Protein AF-A0A957PX98-F1 (afdb_monomer)

Radius of gyration: 37.64 Å; Cα contacts (8 Å, |Δi|>4): 1370; chains: 1; bounding box: 108×108×88 Å

Sequence (864 aa):
MAKREQEYKRLELFYQMLVHYLDRPHSDAELGELLGTDRTNIFRIRGLMASLEIPIEETAVRGQYMLPKEFQMNYIHFSNEELAALYLAARRLQQQTRTSQQHVEYALRKLANAMRKPFAESLTRAAGEVQTQEQDDQQQTVFSLLVQSWLEQTPVRIYHTKLHGARRDYVVHPYHIEPSMWNDGNYLIGYSEYHDKIARFKIARIDKVVISGGKFRAATDFDVHHFLQHAWGIWSTDEEPVTVRLRFRKWAIPRLTETVWPNATLTDPAEDGSRIWEMPVAEWREMVPWVRSWGSDVEVLAPVELRNAIEKEIRRLVRTYAVADLPTPPLYQQLWAKTGNGNTQTHPLICHLIDVAQVALALWNESLTASSRAFFADMLKLTPEEAGRTIAFWVGLHDLGKACPAFQQLYEPAIAELQAAGLVFPKVLVKERCYHATITTCTLDAILIEETGLTRRLARQIAQALGGHHGTWPPRSELEAVKQNQIGDAGWQAVRRELVQILRDLLQPATVTQLGRDRLQENTFLTLFSGLTTTADWIGSMEEYFPYIDAPLDPANYVREAAKHAYNALEALQWTGWQPAVAPAAFTDLFPFAPNAVQQEAIKLAAQLDDAALIIVEVTTGAGKTETALYLADHQGAVRRQRGLYIAMPTMATSNQMFSRASTFLQNRYQTAAARPLLIHSQARWLQDNPPPALSVEEDLDGTAAAATRDMSWFLPRKRSLLTPFGVGTVDQTLLSVLQTRHFFVRLFALSNKTIIFDEVHAYDVYMSELFQQLLRWLRMVGATVILLSATLPAATRRRLVEAYTGTEKPELTHAPYPSITWASGAQSGVIPLAATEARPPIALHRIDRNPQSLVEALATNLK

pLDDT: mean 82.07, std 13.43, range [25.39, 98.0]

Nearest PDB structures (foldseek):
  4qqx-assembly5_A  TM=8.326E-01  e=3.738E-27  Thermobifida fusca YX
  4qqy-assembly1_A  TM=8.074E-01  e=5.593E-27  Thermobifida fusca YX
  4qqw-assembly5_A  TM=8.373E-01  e=1.432E-26  Thermobifida fusca YX
  4qqy-assembly3_E  TM=8.274E-01  e=2.342E-26  Thermobifida fusca YX
  7u02-assembly1_M  TM=8.413E-01  e=2.187E-09  Caulobacter vibrioides CB15

Mean predicted aligned error: 16.89 Å

Solvent-accessible surface area (backbone atoms only — not comparable to full-atom values): 47539 Å² total; per-residue (Å²): 110,70,71,60,55,53,52,49,55,50,53,50,51,49,51,55,51,53,57,47,22,64,75,44,74,43,31,46,59,60,50,10,63,76,70,76,47,54,40,67,55,44,51,53,48,53,53,50,38,50,75,68,71,45,68,70,42,72,49,96,54,86,73,24,34,25,44,54,92,85,66,75,83,91,76,82,91,71,54,74,66,54,49,49,51,52,48,53,54,53,50,54,53,59,76,56,51,68,50,31,47,68,70,57,30,52,49,32,43,54,52,20,74,75,44,59,82,70,58,18,58,53,30,45,49,51,24,52,55,37,69,73,34,50,82,44,71,55,56,53,51,36,52,53,53,49,54,48,24,41,75,67,28,24,33,30,39,36,33,38,46,49,100,89,52,74,73,45,75,43,47,33,40,46,70,46,78,48,73,44,89,82,48,92,45,46,28,42,33,21,44,19,74,79,73,74,39,79,42,77,42,55,48,94,37,40,70,44,67,43,84,42,89,64,74,60,76,77,66,94,80,75,49,70,66,73,73,44,67,37,26,73,57,85,50,65,58,98,58,80,57,46,61,36,31,34,40,32,37,49,84,47,45,64,70,57,63,76,54,87,56,83,78,51,48,71,52,75,67,44,98,84,42,27,33,44,38,35,32,57,26,33,37,64,76,73,44,53,68,57,56,56,73,49,50,92,42,47,44,67,72,29,47,66,68,59,32,52,54,51,49,53,52,48,56,48,48,32,63,74,67,65,74,58,90,69,81,76,49,57,72,59,46,68,41,55,68,46,67,44,97,84,72,82,45,50,24,26,30,57,55,54,29,46,26,16,15,28,22,36,36,40,41,49,69,45,51,43,30,71,46,57,41,45,55,56,7,56,33,48,73,41,54,58,67,47,32,37,30,32,50,12,44,58,43,20,48,30,61,51,19,39,57,18,42,62,50,46,53,76,44,65,78,51,45,62,55,42,42,74,73,66,44,74,72,69,92,70,95,66,94,72,92,77,59,37,31,48,42,16,33,74,52,40,25,66,48,38,30,74,77,56,62,29,34,74,68,56,23,42,51,51,18,38,29,36,18,16,45,91,26,53,60,68,50,71,73,56,61,73,64,63,49,64,68,44,54,37,56,71,59,36,52,50,43,48,48,50,53,50,49,54,48,40,72,75,44,60,49,60,81,46,70,58,73,45,69,63,76,66,54,47,52,45,51,45,37,35,47,25,16,49,37,30,53,18,46,32,58,47,47,26,57,91,53,50,68,77,49,73,68,69,74,58,68,79,62,45,50,61,51,31,38,51,30,28,46,54,48,34,47,72,69,39,46,36,88,53,77,54,49,90,60,58,77,58,68,63,72,61,37,102,57,83,76,51,77,62,38,48,53,49,55,60,50,51,80,72,57,86,50,56,30,45,36,36,44,30,40,61,90,89,67,50,66,66,60,41,50,53,50,48,40,47,37,46,24,15,75,53,29,24,48,36,40,37,40,26,19,84,39,67,72,57,19,58,59,47,38,56,55,51,36,54,44,33,46,63,70,61,75,46,77,42,49,52,54,42,71,46,54,99,65,37,80,84,74,46,98,74,72,75,80,80,72,42,70,89,66,79,90,57,97,58,94,81,74,68,85,76,79,48,77,88,54,58,72,68,66,53,51,54,60,45,46,30,29,24,18,33,44,65,68,61,52,48,34,70,41,102,45,79,40,16,38,35,38,43,36,33,50,31,28,16,32,36,37,36,45,56,56,66,76,62,54,80,78,50,52,60,57,48,33,55,37,35,37,50,36,42,71,43,48,19,26,37,38,39,32,23,62,57,76,57,70,70,59,52,51,50,50,50,24,31,41,62,69,42,83,82,65,77,65,66,91,62,64,86,28,30,39,38,39,34,39,71,96,47,59,44,59,46,68,42,82,72,89,67,86,71,77,83,84,81,86,76,91,68,63,94,49,73,64,49,50,52,52,53,47,66,72,70,74,116

Secondary structure (DSSP, 8-state):
-HHHHHHHHHHHHHHHHHHHHHHS-EEHHHHHHHTTS-HHHHHHHHHHHHHTT---EE-SSTTEEE--TT---------HHHHHHHHHHHHHHHHH-SEE-HHHHHHHHHHHHHSPTTHHHHHHHHHHHHHTSEE-HHHHHHHHHHHHHHHHT--EEEEEE-TTS-EEEEEEEEEEEEE-SSSS-EEEEEEETTTTEEEEEEGGGEEEEEEPSS-----TT--HHHHHTT-SSS---SSPPEEEEEEEPTTTHHHHHTS--TT-EEPPP-TTS-EEEEEEES-GGGGHHHHHHTGGGEEEEE-HHHHHHHHHHHHHHHHHHT-S-PPPPPHHHHSEEEE-TTSS-EEEHHHHHHHHHHHHHHIIIIIS-HHHHHHHHHHHTS-HHHHHHHHHHHHHTTTGGGSSHHHHTTSHHHHHHHHHTT------SS-----HHHHHHHHHHHHHHHHH---HHHHHHHHHHHHGGGSSPPPHHHHHH--HHHH--HHHHHHHHHHHHHHHHHH-PPP-----SSHHHHHHHHHHHHHHHHHHHHHHT-TTTS---PSS--HHHHHHHHHHHHHHHHHHTT-SS----SSPPPHHHHSSS---HHHHHHHHHHTT--S-EEEEEE--TTS-HHHHHHHHHHHHHHHTT-S-EEEEESSHHHHHHHHHHHHHHHHHHH-SGGGPPEEESTTGGGS-SSPPP---------S-TTTSTTTSTTTHHHHHHTTSSEEEEEHHHHHTTTSS-TTHHHHHHHHTT-EEEEP-GGG--TTHHHHHHHHHHHHHHTT-EEEEEES---HHHHHHHHHHHH--SS------PSSEEEEEETTEEEEEE---S--PPP-------SSHHHHHHHHHHH--

Foldseek 3Di:
DVVVVVVVVLVVLLVVLQVVLQVDWDALCRSCVVVVHDSVSSVVSVVVCVVVVQDWDDDPPPRITHHPNPDDDPDDDDDPVRLVVVLVVLLVLLVLDQEQAVVSLVVLQVSLVVDDPPSSVVSPVSSVSSVPHHHDVQLNVLVVVLVVCQVQQFWKWWFFDDPQDDIDIWTWRFPDWDQWPPHRWIKTWTQTPVVNGTDIGGSVRTRDMDTDDDHDDPDPPDDPCVVCQQAPTNDADPDWFDKWKKKFQQVCVVVVVVDDRRQKDWDDQDPRRIIIIIHGHRDCPVCLVVQVVCPPRMQTPDDVVSNVSNVVVVVVVCVVVVVDDDPDAPLQQLQFDDADRPRPFTFGLLLLLLLLLLLLLLCLPFFDWPLRLVLQCQQQVHDSLLSSLQLSLLLSLLQLLSLWLLNRVVRVVSVVVSVVVPFDQDDDPDNDDDDSLLLQLQQQLVLCCVQQVEDSVVSNLSSQLSSQLQFHRDDPVNNVPDDQSGNGDVVSSVSSSVSSNLSCVQSVHHRGHGTDDDPLLSVLSSLLSSLSSNVSSLLSQPCVLNPGDHDDDDSNVSSVSSNVSSNVSCVLVLSGDDWQDQAQDDLCLLDVDDQDQLLVVLVVVLVVFQAFKEKEFAAAPPNCLPSSLVSSQSSLCNNSRFLAEEEAEADLVVLVVVLVVLQSSQCSPRVDPLSRAQEADQCSVVVDPDDRDDRDDDDPPDVPPDPPVPDCVSPRVRLCSLQRSHYGYHPVLLLCLQDPDGNSSSSLSSLARHEYEYEAPVPDDPVVLVSLLSSLLSCLSSRYHYYYYHNDDDPVSVQSSQCSNQVDDRDPEDDEDPPWMWMDHHNDTYIGHTDHPDDDPDDDDDDFDPDVVSVVVVCVVPVD

Structure (mmCIF, N/CA/C/O backbone):
data_AF-A0A957PX98-F1
#
_entry.id   AF-A0A957PX98-F1
#
loop_
_atom_site.group_PDB
_atom_site.id
_atom_site.type_symbol
_atom_site.label_atom_id
_atom_site.label_alt_id
_atom_site.label_comp_id
_atom_site.label_asym_id
_atom_site.label_entity_id
_atom_site.label_seq_id
_atom_site.pdbx_PDB_ins_code
_atom_site.Cartn_x
_atom_site.Cartn_y
_atom_site.Cartn_z
_atom_site.occupancy
_atom_site.B_iso_or_equiv
_atom_site.auth_seq_id
_atom_site.auth_comp_id
_atom_site.auth_asym_id
_atom_site.auth_atom_id
_atom_site.pdbx_PDB_model_num
ATOM 1 N N . MET A 1 1 ? -26.275 75.227 35.369 1.00 56.25 1 MET A N 1
ATOM 2 C CA . MET A 1 1 ? -26.473 73.990 34.582 1.00 56.25 1 MET A CA 1
ATOM 3 C C . MET A 1 1 ? -25.898 74.117 33.174 1.00 56.25 1 MET A C 1
ATOM 5 O O . MET A 1 1 ? -25.010 73.338 32.872 1.00 56.25 1 MET A O 1
ATOM 9 N N . ALA A 1 2 ? -26.251 75.149 32.395 1.00 60.84 2 ALA A N 1
ATOM 10 C CA . ALA A 1 2 ? -25.751 75.350 31.022 1.00 60.84 2 ALA A CA 1
ATOM 11 C C . ALA A 1 2 ? -24.213 75.284 30.845 1.00 60.84 2 ALA A C 1
ATOM 13 O O . ALA A 1 2 ? -23.729 74.640 29.923 1.00 60.84 2 ALA A O 1
ATOM 14 N N . LYS A 1 3 ? -23.426 75.871 31.763 1.00 64.25 3 LYS A N 1
ATOM 15 C CA . LYS A 1 3 ? -21.950 75.837 31.689 1.00 64.25 3 LYS A CA 1
ATOM 16 C C . LYS A 1 3 ? -21.358 74.423 31.849 1.00 64.25 3 LYS A C 1
ATOM 18 O O . LYS A 1 3 ? -20.439 74.068 31.125 1.00 64.25 3 LYS A O 1
ATOM 23 N N . ARG A 1 4 ? -21.924 73.605 32.747 1.00 64.94 4 ARG A N 1
ATOM 24 C CA . ARG A 1 4 ? -21.500 72.205 32.960 1.00 64.94 4 ARG A CA 1
ATOM 25 C C . ARG A 1 4 ? -21.863 71.310 31.779 1.00 64.94 4 ARG A C 1
ATOM 27 O O . ARG A 1 4 ? -21.092 70.435 31.417 1.00 64.94 4 ARG A O 1
ATOM 34 N N . GLU A 1 5 ? -23.029 71.531 31.186 1.00 70.31 5 GLU A N 1
ATOM 35 C CA . GLU A 1 5 ? -23.480 70.770 30.018 1.00 70.31 5 GLU A CA 1
ATOM 36 C C . GLU A 1 5 ? -22.621 71.077 28.781 1.00 70.31 5 GLU A C 1
ATOM 38 O O . GLU A 1 5 ? -22.265 70.180 28.020 1.00 70.31 5 GLU A O 1
ATOM 43 N N . GLN A 1 6 ? -22.211 72.337 28.623 1.00 72.50 6 GLN A N 1
ATOM 44 C CA . GLN A 1 6 ? -21.303 72.757 27.560 1.00 72.50 6 GLN A CA 1
ATOM 45 C C . GLN A 1 6 ? -19.877 72.212 27.755 1.00 72.50 6 GLN A C 1
ATOM 47 O O . GLN A 1 6 ? -19.239 71.821 26.782 1.00 72.50 6 GLN A O 1
ATOM 52 N N . GLU A 1 7 ? -19.387 72.141 28.997 1.00 76.06 7 GLU A N 1
ATOM 53 C CA . GLU A 1 7 ? -18.114 71.482 29.330 1.00 76.06 7 GLU A CA 1
ATOM 54 C C . GLU A 1 7 ? -18.161 69.970 29.052 1.00 76.06 7 GLU A C 1
ATOM 56 O O . GLU A 1 7 ? -17.207 69.431 28.494 1.00 76.06 7 GLU A O 1
ATOM 61 N N . TYR A 1 8 ? -19.279 69.300 29.354 1.00 76.94 8 TYR A N 1
ATOM 62 C CA . TYR A 1 8 ? -19.462 67.871 29.079 1.00 76.94 8 TYR A CA 1
ATOM 63 C C . TYR A 1 8 ? -19.462 67.562 27.576 1.00 76.94 8 TYR A C 1
ATOM 65 O O . TYR A 1 8 ? -18.675 66.734 27.127 1.00 76.94 8 TYR A O 1
ATOM 73 N N . LYS A 1 9 ? -20.244 68.302 26.775 1.00 78.75 9 LYS A N 1
ATOM 74 C CA . LYS A 1 9 ? -20.249 68.165 25.304 1.00 78.75 9 LYS A CA 1
ATOM 75 C C . LYS A 1 9 ? -18.873 68.420 24.687 1.00 78.75 9 LYS A C 1
ATOM 77 O O . LYS A 1 9 ? -18.508 67.809 23.690 1.00 78.75 9 LYS A O 1
ATOM 82 N N . ARG A 1 10 ? -18.087 69.319 25.288 1.00 82.19 10 ARG A N 1
ATOM 83 C CA . ARG A 1 10 ? -16.716 69.600 24.850 1.00 82.19 10 ARG A CA 1
ATOM 84 C C . ARG A 1 10 ? -15.765 68.436 25.141 1.00 82.19 10 ARG A C 1
ATOM 86 O O . ARG A 1 10 ? -14.897 68.157 24.321 1.00 82.19 10 ARG A O 1
ATOM 93 N N . LEU A 1 11 ? -15.930 67.776 26.288 1.00 81.06 11 LEU A N 1
ATOM 94 C CA . LEU A 1 11 ? -15.172 66.582 26.667 1.00 81.06 11 LEU A CA 1
ATOM 95 C C . LEU A 1 11 ? -15.540 65.375 25.787 1.00 81.06 11 LEU A C 1
ATOM 97 O O . LEU A 1 11 ? -14.666 64.621 25.374 1.00 81.06 11 LEU A O 1
ATOM 101 N N . GLU A 1 12 ? -16.823 65.223 25.466 1.00 82.00 12 GLU A N 1
ATOM 102 C CA . GLU A 1 12 ? -17.323 64.178 24.572 1.00 82.00 12 GLU A CA 1
ATOM 103 C C . GLU A 1 12 ? -16.774 64.348 23.150 1.00 82.00 12 GLU A C 1
ATOM 105 O O . GLU A 1 12 ? -16.199 63.412 22.596 1.00 82.00 12 GLU A O 1
ATOM 110 N N . LEU A 1 13 ? -16.828 65.571 22.607 1.00 87.06 13 LEU A N 1
ATOM 111 C CA . LEU A 1 13 ? -16.234 65.894 21.309 1.00 87.06 13 LEU A CA 1
ATOM 112 C C . LEU A 1 13 ? -14.715 65.652 21.296 1.00 87.06 13 LEU A C 1
ATOM 114 O O . LEU A 1 13 ? -14.174 65.134 20.321 1.00 87.06 13 LEU A O 1
ATOM 118 N N . PHE A 1 14 ? -14.023 65.989 22.390 1.00 87.31 14 PHE A N 1
ATOM 119 C CA . PHE A 1 14 ? -12.601 65.690 22.561 1.00 87.31 14 PHE A CA 1
ATOM 120 C C . PHE A 1 14 ? -12.328 64.181 22.484 1.00 87.31 14 PHE A C 1
ATOM 122 O O . PHE A 1 14 ? -11.409 63.763 21.786 1.00 87.31 14 PHE A O 1
ATOM 129 N N . TYR A 1 15 ? -13.136 63.353 23.147 1.00 82.44 15 TYR A N 1
ATOM 130 C CA . TYR A 1 15 ? -12.964 61.901 23.113 1.00 82.44 15 TYR A CA 1
ATOM 131 C C . TYR A 1 15 ? -13.239 61.311 21.723 1.00 82.44 15 TYR A C 1
ATOM 133 O O . TYR A 1 15 ? -12.437 60.532 21.213 1.00 82.44 15 TYR A O 1
ATOM 141 N N . GLN A 1 16 ? -14.326 61.730 21.072 1.00 85.56 16 GLN A N 1
ATOM 142 C CA . GLN A 1 16 ? -14.676 61.271 19.723 1.00 85.56 16 GLN A CA 1
ATOM 143 C C . GLN A 1 16 ? -13.584 61.619 18.701 1.00 85.56 16 GLN A C 1
ATOM 145 O O . GLN A 1 16 ? -13.207 60.780 17.885 1.00 85.56 16 GLN A O 1
ATOM 150 N N . MET A 1 17 ? -13.009 62.822 18.788 1.00 88.69 17 MET A N 1
ATOM 151 C CA . MET A 1 17 ? -11.877 63.214 17.945 1.00 88.69 17 MET A CA 1
ATOM 152 C C . MET A 1 17 ? -10.640 62.326 18.156 1.00 88.69 17 MET A C 1
ATOM 154 O O . MET A 1 17 ? -9.983 61.983 17.176 1.00 88.69 17 MET A O 1
ATOM 158 N N . LEU A 1 18 ? -10.325 61.922 19.396 1.00 84.50 18 LEU A N 1
ATOM 159 C CA . LEU A 1 18 ? -9.205 61.004 19.662 1.00 84.50 18 LEU A CA 1
ATOM 160 C C . LEU A 1 18 ? -9.410 59.638 19.003 1.00 84.50 18 LEU A C 1
ATOM 162 O O . LEU A 1 18 ? -8.475 59.112 18.405 1.00 84.50 18 LEU A O 1
ATOM 166 N N . VAL A 1 19 ? -10.623 59.083 19.089 1.00 81.38 19 VAL A N 1
ATOM 167 C CA . VAL A 1 19 ? -10.959 57.787 18.476 1.00 81.38 19 VAL A CA 1
ATOM 168 C C . VAL A 1 19 ? -10.761 57.835 16.961 1.00 81.38 19 VAL A C 1
ATOM 170 O O . VAL A 1 19 ? -10.135 56.941 16.399 1.00 81.38 19 VAL A O 1
ATOM 173 N N . HIS A 1 20 ? -11.216 58.902 16.301 1.00 85.88 20 HIS A N 1
ATOM 174 C CA . HIS A 1 20 ? -11.035 59.043 14.856 1.00 85.88 20 HIS A CA 1
ATOM 175 C C . HIS A 1 20 ? -9.570 59.235 14.447 1.00 85.88 20 HIS A C 1
ATOM 177 O O . HIS A 1 20 ? -9.132 58.623 13.477 1.00 85.88 20 HIS A O 1
ATOM 183 N N . TYR A 1 21 ? -8.790 60.027 15.191 1.00 86.00 21 TYR A N 1
ATOM 184 C CA . TYR A 1 21 ? -7.366 60.214 14.888 1.00 86.00 21 TYR A CA 1
ATOM 185 C C . TYR A 1 21 ? -6.507 58.959 15.106 1.00 86.00 21 TYR A C 1
ATOM 187 O O . TYR A 1 21 ? -5.409 58.900 14.554 1.00 86.00 21 TYR A O 1
ATOM 195 N N . LEU A 1 22 ? -6.972 57.978 15.889 1.00 79.19 22 LEU A N 1
ATOM 196 C CA . LEU A 1 22 ? -6.328 56.663 16.020 1.00 79.19 22 LEU A CA 1
ATOM 197 C C . LEU A 1 22 ? -6.600 55.746 14.829 1.00 79.19 22 LEU A C 1
ATOM 199 O O . LEU A 1 22 ? -5.742 54.942 14.476 1.00 79.19 22 LEU A O 1
ATOM 203 N N . ASP A 1 23 ? -7.798 55.833 14.252 1.00 78.12 23 ASP A N 1
ATOM 204 C CA . ASP A 1 23 ? -8.231 54.949 13.172 1.00 78.12 23 ASP A CA 1
ATOM 205 C C . ASP A 1 23 ? -7.546 55.315 11.848 1.00 78.12 23 ASP A C 1
ATOM 207 O O . ASP A 1 23 ? -6.897 54.483 11.209 1.00 78.12 23 ASP A O 1
ATOM 211 N N . ARG A 1 24 ? -7.639 56.590 11.442 1.00 81.94 24 ARG A N 1
ATOM 212 C CA . ARG A 1 24 ? -7.045 57.074 10.189 1.00 81.94 24 ARG A CA 1
ATOM 213 C C . ARG A 1 24 ? -6.807 58.589 10.184 1.00 81.94 24 ARG A C 1
ATOM 215 O O . ARG A 1 24 ? -7.321 59.307 11.038 1.00 81.94 24 ARG A O 1
ATOM 222 N N . PRO A 1 25 ? -6.068 59.117 9.192 1.00 87.25 25 PRO A N 1
ATOM 223 C CA . PRO A 1 25 ? -5.936 60.555 9.005 1.00 87.25 25 PRO A CA 1
ATOM 224 C C . PRO A 1 25 ? -7.267 61.227 8.676 1.00 87.25 25 PRO A C 1
ATOM 226 O O . PRO A 1 25 ? -8.014 60.760 7.810 1.00 87.25 25 PRO A O 1
ATOM 229 N N . HIS A 1 26 ? -7.512 62.366 9.317 1.00 89.88 26 HIS A N 1
ATOM 230 C CA . HIS A 1 26 ? -8.681 63.200 9.067 1.00 89.88 26 HIS A CA 1
ATOM 231 C C . HIS A 1 26 ? -8.311 64.680 8.981 1.00 89.88 26 HIS A C 1
ATOM 233 O O . HIS A 1 26 ? -7.442 65.166 9.706 1.00 89.88 26 HIS A O 1
ATOM 239 N N . SER A 1 27 ? -9.004 65.422 8.120 1.00 91.19 27 SER A N 1
ATOM 240 C CA . SER A 1 27 ? -8.969 66.885 8.126 1.00 91.19 27 SER A CA 1
ATOM 241 C C . SER A 1 27 ? -9.969 67.479 9.124 1.00 91.19 27 SER A C 1
ATOM 243 O O . SER A 1 27 ? -10.996 66.874 9.437 1.00 91.19 27 SER A O 1
ATOM 245 N N . ASP A 1 28 ? -9.718 68.713 9.582 1.00 90.81 28 ASP A N 1
ATOM 246 C CA . ASP A 1 28 ? -10.639 69.405 10.501 1.00 90.81 28 ASP A CA 1
ATOM 247 C C . ASP A 1 28 ? -12.050 69.596 9.888 1.00 90.81 28 ASP A C 1
ATOM 249 O O . ASP A 1 28 ? -13.028 69.744 10.619 1.00 90.81 28 ASP A O 1
ATOM 253 N N . ALA A 1 29 ? -12.163 69.634 8.552 1.00 88.12 29 ALA A N 1
ATOM 254 C CA . ALA A 1 29 ? -13.441 69.763 7.848 1.00 88.12 29 ALA A CA 1
ATOM 255 C C . ALA A 1 29 ? -14.229 68.443 7.848 1.00 88.12 29 ALA A C 1
ATOM 257 O O . ALA A 1 29 ? -15.407 68.446 8.193 1.00 88.12 29 ALA A O 1
ATOM 258 N N . GLU A 1 30 ? -13.565 67.326 7.536 1.00 89.25 30 GLU A N 1
ATOM 259 C CA . GLU A 1 30 ? -14.173 65.988 7.560 1.00 89.25 30 GLU A CA 1
ATOM 260 C C . GLU A 1 30 ? -14.631 65.601 8.970 1.00 89.25 30 GLU A C 1
ATOM 262 O O . GLU A 1 30 ? -15.724 65.072 9.138 1.00 89.25 30 GLU A O 1
ATOM 267 N N . LEU A 1 31 ? -13.824 65.892 9.998 1.00 90.38 31 LEU A N 1
ATOM 268 C CA . LEU A 1 31 ? -14.221 65.639 11.387 1.00 90.38 31 LEU A CA 1
ATOM 269 C C . LEU A 1 31 ? -15.380 66.519 11.841 1.00 90.38 31 LEU A C 1
ATOM 271 O O . LEU A 1 31 ? -16.214 66.063 12.618 1.00 90.38 31 LEU A O 1
ATOM 275 N N . GLY A 1 32 ? -15.445 67.763 11.360 1.00 89.69 32 GLY A N 1
ATOM 276 C CA . GLY A 1 32 ? -16.584 68.637 11.623 1.00 89.69 32 GLY A CA 1
ATOM 277 C C . GLY A 1 32 ? -17.882 68.030 11.089 1.00 89.69 32 GLY A C 1
ATOM 278 O O . GLY A 1 32 ? -18.870 67.943 11.814 1.00 89.69 32 GLY A O 1
ATOM 279 N N . GLU A 1 33 ? -17.855 67.530 9.854 1.00 89.31 33 GLU A N 1
ATOM 280 C CA . GLU A 1 33 ? -19.004 66.868 9.232 1.00 89.31 33 GLU A CA 1
ATOM 281 C C . GLU A 1 33 ? -19.386 65.561 9.950 1.00 89.31 33 GLU A C 1
ATOM 283 O O . GLU A 1 33 ? -20.550 65.384 10.306 1.00 89.31 33 GLU A O 1
ATOM 288 N N . LEU A 1 34 ? -18.412 64.690 10.247 1.00 88.44 34 LEU A N 1
ATOM 289 C CA . LEU A 1 34 ? -18.632 63.409 10.936 1.00 88.44 34 LEU A CA 1
ATOM 290 C C . LEU A 1 34 ? -19.212 63.571 12.347 1.00 88.44 34 LEU A C 1
ATOM 292 O O . LEU A 1 34 ? -20.082 62.802 12.749 1.00 88.44 34 LEU A O 1
ATOM 296 N N . LEU A 1 35 ? -18.726 64.559 13.101 1.00 89.69 35 LEU A N 1
ATOM 297 C CA . LEU A 1 35 ? -19.096 64.776 14.503 1.00 89.69 35 LEU A CA 1
ATOM 298 C C . LEU A 1 35 ? -20.207 65.822 14.674 1.00 89.69 35 LEU A C 1
ATOM 300 O O . LEU A 1 35 ? -20.525 66.212 15.799 1.00 89.69 35 LEU A O 1
ATOM 304 N N . GLY A 1 36 ? -20.795 66.303 13.572 1.00 87.69 36 GLY A N 1
ATOM 305 C CA . GLY A 1 36 ? -21.890 67.274 13.595 1.00 87.69 36 GLY A CA 1
ATOM 306 C C . GLY A 1 36 ? -21.514 68.612 14.243 1.00 87.69 36 GLY A C 1
ATOM 307 O O . GLY A 1 36 ? -22.326 69.211 14.951 1.00 87.69 36 GLY A O 1
ATOM 308 N N . THR A 1 37 ? -20.280 69.086 14.042 1.00 88.94 37 THR A N 1
ATOM 309 C CA . THR A 1 37 ? -19.765 70.342 14.611 1.00 88.94 37 THR A CA 1
ATOM 310 C C . THR A 1 37 ? -18.993 71.172 13.579 1.00 88.94 37 THR A C 1
ATOM 312 O O . THR A 1 37 ? -18.685 70.717 12.484 1.00 88.94 37 THR A O 1
ATOM 315 N N . ASP A 1 38 ? -18.683 72.431 13.889 1.00 88.50 38 ASP A N 1
ATOM 316 C CA . ASP A 1 38 ? -17.966 73.289 12.947 1.00 88.50 38 ASP A CA 1
ATOM 317 C C . ASP A 1 38 ? -16.443 73.041 12.966 1.00 88.50 38 ASP A C 1
ATOM 319 O O . ASP A 1 38 ? -15.842 72.691 13.987 1.00 88.50 38 ASP A O 1
ATOM 323 N N . ARG A 1 39 ? -15.791 73.285 11.820 1.00 89.50 39 ARG A N 1
ATOM 324 C CA . ARG A 1 39 ? -14.332 73.152 11.650 1.00 89.50 39 ARG A CA 1
ATOM 325 C C . ARG A 1 39 ? -13.534 73.960 12.683 1.00 89.50 39 ARG A C 1
ATOM 327 O O . ARG A 1 39 ? -12.445 73.553 13.084 1.00 89.50 39 ARG A O 1
ATOM 334 N N . THR A 1 40 ? -14.048 75.113 13.113 1.00 87.31 40 THR A N 1
ATOM 335 C CA . THR A 1 40 ? -13.370 75.982 14.090 1.00 87.31 40 THR A CA 1
ATOM 336 C C . THR A 1 40 ? -13.355 75.332 15.469 1.00 87.31 40 THR A C 1
ATOM 338 O O . THR A 1 40 ? -12.380 75.468 16.210 1.00 87.31 40 THR A O 1
ATOM 341 N N . ASN A 1 41 ? -14.414 74.606 15.817 1.00 88.44 41 ASN A N 1
ATOM 342 C CA . ASN A 1 41 ? -14.527 73.869 17.060 1.00 88.44 41 ASN A CA 1
ATOM 343 C C . ASN A 1 41 ? -13.560 72.678 17.073 1.00 88.44 41 ASN A C 1
ATOM 345 O O . ASN A 1 41 ? -12.800 72.544 18.029 1.00 88.44 41 ASN A O 1
ATOM 349 N N . ILE A 1 42 ? -13.474 71.911 15.979 1.00 92.19 42 ILE A N 1
ATOM 350 C CA . ILE A 1 42 ? -12.465 70.848 15.810 1.00 92.19 42 ILE A CA 1
ATOM 351 C C . ILE A 1 42 ? -11.043 71.410 15.957 1.00 92.19 42 ILE A C 1
ATOM 353 O O . ILE A 1 42 ? -10.265 70.917 16.773 1.00 92.19 42 ILE A O 1
ATOM 357 N N . PHE A 1 43 ? -10.724 72.509 15.265 1.00 89.50 43 PHE A N 1
ATOM 358 C CA . PHE A 1 43 ? -9.423 73.180 15.381 1.00 89.50 43 PHE A CA 1
ATOM 359 C C . PHE A 1 43 ? -9.104 73.595 16.829 1.00 89.50 43 PHE A C 1
ATOM 361 O O . PHE A 1 43 ? -8.000 73.366 17.324 1.00 89.50 43 PHE A O 1
ATOM 368 N N . ARG A 1 44 ? -10.079 74.173 17.547 1.00 88.25 44 ARG A N 1
ATOM 369 C CA . ARG A 1 44 ? -9.919 74.576 18.957 1.00 88.25 44 ARG A CA 1
ATOM 370 C C . ARG A 1 44 ? -9.688 73.387 19.884 1.00 88.25 44 ARG A C 1
ATOM 372 O O . ARG A 1 44 ? -8.902 73.503 20.822 1.00 88.25 44 ARG A O 1
ATOM 379 N N . ILE A 1 45 ? -10.388 72.277 19.667 1.00 90.69 45 ILE A N 1
ATOM 380 C CA . ILE A 1 45 ? -10.236 71.061 20.470 1.00 90.69 45 ILE A CA 1
ATOM 381 C C . ILE A 1 45 ? -8.900 70.382 20.177 1.00 90.69 45 ILE A C 1
ATOM 383 O O . ILE A 1 45 ? -8.209 70.000 21.115 1.00 90.69 45 ILE A O 1
ATOM 387 N N . ARG A 1 46 ? -8.464 70.339 18.916 1.00 91.44 46 ARG A N 1
ATOM 388 C CA . ARG A 1 46 ? -7.125 69.863 18.547 1.00 91.44 46 ARG A CA 1
ATOM 389 C C . ARG A 1 46 ? -6.017 70.728 19.159 1.00 91.44 46 ARG A C 1
ATOM 391 O O . ARG A 1 46 ? -5.034 70.198 19.663 1.00 91.44 46 ARG A O 1
ATOM 398 N N . GLY A 1 47 ? -6.197 72.050 19.201 1.00 87.06 47 GLY A N 1
ATOM 399 C CA . GLY A 1 47 ? -5.292 72.948 19.929 1.00 87.06 47 GLY A CA 1
ATOM 400 C C . GLY A 1 47 ? -5.246 72.660 21.436 1.00 87.06 47 GLY A C 1
ATOM 401 O O . GLY A 1 47 ? -4.175 72.695 22.039 1.00 87.06 47 GLY A O 1
ATOM 402 N N . LEU A 1 48 ? -6.388 72.312 22.042 1.00 87.06 48 LEU A N 1
ATOM 403 C CA . LEU A 1 48 ? -6.448 71.864 23.437 1.00 87.06 48 LEU A CA 1
ATOM 404 C C . LEU A 1 48 ? -5.709 70.529 23.630 1.00 87.06 48 LEU A C 1
ATOM 406 O O . LEU A 1 48 ? -4.955 70.393 24.587 1.00 87.06 48 LEU A O 1
ATOM 410 N N . MET A 1 49 ? -5.875 69.570 22.718 1.00 88.38 49 MET A N 1
ATOM 411 C CA . MET A 1 49 ? -5.141 68.297 22.734 1.00 88.38 49 MET A CA 1
ATOM 412 C C . MET A 1 49 ? -3.627 68.523 22.686 1.00 88.38 49 MET A C 1
ATOM 414 O O . MET A 1 49 ? -2.907 67.953 23.501 1.00 88.38 49 MET A O 1
ATOM 418 N N . ALA A 1 50 ? -3.156 69.428 21.822 1.00 83.38 50 ALA A N 1
ATOM 419 C CA . ALA A 1 50 ? -1.743 69.798 21.758 1.00 83.38 50 ALA A CA 1
ATOM 420 C C . ALA A 1 50 ? -1.241 70.423 23.075 1.00 83.38 50 ALA A C 1
ATOM 422 O O . ALA A 1 50 ? -0.136 70.126 23.518 1.00 83.38 50 ALA A O 1
ATOM 423 N N . SER A 1 51 ? -2.065 71.242 23.747 1.00 85.44 51 SER A N 1
ATOM 424 C CA . SER A 1 51 ? -1.729 71.799 25.071 1.00 85.44 51 SER A CA 1
ATOM 425 C C . SER A 1 51 ? -1.696 70.759 26.198 1.00 85.44 51 SER A C 1
ATOM 427 O O . SER A 1 51 ? -1.108 71.013 27.243 1.00 85.44 51 SER A O 1
ATOM 429 N N . LEU A 1 52 ? -2.321 69.599 25.981 1.00 83.19 52 LEU A N 1
ATOM 430 C CA .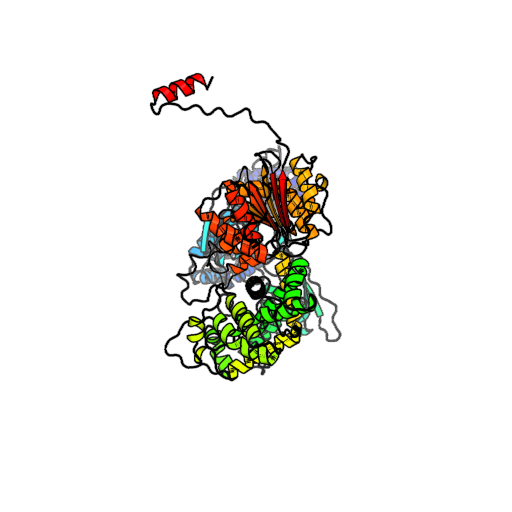 LEU A 1 52 ? -2.293 68.438 26.873 1.00 83.19 52 LEU A CA 1
ATOM 431 C C . LEU A 1 52 ? -1.210 67.425 26.464 1.00 83.19 52 LEU A C 1
ATOM 433 O O . LEU A 1 52 ? -1.271 66.275 26.889 1.00 83.19 52 LEU A O 1
ATOM 437 N N . GLU A 1 53 ? -0.253 67.841 25.627 1.00 82.38 53 GLU A N 1
ATOM 438 C CA . GLU A 1 53 ? 0.865 67.021 25.136 1.00 82.38 53 GLU A CA 1
ATOM 439 C C . GLU A 1 53 ? 0.429 65.760 24.371 1.00 82.38 53 GLU A C 1
ATOM 441 O O . GLU A 1 53 ? 1.184 64.798 24.243 1.00 82.38 53 GLU A O 1
ATOM 446 N N . ILE A 1 54 ? -0.788 65.758 23.818 1.00 84.38 54 ILE A N 1
ATOM 447 C CA . ILE A 1 54 ? -1.246 64.680 22.942 1.00 84.38 54 ILE A CA 1
ATOM 448 C C . ILE A 1 54 ? -0.589 64.883 21.565 1.00 84.38 54 ILE A C 1
ATOM 450 O O . ILE A 1 54 ? -0.817 65.926 20.939 1.00 84.38 54 ILE A O 1
ATOM 454 N N . PRO A 1 55 ? 0.216 63.920 21.074 1.00 84.56 55 PRO A N 1
ATOM 455 C CA . PRO A 1 55 ? 1.054 64.093 19.894 1.00 84.56 55 PRO A CA 1
ATOM 456 C C . PRO A 1 55 ? 0.225 63.929 18.619 1.00 84.56 55 PRO A C 1
ATOM 458 O O . PRO A 1 55 ? 0.248 62.884 17.992 1.00 84.56 55 PRO A O 1
ATOM 461 N N . ILE A 1 56 ? -0.560 64.934 18.239 1.00 85.94 56 ILE A N 1
ATOM 462 C CA . ILE A 1 56 ? -1.298 64.913 16.969 1.00 85.94 56 ILE A CA 1
ATOM 463 C C . ILE A 1 56 ? -0.378 65.429 15.864 1.00 85.94 56 ILE A C 1
ATOM 465 O O . ILE A 1 56 ? 0.001 66.602 15.866 1.00 85.94 56 ILE A O 1
ATOM 469 N N . GLU A 1 57 ? -0.044 64.563 14.914 1.00 87.50 57 GLU A N 1
ATOM 470 C CA . GLU A 1 57 ? 0.882 64.862 13.825 1.00 87.50 57 GLU A CA 1
ATOM 471 C C . GLU A 1 57 ? 0.130 65.182 12.533 1.00 87.50 57 GLU A C 1
ATOM 473 O O . GLU A 1 57 ? -0.904 64.586 12.226 1.00 87.50 57 GLU A O 1
ATOM 478 N N . GLU A 1 58 ? 0.649 66.138 11.761 1.00 88.44 58 GLU A N 1
ATOM 479 C CA . GLU A 1 58 ? 0.172 66.392 10.402 1.00 88.44 58 GLU A CA 1
ATOM 480 C C . GLU A 1 58 ? 0.801 65.372 9.451 1.00 88.44 58 GLU A C 1
ATOM 482 O O . GLU A 1 58 ? 2.011 65.145 9.469 1.00 88.44 58 GLU A O 1
ATOM 487 N N . THR A 1 59 ? -0.021 64.742 8.618 1.00 85.94 59 THR A N 1
ATOM 488 C CA . THR A 1 59 ? 0.454 63.752 7.648 1.00 85.94 59 THR A CA 1
ATOM 489 C C . THR A 1 59 ? 1.165 64.414 6.462 1.00 85.94 59 THR A C 1
ATOM 491 O O . THR A 1 59 ? 1.192 65.635 6.325 1.00 85.94 59 THR A O 1
ATOM 494 N N . ALA A 1 60 ? 1.691 63.608 5.533 1.00 83.25 60 ALA A N 1
ATOM 495 C CA . ALA A 1 60 ? 2.236 64.118 4.271 1.00 83.25 60 ALA A CA 1
ATOM 496 C C . ALA A 1 60 ? 1.197 64.889 3.423 1.00 83.25 60 ALA A C 1
ATOM 498 O O . ALA A 1 60 ? 1.571 65.711 2.584 1.00 83.25 60 ALA A O 1
ATOM 499 N N . VAL A 1 61 ? -0.102 64.641 3.637 1.00 84.81 61 VAL A N 1
ATOM 500 C CA . VAL A 1 61 ? -1.191 65.417 3.039 1.00 84.81 61 VAL A CA 1
ATOM 501 C C . VAL A 1 61 ? -1.495 66.606 3.945 1.00 84.81 61 VAL A C 1
ATOM 503 O O . VAL A 1 61 ? -1.993 66.456 5.063 1.00 84.81 61 VAL A O 1
ATOM 506 N N . ARG A 1 62 ? -1.210 67.809 3.438 1.00 83.12 62 ARG A N 1
ATOM 507 C CA . ARG A 1 62 ? -1.392 69.060 4.178 1.00 83.12 62 ARG A CA 1
ATOM 508 C C . ARG A 1 62 ? -2.836 69.210 4.668 1.00 83.12 62 ARG A C 1
ATOM 510 O O . ARG A 1 62 ? -3.774 69.149 3.876 1.00 83.12 62 ARG A O 1
ATOM 517 N N . GLY A 1 63 ? -2.999 69.478 5.959 1.00 84.62 63 GLY A N 1
ATOM 518 C CA . GLY A 1 63 ? -4.288 69.666 6.621 1.00 84.62 63 GLY A CA 1
ATOM 519 C C . GLY A 1 63 ? -4.981 68.385 7.093 1.00 84.62 63 GLY A C 1
ATOM 520 O O . GLY A 1 63 ? -6.112 68.487 7.569 1.00 84.62 63 GLY A O 1
ATOM 521 N N . GLN A 1 64 ? -4.339 67.217 6.983 1.00 90.00 64 GLN A N 1
ATOM 522 C CA . GLN A 1 64 ? -4.790 65.972 7.612 1.00 90.00 64 GLN A CA 1
ATOM 523 C C . GLN A 1 64 ? -3.934 65.643 8.830 1.00 90.00 64 GLN A C 1
ATOM 525 O O . GLN A 1 64 ? -2.707 65.686 8.757 1.00 90.00 64 GLN A O 1
ATOM 530 N N . TYR A 1 65 ? -4.587 65.262 9.921 1.00 89.81 65 TYR A N 1
ATOM 531 C CA . TYR A 1 65 ? -3.959 64.966 11.200 1.00 89.81 65 TYR A CA 1
ATOM 532 C C . TYR A 1 65 ? -4.261 63.528 11.635 1.00 89.81 65 TYR A C 1
ATOM 534 O O . TYR A 1 65 ? -5.334 63.009 11.322 1.00 89.81 65 TYR A O 1
ATOM 542 N N . MET A 1 66 ? -3.331 62.888 12.346 1.00 88.81 66 MET A N 1
ATOM 543 C CA . MET A 1 66 ? -3.548 61.597 13.014 1.00 88.81 66 MET A CA 1
ATOM 544 C C . MET A 1 66 ? -2.712 61.484 14.293 1.00 88.81 66 MET A C 1
ATOM 546 O O . MET A 1 66 ? -1.816 62.294 14.534 1.00 88.81 66 MET A O 1
ATOM 550 N N . LEU A 1 67 ? -2.990 60.463 15.099 1.00 85.19 67 LEU A N 1
ATOM 551 C CA . LEU A 1 67 ? -2.124 60.069 16.205 1.00 85.19 67 LEU A CA 1
ATOM 552 C C . LEU A 1 67 ? -1.051 59.072 15.719 1.00 85.19 67 LEU A C 1
ATOM 554 O O . LEU A 1 67 ? -1.361 58.200 14.904 1.00 85.19 67 LEU A O 1
ATOM 558 N N . PRO A 1 68 ? 0.197 59.163 16.215 1.00 80.12 68 PRO A N 1
ATOM 559 C CA . PRO A 1 68 ? 1.232 58.164 15.998 1.00 80.12 68 PRO A CA 1
ATOM 560 C C . PRO A 1 68 ? 0.743 56.779 16.407 1.00 80.12 68 PRO A C 1
ATOM 562 O O . PRO A 1 68 ? 0.008 56.635 17.387 1.00 80.12 68 PRO A O 1
ATOM 565 N N . LYS A 1 69 ? 1.201 55.742 15.703 1.00 67.69 69 LYS A N 1
ATOM 566 C CA . LYS A 1 69 ? 0.814 54.351 15.996 1.00 67.69 69 LYS A CA 1
ATOM 567 C C . LYS A 1 69 ? 1.244 53.900 17.393 1.00 67.69 69 LYS A C 1
ATOM 569 O O . LYS A 1 69 ? 0.676 52.964 17.944 1.00 67.69 69 LYS A O 1
ATOM 574 N N . GLU A 1 70 ? 2.252 54.556 17.955 1.00 66.75 70 GLU A N 1
ATOM 575 C CA . GLU A 1 70 ? 2.812 54.294 19.275 1.00 66.75 70 GLU A CA 1
ATOM 576 C C . GLU A 1 70 ? 2.009 54.968 20.402 1.00 66.75 70 GLU A C 1
ATOM 578 O O . GLU A 1 70 ? 2.238 54.678 21.578 1.00 66.75 70 GLU A O 1
ATOM 583 N N . PHE A 1 71 ? 1.070 55.863 20.073 1.00 74.06 71 PHE A N 1
ATOM 584 C CA . PHE A 1 71 ? 0.246 56.543 21.065 1.00 74.06 71 PHE A CA 1
ATOM 585 C C . PHE A 1 71 ? -0.795 55.589 21.664 1.00 74.06 71 PHE A C 1
ATOM 587 O O . PHE A 1 71 ? -1.641 55.035 20.964 1.00 74.06 71 PHE A O 1
ATOM 594 N N . GLN A 1 72 ? -0.769 55.428 22.989 1.00 61.97 72 GLN A N 1
ATOM 595 C CA . GLN A 1 72 ? -1.732 54.606 23.722 1.00 61.97 72 GLN A CA 1
ATOM 596 C C . GLN A 1 72 ? -2.764 55.482 24.434 1.00 61.97 72 GLN A C 1
ATOM 598 O O . GLN A 1 72 ? -2.417 56.334 25.256 1.00 61.97 72 GLN A O 1
ATOM 603 N N . MET A 1 73 ? -4.054 55.238 24.178 1.00 63.84 73 MET A N 1
ATOM 604 C CA . MET A 1 73 ? -5.113 55.823 24.999 1.00 63.84 73 MET A CA 1
ATOM 605 C C . MET A 1 73 ? -5.167 55.140 26.364 1.00 63.84 73 MET A C 1
ATOM 607 O O . MET A 1 73 ? -5.555 53.982 26.485 1.00 63.84 73 MET A O 1
ATOM 611 N N . ASN A 1 74 ? -4.832 55.894 27.408 1.00 57.06 74 ASN A N 1
ATOM 612 C CA . ASN A 1 74 ? -4.824 55.395 28.786 1.00 57.06 74 ASN A CA 1
ATOM 613 C C . ASN A 1 74 ? -6.211 55.400 29.459 1.00 57.06 74 ASN A C 1
ATOM 615 O O . ASN A 1 74 ? -6.347 54.888 30.568 1.00 57.06 74 ASN A O 1
ATOM 619 N N . TYR A 1 75 ? -7.239 55.959 28.809 1.00 60.91 75 TYR A N 1
ATOM 620 C CA . TYR A 1 75 ? -8.594 56.063 29.355 1.00 60.91 75 TYR A CA 1
ATOM 621 C C . TYR A 1 75 ? -9.646 55.700 28.301 1.00 60.91 75 TYR A C 1
ATOM 623 O O . TYR A 1 75 ? -9.804 56.402 27.306 1.00 60.91 75 TYR A O 1
ATOM 631 N N . ILE A 1 76 ? -10.382 54.612 28.545 1.00 63.81 76 ILE A N 1
ATOM 632 C CA . ILE A 1 76 ? -11.547 54.184 27.760 1.00 63.81 76 ILE A CA 1
ATOM 633 C C . ILE A 1 76 ? -12.776 54.310 28.661 1.00 63.81 76 ILE A C 1
ATOM 635 O O . ILE A 1 76 ? -12.745 53.868 29.812 1.00 63.81 76 ILE A O 1
ATOM 639 N N . HIS A 1 77 ? -13.833 54.955 28.169 1.00 66.00 77 HIS A N 1
ATOM 640 C CA . HIS A 1 77 ? -15.097 55.048 28.895 1.00 66.00 77 HIS A CA 1
ATOM 641 C C . HIS A 1 77 ? -15.981 53.860 28.515 1.00 66.00 77 HIS A C 1
ATOM 643 O O . HIS A 1 77 ? -16.219 53.651 27.332 1.00 66.00 77 HIS A O 1
ATOM 649 N N . PHE A 1 78 ? -16.462 53.110 29.507 1.00 70.31 78 PHE A N 1
ATOM 650 C CA . PHE A 1 78 ? -17.409 52.014 29.307 1.00 70.31 78 PHE A CA 1
ATOM 651 C C . PHE A 1 78 ? -18.734 52.328 30.005 1.00 70.31 78 PHE A C 1
ATOM 653 O O . PHE A 1 78 ? -18.739 52.832 31.135 1.00 70.31 78 PHE A O 1
ATOM 660 N N . SER A 1 79 ? -19.849 51.986 29.366 1.00 74.25 79 SER A N 1
ATOM 661 C CA . SER A 1 79 ? -21.166 51.961 30.001 1.00 74.25 79 SER A CA 1
ATOM 662 C C . SER A 1 79 ? -21.246 50.846 31.056 1.00 74.25 79 SER A C 1
ATOM 664 O O . SER A 1 79 ? -20.414 49.936 31.111 1.00 74.25 79 SER A O 1
ATOM 666 N N . ASN A 1 80 ? -22.269 50.885 31.914 1.00 70.00 80 ASN A N 1
ATOM 667 C CA . ASN A 1 80 ? -22.473 49.812 32.892 1.00 70.00 80 ASN A CA 1
ATOM 668 C C . ASN A 1 80 ? -22.797 48.470 32.208 1.00 70.00 80 ASN A C 1
ATOM 670 O O . ASN A 1 80 ? -22.380 47.421 32.696 1.00 70.00 80 ASN A O 1
ATOM 674 N N . GLU A 1 81 ? -23.518 48.501 31.087 1.00 78.44 81 GLU A N 1
ATOM 675 C CA . GLU A 1 81 ? -23.859 47.339 30.262 1.00 78.44 81 GLU A CA 1
ATOM 676 C C . GLU A 1 81 ? -22.613 46.763 29.573 1.00 78.44 81 GLU A C 1
ATOM 678 O O . GLU A 1 81 ? -22.411 45.549 29.589 1.00 78.44 81 GLU A O 1
ATOM 683 N N . GLU A 1 82 ? -21.735 47.619 29.044 1.00 75.81 82 GLU A N 1
ATOM 684 C CA . GLU A 1 82 ? -20.459 47.212 28.437 1.00 75.81 82 GLU A CA 1
ATOM 685 C C . GLU A 1 82 ? -19.515 46.592 29.474 1.00 75.81 82 GLU A C 1
ATOM 687 O O . GLU A 1 82 ? -18.933 45.530 29.242 1.00 75.81 82 GLU A O 1
ATOM 692 N N . LEU A 1 83 ? -19.418 47.192 30.666 1.00 72.75 83 LEU A N 1
ATOM 693 C CA . LEU A 1 83 ? -18.655 46.622 31.778 1.00 72.75 83 LEU A CA 1
ATOM 694 C C . LEU A 1 83 ? -19.237 45.277 32.238 1.00 72.75 83 LEU A C 1
ATOM 696 O O . LEU A 1 83 ? -18.478 44.369 32.578 1.00 72.75 83 LEU A O 1
ATOM 700 N N . ALA A 1 84 ? -20.563 45.116 32.241 1.00 74.88 84 ALA A N 1
ATOM 701 C CA . ALA A 1 84 ? -21.205 43.842 32.557 1.00 74.88 84 ALA A CA 1
ATOM 702 C C . ALA A 1 84 ? -20.924 42.768 31.487 1.00 74.88 84 ALA A C 1
ATOM 704 O O . ALA A 1 84 ? -20.675 41.612 31.834 1.00 74.88 84 ALA A O 1
ATOM 705 N N . ALA A 1 85 ? -20.895 43.135 30.203 1.00 80.06 85 ALA A N 1
ATOM 706 C CA . ALA A 1 85 ? -20.510 42.228 29.121 1.00 80.06 85 ALA A CA 1
ATOM 707 C C . ALA A 1 85 ? -19.043 41.781 29.250 1.00 80.06 85 ALA A C 1
ATOM 709 O O . ALA A 1 85 ? -18.751 40.583 29.186 1.00 80.06 85 ALA A O 1
ATOM 710 N N . LEU A 1 86 ? -18.130 42.718 29.532 1.00 75.88 86 LEU A N 1
ATOM 711 C CA . LEU A 1 86 ? -16.722 42.416 29.812 1.00 75.88 86 LEU A CA 1
ATOM 712 C C . LEU A 1 86 ? -16.561 41.541 31.063 1.00 75.88 86 LEU A C 1
ATOM 714 O O . LEU A 1 86 ? -15.748 40.618 31.064 1.00 75.88 86 LEU A O 1
ATOM 718 N N . TYR A 1 87 ? -17.367 41.774 32.103 1.00 76.12 87 TYR A N 1
ATOM 719 C CA . TYR A 1 87 ? -17.418 40.922 33.292 1.00 76.12 87 TYR A CA 1
ATOM 720 C C . TYR A 1 87 ? -17.797 39.475 32.946 1.00 76.12 87 TYR A C 1
ATOM 722 O O . TYR A 1 87 ? -17.119 38.546 33.389 1.00 76.12 87 TYR A O 1
ATOM 730 N N . LEU A 1 88 ? -18.845 39.266 32.141 1.00 78.62 88 LEU A N 1
ATOM 731 C CA . LEU A 1 88 ? -19.281 37.927 31.729 1.00 78.62 88 LEU A CA 1
ATOM 732 C C . LEU A 1 88 ? -18.217 37.217 30.883 1.00 78.62 88 LEU A C 1
ATOM 734 O O . LEU A 1 88 ? -17.932 36.043 31.124 1.00 78.62 88 LEU A O 1
ATOM 738 N N . ALA A 1 89 ? -17.587 37.934 29.948 1.00 77.12 89 ALA A N 1
ATOM 739 C CA . ALA A 1 89 ? -16.490 37.405 29.141 1.00 77.12 89 ALA A CA 1
ATOM 740 C C . ALA A 1 89 ? -15.298 36.983 30.015 1.00 77.12 89 ALA A C 1
ATOM 742 O O . ALA A 1 89 ? -14.782 35.872 29.885 1.00 77.12 89 ALA A O 1
ATOM 743 N N . ALA A 1 90 ? -14.908 37.833 30.967 1.00 73.19 90 ALA A N 1
ATOM 744 C CA . ALA A 1 90 ? -13.787 37.559 31.853 1.00 73.19 90 ALA A CA 1
ATOM 745 C C . ALA A 1 90 ? -14.085 36.419 32.847 1.00 73.19 90 ALA A C 1
ATOM 747 O O . ALA A 1 90 ? -13.205 35.611 33.148 1.00 73.19 90 ALA A O 1
ATOM 748 N N . ARG A 1 91 ? -15.334 36.293 33.322 1.00 74.38 91 ARG A N 1
ATOM 749 C CA . ARG A 1 91 ? -15.752 35.178 34.186 1.00 74.38 91 ARG A CA 1
ATOM 750 C C . ARG A 1 91 ? -15.771 33.849 33.432 1.00 74.38 91 ARG A C 1
ATOM 752 O O . ARG A 1 91 ? -15.329 32.850 33.991 1.00 74.38 91 ARG A O 1
ATOM 759 N N . ARG A 1 92 ? -16.222 33.841 32.173 1.00 76.38 92 ARG A N 1
ATOM 760 C CA . ARG A 1 92 ? -16.159 32.655 31.306 1.00 76.38 92 ARG A CA 1
ATOM 761 C C . ARG A 1 92 ? -14.713 32.209 31.091 1.00 76.38 92 ARG A C 1
ATOM 763 O O . ARG A 1 92 ? -14.418 31.037 31.287 1.00 76.38 92 ARG A O 1
ATOM 770 N N . LEU A 1 93 ? -13.812 33.149 30.797 1.00 70.81 93 LEU A N 1
ATOM 771 C CA . LEU A 1 93 ? -12.385 32.863 30.640 1.00 70.81 93 LEU A CA 1
ATOM 772 C C . LEU A 1 93 ? -11.783 32.240 31.913 1.00 70.81 93 LEU A C 1
ATOM 774 O O . LEU A 1 93 ? -11.098 31.226 31.836 1.00 70.81 93 LEU A O 1
ATOM 778 N N . GLN A 1 94 ? -12.095 32.788 33.093 1.00 72.19 94 GLN A N 1
ATOM 779 C CA . GLN A 1 94 ? -11.600 32.265 34.373 1.00 72.19 94 GLN A CA 1
ATOM 780 C C . GLN A 1 94 ? -12.107 30.853 34.706 1.00 72.19 94 GLN A C 1
ATOM 782 O O . GLN A 1 94 ? -11.360 30.056 35.270 1.00 72.19 94 GLN A O 1
ATOM 787 N N . GLN A 1 95 ? -13.360 30.528 34.380 1.00 69.56 95 GLN A N 1
ATOM 788 C CA . GLN A 1 95 ? -13.918 29.188 34.615 1.00 69.56 95 GLN A CA 1
ATOM 789 C C . GLN A 1 95 ? -13.282 28.110 33.726 1.00 69.56 95 GLN A C 1
ATOM 791 O O . GLN A 1 95 ? -13.415 26.922 34.012 1.00 69.56 95 GLN A O 1
ATOM 796 N N . GLN A 1 96 ? -12.609 28.526 32.655 1.00 65.62 96 GLN A N 1
ATOM 797 C CA . GLN A 1 96 ? -12.087 27.659 31.605 1.00 65.62 96 GLN A CA 1
ATOM 798 C C . GLN A 1 96 ? -10.565 27.468 31.680 1.00 65.62 96 GLN A C 1
ATOM 800 O O . GLN A 1 96 ? -10.029 26.521 31.102 1.00 65.62 96 GLN A O 1
ATOM 805 N N . THR A 1 97 ? -9.846 28.321 32.416 1.00 63.22 97 THR A N 1
ATOM 806 C CA . THR A 1 97 ? -8.408 28.147 32.642 1.00 63.22 97 THR A CA 1
ATOM 807 C C . THR A 1 97 ? -8.156 27.146 33.765 1.00 63.22 97 THR A C 1
ATOM 809 O O . THR A 1 97 ? -8.609 27.318 34.893 1.00 63.22 97 THR A O 1
ATOM 812 N N . ARG A 1 98 ? -7.402 26.082 33.462 1.00 62.59 98 ARG A N 1
ATOM 813 C CA . ARG A 1 98 ? -6.857 25.164 34.476 1.00 62.59 98 ARG A CA 1
ATOM 814 C C . ARG A 1 98 ? -5.561 25.698 35.090 1.00 62.59 98 ARG A C 1
ATOM 816 O O . ARG A 1 98 ? -5.274 25.414 36.251 1.00 62.59 98 ARG A O 1
ATOM 823 N N . THR A 1 99 ? -4.782 26.427 34.295 1.00 63.81 99 THR A N 1
ATOM 824 C CA . THR A 1 99 ? -3.490 26.978 34.689 1.00 63.81 99 THR A CA 1
ATOM 825 C C . THR A 1 99 ? -3.609 28.451 35.043 1.00 63.81 99 THR A C 1
ATOM 827 O O . THR A 1 99 ? -4.347 29.202 34.402 1.00 63.81 99 THR A O 1
ATOM 830 N N . SER A 1 100 ? -2.849 28.872 36.050 1.00 68.06 100 SER A N 1
ATOM 831 C CA . SER A 1 100 ? -2.737 30.272 36.427 1.00 68.06 100 SER A CA 1
ATOM 832 C C . SER A 1 100 ? -2.124 31.048 35.265 1.00 68.06 100 SER A C 1
ATOM 834 O O . SER A 1 100 ? -0.977 30.811 34.881 1.00 68.06 100 SER A O 1
ATOM 836 N N . GLN A 1 101 ? -2.892 31.960 34.674 1.00 70.81 101 GLN A N 1
ATOM 837 C CA . GLN A 1 101 ? -2.412 32.870 33.639 1.00 70.81 101 GLN A CA 1
ATOM 838 C C . GLN A 1 101 ? -2.328 34.274 34.228 1.00 70.81 101 GLN A C 1
ATOM 840 O O . GLN A 1 101 ? -3.351 34.935 34.421 1.00 70.81 101 GLN A O 1
ATOM 845 N N . GLN A 1 102 ? -1.107 34.750 34.483 1.00 74.50 102 GLN A N 1
ATOM 846 C CA . GLN A 1 102 ? -0.871 36.075 35.071 1.00 74.50 102 GLN A CA 1
ATOM 847 C C . GLN A 1 102 ? -1.574 37.196 34.288 1.00 74.50 102 GLN A C 1
ATOM 849 O O . GLN A 1 102 ? -2.182 38.084 34.877 1.00 74.50 102 GLN A O 1
ATOM 854 N N . HIS A 1 103 ? -1.576 37.125 32.954 1.00 76.06 103 HIS A N 1
ATOM 855 C CA . HIS A 1 103 ? -2.245 38.115 32.101 1.00 76.06 103 HIS A CA 1
ATOM 856 C C . HIS A 1 103 ? -3.765 38.170 32.318 1.00 76.06 103 HIS A C 1
ATOM 858 O O . HIS A 1 103 ? -4.340 39.257 32.300 1.00 76.06 103 HIS A O 1
ATOM 864 N N . VAL A 1 104 ? -4.409 37.027 32.586 1.00 74.88 104 VAL A N 1
ATOM 865 C CA . VAL A 1 104 ? -5.845 36.947 32.908 1.00 74.88 104 VAL A CA 1
ATOM 866 C C . VAL A 1 104 ? -6.112 37.531 34.293 1.00 74.88 104 VAL A C 1
ATOM 868 O O . VAL A 1 104 ? -7.035 38.328 34.449 1.00 74.88 104 VAL A O 1
ATOM 871 N N . GLU A 1 105 ? -5.271 37.216 35.284 1.00 79.12 105 GLU A N 1
ATOM 872 C CA . GLU A 1 105 ? -5.347 37.825 36.618 1.00 79.12 105 GLU A CA 1
ATOM 873 C C . GLU A 1 105 ? -5.238 39.357 36.535 1.00 79.12 105 GLU A C 1
ATOM 875 O O . GLU A 1 105 ? -6.076 40.082 37.082 1.00 79.12 105 GLU A O 1
ATOM 880 N N . TYR A 1 106 ? -4.232 39.869 35.821 1.00 80.56 106 TYR A N 1
ATOM 881 C CA . TYR A 1 106 ? -4.027 41.306 35.661 1.00 80.56 106 TYR A CA 1
ATOM 882 C C . TYR A 1 106 ? -5.176 41.973 34.906 1.00 80.56 106 TYR A C 1
ATOM 884 O O . TYR A 1 106 ? -5.603 43.058 35.305 1.00 80.56 106 TYR A O 1
ATOM 892 N N . ALA A 1 107 ? -5.708 41.341 33.857 1.00 78.31 107 ALA A N 1
ATOM 893 C CA . ALA A 1 107 ? -6.876 41.844 33.140 1.00 78.31 107 ALA A CA 1
ATOM 894 C C . ALA A 1 107 ? -8.107 41.922 34.059 1.00 78.31 107 ALA A C 1
ATOM 896 O O . ALA A 1 107 ? -8.751 42.970 34.129 1.00 78.31 107 ALA A O 1
ATOM 897 N N . LEU A 1 108 ? -8.380 40.869 34.840 1.00 79.44 108 LEU A N 1
ATOM 898 C CA . LEU A 1 108 ? -9.473 40.834 35.818 1.00 79.44 108 LEU A CA 1
ATOM 899 C C . LEU A 1 108 ? -9.325 41.924 36.887 1.00 79.44 108 LEU A C 1
ATOM 901 O O . LEU A 1 108 ? -10.298 42.612 37.191 1.00 79.44 108 LEU A O 1
ATOM 905 N N . ARG A 1 109 ? -8.115 42.137 37.428 1.00 81.12 109 ARG A N 1
ATOM 906 C CA . ARG A 1 109 ? -7.842 43.215 38.399 1.00 81.12 109 ARG A CA 1
ATOM 907 C C . ARG A 1 109 ? -8.014 44.605 37.785 1.00 81.12 109 ARG A C 1
ATOM 909 O O . ARG A 1 109 ? -8.577 45.487 38.429 1.00 81.12 109 ARG A O 1
ATOM 916 N N . LYS A 1 110 ? -7.559 44.814 36.545 1.00 77.62 110 LYS A N 1
ATOM 917 C CA . LYS A 1 110 ? -7.754 46.084 35.826 1.00 77.62 110 LYS A CA 1
ATOM 918 C C . LYS A 1 110 ? -9.241 46.371 35.600 1.00 77.62 110 LYS A C 1
ATOM 920 O O . LYS A 1 110 ? -9.676 47.487 35.868 1.00 77.62 110 LYS A O 1
ATOM 925 N N . LEU A 1 111 ? -10.024 45.365 35.202 1.00 76.56 111 LEU A N 1
ATOM 926 C CA . LEU A 1 111 ? -11.481 45.482 35.076 1.00 76.56 111 LEU A CA 1
ATOM 927 C C . LEU A 1 111 ? -12.150 45.744 36.432 1.00 76.56 111 LEU A C 1
ATOM 929 O O . LEU A 1 111 ? -13.011 46.614 36.530 1.00 76.56 111 LEU A O 1
ATOM 933 N N . ALA A 1 112 ? -11.714 45.064 37.498 1.00 78.81 112 ALA A N 1
ATOM 934 C CA . ALA A 1 112 ? -12.226 45.290 38.849 1.00 78.81 112 ALA A CA 1
ATOM 935 C C . ALA A 1 112 ? -12.039 46.746 39.300 1.00 78.81 112 ALA A C 1
ATOM 937 O O . ALA A 1 112 ? -12.952 47.323 39.885 1.00 78.81 112 ALA A O 1
ATOM 938 N N . ASN A 1 113 ? -10.893 47.353 38.975 1.00 77.06 113 ASN A N 1
ATOM 9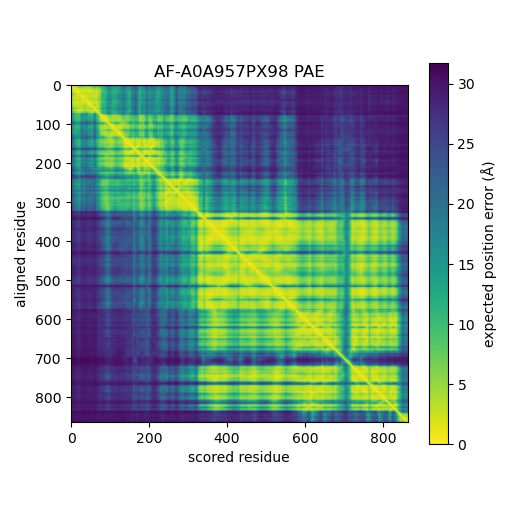39 C CA . ASN A 1 113 ? -10.598 48.753 39.291 1.00 77.06 113 ASN A CA 1
ATOM 940 C C . ASN A 1 113 ? -11.447 49.751 38.486 1.00 77.06 113 ASN A C 1
ATOM 942 O O . ASN A 1 113 ? -11.643 50.879 38.934 1.00 77.06 113 ASN A O 1
ATOM 946 N N . ALA A 1 114 ? -11.945 49.351 37.313 1.00 72.81 114 ALA A N 1
ATOM 947 C CA . ALA A 1 114 ? -12.812 50.174 36.473 1.00 72.81 114 ALA A CA 1
ATOM 948 C C . ALA A 1 114 ? -14.304 50.064 36.851 1.00 72.81 114 ALA A C 1
ATOM 950 O O . ALA A 1 114 ? -15.100 50.923 36.474 1.00 72.81 114 ALA A O 1
ATOM 951 N N . MET A 1 115 ? -14.698 49.029 37.601 1.00 73.06 115 MET A N 1
ATOM 952 C CA . MET A 1 115 ? -16.093 48.751 37.955 1.00 73.06 115 MET A CA 1
ATOM 953 C C . MET A 1 115 ? -16.446 49.195 39.380 1.00 73.06 115 MET A C 1
ATOM 955 O O . MET A 1 115 ? -15.611 49.273 40.278 1.00 73.06 115 MET A O 1
ATOM 959 N N . ARG A 1 116 ? -17.736 49.453 39.625 1.00 71.81 116 ARG A N 1
ATOM 960 C CA . ARG A 1 116 ? -18.272 49.672 40.979 1.00 71.81 116 ARG A CA 1
ATOM 961 C C . ARG A 1 116 ? -18.670 48.346 41.636 1.00 71.81 116 ARG A C 1
ATOM 963 O O . ARG A 1 116 ? -18.814 47.311 40.982 1.00 71.81 116 ARG A O 1
ATOM 970 N N . LYS A 1 117 ? -18.882 48.373 42.954 1.00 69.75 117 LYS A N 1
ATOM 971 C CA . LYS A 1 117 ? -19.498 47.252 43.684 1.00 69.75 117 LYS A CA 1
ATOM 972 C C . LYS A 1 117 ? -20.925 46.998 43.161 1.00 69.75 117 LYS A C 1
ATOM 974 O O . LYS A 1 117 ? -21.606 47.973 42.844 1.00 69.75 117 LYS A O 1
ATOM 979 N N . PRO A 1 118 ? -21.391 45.735 43.089 1.00 71.88 118 PRO A N 1
ATOM 980 C CA . PRO A 1 118 ? -20.744 44.507 43.581 1.00 71.88 118 PRO A CA 1
ATOM 981 C C . PRO A 1 118 ? -19.809 43.809 42.571 1.00 71.88 118 PRO A C 1
ATOM 983 O O . PRO A 1 118 ? -19.110 42.861 42.932 1.00 71.88 118 PRO A O 1
ATOM 986 N N . PHE A 1 119 ? -19.755 44.264 41.315 1.00 72.19 119 PHE A N 1
ATOM 987 C CA . PHE A 1 119 ? -18.975 43.605 40.258 1.00 72.19 119 PHE A CA 1
ATOM 988 C C . PHE A 1 119 ? -17.466 43.599 40.535 1.00 72.19 119 PHE A C 1
ATOM 990 O O . PHE A 1 119 ? -16.814 42.568 40.370 1.00 72.19 119 PHE A O 1
ATOM 997 N N . ALA A 1 120 ? -16.926 44.712 41.043 1.00 76.75 120 ALA A N 1
ATOM 998 C CA . ALA A 1 120 ? -15.512 44.833 41.407 1.00 76.75 120 ALA A CA 1
ATOM 999 C C . ALA A 1 120 ? -15.055 43.778 42.433 1.00 76.75 120 ALA A C 1
ATOM 1001 O O . ALA A 1 120 ? -13.969 43.212 42.314 1.00 76.75 120 ALA A O 1
ATOM 1002 N N . GLU A 1 121 ? -15.892 43.467 43.428 1.00 80.81 121 GLU A N 1
ATOM 1003 C CA . GLU A 1 121 ? -15.582 42.449 44.442 1.00 80.81 121 GLU A CA 1
ATOM 1004 C C . GLU A 1 121 ? -15.576 41.041 43.838 1.00 80.81 121 GLU A C 1
ATOM 1006 O O . GLU A 1 121 ? -14.705 40.230 44.155 1.00 80.81 121 GLU A O 1
ATOM 1011 N N . SER A 1 122 ? -16.510 40.770 42.923 1.00 78.06 122 SER A N 1
ATOM 1012 C CA . SER A 1 122 ? -16.604 39.483 42.228 1.00 78.06 122 SER A CA 1
ATOM 1013 C C . SER A 1 122 ? -15.408 39.248 41.300 1.00 78.06 122 SER A C 1
ATOM 1015 O O . SER A 1 122 ? -14.844 38.157 41.310 1.00 78.06 122 SER A O 1
ATOM 1017 N N . LEU A 1 123 ? -14.962 40.271 40.562 1.00 79.12 123 LEU A N 1
ATOM 1018 C CA . LEU A 1 123 ? -13.762 40.194 39.717 1.00 79.12 123 LEU A CA 1
ATOM 1019 C C . LEU A 1 123 ? -12.476 40.067 40.528 1.00 79.12 123 LEU A C 1
ATOM 1021 O O . LEU A 1 123 ? -11.579 39.323 40.144 1.00 79.12 123 LEU A O 1
ATOM 1025 N N . THR A 1 124 ? -12.394 40.751 41.669 1.00 82.56 124 THR A N 1
ATOM 1026 C CA . THR A 1 124 ? -11.244 40.633 42.575 1.00 82.56 124 THR A CA 1
ATOM 1027 C C . THR A 1 124 ? -11.145 39.216 43.138 1.00 82.56 124 THR A C 1
ATOM 1029 O O . THR A 1 124 ? -10.056 38.646 43.193 1.00 82.56 124 THR A O 1
ATOM 1032 N N . ARG A 1 125 ? -12.285 38.612 43.504 1.00 82.38 125 ARG A N 1
ATOM 1033 C CA . ARG A 1 125 ? -12.343 37.202 43.908 1.00 82.38 125 ARG A CA 1
ATOM 1034 C C . ARG A 1 125 ? -11.951 36.275 42.758 1.00 82.38 125 ARG A C 1
ATOM 1036 O O . ARG A 1 125 ? -11.126 35.396 42.969 1.00 82.38 125 ARG A O 1
ATOM 1043 N N . ALA A 1 126 ? -12.474 36.507 41.554 1.00 78.88 126 ALA A N 1
ATOM 1044 C CA . ALA A 1 126 ? -12.126 35.731 40.364 1.00 78.88 126 ALA A CA 1
ATOM 1045 C C . ALA A 1 126 ? -10.621 35.798 40.045 1.00 78.88 126 ALA A C 1
ATOM 1047 O O . ALA A 1 126 ? -10.018 34.775 39.743 1.00 78.88 126 ALA A O 1
ATOM 1048 N N . ALA A 1 127 ? -9.997 36.974 40.167 1.00 80.00 127 ALA A N 1
ATOM 1049 C CA . ALA A 1 127 ? -8.552 37.131 40.012 1.00 80.00 127 ALA A CA 1
ATOM 1050 C C . ALA A 1 127 ? -7.777 36.323 41.068 1.00 80.00 127 ALA A C 1
ATOM 1052 O O . ALA A 1 127 ? -6.823 35.628 40.731 1.00 80.00 127 ALA A O 1
ATOM 1053 N N . GLY A 1 128 ? -8.225 36.352 42.329 1.00 79.94 128 GLY A N 1
ATOM 1054 C CA . GLY A 1 128 ? -7.658 35.516 43.391 1.00 79.94 128 GLY A CA 1
ATOM 1055 C C . GLY A 1 128 ? -7.793 34.013 43.113 1.00 79.94 128 GLY A C 1
ATOM 1056 O O . GLY A 1 128 ? -6.852 33.267 43.358 1.00 79.94 128 GLY A O 1
ATOM 1057 N N . GLU A 1 129 ? -8.921 33.572 42.548 1.00 79.75 129 GLU A N 1
ATOM 1058 C CA . GLU A 1 129 ? -9.143 32.177 42.135 1.00 79.75 129 GLU A CA 1
ATOM 1059 C C . GLU A 1 129 ? -8.199 31.745 40.997 1.00 79.75 129 GLU A C 1
ATOM 1061 O O . GLU A 1 129 ? -7.729 30.615 41.005 1.00 79.75 129 GLU A O 1
ATOM 1066 N N . VAL A 1 130 ? -7.874 32.619 40.035 1.00 75.38 130 VAL A N 1
ATOM 1067 C CA . VAL A 1 130 ? -6.866 32.319 38.988 1.00 75.38 130 VAL A CA 1
ATOM 1068 C C . VAL A 1 130 ? -5.468 32.174 39.592 1.00 75.38 130 VAL A C 1
ATOM 1070 O O . VAL A 1 130 ? -4.653 31.382 39.122 1.00 75.38 130 VAL A O 1
ATOM 1073 N N . GLN A 1 131 ? -5.173 32.920 40.655 1.00 73.81 131 GLN A N 1
ATOM 1074 C CA . GLN A 1 131 ? -3.868 32.895 41.311 1.00 73.81 131 GLN A CA 1
ATOM 1075 C C . GLN A 1 131 ? -3.612 31.592 42.088 1.00 73.81 131 GLN A C 1
ATOM 1077 O O . GLN A 1 131 ? -2.461 31.210 42.279 1.00 73.81 131 GLN A O 1
ATOM 1082 N N . THR A 1 132 ? -4.671 30.893 42.512 1.00 76.00 132 THR A N 1
ATOM 1083 C CA . THR A 1 132 ? -4.581 29.602 43.215 1.00 76.00 132 THR A CA 1
ATOM 1084 C C . THR A 1 132 ? -4.589 28.385 42.281 1.00 76.00 132 THR A C 1
ATOM 1086 O O . THR A 1 132 ? -4.475 27.256 42.762 1.00 76.00 132 THR A O 1
ATOM 1089 N N . GLN A 1 133 ? -4.720 28.590 40.965 1.00 77.94 133 GLN A N 1
ATOM 1090 C CA . GLN A 1 133 ? -4.655 27.535 39.945 1.00 77.94 133 GLN A CA 1
ATOM 1091 C C . GLN A 1 133 ? -3.219 27.023 39.714 1.00 77.94 133 GLN A C 1
ATOM 1093 O O . GLN A 1 133 ? -2.239 27.613 40.166 1.00 77.94 133 GLN A O 1
ATOM 1098 N N . GLU A 1 134 ? -3.093 25.908 38.986 1.00 73.56 134 GLU A N 1
ATOM 1099 C CA . GLU A 1 134 ? -1.820 25.241 38.674 1.00 73.56 134 GLU A CA 1
ATOM 1100 C C . GLU A 1 134 ? -0.875 26.184 37.901 1.00 73.56 134 GLU A C 1
ATOM 1102 O O . GLU A 1 134 ? -1.261 26.742 36.875 1.00 73.56 134 GLU A O 1
ATOM 1107 N N . GLN A 1 135 ? 0.354 26.407 38.377 1.00 71.81 135 GLN A N 1
ATOM 1108 C CA . GLN A 1 135 ? 1.312 27.279 37.683 1.00 71.81 135 GLN A CA 1
ATOM 1109 C C . GLN A 1 135 ? 1.984 26.544 36.516 1.00 71.81 135 GLN A C 1
ATOM 1111 O O . GLN A 1 135 ? 2.537 25.462 36.696 1.00 71.81 135 GLN A O 1
ATOM 1116 N N . ASP A 1 136 ? 1.957 27.158 35.331 1.00 75.19 136 ASP A N 1
ATOM 1117 C CA . ASP A 1 136 ? 2.633 26.681 34.121 1.00 75.19 136 ASP A CA 1
ATOM 1118 C C . ASP A 1 136 ? 3.345 27.858 33.432 1.00 75.19 136 ASP A C 1
ATOM 1120 O O . ASP A 1 136 ? 2.826 28.503 32.513 1.00 75.19 136 ASP A O 1
ATOM 1124 N N . ASP A 1 137 ? 4.548 28.164 33.919 1.00 77.31 137 ASP A N 1
ATOM 1125 C CA . ASP A 1 137 ? 5.379 29.274 33.430 1.00 77.31 137 ASP A CA 1
ATOM 1126 C C . ASP A 1 137 ? 5.756 29.109 31.946 1.00 77.31 137 ASP A C 1
ATOM 1128 O O . ASP A 1 137 ? 5.971 30.084 31.211 1.00 77.31 137 ASP A O 1
ATOM 1132 N N . GLN A 1 138 ? 5.805 27.861 31.474 1.00 80.25 138 GLN A N 1
ATOM 1133 C CA . GLN A 1 138 ? 6.124 27.529 30.094 1.00 80.25 138 GLN A CA 1
ATOM 1134 C C . GLN A 1 138 ? 4.983 27.952 29.162 1.00 80.25 138 GLN A C 1
ATOM 1136 O O . GLN A 1 138 ? 5.239 28.641 28.172 1.00 80.25 138 GLN A O 1
ATOM 1141 N N . GLN A 1 139 ? 3.728 27.637 29.496 1.00 79.62 139 GLN A N 1
ATOM 1142 C CA . GLN A 1 139 ? 2.564 28.085 28.718 1.00 79.62 139 GLN A CA 1
ATOM 1143 C C . GLN A 1 139 ? 2.384 29.609 28.731 1.00 79.62 139 GLN A C 1
ATOM 1145 O O . GLN A 1 139 ? 2.033 30.193 27.702 1.00 79.62 139 GLN A O 1
ATOM 1150 N N . GLN A 1 140 ? 2.687 30.283 29.845 1.00 78.06 140 GLN A N 1
ATOM 1151 C CA . GLN A 1 140 ? 2.663 31.753 29.897 1.00 78.06 140 GLN A CA 1
ATOM 1152 C C . GLN A 1 140 ? 3.680 32.380 28.934 1.00 78.06 140 GLN A C 1
ATOM 1154 O O . GLN A 1 140 ? 3.371 33.344 28.223 1.00 78.06 140 GLN A O 1
ATOM 1159 N N . THR A 1 141 ? 4.884 31.804 28.877 1.00 85.31 141 THR A N 1
ATOM 1160 C CA . THR A 1 141 ? 5.942 32.235 27.956 1.00 85.31 141 THR A CA 1
ATOM 1161 C C . THR A 1 141 ? 5.534 31.993 26.503 1.00 85.31 141 THR A C 1
ATOM 1163 O O . THR A 1 141 ? 5.667 32.887 25.668 1.00 85.31 141 THR A O 1
ATOM 1166 N N . VAL A 1 142 ? 4.980 30.811 26.203 1.00 88.75 142 VAL A N 1
ATOM 1167 C CA . VAL A 1 142 ? 4.461 30.454 24.872 1.00 88.75 142 VAL A CA 1
ATOM 1168 C C . VAL A 1 142 ? 3.421 31.469 24.406 1.00 88.75 142 VAL A C 1
ATOM 1170 O O . VAL A 1 142 ? 3.574 32.032 23.325 1.00 88.75 142 VAL A O 1
ATOM 1173 N N . PHE A 1 143 ? 2.400 31.748 25.221 1.00 86.25 143 PHE A N 1
ATOM 1174 C CA . PHE A 1 143 ? 1.345 32.692 24.853 1.00 86.25 143 PHE A CA 1
ATOM 1175 C C . PHE A 1 143 ? 1.901 34.099 24.600 1.00 86.25 143 PHE A C 1
ATOM 1177 O O . PHE A 1 143 ? 1.587 34.708 23.579 1.00 86.25 143 PHE A O 1
ATOM 1184 N N . SER A 1 144 ? 2.785 34.585 25.477 1.00 85.94 144 SER A N 1
ATOM 1185 C CA . SER A 1 144 ? 3.388 35.918 25.348 1.00 85.94 144 SER A CA 1
ATOM 1186 C C . SER A 1 144 ? 4.203 36.060 24.055 1.00 85.94 144 SER A C 1
ATOM 1188 O O . SER A 1 144 ? 4.050 37.050 23.342 1.00 85.94 144 SER A O 1
ATOM 1190 N N . LEU A 1 145 ? 5.010 35.050 23.705 1.00 90.56 145 LEU A N 1
ATOM 1191 C CA . LEU A 1 145 ? 5.800 35.043 22.467 1.00 90.56 145 LEU A CA 1
ATOM 1192 C C . LEU A 1 145 ? 4.925 34.956 21.209 1.00 90.56 145 LEU A C 1
ATOM 1194 O O . LEU A 1 145 ? 5.256 35.572 20.199 1.00 90.56 145 LEU A O 1
ATOM 1198 N N . LEU A 1 146 ? 3.811 34.217 21.255 1.00 92.00 146 LEU A N 1
ATOM 1199 C CA . LEU A 1 146 ? 2.868 34.142 20.133 1.00 92.00 146 LEU A CA 1
ATOM 1200 C C . LEU A 1 146 ? 2.134 35.466 19.912 1.00 92.00 146 LEU A C 1
ATOM 1202 O O . LEU A 1 146 ? 2.021 35.901 18.770 1.00 92.00 146 LEU A O 1
ATOM 1206 N N . VAL A 1 147 ? 1.676 36.124 20.983 1.00 88.69 147 VAL A N 1
ATOM 1207 C CA . VAL A 1 147 ? 1.045 37.453 20.895 1.00 88.69 147 VAL A CA 1
ATOM 1208 C C . VAL A 1 147 ? 2.037 38.479 20.353 1.00 88.69 147 VAL A C 1
ATOM 1210 O O . VAL A 1 147 ? 1.695 39.232 19.445 1.00 88.69 147 VAL A O 1
ATOM 1213 N N . GLN A 1 148 ? 3.278 38.471 20.848 1.00 88.31 148 GLN A N 1
ATOM 1214 C CA . GLN A 1 148 ? 4.334 39.339 20.329 1.00 88.31 148 GLN A CA 1
ATOM 1215 C C . GLN A 1 148 ? 4.555 39.110 18.828 1.00 88.31 148 GLN A C 1
ATOM 1217 O O . GLN A 1 148 ? 4.539 40.054 18.044 1.00 88.31 148 GLN A O 1
ATOM 1222 N N . SER A 1 149 ? 4.720 37.853 18.422 1.00 90.38 149 SER A N 1
ATOM 1223 C CA . SER A 1 149 ? 4.965 37.479 17.030 1.00 90.38 149 SER A CA 1
ATOM 1224 C C . SER A 1 149 ? 3.804 37.835 16.095 1.00 90.38 149 SER A C 1
ATOM 1226 O O . SER A 1 149 ? 4.041 38.279 14.970 1.00 90.38 149 SER A O 1
ATOM 1228 N N . TRP A 1 150 ? 2.563 37.711 16.570 1.00 89.69 150 TRP A N 1
ATOM 1229 C CA . TRP A 1 150 ? 1.373 38.141 15.839 1.00 89.69 150 TRP A CA 1
ATOM 1230 C C . TRP A 1 150 ? 1.345 39.661 15.626 1.00 89.69 150 TRP A C 1
ATOM 1232 O O . TRP A 1 150 ? 1.137 40.115 14.501 1.00 89.69 150 TRP A O 1
ATOM 1242 N N . LEU A 1 151 ? 1.620 40.449 16.672 1.00 84.31 151 LEU A N 1
ATOM 1243 C CA . LEU A 1 151 ? 1.633 41.916 16.598 1.00 84.31 151 LEU A CA 1
ATOM 1244 C C . LEU A 1 151 ? 2.794 42.456 15.751 1.00 84.31 151 LEU A C 1
ATOM 1246 O O . LEU A 1 151 ? 2.622 43.400 14.982 1.00 84.31 151 LEU A O 1
ATOM 1250 N N . GLU A 1 152 ? 3.979 41.861 15.881 1.00 86.44 152 GLU A N 1
ATOM 1251 C CA . GLU A 1 152 ? 5.194 42.302 15.184 1.00 86.44 152 GLU A CA 1
ATOM 1252 C C . GLU A 1 152 ? 5.333 41.724 13.766 1.00 86.44 152 GLU A C 1
ATOM 1254 O O . GLU A 1 152 ? 6.240 42.126 13.030 1.00 86.44 152 GLU A O 1
ATOM 1259 N N . GLN A 1 153 ? 4.448 40.793 13.388 1.00 87.12 153 GLN A N 1
ATOM 1260 C CA . GLN A 1 153 ? 4.498 40.014 12.148 1.00 87.12 153 GLN A CA 1
ATOM 1261 C C . GLN A 1 153 ? 5.865 39.344 11.933 1.00 87.12 153 GLN A C 1
ATOM 1263 O O . GLN A 1 153 ? 6.491 39.453 10.874 1.00 87.12 153 GLN A O 1
ATOM 1268 N N . THR A 1 154 ? 6.352 38.646 12.959 1.00 91.25 154 THR A N 1
ATOM 1269 C CA . THR A 1 154 ? 7.609 37.882 12.916 1.00 91.25 154 THR A CA 1
ATOM 1270 C C . THR A 1 154 ? 7.314 36.381 12.872 1.00 91.25 154 THR A C 1
ATOM 1272 O O . THR A 1 154 ? 6.446 35.925 13.611 1.00 91.25 154 THR A O 1
ATOM 1275 N N . PRO A 1 155 ? 7.975 35.568 12.028 1.00 92.50 155 PRO A N 1
ATOM 1276 C CA . PRO A 1 155 ? 7.744 34.125 12.022 1.00 92.50 155 PRO A CA 1
ATOM 1277 C C . PRO A 1 155 ? 8.206 33.469 13.330 1.00 92.50 155 PRO A C 1
ATOM 1279 O O . PRO A 1 155 ? 9.162 33.911 13.970 1.00 92.50 155 PRO A O 1
ATOM 1282 N N . VAL A 1 156 ? 7.572 32.364 13.715 1.00 95.19 156 VAL A N 1
ATOM 1283 C CA . VAL A 1 156 ? 7.921 31.588 14.913 1.00 95.19 156 VAL A CA 1
ATOM 1284 C C . VAL A 1 156 ? 8.133 30.123 14.586 1.00 95.19 156 VAL A C 1
ATOM 1286 O O . VAL A 1 156 ? 7.385 29.518 13.823 1.00 95.19 156 VAL A O 1
ATOM 1289 N N . ARG A 1 157 ? 9.128 29.518 15.235 1.00 94.94 157 ARG A N 1
ATOM 1290 C CA . ARG A 1 157 ? 9.282 28.067 15.288 1.00 94.94 157 ARG A CA 1
ATOM 1291 C C . ARG A 1 157 ? 8.596 27.547 16.542 1.00 94.94 157 ARG A C 1
ATOM 1293 O O . ARG A 1 157 ? 9.024 27.851 17.657 1.00 94.94 157 ARG A O 1
ATOM 1300 N N . ILE A 1 158 ? 7.547 26.759 16.360 1.00 95.12 158 ILE A N 1
ATOM 1301 C CA . ILE A 1 158 ? 6.765 26.160 17.442 1.00 95.12 158 ILE A CA 1
ATOM 1302 C C . ILE A 1 158 ? 7.077 24.670 17.558 1.00 95.12 158 ILE A C 1
ATOM 1304 O O . ILE A 1 158 ? 7.291 24.004 16.553 1.00 95.12 158 ILE A O 1
ATOM 1308 N N . TYR A 1 159 ? 7.075 24.135 18.775 1.00 91.88 159 TYR A N 1
ATOM 1309 C CA . TYR A 1 159 ? 7.204 22.704 19.055 1.00 91.88 159 TYR A CA 1
ATOM 1310 C C . TYR A 1 159 ? 5.847 22.206 19.538 1.00 91.88 159 TYR A C 1
ATOM 1312 O O . TYR A 1 159 ? 5.444 22.551 20.644 1.00 91.88 159 TYR A O 1
ATOM 1320 N N . HIS A 1 160 ? 5.130 21.452 18.710 1.00 90.44 160 HIS A N 1
ATOM 1321 C CA . HIS A 1 160 ? 3.735 21.088 18.940 1.00 90.44 160 HIS A CA 1
ATOM 1322 C C . HIS A 1 160 ? 3.543 19.568 19.013 1.00 90.44 160 HIS A C 1
ATOM 1324 O O . HIS A 1 160 ? 3.985 18.815 18.136 1.00 90.44 160 HIS A O 1
ATOM 1330 N N . THR A 1 161 ? 2.817 19.126 20.039 1.00 81.62 161 THR A N 1
ATOM 1331 C CA . THR A 1 161 ? 2.515 17.713 20.299 1.00 81.62 161 THR A CA 1
ATOM 1332 C C . THR A 1 161 ? 1.072 17.391 19.900 1.00 81.62 161 THR A C 1
ATOM 1334 O O . THR A 1 161 ? 0.119 18.004 20.376 1.00 81.62 161 THR A O 1
ATOM 1337 N N . LYS A 1 162 ? 0.868 16.431 18.987 1.00 72.88 162 LYS A N 1
ATOM 1338 C CA . LYS A 1 162 ? -0.487 16.000 18.583 1.00 72.88 162 LYS A CA 1
ATOM 1339 C C . LYS A 1 162 ? -1.136 15.159 19.695 1.00 72.88 162 LYS A C 1
ATOM 1341 O O . LYS A 1 162 ? -0.431 14.480 20.427 1.00 72.88 162 LYS A O 1
ATOM 1346 N N . LEU A 1 163 ? -2.476 15.152 19.777 1.00 54.50 163 LEU A N 1
ATOM 1347 C CA . LEU A 1 163 ? -3.235 14.442 20.832 1.00 54.50 163 LEU A CA 1
ATOM 1348 C C . LEU A 1 163 ? -2.857 12.950 20.960 1.00 54.50 163 LEU A C 1
ATOM 1350 O O . LEU A 1 163 ? -2.843 12.424 22.066 1.00 54.50 163 LEU A O 1
ATOM 1354 N N . HIS A 1 164 ? -2.511 12.303 19.842 1.00 53.03 164 HIS A N 1
ATOM 1355 C CA . HIS A 1 164 ? -2.078 10.902 19.774 1.00 53.03 164 HIS A CA 1
ATOM 1356 C C . HIS A 1 164 ? -0.866 10.722 18.842 1.00 53.03 164 HIS A C 1
ATOM 1358 O O . HIS A 1 164 ? -0.851 9.833 17.997 1.00 53.03 164 HIS A O 1
ATOM 1364 N N . GLY A 1 165 ? 0.139 11.601 18.918 1.00 64.56 165 GLY A N 1
ATOM 1365 C CA . GLY A 1 165 ? 1.274 11.530 17.995 1.00 64.56 165 GLY A CA 1
ATOM 1366 C C . GLY A 1 165 ? 2.578 12.091 18.538 1.00 64.56 165 GLY A C 1
ATOM 1367 O O . GLY A 1 165 ? 2.627 12.701 19.602 1.00 64.56 165 GLY A O 1
ATOM 1368 N N . ALA A 1 166 ? 3.646 11.891 17.766 1.00 69.31 166 ALA A N 1
ATOM 1369 C CA . ALA A 1 166 ? 4.965 12.401 18.103 1.00 69.31 166 ALA A CA 1
ATOM 1370 C C . ALA A 1 166 ? 5.007 13.937 18.072 1.00 69.31 166 ALA A C 1
ATOM 1372 O O . ALA A 1 166 ? 4.361 14.590 17.243 1.00 69.31 166 ALA A O 1
ATOM 1373 N N . ARG A 1 167 ? 5.824 14.497 18.963 1.00 81.31 167 ARG A N 1
ATOM 1374 C CA . ARG A 1 167 ? 6.203 15.910 18.976 1.00 81.31 167 ARG A CA 1
ATOM 1375 C C . ARG A 1 167 ? 6.887 16.281 17.660 1.00 81.31 167 ARG A C 1
ATOM 1377 O O . ARG A 1 167 ? 7.761 15.552 17.192 1.00 81.31 167 ARG A O 1
ATOM 1384 N N . ARG A 1 168 ? 6.502 17.414 17.074 1.00 85.00 168 ARG A N 1
ATOM 1385 C CA . ARG A 1 168 ? 7.117 17.966 15.857 1.00 85.00 168 ARG A CA 1
ATOM 1386 C C . ARG A 1 168 ? 7.304 19.464 15.990 1.00 85.00 168 ARG A C 1
ATOM 1388 O O . ARG A 1 168 ? 6.592 20.108 16.756 1.00 85.00 168 ARG A O 1
ATOM 1395 N N . ASP A 1 169 ? 8.234 20.008 15.228 1.00 90.69 169 ASP A N 1
ATOM 1396 C CA . ASP A 1 169 ? 8.434 21.439 15.114 1.00 90.69 169 ASP A CA 1
ATOM 1397 C C . ASP A 1 169 ? 7.929 21.981 13.772 1.00 90.69 169 ASP A C 1
ATOM 1399 O O . ASP A 1 169 ? 8.007 21.311 12.745 1.00 90.69 169 ASP A O 1
ATOM 1403 N N . TYR A 1 170 ? 7.383 23.194 13.803 1.00 91.38 170 TYR A N 1
ATOM 1404 C CA . TYR A 1 170 ? 6.804 23.876 12.649 1.00 91.38 170 TYR A CA 1
ATOM 1405 C C . TYR A 1 170 ? 7.300 25.317 12.619 1.00 91.38 170 TYR A C 1
ATOM 1407 O O . TYR A 1 170 ? 7.351 25.962 13.666 1.00 91.38 170 TYR A O 1
ATOM 1415 N N . VAL A 1 171 ? 7.622 25.834 11.434 1.00 93.19 171 VAL A N 1
ATOM 1416 C CA . VAL A 1 171 ? 7.767 27.278 11.212 1.00 93.19 171 VAL A CA 1
ATOM 1417 C C . VAL A 1 171 ? 6.406 27.817 10.783 1.00 93.19 171 VAL A C 1
ATOM 1419 O O . VAL A 1 171 ? 5.778 27.277 9.867 1.00 93.19 171 VAL A O 1
ATOM 1422 N N . VAL A 1 172 ? 5.916 28.817 11.510 1.00 93.50 172 VAL A N 1
ATOM 1423 C CA . VAL A 1 172 ? 4.564 29.365 11.377 1.00 93.50 172 VAL A CA 1
ATOM 1424 C C . VAL A 1 172 ? 4.638 30.882 11.329 1.00 93.50 172 VAL A C 1
ATOM 1426 O O . VAL A 1 172 ? 5.409 31.494 12.065 1.00 93.50 172 VAL A O 1
ATOM 1429 N N . HIS A 1 173 ? 3.825 31.477 10.464 1.00 93.25 173 HIS A N 1
ATOM 1430 C CA . HIS A 1 173 ? 3.656 32.916 10.294 1.00 93.25 173 HIS A CA 1
ATOM 1431 C C . HIS A 1 173 ? 2.301 33.292 10.919 1.00 93.25 173 HIS A C 1
ATOM 1433 O O . HIS A 1 173 ? 1.270 33.023 10.298 1.00 93.25 173 HIS A O 1
ATOM 1439 N N . PRO A 1 174 ? 2.253 33.812 12.162 1.00 92.69 174 PRO A N 1
ATOM 1440 C CA . PRO A 1 174 ? 0.999 34.002 12.904 1.00 92.69 174 PRO A CA 1
ATOM 1441 C C . PRO A 1 174 ? 0.068 35.051 12.303 1.00 92.69 174 PRO A C 1
ATOM 1443 O O . PRO A 1 174 ? 0.390 36.234 12.284 1.00 92.69 174 PRO A O 1
ATOM 1446 N N . TYR A 1 175 ? -1.112 34.641 11.845 1.00 89.56 175 TYR A N 1
ATOM 1447 C CA . TYR A 1 175 ? -2.100 35.560 11.266 1.00 89.56 175 TYR A CA 1
ATOM 1448 C C . TYR A 1 175 ? -3.181 35.940 12.275 1.00 89.56 175 TYR A C 1
ATOM 1450 O O . TYR A 1 175 ? -3.643 37.081 12.275 1.00 89.56 175 TYR A O 1
ATOM 1458 N N . HIS A 1 176 ? -3.587 34.997 13.130 1.00 88.56 176 HIS A N 1
ATOM 1459 C CA . HIS A 1 176 ? -4.648 35.208 14.109 1.00 88.56 176 HIS A CA 1
ATOM 1460 C C . HIS A 1 176 ? -4.541 34.251 15.304 1.00 88.56 176 HIS A C 1
ATOM 1462 O O . HIS A 1 176 ? -3.986 33.155 15.184 1.00 88.56 176 HIS A O 1
ATOM 1468 N N . ILE A 1 177 ? -5.112 34.641 16.447 1.00 88.31 177 ILE A N 1
ATOM 1469 C CA . ILE A 1 177 ? -5.355 33.748 17.587 1.00 88.31 177 ILE A CA 1
ATOM 1470 C C . ILE A 1 177 ? -6.864 33.665 17.804 1.00 88.31 177 ILE A C 1
ATOM 1472 O O . ILE A 1 177 ? -7.479 34.651 18.189 1.00 88.31 177 ILE A O 1
ATOM 1476 N N . GLU A 1 178 ? -7.431 32.480 17.585 1.00 83.69 178 GLU A N 1
ATOM 1477 C CA . GLU A 1 178 ? -8.875 32.243 17.630 1.00 83.69 178 GLU A CA 1
ATOM 1478 C C . GLU A 1 178 ? -9.255 31.380 18.848 1.00 83.69 178 GLU A C 1
ATOM 1480 O O . GLU A 1 178 ? -8.694 30.285 19.022 1.00 83.69 178 GLU A O 1
ATOM 1485 N N . PRO A 1 179 ? -10.196 31.819 19.702 1.00 78.88 179 PRO A N 1
ATOM 1486 C CA . PRO A 1 179 ? -10.805 30.957 20.710 1.00 78.88 179 PRO A CA 1
ATOM 1487 C C . PRO A 1 179 ? -11.791 29.976 20.056 1.00 78.88 179 PRO A C 1
ATOM 1489 O O . PRO A 1 179 ? -12.626 30.356 19.243 1.00 78.88 179 PRO A O 1
ATOM 1492 N N . SER A 1 180 ? -11.741 28.694 20.421 1.00 71.06 180 SER A N 1
ATOM 1493 C CA . SER A 1 180 ? -12.712 27.720 19.908 1.00 71.06 180 SER A CA 1
ATOM 1494 C C . SER A 1 180 ? -14.093 27.908 20.537 1.00 71.06 180 SER A C 1
ATOM 1496 O O . SER A 1 180 ? -14.228 28.108 21.741 1.00 71.06 180 SER A O 1
ATOM 1498 N N . MET A 1 181 ? -15.141 27.783 19.717 1.00 64.00 181 MET A N 1
ATOM 1499 C CA . MET A 1 181 ? -16.532 27.885 20.172 1.00 64.00 181 MET A CA 1
ATOM 1500 C C . MET A 1 181 ? -16.995 26.680 21.012 1.00 64.00 181 MET A C 1
ATOM 1502 O O . MET A 1 181 ? -17.898 26.826 21.835 1.00 64.00 181 MET A O 1
ATOM 1506 N N . TRP A 1 182 ? -16.381 25.501 20.826 1.00 60.19 182 TRP A N 1
ATOM 1507 C CA . TRP A 1 182 ? -16.874 24.217 21.370 1.00 60.19 182 TRP A CA 1
ATOM 1508 C C . TRP A 1 182 ? -15.909 23.507 22.302 1.00 60.19 182 TRP A C 1
ATOM 1510 O O . TRP A 1 182 ? -16.321 22.658 23.091 1.00 60.19 182 TRP A O 1
ATOM 1520 N N . ASN A 1 183 ? -14.619 23.806 22.187 1.00 61.38 183 ASN A N 1
ATOM 1521 C CA . ASN A 1 183 ? -13.643 23.375 23.168 1.00 61.38 183 ASN A CA 1
ATOM 1522 C C . ASN A 1 183 ? -13.014 24.618 23.781 1.00 61.38 183 ASN A C 1
ATOM 1524 O O . ASN A 1 183 ? -12.807 25.598 23.087 1.00 61.38 183 ASN A O 1
ATOM 1528 N N . ASP A 1 184 ? -12.689 24.594 25.064 1.00 63.00 184 ASP A N 1
ATOM 1529 C CA . ASP A 1 184 ? -12.172 25.775 25.769 1.00 63.00 184 ASP A CA 1
ATOM 1530 C C . ASP A 1 184 ? -10.689 26.066 25.435 1.00 63.00 184 ASP A C 1
ATOM 1532 O O . ASP A 1 184 ? -9.869 26.372 26.296 1.00 63.00 184 ASP A O 1
ATOM 1536 N N . GLY A 1 185 ? -10.292 25.860 24.176 1.00 71.62 185 GLY A N 1
ATOM 1537 C CA . GLY A 1 185 ? -8.928 25.996 23.688 1.00 71.62 185 GLY A CA 1
ATOM 1538 C C . GLY A 1 185 ? -8.751 27.190 22.759 1.00 71.62 185 GLY A C 1
ATOM 1539 O O . GLY A 1 185 ? -9.568 27.421 21.874 1.00 71.62 185 GLY A O 1
ATOM 1540 N N . ASN A 1 186 ? -7.614 27.870 22.901 1.00 81.94 186 ASN A N 1
ATOM 1541 C CA . ASN A 1 186 ? -7.153 28.891 21.962 1.00 81.94 186 ASN A CA 1
ATOM 1542 C C . ASN A 1 186 ? -6.258 28.266 20.891 1.00 81.94 186 ASN A C 1
ATOM 1544 O O . ASN A 1 186 ? -5.448 27.374 21.182 1.00 81.94 186 ASN A O 1
ATOM 1548 N N . TYR A 1 187 ? -6.389 28.743 19.658 1.00 85.31 187 TYR A N 1
ATOM 1549 C CA . TYR A 1 187 ? -5.667 28.223 18.508 1.00 85.31 187 TYR A CA 1
ATOM 1550 C C . TYR A 1 187 ? -4.924 29.335 17.788 1.00 85.31 187 TYR A C 1
ATOM 1552 O O . TYR A 1 187 ? -5.455 30.411 17.546 1.00 85.31 187 TYR A O 1
ATOM 1560 N N . LEU A 1 188 ? -3.687 29.037 17.415 1.00 90.19 188 LEU A N 1
ATOM 1561 C CA . LEU A 1 188 ? -2.893 29.852 16.516 1.00 90.19 188 LEU A CA 1
ATOM 1562 C C . LEU A 1 188 ? -3.267 29.494 15.076 1.00 90.19 188 LEU A C 1
ATOM 1564 O O . LEU A 1 188 ? -3.112 28.334 14.689 1.00 90.19 188 LEU A O 1
ATOM 1568 N N . ILE A 1 189 ? -3.719 30.475 14.299 1.00 90.06 189 ILE A N 1
ATOM 1569 C CA . ILE A 1 189 ? -3.961 30.367 12.857 1.00 90.06 189 ILE A CA 1
ATOM 1570 C C . ILE A 1 189 ? -2.842 31.115 12.138 1.00 90.06 189 ILE A C 1
ATOM 1572 O O . ILE A 1 189 ? -2.563 32.276 12.439 1.00 90.06 189 ILE A O 1
ATOM 1576 N N . GLY A 1 190 ? -2.188 30.459 11.187 1.00 89.56 190 GLY A N 1
ATOM 1577 C CA . GLY A 1 190 ? -1.108 31.078 10.431 1.00 89.56 190 GLY A CA 1
ATOM 1578 C C . GLY A 1 190 ? -0.601 30.199 9.302 1.00 89.56 190 GLY A C 1
ATOM 1579 O O . GLY A 1 190 ? -0.820 28.987 9.300 1.00 89.56 190 GLY A O 1
ATOM 1580 N N . TYR A 1 191 ? 0.093 30.801 8.341 1.00 89.25 191 TYR A N 1
ATOM 1581 C CA . TYR A 1 191 ? 0.742 30.042 7.276 1.00 89.25 191 TYR A CA 1
ATOM 1582 C C . TYR A 1 191 ? 1.865 29.175 7.856 1.00 89.25 191 TYR A C 1
ATOM 1584 O O . TYR A 1 191 ? 2.719 29.668 8.595 1.00 89.25 191 TYR A O 1
ATOM 1592 N N . SER A 1 192 ? 1.840 27.874 7.565 1.00 90.56 192 SER A N 1
ATOM 1593 C CA . SER A 1 192 ? 2.861 26.925 8.001 1.00 90.56 192 SER A CA 1
ATOM 1594 C C . SER A 1 192 ? 3.690 26.465 6.816 1.00 90.56 192 SER A C 1
ATOM 1596 O O . SER A 1 192 ? 3.171 25.807 5.920 1.00 90.56 192 SER A O 1
ATOM 1598 N N . GLU A 1 193 ? 4.997 26.717 6.873 1.00 89.50 193 GLU A N 1
ATOM 1599 C CA . GLU A 1 193 ? 5.944 26.321 5.819 1.00 89.50 193 GLU A CA 1
ATOM 1600 C C . GLU A 1 193 ? 6.018 24.799 5.645 1.00 89.50 193 GLU A C 1
ATOM 1602 O O . GLU A 1 193 ? 6.284 24.296 4.563 1.00 89.50 193 GLU A O 1
ATOM 1607 N N . TYR A 1 194 ? 5.754 24.043 6.713 1.00 85.25 194 TYR A N 1
ATOM 1608 C CA . TYR A 1 194 ? 5.736 22.582 6.660 1.00 85.25 194 TYR A CA 1
ATOM 1609 C C . TYR A 1 194 ? 4.531 22.033 5.887 1.00 85.25 194 TYR A C 1
ATOM 1611 O O . TYR A 1 194 ? 4.638 21.010 5.216 1.00 85.25 194 TYR A O 1
ATOM 1619 N N . HIS A 1 195 ? 3.370 22.671 6.041 1.00 77.50 195 HIS A N 1
ATOM 1620 C CA . HIS A 1 195 ? 2.134 22.253 5.381 1.00 77.50 195 HIS A CA 1
ATOM 1621 C C . HIS A 1 195 ? 1.911 22.955 4.040 1.00 77.50 195 HIS A C 1
ATOM 1623 O O . HIS A 1 195 ? 0.983 22.579 3.333 1.00 77.50 195 HIS A O 1
ATOM 1629 N N . ASP A 1 196 ? 2.722 23.973 3.747 1.00 83.75 196 ASP A N 1
ATOM 1630 C CA . ASP A 1 196 ? 2.585 24.892 2.619 1.00 83.75 196 ASP A CA 1
ATOM 1631 C C . ASP A 1 196 ? 1.168 25.481 2.480 1.00 83.75 196 ASP A C 1
ATOM 1633 O O . ASP A 1 196 ? 0.627 25.657 1.393 1.00 83.75 196 ASP A O 1
ATOM 1637 N N . LYS A 1 197 ? 0.520 25.748 3.621 1.00 83.69 197 LYS A N 1
ATOM 1638 C CA . LYS A 1 197 ? -0.823 26.340 3.695 1.00 83.69 197 LYS A CA 1
ATOM 1639 C C . LYS A 1 197 ? -1.106 26.959 5.057 1.00 83.69 197 LYS A C 1
ATOM 1641 O O . LYS A 1 197 ? -0.329 26.803 6.004 1.00 83.69 197 LYS A O 1
ATOM 1646 N N . ILE A 1 198 ? -2.244 27.645 5.177 1.00 84.31 198 ILE A N 1
ATOM 1647 C CA . ILE A 1 198 ? -2.745 28.135 6.466 1.00 84.31 198 ILE A CA 1
ATOM 1648 C C . ILE A 1 198 ? -3.100 26.929 7.338 1.00 84.31 198 ILE A C 1
ATOM 1650 O O . ILE A 1 198 ? -3.961 26.116 7.007 1.00 84.31 198 ILE A O 1
ATOM 1654 N N . ALA A 1 199 ? -2.403 26.810 8.460 1.00 83.62 199 ALA A N 1
ATOM 1655 C CA . ALA A 1 199 ? -2.544 25.729 9.416 1.00 83.62 199 ALA A CA 1
ATOM 1656 C C . ALA A 1 199 ? -2.928 26.271 10.793 1.00 83.62 199 ALA A C 1
ATOM 1658 O O . ALA A 1 199 ? -2.923 27.477 11.058 1.00 83.62 199 ALA A O 1
ATOM 1659 N N . ARG A 1 200 ? -3.309 25.343 11.671 1.00 85.44 200 ARG A N 1
ATOM 1660 C CA . ARG A 1 200 ? -3.919 25.651 12.960 1.00 85.44 200 ARG A CA 1
ATOM 1661 C C . ARG A 1 200 ? -3.270 24.823 14.048 1.00 85.44 200 ARG A C 1
ATOM 1663 O O . ARG A 1 200 ? -3.158 23.603 13.924 1.00 85.44 200 ARG A O 1
ATOM 1670 N N . PHE A 1 201 ? -2.881 25.476 15.132 1.00 86.44 201 PHE A N 1
ATOM 1671 C CA . PHE A 1 201 ? -2.156 24.838 16.224 1.00 86.44 201 PHE A CA 1
ATOM 1672 C C . PHE A 1 201 ? -2.847 25.146 17.544 1.00 86.44 201 PHE A C 1
ATOM 1674 O O . PHE A 1 201 ? -3.028 26.310 17.893 1.00 86.44 201 PHE A O 1
ATOM 1681 N N . LYS A 1 202 ? -3.234 24.109 18.298 1.00 86.38 202 LYS A N 1
ATOM 1682 C CA . LYS A 1 202 ? -3.823 24.309 19.627 1.00 86.38 202 LYS A CA 1
ATOM 1683 C C . LYS A 1 202 ? -2.728 24.835 20.550 1.00 86.38 202 LYS A C 1
ATOM 1685 O O . LYS A 1 202 ? -1.757 24.120 20.788 1.00 86.38 202 LYS A O 1
ATOM 1690 N N . ILE A 1 203 ? -2.890 26.047 21.082 1.00 87.62 203 ILE A N 1
ATOM 1691 C CA . ILE A 1 203 ? -1.837 26.731 21.852 1.00 87.62 203 ILE A CA 1
ATOM 1692 C C . ILE A 1 203 ? -1.426 25.901 23.070 1.00 87.62 203 ILE A C 1
ATOM 1694 O O . ILE A 1 203 ? -0.240 25.684 23.284 1.00 87.62 203 ILE A O 1
ATOM 1698 N N . ALA A 1 204 ? -2.397 25.300 23.765 1.00 82.06 204 ALA A N 1
ATOM 1699 C CA . ALA A 1 204 ? -2.158 24.418 24.912 1.00 82.06 204 ALA A CA 1
ATOM 1700 C C . ALA A 1 204 ? -1.332 23.149 24.598 1.00 82.06 204 ALA A C 1
ATOM 1702 O O . ALA A 1 204 ? -1.005 22.390 25.503 1.00 82.06 204 ALA A O 1
ATOM 1703 N N . ARG A 1 205 ? -1.043 22.865 23.321 1.00 86.94 205 ARG A N 1
ATOM 1704 C CA . ARG A 1 205 ? -0.200 21.743 22.871 1.00 86.94 205 ARG A CA 1
ATOM 1705 C C . ARG A 1 205 ? 1.140 22.197 22.290 1.00 86.94 205 ARG A C 1
ATOM 1707 O O . ARG A 1 205 ? 1.879 21.375 21.747 1.00 86.94 205 ARG A O 1
ATOM 1714 N N . ILE A 1 206 ? 1.429 23.495 22.345 1.00 89.88 206 ILE A N 1
ATOM 1715 C CA . ILE A 1 206 ? 2.721 24.056 21.973 1.00 89.88 206 ILE A CA 1
ATOM 1716 C C . ILE A 1 206 ? 3.591 24.049 23.222 1.00 89.88 206 ILE A C 1
ATOM 1718 O O . ILE A 1 206 ? 3.337 24.783 24.170 1.00 89.88 206 ILE A O 1
ATOM 1722 N N . ASP A 1 207 ? 4.635 23.230 23.207 1.00 87.38 207 ASP A N 1
ATOM 1723 C CA . ASP A 1 207 ? 5.572 23.128 24.318 1.00 87.38 207 ASP A CA 1
ATOM 1724 C C . ASP A 1 207 ? 6.515 24.336 24.328 1.00 87.38 207 ASP A C 1
ATOM 1726 O O . ASP A 1 207 ? 6.900 24.842 25.372 1.00 87.38 207 ASP A O 1
ATOM 1730 N N . LYS A 1 208 ? 6.966 24.787 23.156 1.00 91.12 208 LYS A N 1
ATOM 1731 C CA . LYS A 1 208 ? 8.006 25.817 23.056 1.00 91.12 208 LYS A CA 1
ATOM 1732 C C . LYS A 1 208 ? 7.801 26.669 21.817 1.00 91.12 208 LYS A C 1
ATOM 1734 O O . LYS A 1 208 ? 7.412 26.151 20.773 1.00 91.12 208 LYS A O 1
ATOM 1739 N N . VAL A 1 209 ? 8.129 27.950 21.934 1.00 94.19 209 VAL A N 1
ATOM 1740 C CA . VAL A 1 209 ? 8.138 28.923 20.838 1.00 94.19 209 VAL A CA 1
ATOM 1741 C C . VAL A 1 209 ? 9.521 29.557 20.767 1.00 94.19 209 VAL A C 1
ATOM 1743 O O . VAL A 1 209 ? 10.124 29.862 21.794 1.00 94.19 209 VAL A O 1
ATOM 1746 N N . VAL A 1 210 ? 10.042 29.722 19.555 1.00 93.00 210 VAL A N 1
ATOM 1747 C CA . VAL A 1 210 ? 11.278 30.456 19.278 1.00 93.00 210 VAL A CA 1
ATOM 1748 C C . VAL A 1 210 ? 10.983 31.448 18.160 1.00 93.00 210 VAL A C 1
ATOM 1750 O O . VAL A 1 210 ? 10.629 31.034 17.056 1.00 93.00 210 VAL A O 1
ATOM 1753 N N . ILE A 1 211 ? 11.112 32.746 18.440 1.00 89.75 211 ILE A N 1
ATOM 1754 C CA . ILE A 1 211 ? 10.975 33.788 17.414 1.00 89.75 211 ILE A CA 1
ATOM 1755 C C . ILE A 1 211 ? 12.092 33.596 16.386 1.00 89.75 211 ILE A C 1
ATOM 1757 O O . ILE A 1 211 ? 13.263 33.444 16.739 1.00 89.75 211 ILE A O 1
ATOM 1761 N N . SER A 1 212 ? 11.706 33.542 15.118 1.00 83.88 212 SER A N 1
ATOM 1762 C CA . SER A 1 212 ? 12.621 33.406 13.987 1.00 83.88 212 SER A CA 1
ATOM 1763 C C . SER A 1 212 ? 12.952 34.792 13.429 1.00 83.88 212 SER A C 1
ATOM 1765 O O . SER A 1 212 ? 12.184 35.737 13.587 1.00 83.88 212 SER A O 1
ATOM 1767 N N . GLY A 1 213 ? 14.123 34.941 12.807 1.00 75.25 213 GLY A N 1
ATOM 1768 C CA . GLY A 1 213 ? 14.527 36.216 12.211 1.00 75.25 213 GLY A CA 1
ATOM 1769 C C . GLY A 1 213 ? 13.708 36.565 10.962 1.00 75.25 213 GLY A C 1
ATOM 1770 O O . GLY A 1 213 ? 13.357 35.678 10.189 1.00 75.25 213 GLY A O 1
ATOM 1771 N N . GLY A 1 214 ? 13.460 37.860 10.746 1.00 78.56 214 GLY A N 1
ATOM 1772 C CA . GLY A 1 214 ? 12.711 38.381 9.595 1.00 78.56 214 GLY A CA 1
ATOM 1773 C C . GLY A 1 214 ? 11.307 38.872 9.957 1.00 78.56 214 GLY A C 1
ATOM 1774 O O . GLY A 1 214 ? 10.760 38.526 11.000 1.00 78.56 214 GLY A O 1
ATOM 1775 N N . LYS A 1 215 ? 10.733 39.715 9.095 1.00 84.31 215 LYS A N 1
ATOM 1776 C CA . LYS A 1 215 ? 9.327 40.133 9.164 1.00 84.31 215 LYS A CA 1
ATOM 1777 C C . LYS A 1 215 ? 8.592 39.561 7.962 1.00 84.31 215 LYS A C 1
ATOM 1779 O O . LYS A 1 215 ? 9.153 39.541 6.867 1.00 84.31 215 LYS A O 1
ATOM 1784 N N . PHE A 1 216 ? 7.356 39.131 8.158 1.00 84.81 216 PHE A N 1
ATOM 1785 C CA . PHE A 1 216 ? 6.444 38.811 7.067 1.00 84.81 216 PHE A CA 1
ATOM 1786 C C . PHE A 1 216 ? 5.348 39.873 7.002 1.00 84.81 216 PHE A C 1
ATOM 1788 O O . PHE A 1 216 ? 5.169 40.665 7.923 1.00 84.81 216 PHE A O 1
ATOM 1795 N N . ARG A 1 217 ? 4.614 39.902 5.895 1.00 76.94 217 ARG A N 1
ATOM 1796 C CA . ARG A 1 217 ? 3.369 40.658 5.791 1.00 76.94 217 ARG A CA 1
ATOM 1797 C C . ARG A 1 217 ? 2.266 39.639 5.573 1.00 76.94 217 ARG A C 1
ATOM 1799 O O . ARG A 1 217 ? 2.356 38.862 4.626 1.00 76.94 217 ARG A O 1
ATOM 1806 N N . ALA A 1 218 ? 1.278 39.603 6.464 1.00 71.94 218 ALA A N 1
ATOM 1807 C CA . ALA A 1 218 ? 0.106 38.755 6.260 1.00 71.94 218 ALA A CA 1
ATOM 1808 C C . ALA A 1 218 ? -0.547 39.102 4.910 1.00 71.94 218 ALA A C 1
ATOM 1810 O O . ALA A 1 218 ? -0.552 40.273 4.508 1.00 71.94 218 ALA A O 1
ATOM 1811 N N . ALA A 1 219 ? -1.047 38.088 4.203 1.00 71.44 219 ALA A N 1
ATOM 1812 C CA . ALA A 1 219 ? -1.716 38.271 2.922 1.00 71.44 219 ALA A CA 1
ATOM 1813 C C . ALA A 1 219 ? -2.896 39.249 3.092 1.00 71.44 219 ALA A C 1
ATOM 1815 O O . ALA A 1 219 ? -3.670 39.132 4.041 1.00 71.44 219 ALA A O 1
ATOM 1816 N N . THR A 1 220 ? -2.994 40.265 2.230 1.00 58.31 220 THR A N 1
ATOM 1817 C CA . THR A 1 220 ? -3.974 41.363 2.372 1.00 58.31 220 THR A CA 1
ATOM 1818 C C . THR A 1 220 ? -5.428 40.924 2.180 1.00 58.31 220 THR A C 1
ATOM 1820 O O . THR A 1 220 ? -6.337 41.688 2.479 1.00 58.31 220 THR A O 1
ATOM 1823 N N . ASP A 1 221 ? -5.629 39.718 1.665 1.00 64.88 221 ASP A N 1
ATOM 1824 C CA . ASP A 1 221 ? -6.889 39.054 1.340 1.00 64.88 221 ASP A CA 1
ATOM 1825 C C . ASP A 1 221 ? -7.282 37.961 2.350 1.00 64.88 221 ASP A C 1
ATOM 1827 O O . ASP A 1 221 ? -8.345 37.357 2.215 1.00 64.88 221 ASP A O 1
ATOM 1831 N N . PHE A 1 222 ? -6.460 37.695 3.373 1.00 74.62 222 PHE A N 1
ATOM 1832 C CA . PHE A 1 222 ? -6.821 36.731 4.410 1.00 74.62 222 PHE A CA 1
ATOM 1833 C C . PHE A 1 222 ? -7.903 37.304 5.338 1.00 74.62 222 PHE A C 1
ATOM 1835 O O . PHE A 1 222 ? -7.627 38.160 6.178 1.00 74.62 222 PHE A O 1
ATOM 1842 N N . ASP A 1 223 ? -9.123 36.779 5.213 1.00 75.12 223 ASP A N 1
ATOM 1843 C CA . ASP A 1 223 ? -10.246 37.041 6.115 1.00 75.12 223 ASP A CA 1
ATOM 1844 C C . ASP A 1 223 ? -10.535 35.801 6.978 1.00 75.12 223 ASP A C 1
ATOM 1846 O O . ASP A 1 223 ? -10.910 34.734 6.478 1.00 75.12 223 ASP A O 1
ATOM 1850 N N . VAL A 1 224 ? -10.370 35.950 8.296 1.00 75.12 224 VAL A N 1
ATOM 1851 C CA . VAL A 1 224 ? -10.622 34.883 9.274 1.00 75.12 224 VAL A CA 1
ATOM 1852 C C . VAL A 1 224 ? -12.091 34.444 9.287 1.00 75.12 224 VAL A C 1
ATOM 1854 O O . VAL A 1 224 ? -12.366 33.256 9.456 1.00 75.12 224 VAL A O 1
ATOM 1857 N N . HIS A 1 225 ? -13.036 35.356 9.044 1.00 73.81 225 HIS A N 1
ATOM 1858 C CA . HIS A 1 225 ? -14.461 35.040 9.020 1.00 73.81 225 HIS A CA 1
ATOM 1859 C C . HIS A 1 225 ? -14.811 34.176 7.810 1.00 73.81 225 HIS A C 1
ATOM 1861 O O . HIS A 1 225 ? -15.488 33.159 7.962 1.00 73.81 225 HIS A O 1
ATOM 1867 N N . HIS A 1 226 ? -14.284 34.513 6.630 1.00 74.19 226 HIS A N 1
ATOM 1868 C CA . HIS A 1 226 ? -14.430 33.674 5.439 1.00 74.19 226 HIS A CA 1
ATOM 1869 C C . HIS A 1 226 ? -13.747 32.308 5.625 1.00 74.19 226 HIS A C 1
ATOM 1871 O O . HIS A 1 226 ? -14.300 31.272 5.257 1.00 74.19 226 HIS A O 1
ATOM 1877 N N . PHE A 1 227 ? -12.568 32.283 6.254 1.00 71.56 227 PHE A N 1
ATOM 1878 C CA . PHE A 1 227 ? -11.817 31.053 6.520 1.00 71.56 227 PHE A CA 1
ATOM 1879 C C . PHE A 1 227 ? -12.527 30.086 7.487 1.00 71.56 227 PHE A C 1
ATOM 1881 O O . PHE A 1 227 ? -12.327 28.873 7.398 1.00 71.56 227 PHE A O 1
ATOM 1888 N N . LEU A 1 228 ? -13.352 30.599 8.405 1.00 71.88 228 LEU A N 1
ATOM 1889 C CA . LEU A 1 228 ? -14.071 29.801 9.408 1.00 71.88 228 LEU A CA 1
ATOM 1890 C C . LEU A 1 228 ? -15.562 29.589 9.090 1.00 71.88 228 LEU A C 1
ATOM 1892 O O . LEU A 1 228 ? -16.230 28.869 9.825 1.00 71.88 228 LEU A O 1
ATOM 1896 N N . GLN A 1 229 ? -16.088 30.133 7.987 1.00 70.38 229 GLN A N 1
ATOM 1897 C CA . GLN A 1 229 ? -17.532 30.147 7.680 1.00 70.38 229 GLN A CA 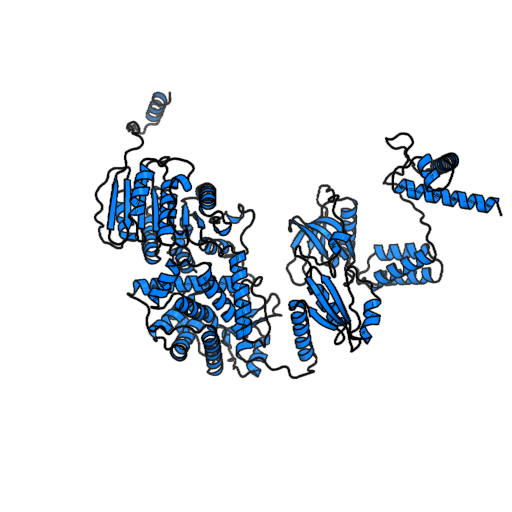1
ATOM 1898 C C . GLN A 1 229 ? -18.213 28.760 7.605 1.00 70.38 229 GLN A C 1
ATOM 1900 O O . GLN A 1 229 ? -19.418 28.656 7.825 1.00 70.38 229 GLN A O 1
ATOM 1905 N N . HIS A 1 230 ? -17.454 27.705 7.287 1.00 67.19 230 HIS A N 1
ATOM 1906 C CA . HIS A 1 230 ? -17.924 26.312 7.207 1.00 67.19 230 HIS A CA 1
ATOM 1907 C C . HIS A 1 230 ? -17.258 25.400 8.251 1.00 67.19 230 HIS A C 1
ATOM 1909 O O . HIS A 1 230 ? -17.449 24.181 8.227 1.00 67.19 230 HIS A O 1
ATOM 1915 N N . ALA A 1 231 ? -16.431 25.954 9.141 1.00 67.62 231 ALA A N 1
ATOM 1916 C CA . ALA A 1 231 ? -15.794 25.184 10.198 1.00 67.62 231 ALA A CA 1
ATOM 1917 C C . ALA A 1 231 ? -16.811 24.954 11.322 1.00 67.62 231 ALA A C 1
ATOM 1919 O O . ALA A 1 231 ? -17.403 25.905 11.827 1.00 67.62 231 ALA A O 1
ATOM 1920 N N . TRP A 1 232 ? -17.019 23.696 11.729 1.00 68.50 232 TRP A N 1
ATOM 1921 C CA . TRP A 1 232 ? -17.832 23.428 12.916 1.00 68.50 232 TRP A CA 1
ATOM 1922 C C . TRP A 1 232 ? -17.114 23.948 14.157 1.00 68.50 232 TRP A C 1
ATOM 1924 O O . TRP A 1 232 ? -17.677 24.736 14.901 1.00 68.50 232 TRP A O 1
ATOM 1934 N N . GLY A 1 233 ? -15.858 23.550 14.367 1.00 65.12 233 GLY A N 1
ATOM 1935 C CA . GLY A 1 233 ? -14.975 24.151 15.356 1.00 65.12 233 GLY A CA 1
ATOM 1936 C C . GLY A 1 233 ? -13.872 24.940 14.679 1.00 65.12 233 GLY A C 1
ATOM 1937 O O . GLY A 1 233 ? -14.063 26.066 14.239 1.00 65.12 233 GLY A O 1
ATOM 1938 N N . ILE A 1 234 ? -12.684 24.354 14.658 1.00 56.59 234 ILE A N 1
ATOM 1939 C CA . ILE A 1 234 ? -11.492 24.984 14.083 1.00 56.59 234 ILE A CA 1
ATOM 1940 C C . ILE A 1 234 ? -10.937 24.118 12.953 1.00 56.59 234 ILE A C 1
ATOM 1942 O O . ILE A 1 234 ? -9.983 24.501 12.289 1.00 56.59 234 ILE A O 1
ATOM 1946 N N . TRP A 1 235 ? -11.511 22.947 12.687 1.00 56.50 235 TRP A N 1
ATOM 1947 C CA . TRP A 1 235 ? -11.075 22.108 11.583 1.00 56.50 235 TRP A CA 1
ATOM 1948 C C . TRP A 1 235 ? -11.821 22.525 10.317 1.00 56.50 235 TRP A C 1
ATOM 1950 O O . TRP A 1 235 ? -13.045 22.607 10.276 1.00 56.50 235 TRP A O 1
ATOM 1960 N N . SER A 1 236 ? -11.051 22.796 9.272 1.00 59.25 236 SER A N 1
ATOM 1961 C CA . SER A 1 236 ? -11.535 22.884 7.900 1.00 59.25 236 SER A CA 1
ATOM 1962 C C . SER A 1 236 ? -10.589 22.085 7.022 1.00 59.25 236 SER A C 1
ATOM 1964 O O . SER A 1 236 ? -9.380 22.033 7.282 1.00 59.25 236 SER A O 1
ATOM 1966 N N . THR A 1 237 ? -11.153 21.493 5.990 1.00 58.22 237 THR A N 1
ATOM 1967 C CA . THR A 1 237 ? -10.450 20.871 4.877 1.00 58.22 237 THR A CA 1
ATOM 1968 C C . THR A 1 237 ? -10.461 21.834 3.686 1.00 58.22 237 THR A C 1
ATOM 1970 O O . THR A 1 237 ? -11.173 22.839 3.705 1.00 58.22 237 THR A O 1
ATOM 1973 N N . ASP A 1 238 ? -9.644 21.545 2.672 1.00 56.09 238 ASP A N 1
ATOM 1974 C CA . ASP A 1 238 ? -9.712 22.215 1.363 1.00 56.09 238 ASP A CA 1
ATOM 1975 C C . ASP A 1 238 ? -10.816 21.586 0.474 1.00 56.09 238 ASP A C 1
ATOM 1977 O O . ASP A 1 238 ? -10.964 21.940 -0.692 1.00 56.09 238 ASP A O 1
ATOM 1981 N N . GLU A 1 239 ? -11.569 20.624 1.021 1.00 60.41 239 GLU A N 1
ATOM 1982 C CA . GLU A 1 239 ? -12.662 19.914 0.357 1.00 60.41 239 GLU A CA 1
ATOM 1983 C C . GLU A 1 239 ? -13.967 20.716 0.440 1.00 60.41 239 GLU A C 1
ATOM 1985 O O . GLU A 1 239 ? -14.152 21.557 1.327 1.00 60.41 239 GLU A O 1
ATOM 1990 N N . GLU A 1 240 ? -14.894 20.452 -0.484 1.00 71.62 240 GLU A N 1
ATOM 1991 C CA . GLU A 1 240 ? -16.205 21.097 -0.450 1.00 71.62 240 GLU A CA 1
ATOM 1992 C C . GLU A 1 240 ? -16.971 20.721 0.834 1.00 71.62 240 GLU A C 1
ATOM 1994 O O . GLU A 1 240 ? -16.990 19.548 1.221 1.00 71.62 240 GLU A O 1
ATOM 1999 N N . PRO A 1 241 ? -17.627 21.689 1.507 1.00 80.31 241 PRO A N 1
ATOM 2000 C CA . PRO A 1 241 ? -18.407 21.416 2.706 1.00 80.31 241 PRO A CA 1
ATOM 2001 C C . PRO A 1 241 ? -19.485 20.355 2.473 1.00 80.31 241 PRO A C 1
ATOM 2003 O O . PRO A 1 241 ? -20.305 20.463 1.562 1.00 80.31 241 PRO A O 1
ATOM 2006 N N . VAL A 1 242 ? -19.545 19.364 3.359 1.00 85.44 242 VAL A N 1
ATOM 2007 C CA . VAL A 1 242 ? -20.580 18.330 3.333 1.00 85.44 242 VAL A CA 1
ATOM 2008 C C . VAL A 1 242 ? -21.808 18.832 4.086 1.00 85.44 242 VAL A C 1
ATOM 2010 O O . VAL A 1 242 ? -21.705 19.377 5.185 1.00 85.44 242 VAL A O 1
ATOM 2013 N N . THR A 1 243 ? -23.002 18.645 3.525 1.00 91.31 243 THR A N 1
ATOM 2014 C CA . THR A 1 243 ? -24.244 19.005 4.221 1.00 91.31 243 THR A CA 1
ATOM 2015 C C . THR A 1 243 ? -24.557 17.997 5.323 1.00 91.31 243 THR A C 1
ATOM 2017 O O . THR A 1 243 ? -24.891 16.840 5.059 1.00 91.31 243 THR A O 1
ATOM 2020 N N . VAL A 1 244 ? -24.504 18.454 6.572 1.00 92.56 244 VAL A N 1
ATOM 2021 C CA . VAL A 1 244 ? -24.930 17.680 7.737 1.00 92.56 244 VAL A CA 1
ATOM 2022 C C . VAL A 1 244 ? -26.426 17.885 7.939 1.00 92.56 244 VAL A C 1
ATOM 2024 O O . VAL A 1 244 ? -26.886 19.020 8.010 1.00 92.56 244 VAL A O 1
ATOM 2027 N N . ARG A 1 245 ? -27.187 16.790 8.042 1.00 95.69 245 ARG A N 1
ATOM 2028 C CA . ARG A 1 245 ? -28.640 16.801 8.280 1.00 95.69 245 ARG A CA 1
ATOM 2029 C C . ARG A 1 245 ? -28.960 16.028 9.549 1.00 95.69 245 ARG A C 1
ATOM 2031 O O . ARG A 1 245 ? -28.692 14.828 9.631 1.00 95.69 245 ARG A O 1
ATOM 2038 N N . LEU A 1 246 ? -29.563 16.704 10.521 1.00 95.81 246 LEU A N 1
ATOM 2039 C CA . LEU A 1 246 ? -29.896 16.155 11.833 1.00 95.81 246 LEU A CA 1
ATOM 2040 C C . LEU A 1 246 ? -31.385 16.324 12.111 1.00 95.81 246 LEU A C 1
ATOM 2042 O O . LEU A 1 246 ? -31.920 17.422 11.990 1.00 95.81 246 LEU A O 1
ATOM 2046 N N . ARG A 1 247 ? -32.062 15.255 12.523 1.00 95.69 247 ARG A N 1
ATOM 2047 C CA . ARG A 1 247 ? -33.458 15.317 12.965 1.00 95.69 247 ARG A CA 1
ATOM 2048 C C . ARG A 1 247 ? -33.502 15.504 14.474 1.00 95.69 247 ARG A C 1
ATOM 2050 O O . ARG A 1 247 ? -33.083 14.618 15.211 1.00 95.69 247 ARG A O 1
ATOM 2057 N N . PHE A 1 248 ? -34.052 16.625 14.918 1.00 95.81 248 PHE A N 1
ATOM 2058 C CA . PHE A 1 248 ? -34.272 16.934 16.325 1.00 95.81 248 PHE A CA 1
ATOM 2059 C C . PHE A 1 248 ? -35.720 16.655 16.724 1.00 95.81 248 PHE A C 1
ATOM 2061 O O . PHE A 1 248 ? -36.660 17.030 16.016 1.00 95.81 248 PHE A O 1
ATOM 2068 N N . ARG A 1 249 ? -35.919 16.039 17.893 1.00 94.00 249 ARG A N 1
ATOM 2069 C CA . ARG A 1 249 ? -37.255 15.852 18.482 1.00 94.00 249 ARG A CA 1
ATOM 2070 C C . ARG A 1 249 ? -37.877 17.193 18.886 1.00 94.00 249 ARG A C 1
ATOM 2072 O O . ARG A 1 249 ? -37.168 18.118 19.276 1.00 94.00 249 ARG A O 1
ATOM 2079 N N . LYS A 1 250 ? -39.216 17.267 18.898 1.00 92.56 250 LYS A N 1
ATOM 2080 C CA . LYS A 1 250 ? -40.005 18.477 19.225 1.00 92.56 250 LYS A CA 1
ATOM 2081 C C . LYS A 1 250 ? -39.503 19.251 20.447 1.00 92.56 250 LYS A C 1
ATOM 2083 O O . LYS A 1 250 ? -39.449 20.475 20.431 1.00 92.56 250 LYS A O 1
ATOM 2088 N N . TRP A 1 251 ? -39.157 18.544 21.518 1.00 91.31 251 TRP A N 1
ATOM 2089 C CA . TRP A 1 251 ? -38.775 19.158 22.787 1.00 91.31 251 TRP A CA 1
ATOM 2090 C C . TRP A 1 251 ? -37.327 19.667 22.820 1.00 91.31 251 TRP A C 1
ATOM 2092 O O . TRP A 1 251 ? -37.013 20.512 23.652 1.00 91.31 251 TRP A O 1
ATOM 2102 N N . ALA A 1 252 ? -36.462 19.208 21.910 1.00 91.69 252 ALA A N 1
ATOM 2103 C CA . ALA A 1 252 ? -35.087 19.690 21.784 1.00 91.69 252 ALA A CA 1
ATOM 2104 C C . ALA A 1 252 ? -34.989 20.985 20.956 1.00 91.69 252 ALA A C 1
ATOM 2106 O O . ALA A 1 252 ? -33.991 21.697 21.052 1.00 91.69 252 ALA A O 1
ATOM 2107 N N . ILE A 1 253 ? -36.034 21.322 20.184 1.00 90.75 253 ILE A N 1
ATOM 2108 C CA . ILE A 1 253 ? -36.063 22.500 19.303 1.00 90.75 253 ILE A CA 1
ATOM 2109 C C . ILE A 1 253 ? -35.828 23.821 20.049 1.00 90.75 253 ILE A C 1
ATOM 2111 O O . ILE A 1 253 ? -34.983 24.577 19.578 1.00 90.75 253 ILE A O 1
ATOM 2115 N N . PRO A 1 254 ? -36.472 24.115 21.202 1.00 89.06 254 PRO A N 1
ATOM 2116 C CA . PRO A 1 254 ? -36.219 25.365 21.920 1.00 89.06 254 PRO A CA 1
ATOM 2117 C C . PRO A 1 254 ? -34.736 25.552 22.260 1.00 89.06 254 PRO A C 1
ATOM 2119 O O . PRO A 1 254 ? -34.164 26.586 21.928 1.00 89.06 254 PRO A O 1
ATOM 2122 N N . ARG A 1 255 ? -34.094 24.504 22.800 1.00 88.81 255 ARG A N 1
ATOM 2123 C CA . ARG A 1 255 ? -32.663 24.508 23.139 1.00 88.81 255 ARG A CA 1
ATOM 2124 C C . ARG A 1 255 ? -31.774 24.629 21.899 1.00 88.81 255 ARG A C 1
ATOM 2126 O O . ARG A 1 255 ? -30.750 25.297 21.948 1.00 88.81 255 ARG A O 1
ATOM 2133 N N . LEU A 1 256 ? -32.150 24.004 20.779 1.00 86.25 256 LEU A N 1
ATOM 2134 C CA . LEU A 1 256 ? -31.426 24.152 19.511 1.00 86.25 256 LEU A CA 1
ATOM 2135 C C . LEU A 1 256 ? -31.447 25.609 19.017 1.00 86.25 256 LEU A C 1
ATOM 2137 O O . LEU A 1 256 ? -30.431 26.103 18.531 1.00 86.25 256 LEU A O 1
ATOM 2141 N N . THR A 1 257 ? -32.587 26.292 19.165 1.00 85.50 257 THR A N 1
ATOM 2142 C CA . THR A 1 257 ? -32.798 27.672 18.695 1.00 85.50 257 THR A CA 1
ATOM 2143 C C . THR A 1 257 ? -32.248 28.760 19.621 1.00 85.50 257 THR A C 1
ATOM 2145 O O . THR A 1 257 ? -32.219 29.920 19.225 1.00 85.50 257 THR A O 1
ATOM 2148 N N . GLU A 1 258 ? -31.780 28.416 20.826 1.00 84.19 258 GLU A N 1
ATOM 2149 C CA . GLU A 1 258 ? -31.066 29.356 21.712 1.00 84.19 258 GLU A CA 1
ATOM 2150 C C . GLU A 1 258 ? -29.728 29.820 21.111 1.00 84.19 258 GLU A C 1
ATOM 2152 O O . GLU A 1 258 ? -29.207 30.869 21.484 1.00 84.19 258 GLU A O 1
ATOM 2157 N N . THR A 1 259 ? -29.171 29.045 20.176 1.00 77.81 259 THR A N 1
ATOM 2158 C CA . THR A 1 259 ? -27.943 29.378 19.447 1.00 77.81 259 THR A CA 1
ATOM 2159 C C . THR A 1 259 ? -28.283 29.711 17.998 1.00 77.81 259 THR A C 1
ATOM 2161 O O . THR A 1 259 ? -28.968 28.943 17.322 1.00 77.81 259 THR A O 1
ATOM 2164 N N . VAL A 1 260 ? -27.797 30.853 17.507 1.00 72.62 260 VAL A N 1
ATOM 2165 C CA . VAL A 1 260 ? -27.888 31.211 16.087 1.00 72.62 260 VAL A CA 1
ATOM 2166 C C . VAL A 1 260 ? -26.690 30.614 15.364 1.00 72.62 260 VAL A C 1
ATOM 2168 O O . VAL A 1 260 ? -25.546 30.885 15.720 1.00 72.62 260 VAL A O 1
ATOM 2171 N N . TRP A 1 261 ? -26.967 29.813 14.342 1.00 71.69 261 TRP A N 1
ATOM 2172 C CA . TRP A 1 261 ? -25.960 29.114 13.555 1.00 71.69 261 TRP A CA 1
ATOM 2173 C C . TRP A 1 261 ? -25.877 29.762 12.172 1.00 71.69 261 TRP A C 1
ATOM 2175 O O . TRP A 1 261 ? -26.846 29.671 11.409 1.00 71.69 261 TRP A O 1
ATOM 2185 N N . PRO A 1 262 ? -24.764 30.432 11.833 1.00 67.88 262 PRO A N 1
ATOM 2186 C CA . PRO A 1 262 ? -24.559 30.942 10.486 1.00 67.88 262 PRO A CA 1
ATOM 2187 C C . PRO A 1 262 ? -24.708 29.803 9.472 1.00 67.88 262 PRO A C 1
ATOM 2189 O O . PRO A 1 262 ? -24.149 28.728 9.665 1.00 67.88 262 PRO A O 1
ATOM 2192 N N . ASN A 1 263 ? -25.478 30.027 8.406 1.00 78.25 263 ASN A N 1
ATOM 2193 C CA . ASN A 1 263 ? -25.719 29.061 7.323 1.00 78.25 263 ASN A CA 1
ATOM 2194 C C . ASN A 1 263 ? -26.489 27.783 7.703 1.00 78.25 263 ASN A C 1
ATOM 2196 O O . ASN A 1 263 ? -26.626 26.896 6.858 1.00 78.25 263 ASN A O 1
ATOM 2200 N N . ALA A 1 264 ? -27.029 27.677 8.921 1.00 85.19 264 ALA A N 1
ATOM 2201 C CA . ALA A 1 264 ? -27.936 26.584 9.242 1.00 85.19 264 ALA A CA 1
ATOM 2202 C C . ALA A 1 264 ? -29.373 26.910 8.833 1.00 85.19 264 ALA A C 1
ATOM 2204 O O . ALA A 1 264 ? -29.860 28.030 9.000 1.00 85.19 264 ALA A O 1
ATOM 2205 N N . THR A 1 265 ? -30.083 25.894 8.367 1.00 89.81 265 THR A N 1
ATOM 2206 C CA . THR A 1 265 ? -31.514 25.957 8.088 1.00 89.81 265 THR A CA 1
ATOM 2207 C C . THR A 1 265 ? -32.258 24.988 8.990 1.00 89.81 265 THR A C 1
ATOM 2209 O O . THR A 1 265 ? -31.754 23.927 9.358 1.00 89.81 265 THR A O 1
ATOM 2212 N N . LEU A 1 266 ? -33.469 25.372 9.383 1.00 91.31 266 LEU A N 1
ATOM 2213 C CA . LEU A 1 266 ? -34.367 24.529 10.152 1.00 91.31 266 LEU A CA 1
ATOM 2214 C C . LEU A 1 266 ? -35.666 24.400 9.368 1.00 91.31 266 LEU A C 1
ATOM 2216 O O . LEU A 1 266 ? -36.327 25.395 9.080 1.00 91.31 266 LEU A O 1
ATOM 2220 N N . THR A 1 267 ? -36.012 23.168 9.026 1.00 91.69 267 THR A N 1
ATOM 2221 C CA . THR A 1 267 ? -37.247 22.851 8.302 1.00 91.69 267 THR A CA 1
ATOM 2222 C C . THR A 1 267 ? -38.502 23.159 9.128 1.00 91.69 267 THR A C 1
ATOM 2224 O O . THR A 1 267 ? -38.464 23.329 10.359 1.00 91.69 267 THR A O 1
ATOM 2227 N N . ASP A 1 268 ? -39.636 23.224 8.431 1.00 88.69 268 ASP A N 1
ATOM 2228 C CA . ASP A 1 268 ? -40.954 23.264 9.053 1.00 88.69 268 ASP A CA 1
ATOM 2229 C C . ASP A 1 268 ? -41.206 22.006 9.907 1.00 88.69 268 ASP A C 1
ATOM 2231 O O . ASP A 1 268 ? -40.646 20.941 9.635 1.00 88.69 268 ASP A O 1
ATOM 2235 N N . PRO A 1 269 ? -42.014 22.114 10.979 1.00 86.88 269 PRO A N 1
ATOM 2236 C CA . PRO A 1 269 ? -42.270 20.992 11.868 1.00 86.88 269 PRO A CA 1
ATOM 2237 C C . PRO A 1 269 ? -43.009 19.867 11.140 1.00 86.88 269 PRO A C 1
ATOM 2239 O O . PRO A 1 269 ? -44.038 20.095 10.508 1.00 86.88 269 PRO A O 1
ATOM 2242 N N . ALA A 1 270 ? -42.489 18.648 11.280 1.00 87.12 270 ALA A N 1
ATOM 2243 C CA . ALA A 1 270 ? -43.144 17.428 10.827 1.00 87.12 270 ALA A CA 1
ATOM 2244 C C . ALA A 1 270 ? -44.396 17.115 11.675 1.00 87.12 270 ALA A C 1
ATOM 2246 O O . ALA A 1 270 ? -44.659 17.767 12.689 1.00 87.12 270 ALA A O 1
ATOM 2247 N N . GLU A 1 271 ? -45.160 16.087 11.292 1.00 84.00 271 GLU A N 1
ATOM 2248 C CA . GLU A 1 271 ? -46.393 15.680 11.991 1.00 84.00 271 GLU A CA 1
ATOM 2249 C C . GLU A 1 271 ? -46.169 15.328 13.473 1.00 84.00 271 GLU A C 1
ATOM 2251 O O . GLU A 1 271 ? -47.005 15.630 14.324 1.00 84.00 271 GLU A O 1
ATOM 2256 N N . ASP A 1 272 ? -45.013 14.752 13.811 1.00 85.69 272 ASP A N 1
ATOM 2257 C CA . ASP A 1 272 ? -44.606 14.434 15.188 1.00 85.69 272 ASP A CA 1
ATOM 2258 C C . ASP A 1 272 ? -43.992 15.638 15.940 1.00 85.69 272 ASP A C 1
ATOM 2260 O O . ASP A 1 272 ? -43.599 15.544 17.107 1.00 85.69 272 ASP A O 1
ATOM 2264 N N . GLY A 1 273 ? -43.917 16.797 15.280 1.00 87.19 273 GLY A N 1
ATOM 2265 C CA . GLY A 1 273 ? -43.295 18.020 15.770 1.00 87.19 273 GLY A CA 1
ATOM 2266 C C . GLY A 1 273 ? -41.765 18.014 15.739 1.00 87.19 273 GLY A C 1
ATOM 2267 O O . GLY A 1 273 ? -41.168 18.965 16.248 1.00 87.19 273 GLY A O 1
ATOM 2268 N N . SER A 1 274 ? -41.126 16.980 15.181 1.00 92.50 274 SER A N 1
ATOM 2269 C CA . SER A 1 274 ? -39.685 16.982 14.913 1.00 92.50 274 SER A CA 1
ATOM 2270 C C . SER A 1 274 ? -39.332 17.979 13.808 1.00 92.50 274 SER A C 1
ATOM 2272 O O . SER A 1 274 ? -40.182 18.386 13.013 1.00 92.50 274 SER A O 1
ATOM 2274 N N . ARG A 1 275 ? -38.069 18.409 13.768 1.00 94.88 275 ARG A N 1
ATOM 2275 C CA . ARG A 1 275 ? -37.544 19.261 12.694 1.00 94.88 275 ARG A CA 1
ATOM 2276 C C . ARG A 1 275 ? -36.179 18.771 12.253 1.00 94.88 275 ARG A C 1
ATOM 2278 O O . ARG A 1 275 ? -35.399 18.270 13.060 1.00 94.88 275 ARG A O 1
ATOM 2285 N N . ILE A 1 276 ? -35.894 18.940 10.972 1.00 95.56 276 ILE A N 1
ATOM 2286 C CA . ILE A 1 276 ? -34.577 18.692 10.392 1.00 95.56 276 ILE A CA 1
ATOM 2287 C C . ILE A 1 276 ? -33.794 20.002 10.399 1.00 95.56 276 ILE A C 1
ATOM 2289 O O . ILE A 1 276 ? -34.258 21.004 9.852 1.00 95.56 276 ILE A O 1
ATOM 2293 N N . TRP A 1 277 ? -32.636 19.966 11.047 1.00 94.75 277 TRP A N 1
ATOM 2294 C CA . TRP A 1 277 ? -31.613 21.001 11.052 1.00 94.75 277 TRP A CA 1
ATOM 2295 C C . TRP A 1 277 ? -30.530 20.623 10.042 1.00 94.75 277 TRP A C 1
ATOM 2297 O O . TRP A 1 277 ? -30.070 19.476 10.033 1.00 94.75 277 TRP A O 1
ATOM 2307 N N . GLU A 1 278 ? -30.147 21.563 9.184 1.00 93.69 278 GLU A N 1
ATOM 2308 C CA . GLU A 1 278 ? -29.202 21.328 8.091 1.00 93.69 278 GLU A CA 1
ATOM 2309 C C . GLU A 1 278 ? -28.157 22.427 8.024 1.00 93.69 278 GLU A C 1
ATOM 2311 O O . GLU A 1 278 ? -28.508 23.604 8.076 1.00 93.69 278 GLU A O 1
ATOM 2316 N N . MET A 1 279 ? -26.887 22.055 7.870 1.00 89.12 279 MET A N 1
ATOM 2317 C CA . MET A 1 279 ? -25.799 23.021 7.737 1.00 89.12 279 MET A CA 1
ATOM 2318 C C . MET A 1 279 ? -24.643 22.448 6.903 1.00 89.12 279 MET A C 1
ATOM 2320 O O . MET A 1 279 ? -24.286 21.280 7.093 1.00 89.12 279 MET A O 1
ATOM 2324 N N . PRO A 1 280 ? -24.038 23.230 5.992 1.00 87.88 280 PRO A N 1
ATOM 2325 C CA . PRO A 1 280 ? -22.790 22.850 5.337 1.00 87.88 280 PRO A CA 1
ATOM 2326 C C . PRO A 1 280 ? -21.624 22.898 6.335 1.00 87.88 280 PRO A C 1
ATOM 2328 O O . PRO A 1 280 ? -21.404 23.912 6.996 1.00 87.88 280 PRO A O 1
ATOM 2331 N N . VAL A 1 281 ? -20.870 21.802 6.439 1.00 84.50 281 VAL A N 1
ATOM 2332 C CA . VAL A 1 281 ? -19.744 21.651 7.370 1.00 84.50 281 VAL A CA 1
ATOM 2333 C C . VAL A 1 281 ? -18.538 21.071 6.634 1.00 84.50 281 VAL A C 1
ATOM 2335 O O . VAL A 1 281 ? -18.636 20.021 6.006 1.00 84.50 281 VAL A O 1
ATOM 2338 N N . ALA A 1 282 ? -17.386 21.738 6.730 1.00 79.25 282 ALA A N 1
ATOM 2339 C CA . ALA A 1 282 ? -16.144 21.300 6.087 1.00 79.25 282 ALA A CA 1
ATOM 2340 C C . ALA A 1 282 ? -15.565 20.017 6.713 1.00 79.25 282 ALA A C 1
ATOM 2342 O O . ALA A 1 282 ? -15.032 19.166 6.013 1.00 79.25 282 ALA A O 1
ATOM 2343 N N . GLU A 1 283 ? -15.679 19.854 8.034 1.00 80.81 283 GLU A N 1
ATOM 2344 C CA . GLU A 1 283 ? -15.175 18.678 8.753 1.00 80.81 283 GLU A CA 1
ATOM 2345 C C . GLU A 1 283 ? -16.143 18.280 9.877 1.00 80.81 283 GLU A C 1
ATOM 2347 O O . GLU A 1 283 ? -16.209 18.906 10.938 1.00 80.81 283 GLU A O 1
ATOM 2352 N N . TRP A 1 284 ? -16.934 17.233 9.631 1.00 84.19 284 TRP A N 1
ATOM 2353 C CA . TRP A 1 284 ? -18.001 16.794 10.533 1.00 84.19 284 TRP A CA 1
ATOM 2354 C C . TRP A 1 284 ? -17.482 16.090 11.791 1.00 84.19 284 TRP A C 1
ATOM 2356 O O . TRP A 1 284 ? -18.228 15.965 12.762 1.00 84.19 284 TRP A O 1
ATOM 2366 N N . ARG A 1 285 ? -16.231 15.609 11.830 1.00 79.69 285 ARG A N 1
ATOM 2367 C CA . ARG A 1 285 ? -15.720 14.821 12.972 1.00 79.69 285 ARG A CA 1
ATOM 2368 C C . ARG A 1 285 ? -15.738 15.596 14.289 1.00 79.69 285 ARG A C 1
ATOM 2370 O O . ARG A 1 285 ? -15.949 14.996 15.345 1.00 79.69 285 ARG A O 1
ATOM 2377 N N . GLU A 1 286 ? -15.596 16.923 14.243 1.00 76.19 286 GLU A N 1
ATOM 2378 C CA . GLU A 1 286 ? -15.733 17.788 15.425 1.00 76.19 286 GLU A CA 1
ATOM 2379 C C . GLU A 1 286 ? -17.175 17.834 15.972 1.00 76.19 286 GLU A C 1
ATOM 2381 O O . GLU A 1 286 ? -17.381 18.200 17.130 1.00 76.19 286 GLU A O 1
ATOM 2386 N N . MET A 1 287 ? -18.173 17.411 15.188 1.00 84.69 287 MET A N 1
ATOM 2387 C CA . MET A 1 287 ? -19.576 17.344 15.607 1.00 84.69 287 MET A CA 1
ATOM 2388 C C . MET A 1 287 ? -19.895 16.110 16.447 1.00 84.69 287 MET A C 1
ATOM 2390 O O . MET A 1 287 ? -20.891 16.126 17.167 1.00 84.69 287 MET A O 1
ATOM 2394 N N . VAL A 1 288 ? -19.080 15.049 16.400 1.00 85.25 288 VAL A N 1
ATOM 2395 C CA . VAL A 1 288 ? -19.377 13.778 17.090 1.00 85.25 288 VAL A CA 1
ATOM 2396 C C . VAL A 1 288 ? -19.643 13.979 18.594 1.00 85.25 288 VAL A C 1
ATOM 2398 O O . VAL A 1 288 ? -20.683 13.519 19.074 1.00 85.25 288 VAL A O 1
ATOM 2401 N N . PRO A 1 289 ? -18.801 14.705 19.365 1.00 83.19 289 PRO A N 1
ATOM 2402 C CA . PRO A 1 289 ? -19.077 14.966 20.779 1.00 83.19 289 PRO A CA 1
ATOM 2403 C C . PRO A 1 289 ? -20.327 15.822 21.006 1.00 83.19 289 PRO A C 1
ATOM 2405 O O . PRO A 1 289 ? -21.024 15.621 22.001 1.00 83.19 289 PRO A O 1
ATOM 2408 N N . TRP A 1 290 ? -20.613 16.761 20.098 1.00 86.38 290 TRP A N 1
ATOM 2409 C CA . TRP A 1 290 ? -21.778 17.638 20.191 1.00 86.38 290 TRP A CA 1
ATOM 2410 C C . TRP A 1 290 ? -23.072 16.865 19.948 1.00 86.38 290 TRP A C 1
ATOM 2412 O O . TRP A 1 290 ? -23.952 16.897 20.804 1.00 86.38 290 TRP A O 1
ATOM 2422 N N . VAL A 1 291 ? -23.156 16.087 18.865 1.00 91.38 291 VAL A N 1
ATOM 2423 C CA . VAL A 1 291 ? -24.288 15.187 18.587 1.00 91.38 291 VAL A CA 1
ATOM 2424 C C . VAL A 1 291 ? -24.505 14.233 19.763 1.00 91.38 291 VAL A C 1
ATOM 2426 O O . VAL A 1 291 ? -25.622 14.108 20.256 1.00 91.38 291 VAL A O 1
ATOM 2429 N N . ARG A 1 292 ? -23.428 13.644 20.301 1.00 89.19 292 ARG A N 1
ATOM 2430 C CA . ARG A 1 292 ? -23.492 12.772 21.484 1.00 89.19 292 ARG A CA 1
ATOM 2431 C C . ARG A 1 292 ? -24.082 13.470 22.716 1.00 89.19 292 ARG A C 1
ATOM 2433 O O . ARG A 1 292 ? -24.759 12.816 23.503 1.00 89.19 292 ARG A O 1
ATOM 2440 N N . SER A 1 293 ? -23.861 14.776 22.891 1.00 89.25 293 SER A N 1
ATOM 2441 C CA . SER A 1 293 ? -24.394 15.540 24.032 1.00 89.25 293 SER A CA 1
ATOM 2442 C C . SER A 1 293 ? -25.921 15.706 24.017 1.00 89.25 293 SER A C 1
ATOM 2444 O O . SER A 1 293 ? -26.513 15.985 25.060 1.00 89.25 293 SER A O 1
ATOM 2446 N N . TRP A 1 294 ? -26.556 15.509 22.857 1.00 91.31 294 TRP A N 1
ATOM 2447 C CA . TRP A 1 294 ? -28.013 15.497 22.701 1.00 91.31 294 TRP A CA 1
ATOM 2448 C C . TRP A 1 294 ? -28.634 14.117 22.942 1.00 91.31 294 TRP A C 1
ATOM 2450 O O . TRP A 1 294 ? -29.853 14.003 23.011 1.00 91.31 294 TRP A O 1
ATOM 2460 N N . GLY A 1 295 ? -27.827 13.059 23.068 1.00 89.69 295 GLY A N 1
ATOM 2461 C CA . GLY A 1 295 ? -28.321 11.707 23.323 1.00 89.69 295 GLY A CA 1
ATOM 2462 C C . GLY A 1 295 ? -29.355 11.243 22.291 1.00 89.69 295 GLY A C 1
ATOM 2463 O O . GLY A 1 295 ? -29.112 11.287 21.089 1.00 89.69 295 GLY A O 1
ATOM 2464 N N . SER A 1 296 ? -30.517 10.784 22.764 1.00 90.69 296 SER A N 1
ATOM 2465 C CA . SER A 1 296 ? -31.605 10.238 21.933 1.00 90.69 296 SER A CA 1
ATOM 2466 C C . SER A 1 296 ? -32.445 11.285 21.190 1.00 90.69 296 SER A C 1
ATOM 2468 O O . SER A 1 296 ? -33.411 10.931 20.500 1.00 90.69 296 SER A O 1
ATOM 2470 N N . ASP A 1 297 ? -32.128 12.566 21.365 1.00 94.44 297 ASP A N 1
ATOM 2471 C CA . ASP A 1 297 ? -32.973 13.674 20.903 1.00 94.44 297 ASP A CA 1
ATOM 2472 C C . ASP A 1 297 ? -32.587 14.186 19.525 1.00 94.44 297 ASP A C 1
ATOM 2474 O O . ASP A 1 297 ? -33.329 14.970 18.928 1.00 94.44 297 ASP A O 1
ATOM 2478 N N . VAL A 1 298 ? -31.462 13.678 19.023 1.00 95.25 298 VAL A N 1
ATOM 2479 C CA . VAL A 1 298 ? -30.925 13.892 17.687 1.00 95.25 298 VAL A CA 1
ATOM 2480 C C . VAL A 1 298 ? -30.739 12.556 16.986 1.00 95.25 298 VAL A C 1
ATOM 2482 O O . VAL A 1 298 ? -30.131 11.634 17.522 1.00 95.25 298 VAL A O 1
ATOM 2485 N N . GLU A 1 299 ? -31.193 12.485 15.740 1.00 94.88 299 GLU A N 1
ATOM 2486 C CA . GLU A 1 299 ? -30.816 11.438 14.797 1.00 94.88 299 GLU A CA 1
ATOM 2487 C C . GLU A 1 299 ? -29.975 12.038 13.664 1.00 94.88 299 GLU A C 1
ATOM 2489 O O . GLU A 1 299 ? -30.369 13.028 13.044 1.00 94.88 299 GLU A O 1
ATOM 2494 N N . VAL A 1 300 ? -28.834 11.416 13.355 1.00 95.69 300 VAL A N 1
ATOM 2495 C CA . VAL A 1 300 ? -28.026 11.782 12.184 1.00 95.69 300 VAL A CA 1
ATOM 2496 C C . VAL A 1 300 ? -28.640 11.174 10.924 1.00 95.69 300 VAL A C 1
ATOM 2498 O O . VAL A 1 300 ? -28.723 9.950 10.794 1.00 95.69 300 VAL A O 1
ATOM 2501 N N . LEU A 1 301 ? -29.044 12.020 9.976 1.00 94.12 301 LEU A N 1
ATOM 2502 C CA . LEU A 1 301 ? -29.567 11.594 8.674 1.00 94.12 301 LEU A CA 1
ATOM 2503 C C . LEU A 1 301 ? -28.481 11.585 7.596 1.00 94.12 301 LEU A C 1
ATOM 2505 O O . LEU A 1 301 ? -28.449 10.672 6.777 1.00 94.12 301 LEU A O 1
ATOM 2509 N N . ALA A 1 302 ? -27.595 12.581 7.609 1.00 89.06 302 ALA A N 1
ATOM 2510 C CA . ALA A 1 302 ? -26.459 12.695 6.700 1.00 89.06 302 ALA A CA 1
ATOM 2511 C C . ALA A 1 302 ? -25.327 13.517 7.351 1.00 89.06 302 ALA A C 1
ATOM 2513 O O . ALA A 1 302 ? -25.625 14.376 8.189 1.00 89.06 302 ALA A O 1
ATOM 2514 N N . PRO A 1 303 ? -24.058 13.306 6.963 1.00 85.88 303 PRO A N 1
ATOM 2515 C CA . PRO A 1 303 ? -23.581 12.268 6.042 1.00 85.88 303 PRO A CA 1
ATOM 2516 C C . PRO A 1 303 ? -23.556 10.869 6.691 1.00 85.88 303 PRO A C 1
ATOM 2518 O O . PRO A 1 303 ? -23.649 10.741 7.918 1.00 85.88 303 PRO A O 1
ATOM 2521 N N . VAL A 1 304 ? -23.483 9.806 5.878 1.00 76.38 304 VAL A N 1
ATOM 2522 C CA . VAL A 1 304 ? -23.552 8.415 6.376 1.00 76.38 304 VAL A CA 1
ATOM 2523 C C . VAL A 1 304 ? -22.367 8.093 7.287 1.00 76.38 304 VAL A C 1
ATOM 2525 O O . VAL A 1 304 ? -22.506 7.380 8.272 1.00 76.38 304 VAL A O 1
ATOM 2528 N N . GLU A 1 305 ? -21.222 8.709 7.030 1.00 77.00 305 GLU A N 1
ATOM 2529 C CA . GLU A 1 305 ? -19.992 8.569 7.793 1.00 77.00 305 GLU A CA 1
ATOM 2530 C C . GLU A 1 305 ? -20.155 9.110 9.222 1.00 77.00 305 GLU A C 1
ATOM 2532 O O . GLU A 1 305 ? -19.755 8.444 10.181 1.00 77.00 305 GLU A O 1
ATOM 2537 N N . LEU A 1 306 ? -20.816 10.267 9.390 1.00 83.62 306 LEU A N 1
ATOM 2538 C CA . LEU A 1 306 ? -21.154 10.807 10.714 1.00 83.62 306 LEU A CA 1
ATOM 2539 C C . LEU A 1 306 ? -22.149 9.890 11.437 1.00 83.62 306 LEU A C 1
ATOM 2541 O O . LEU A 1 306 ? -22.000 9.642 12.636 1.00 83.62 306 LEU A O 1
ATOM 2545 N N . ARG A 1 307 ? -23.144 9.354 10.718 1.00 85.62 307 ARG A N 1
ATOM 2546 C CA . ARG A 1 307 ? -24.117 8.406 11.281 1.00 85.62 307 ARG A CA 1
ATOM 2547 C C . ARG A 1 307 ? -23.419 7.139 11.782 1.00 85.62 307 ARG A C 1
ATOM 2549 O O . ARG A 1 307 ? -23.642 6.748 12.925 1.00 85.62 307 ARG A O 1
ATOM 2556 N N . ASN A 1 308 ? -22.524 6.567 10.981 1.00 73.88 308 ASN A N 1
ATOM 2557 C CA . ASN A 1 308 ? -21.736 5.384 11.328 1.00 73.88 308 ASN A CA 1
ATOM 2558 C C . ASN A 1 308 ? -20.822 5.645 12.537 1.00 73.88 308 ASN A C 1
ATOM 2560 O O . ASN A 1 308 ? -20.705 4.799 13.424 1.00 73.88 308 ASN A O 1
ATOM 2564 N N . ALA A 1 309 ? -20.209 6.832 12.622 1.00 76.00 309 ALA A N 1
ATOM 2565 C CA . ALA A 1 309 ? -19.388 7.218 13.769 1.00 76.00 309 ALA A CA 1
ATOM 2566 C C . ALA A 1 309 ? -20.201 7.289 15.075 1.00 76.00 309 ALA A C 1
ATOM 2568 O O . ALA A 1 309 ? -19.753 6.795 16.111 1.00 76.00 309 ALA A O 1
ATOM 2569 N N . ILE A 1 310 ? -21.411 7.857 15.029 1.00 86.94 310 ILE A N 1
ATOM 2570 C CA . ILE A 1 310 ? -22.321 7.893 16.182 1.00 86.94 310 ILE A CA 1
ATOM 2571 C C . ILE A 1 310 ? -22.833 6.493 16.529 1.00 86.94 310 ILE A C 1
ATOM 2573 O O . ILE A 1 310 ? -22.878 6.140 17.706 1.00 86.94 310 ILE A O 1
ATOM 2577 N N . GLU A 1 311 ? -23.154 5.659 15.539 1.00 81.94 311 GLU A N 1
ATOM 2578 C CA . GLU A 1 311 ? -23.546 4.267 15.773 1.00 81.94 311 GLU A CA 1
ATOM 2579 C C . GLU A 1 311 ? -22.441 3.477 16.491 1.00 81.94 311 GLU A C 1
ATOM 2581 O O . GLU A 1 311 ? -22.714 2.756 17.455 1.00 81.94 311 GLU A O 1
ATOM 2586 N N . LYS A 1 312 ? -21.181 3.656 16.078 1.00 73.00 312 LYS A N 1
ATOM 2587 C CA . LYS A 1 312 ? -20.012 3.054 16.731 1.00 73.00 312 LYS A CA 1
ATOM 2588 C C . LYS A 1 312 ? -19.893 3.483 18.195 1.00 73.00 312 LYS A C 1
ATOM 2590 O O . LYS A 1 312 ? -19.705 2.635 19.070 1.00 73.00 312 LYS A O 1
ATOM 2595 N N . GLU A 1 313 ? -20.064 4.773 18.483 1.00 81.25 313 GLU A N 1
ATOM 2596 C CA . GLU A 1 313 ? -20.094 5.281 19.860 1.00 81.25 313 GLU A CA 1
ATOM 2597 C C . GLU A 1 313 ? -21.259 4.680 20.662 1.00 81.25 313 GLU A C 1
ATOM 2599 O O . GLU A 1 313 ? -21.057 4.253 21.797 1.00 81.25 313 GLU A O 1
ATOM 2604 N N . ILE A 1 314 ? -22.454 4.554 20.076 1.00 84.69 314 ILE A N 1
ATOM 2605 C CA . ILE A 1 314 ? -23.615 3.935 20.735 1.00 84.69 314 ILE A CA 1
ATOM 2606 C C . ILE A 1 314 ? -23.340 2.466 21.065 1.00 84.69 314 ILE A C 1
ATOM 2608 O O . ILE A 1 314 ? -23.574 2.047 22.197 1.00 84.69 314 ILE A O 1
ATOM 2612 N N . ARG A 1 315 ? -22.795 1.679 20.129 1.00 76.88 315 ARG A N 1
ATOM 2613 C CA . ARG A 1 315 ? -22.426 0.274 20.384 1.00 76.88 315 ARG A CA 1
ATOM 2614 C C . ARG A 1 315 ? -21.423 0.169 21.530 1.00 76.88 315 ARG A C 1
ATOM 2616 O O . ARG A 1 315 ? -21.569 -0.694 22.396 1.00 76.88 315 ARG A O 1
ATOM 2623 N N . ARG A 1 316 ? -20.441 1.074 21.583 1.00 73.69 316 ARG A N 1
ATOM 2624 C CA . ARG A 1 316 ? -19.489 1.155 22.697 1.00 73.69 316 ARG A CA 1
ATOM 2625 C C . ARG A 1 316 ? -20.188 1.482 24.014 1.00 73.69 316 ARG A C 1
ATOM 2627 O O . ARG A 1 316 ? -19.932 0.797 24.997 1.00 73.69 316 ARG A O 1
ATOM 2634 N N . LEU A 1 317 ? -21.095 2.458 24.027 1.00 82.50 317 LEU A N 1
ATOM 2635 C CA . LEU A 1 317 ? -21.876 2.824 25.211 1.00 82.50 317 LEU A CA 1
ATOM 2636 C C . LEU A 1 317 ? -22.735 1.653 25.702 1.00 82.50 317 LEU A C 1
ATOM 2638 O O . LEU A 1 317 ? -22.727 1.363 26.895 1.00 82.50 317 LEU A O 1
ATOM 2642 N N . VAL A 1 318 ? -23.406 0.927 24.804 1.00 81.81 318 VAL A N 1
ATOM 2643 C CA . VAL A 1 318 ? -24.186 -0.269 25.163 1.00 81.81 318 VAL A CA 1
ATOM 2644 C C . VAL A 1 318 ? -23.301 -1.318 25.840 1.00 81.81 318 VAL A C 1
ATOM 2646 O O . VAL A 1 318 ? -23.708 -1.851 26.868 1.00 81.81 318 VAL A O 1
ATOM 2649 N N . ARG A 1 319 ? -22.080 -1.561 25.332 1.00 74.25 319 ARG A N 1
ATOM 2650 C CA . ARG A 1 319 ? -21.100 -2.454 25.986 1.00 74.25 319 ARG A CA 1
ATOM 2651 C C . ARG A 1 319 ? -20.644 -1.911 27.342 1.00 74.25 319 ARG A C 1
ATOM 2653 O O . ARG A 1 319 ? -20.604 -2.659 28.309 1.00 74.25 319 ARG A O 1
ATOM 2660 N N . THR A 1 320 ? -20.315 -0.621 27.428 1.00 78.50 320 THR A N 1
ATOM 2661 C CA . THR A 1 320 ? -19.828 0.023 28.661 1.00 78.50 320 THR A CA 1
ATOM 2662 C C . THR A 1 320 ? -20.859 -0.015 29.786 1.00 78.50 320 THR A C 1
ATOM 2664 O O . THR A 1 320 ? -20.496 -0.246 30.934 1.00 78.50 320 THR A O 1
ATOM 2667 N N . TYR A 1 321 ? -22.132 0.206 29.462 1.00 85.81 321 TYR A N 1
ATOM 2668 C CA . TYR A 1 321 ? -23.221 0.259 30.437 1.00 85.81 321 TYR A CA 1
ATOM 2669 C C . TYR A 1 321 ? -24.017 -1.051 30.540 1.00 85.81 321 TYR A C 1
ATOM 2671 O O . TYR A 1 321 ? -24.951 -1.117 31.334 1.00 85.81 321 TYR A O 1
ATOM 2679 N N . ALA A 1 322 ? -23.664 -2.072 29.751 1.00 83.56 322 ALA A N 1
ATOM 2680 C CA . ALA A 1 322 ? -24.335 -3.374 29.696 1.00 83.56 322 ALA A CA 1
ATOM 2681 C C . ALA A 1 322 ? -25.869 -3.275 29.531 1.00 83.56 322 ALA A C 1
ATOM 2683 O O . ALA A 1 322 ? -26.628 -3.990 30.180 1.00 83.56 322 ALA A O 1
ATOM 2684 N N . VAL A 1 323 ? -26.338 -2.351 28.680 1.00 80.50 323 VAL A N 1
ATOM 2685 C CA . VAL A 1 323 ? -27.775 -2.004 28.563 1.00 80.50 323 VAL A CA 1
ATOM 2686 C C . VAL A 1 323 ? -28.548 -2.993 27.685 1.00 80.50 323 VAL A C 1
ATOM 2688 O O . VAL A 1 323 ? -29.763 -3.117 27.817 1.00 80.50 323 VAL A O 1
ATOM 2691 N N . ALA A 1 324 ? -27.860 -3.686 26.777 1.00 75.31 324 ALA A N 1
ATOM 2692 C CA . ALA A 1 324 ? -28.444 -4.691 25.899 1.00 75.31 324 ALA A CA 1
ATOM 2693 C C . ALA A 1 324 ? -27.384 -5.705 25.459 1.00 75.31 324 ALA A C 1
ATOM 2695 O O . ALA A 1 324 ? -26.217 -5.347 25.268 1.00 75.31 324 ALA A O 1
ATOM 2696 N N . ASP A 1 325 ? -27.818 -6.942 25.223 1.00 68.50 325 ASP A N 1
ATOM 2697 C CA . ASP A 1 325 ? -27.008 -7.941 24.536 1.00 68.50 325 ASP A CA 1
ATOM 2698 C C . ASP A 1 325 ? -26.874 -7.529 23.067 1.00 68.50 325 ASP A C 1
ATOM 2700 O O . ASP A 1 325 ? -27.796 -7.670 22.260 1.00 68.50 325 ASP A O 1
ATOM 2704 N N . LEU A 1 326 ? -25.720 -6.964 22.713 1.00 66.38 326 LEU A N 1
ATOM 2705 C CA . LEU A 1 326 ? -25.370 -6.795 21.309 1.00 66.38 326 LEU A CA 1
ATOM 2706 C C . LEU A 1 326 ? -25.085 -8.177 20.716 1.00 66.38 326 LEU A C 1
ATOM 2708 O O . LEU A 1 326 ? -24.405 -8.975 21.368 1.00 66.38 326 LEU A O 1
ATOM 2712 N N . PRO A 1 327 ? -25.540 -8.459 19.482 1.00 66.00 327 PRO A N 1
ATOM 2713 C CA . PRO A 1 327 ? -25.204 -9.707 18.819 1.00 66.00 327 PRO A CA 1
ATOM 2714 C C . PRO A 1 327 ? -23.685 -9.854 18.791 1.00 66.00 327 PRO A C 1
ATOM 2716 O O . PRO A 1 327 ? -22.970 -8.983 18.279 1.00 66.00 327 PRO A O 1
ATOM 2719 N N . THR A 1 328 ? -23.197 -10.934 19.397 1.00 70.75 328 THR A N 1
ATOM 2720 C CA . THR A 1 328 ? -21.777 -11.257 19.388 1.00 70.75 328 THR A CA 1
ATOM 2721 C C . THR A 1 328 ? -21.369 -11.473 17.934 1.00 70.75 328 THR A C 1
ATOM 2723 O O . THR A 1 328 ? -22.029 -12.250 17.236 1.00 70.75 328 THR A O 1
ATOM 2726 N N . PRO A 1 329 ? -20.335 -10.777 17.435 1.00 81.38 329 PRO A N 1
ATOM 2727 C CA . PRO A 1 329 ? -19.878 -10.998 16.075 1.00 81.38 329 PRO A CA 1
ATOM 2728 C C . PRO A 1 329 ? -19.488 -12.472 15.889 1.00 81.38 329 PRO A C 1
ATOM 2730 O O . PRO A 1 329 ? -18.968 -13.082 16.830 1.00 81.38 329 PRO A O 1
ATOM 2733 N N . PRO A 1 330 ? -19.719 -13.060 14.703 1.00 87.12 330 PRO A N 1
ATOM 2734 C CA . PRO A 1 330 ? -19.238 -14.402 14.397 1.00 87.12 330 PRO A CA 1
ATOM 2735 C C . PRO A 1 330 ? -17.738 -14.530 14.675 1.00 87.12 330 PRO A C 1
ATOM 2737 O O . PRO A 1 330 ? -16.993 -13.561 14.515 1.00 87.12 330 PRO A O 1
ATOM 2740 N N . LEU A 1 331 ? -17.282 -15.726 15.054 1.00 89.62 331 LEU A N 1
ATOM 2741 C CA . LEU A 1 331 ? -15.896 -15.960 15.474 1.00 89.62 331 LEU A CA 1
ATOM 2742 C C . LEU A 1 331 ? -14.865 -15.490 14.431 1.00 89.62 331 LEU A C 1
ATOM 2744 O O . LEU A 1 331 ? -13.873 -14.857 14.785 1.00 89.62 331 LEU A O 1
ATOM 2748 N N . TYR A 1 332 ? -15.128 -15.704 13.140 1.00 91.00 332 TYR A N 1
ATOM 2749 C CA . TYR A 1 332 ? -14.244 -15.252 12.060 1.00 91.00 332 TYR A CA 1
ATOM 2750 C C . TYR A 1 332 ? -14.080 -13.719 11.974 1.00 91.00 332 TYR A C 1
ATOM 2752 O O . TYR A 1 332 ? -13.085 -13.248 11.424 1.00 91.00 332 TYR A O 1
ATOM 2760 N N . GLN A 1 333 ? -15.019 -12.934 12.521 1.00 90.75 333 GLN A N 1
ATOM 2761 C CA . GLN A 1 333 ? -14.947 -11.465 12.575 1.00 90.75 333 GLN A CA 1
ATOM 2762 C C . GLN A 1 333 ? -14.300 -10.933 13.861 1.00 90.75 333 GLN A C 1
ATOM 2764 O O . GLN A 1 333 ? -14.024 -9.740 13.951 1.00 90.75 333 GLN A O 1
ATOM 2769 N N . GLN A 1 334 ? -14.074 -11.794 14.857 1.00 89.62 334 GLN A N 1
ATOM 2770 C CA . GLN A 1 334 ? -13.389 -11.430 16.103 1.00 89.62 334 GLN A CA 1
ATOM 2771 C C . GLN A 1 334 ? -11.863 -11.497 15.974 1.00 89.62 334 GLN A C 1
ATOM 2773 O O . GLN A 1 334 ? -11.143 -10.888 16.760 1.00 89.62 334 GLN A O 1
ATOM 2778 N N . LEU A 1 335 ? -11.359 -12.245 14.990 1.00 91.81 335 LEU A N 1
ATOM 2779 C CA . LEU A 1 335 ? -9.932 -12.315 14.691 1.00 91.81 335 LEU A CA 1
ATOM 2780 C C . LEU A 1 335 ? -9.454 -10.982 14.121 1.00 91.81 335 LEU A C 1
ATOM 2782 O O . LEU A 1 335 ? -10.076 -10.454 13.201 1.00 91.81 335 LEU A O 1
ATOM 2786 N N . TRP A 1 336 ? -8.320 -10.476 14.596 1.00 90.69 336 TRP A N 1
ATOM 2787 C CA . TRP A 1 336 ? -7.729 -9.238 14.086 1.00 90.69 336 TRP A CA 1
ATOM 2788 C C . TRP A 1 336 ? -6.594 -9.523 13.093 1.00 90.69 336 TRP A C 1
ATOM 2790 O O . TRP A 1 336 ? -5.872 -10.516 13.220 1.00 90.69 336 TRP A O 1
ATOM 2800 N N . ALA A 1 337 ? -6.431 -8.643 12.104 1.00 88.00 337 ALA A N 1
ATOM 2801 C CA . ALA A 1 337 ? -5.268 -8.601 11.214 1.00 88.00 337 ALA A CA 1
ATOM 2802 C C . ALA A 1 337 ? -4.328 -7.436 11.523 1.00 88.00 337 ALA A C 1
ATOM 2804 O O . ALA A 1 337 ? -3.114 -7.610 11.405 1.00 88.00 337 ALA A O 1
ATOM 2805 N N . LYS A 1 338 ? -4.889 -6.274 11.892 1.00 84.00 338 LYS A N 1
ATOM 2806 C CA . LYS A 1 338 ? -4.144 -5.033 12.159 1.00 84.00 338 LYS A CA 1
ATOM 2807 C C . LYS A 1 338 ? -4.603 -4.361 13.443 1.00 84.00 338 LYS A C 1
ATOM 2809 O O . LYS A 1 338 ? -5.764 -4.496 13.833 1.00 84.00 338 LYS A O 1
ATOM 2814 N N . THR A 1 339 ? -3.704 -3.605 14.063 1.00 79.38 339 THR A N 1
ATOM 2815 C CA . THR A 1 339 ? -3.974 -2.786 15.251 1.00 79.38 339 THR A CA 1
ATOM 2816 C C . THR A 1 339 ? -3.500 -1.360 15.015 1.00 79.38 339 THR A C 1
ATOM 2818 O O . THR A 1 339 ? -2.361 -1.154 14.603 1.00 79.38 339 THR A O 1
ATOM 2821 N N . GLY A 1 340 ? -4.342 -0.372 15.314 1.00 64.88 340 GLY A N 1
ATOM 2822 C CA . GLY A 1 340 ? -3.985 1.031 15.124 1.00 64.88 340 GLY A CA 1
ATOM 2823 C C . GLY A 1 340 ? -2.978 1.567 16.134 1.00 64.88 340 GLY A C 1
ATOM 2824 O O . GLY A 1 340 ? -2.768 0.994 17.204 1.00 64.88 340 GLY A O 1
ATOM 2825 N N . ASN A 1 341 ? -2.390 2.722 15.811 1.00 50.94 341 ASN A N 1
ATOM 2826 C CA . ASN A 1 341 ? -1.456 3.432 16.685 1.00 50.94 341 ASN A CA 1
ATOM 2827 C C . ASN A 1 341 ? -2.090 3.696 18.064 1.00 50.94 341 ASN A C 1
ATOM 2829 O O . ASN A 1 341 ? -3.011 4.501 18.201 1.00 50.94 341 ASN A O 1
ATOM 2833 N N . GLY A 1 342 ? -1.590 3.002 19.090 1.00 51.94 342 GLY A N 1
ATOM 2834 C CA . GLY A 1 342 ? -2.121 3.046 20.455 1.00 51.94 342 GLY A CA 1
ATOM 2835 C C . GLY A 1 342 ? -2.959 1.832 20.870 1.00 51.94 342 GLY A C 1
ATOM 2836 O O . GLY A 1 342 ? -3.458 1.829 21.992 1.00 51.94 342 GLY A O 1
ATOM 2837 N N . ASN A 1 343 ? -3.096 0.804 20.022 1.00 57.62 343 ASN A N 1
ATOM 2838 C CA . ASN A 1 343 ? -3.746 -0.479 20.335 1.00 57.62 343 ASN A CA 1
ATOM 2839 C C . ASN A 1 343 ? -5.230 -0.370 20.755 1.00 57.62 343 ASN A C 1
ATOM 2841 O O . ASN A 1 343 ? -5.768 -1.251 21.428 1.00 57.62 343 ASN A O 1
ATOM 2845 N N . THR A 1 344 ? -5.909 0.711 20.363 1.00 58.03 344 THR A N 1
ATOM 2846 C CA . THR A 1 344 ? -7.315 0.981 20.720 1.00 58.03 344 THR A CA 1
ATOM 2847 C C . THR A 1 344 ? -8.318 0.595 19.636 1.00 58.03 344 THR A C 1
ATOM 2849 O O . THR A 1 344 ? -9.516 0.566 19.908 1.00 58.03 344 THR A O 1
ATOM 2852 N N . GLN A 1 345 ? -7.850 0.324 18.417 1.00 69.69 345 GLN A N 1
ATOM 2853 C CA . GLN A 1 345 ? -8.667 -0.082 17.276 1.00 69.69 345 GLN A CA 1
ATOM 2854 C C . GLN A 1 345 ? -8.018 -1.282 16.602 1.00 69.69 345 GLN A C 1
ATOM 2856 O O . GLN A 1 345 ? -6.790 -1.346 16.505 1.00 69.69 345 GLN A O 1
ATOM 2861 N N . THR A 1 346 ? -8.844 -2.212 16.135 1.00 79.81 346 THR A N 1
ATOM 2862 C CA . THR A 1 346 ? -8.394 -3.373 15.370 1.00 79.81 346 THR A CA 1
ATOM 2863 C C . THR A 1 346 ? -9.126 -3.414 14.040 1.00 79.81 346 THR A C 1
ATOM 2865 O O . THR A 1 346 ? -10.233 -2.895 13.922 1.00 79.81 346 THR A O 1
ATOM 2868 N N . HIS A 1 347 ? -8.490 -4.004 13.036 1.00 88.12 347 HIS A N 1
ATOM 2869 C CA . HIS A 1 347 ? -9.129 -4.313 11.768 1.00 88.12 347 HIS A CA 1
ATOM 2870 C C . HIS A 1 347 ? -9.319 -5.833 11.680 1.00 88.12 347 HIS A C 1
ATOM 2872 O O . HIS A 1 347 ? -8.321 -6.559 11.801 1.00 88.12 347 HIS A O 1
ATOM 2878 N N . PRO A 1 348 ? -10.558 -6.329 11.507 1.00 92.06 348 PRO A N 1
ATOM 2879 C CA . PRO A 1 348 ? -10.849 -7.749 11.421 1.00 92.06 348 PRO A CA 1
ATOM 2880 C C . PRO A 1 348 ? -10.047 -8.436 10.320 1.00 92.06 348 PRO A C 1
ATOM 2882 O O . PRO A 1 348 ? -9.851 -7.888 9.235 1.00 92.06 348 PRO A O 1
ATOM 2885 N N . LEU A 1 349 ? -9.618 -9.669 10.582 1.00 94.25 349 LEU A N 1
ATOM 2886 C CA . LEU A 1 349 ? -8.838 -10.460 9.639 1.00 94.25 349 LEU A CA 1
ATOM 2887 C C . LEU A 1 349 ? -9.595 -10.658 8.330 1.00 94.25 349 LEU A C 1
ATOM 2889 O O . LEU A 1 349 ? -9.035 -10.407 7.271 1.00 94.25 349 LEU A O 1
ATOM 2893 N N . ILE A 1 350 ? -10.874 -11.034 8.400 1.00 95.44 350 ILE A N 1
ATOM 2894 C CA . ILE A 1 350 ? -11.712 -11.209 7.210 1.00 95.44 350 ILE A CA 1
ATOM 2895 C C . ILE A 1 350 ? -11.759 -9.950 6.331 1.00 95.44 350 ILE A C 1
ATOM 2897 O O . ILE A 1 350 ? -11.736 -10.074 5.110 1.00 95.44 350 ILE A O 1
ATOM 2901 N N . CYS A 1 351 ? -11.765 -8.758 6.933 1.00 94.25 351 CYS A N 1
ATOM 2902 C CA . CYS A 1 351 ? -11.766 -7.503 6.192 1.00 94.25 351 CYS A CA 1
ATOM 2903 C C . CYS A 1 351 ? -10.441 -7.303 5.451 1.00 94.25 351 CYS A C 1
ATOM 2905 O O . CYS A 1 351 ? -10.472 -7.113 4.243 1.00 94.25 351 CYS A O 1
ATOM 2907 N N . HIS A 1 352 ? -9.292 -7.510 6.106 1.00 95.00 352 HIS A N 1
ATOM 2908 C CA . HIS A 1 352 ? -7.982 -7.415 5.439 1.00 95.00 352 HIS A CA 1
ATOM 2909 C C . HIS A 1 352 ? -7.821 -8.447 4.309 1.00 95.00 352 HIS A C 1
ATOM 2911 O O . HIS A 1 352 ? -7.295 -8.130 3.243 1.00 95.00 352 HIS A O 1
ATOM 2917 N N . LEU A 1 353 ? -8.312 -9.680 4.497 1.00 96.62 353 LEU A N 1
ATOM 2918 C CA . LEU A 1 353 ? -8.300 -10.696 3.433 1.00 96.62 353 LEU A CA 1
ATOM 2919 C C . LEU A 1 353 ? -9.154 -10.252 2.227 1.00 96.62 353 LEU A C 1
ATOM 2921 O O . LEU A 1 353 ? -8.752 -10.452 1.079 1.00 96.62 353 LEU A O 1
ATOM 2925 N N . ILE A 1 354 ? -10.315 -9.630 2.478 1.00 96.88 354 ILE A N 1
ATOM 2926 C CA . ILE A 1 354 ? -11.183 -9.055 1.441 1.00 96.88 354 ILE A CA 1
ATOM 2927 C C . ILE A 1 354 ? -10.503 -7.863 0.758 1.00 96.88 354 ILE A C 1
ATOM 2929 O O . ILE A 1 354 ? -10.502 -7.805 -0.470 1.00 96.88 354 ILE A O 1
ATOM 2933 N N . ASP A 1 355 ? -9.891 -6.958 1.518 1.00 95.81 355 ASP A N 1
ATOM 2934 C CA . ASP A 1 355 ? -9.204 -5.769 1.008 1.00 95.81 355 ASP A CA 1
ATOM 2935 C C . ASP A 1 355 ? -8.106 -6.158 0.026 1.00 95.81 355 ASP A C 1
ATOM 2937 O O . ASP A 1 355 ? -8.099 -5.716 -1.123 1.00 95.81 355 ASP A O 1
ATOM 2941 N N . VAL A 1 356 ? -7.221 -7.069 0.434 1.00 96.81 356 VAL A N 1
ATOM 2942 C CA . VAL A 1 356 ? -6.113 -7.533 -0.405 1.00 96.81 356 VAL A CA 1
ATOM 2943 C C . VAL A 1 356 ? -6.612 -8.314 -1.626 1.00 96.81 356 VAL A C 1
ATOM 2945 O O . VAL A 1 356 ? -6.040 -8.184 -2.712 1.00 96.81 356 VAL A O 1
ATOM 2948 N N . ALA A 1 357 ? -7.713 -9.063 -1.505 1.00 97.75 357 ALA A N 1
ATOM 2949 C CA . ALA A 1 357 ? -8.347 -9.698 -2.658 1.00 97.75 357 ALA A CA 1
ATOM 2950 C C . ALA A 1 357 ? -8.918 -8.670 -3.651 1.00 97.75 357 ALA A C 1
ATOM 2952 O O . ALA A 1 357 ? -8.708 -8.798 -4.859 1.00 97.75 357 ALA A O 1
ATOM 2953 N N . GLN A 1 358 ? -9.600 -7.629 -3.163 1.00 97.50 358 GLN A N 1
ATOM 2954 C CA . GLN A 1 358 ? -10.139 -6.561 -4.009 1.00 97.50 358 GLN A CA 1
ATOM 2955 C C . GLN A 1 358 ? -9.032 -5.730 -4.656 1.00 97.50 358 GLN A C 1
ATOM 2957 O O . GLN A 1 358 ? -9.134 -5.394 -5.833 1.00 97.50 358 GLN A O 1
ATOM 2962 N N . VAL A 1 359 ? -7.930 -5.479 -3.950 1.00 96.69 359 VAL A N 1
ATOM 2963 C CA . VAL A 1 359 ? -6.731 -4.861 -4.529 1.00 96.69 359 VAL A CA 1
ATOM 2964 C C . VAL A 1 359 ? -6.146 -5.724 -5.640 1.00 96.69 359 VAL A C 1
ATOM 2966 O O . VAL A 1 359 ? -5.807 -5.201 -6.699 1.00 96.69 359 VAL A O 1
ATOM 2969 N N . ALA A 1 360 ? -6.034 -7.039 -5.446 1.00 97.38 360 ALA A N 1
ATOM 2970 C CA . ALA A 1 360 ? -5.538 -7.935 -6.487 1.00 97.38 360 ALA A CA 1
ATOM 2971 C C . ALA A 1 360 ? -6.438 -7.924 -7.735 1.00 97.38 360 ALA A C 1
ATOM 2973 O O . ALA A 1 360 ? -5.930 -7.913 -8.859 1.00 97.38 360 ALA A O 1
ATOM 2974 N N . LEU A 1 361 ? -7.760 -7.870 -7.546 1.00 96.56 361 LEU A N 1
ATOM 2975 C CA . LEU A 1 361 ? -8.726 -7.765 -8.639 1.00 96.56 361 LEU A CA 1
ATOM 2976 C C . LEU A 1 361 ? -8.662 -6.397 -9.341 1.00 96.56 361 LEU A C 1
ATOM 2978 O O . LEU A 1 361 ? -8.687 -6.331 -10.570 1.00 96.56 361 LEU A O 1
ATOM 2982 N N . ALA A 1 362 ? -8.509 -5.309 -8.586 1.00 95.19 362 ALA A N 1
ATOM 2983 C CA . ALA A 1 362 ? -8.332 -3.968 -9.133 1.00 95.19 362 ALA A CA 1
ATOM 2984 C C . ALA A 1 362 ? -7.011 -3.851 -9.916 1.00 95.19 362 ALA A C 1
ATOM 2986 O O . ALA A 1 362 ? -7.005 -3.361 -11.041 1.00 95.19 362 ALA A O 1
ATOM 2987 N N . LEU A 1 363 ? -5.905 -4.402 -9.397 1.00 93.25 363 LEU A N 1
ATOM 2988 C CA . LEU A 1 363 ? -4.631 -4.502 -10.119 1.00 93.25 363 LEU A CA 1
ATOM 2989 C C . LEU A 1 363 ? -4.782 -5.298 -11.420 1.00 93.25 363 LEU A C 1
ATOM 2991 O O . LEU A 1 363 ? -4.210 -4.918 -12.442 1.00 93.25 363 LEU A O 1
ATOM 2995 N N . TRP A 1 364 ? -5.541 -6.396 -11.394 1.00 94.62 364 TRP A N 1
ATOM 2996 C CA . TRP A 1 364 ? -5.811 -7.218 -12.573 1.00 94.62 364 TRP A CA 1
ATOM 2997 C C . TRP A 1 364 ? -6.554 -6.440 -13.665 1.00 94.62 364 TRP A C 1
ATOM 2999 O O . TRP A 1 364 ? -6.163 -6.496 -14.835 1.00 94.62 364 TRP A O 1
ATOM 3009 N N . ASN A 1 365 ? -7.596 -5.701 -13.286 1.00 92.31 365 ASN A N 1
ATOM 3010 C CA . ASN A 1 365 ? -8.454 -4.979 -14.222 1.00 92.31 365 ASN A CA 1
ATOM 3011 C C . ASN A 1 365 ? -7.805 -3.684 -14.727 1.00 92.31 365 ASN A C 1
ATOM 3013 O O . ASN A 1 365 ? -7.721 -3.479 -15.941 1.00 92.31 365 ASN A O 1
ATOM 3017 N N . GLU A 1 366 ? -7.286 -2.865 -13.813 1.00 88.56 366 GLU A N 1
ATOM 3018 C CA . GLU A 1 366 ? -6.865 -1.492 -14.101 1.00 88.56 366 GLU A CA 1
ATOM 3019 C C . GLU A 1 366 ? -5.384 -1.382 -14.486 1.00 88.56 366 GLU A C 1
ATOM 3021 O O . GLU A 1 366 ? -5.033 -0.613 -15.383 1.00 88.56 366 GLU A O 1
ATOM 3026 N N . SER A 1 367 ? -4.503 -2.162 -13.845 1.00 87.19 367 SER A N 1
ATOM 3027 C CA . SER A 1 367 ? -3.046 -1.968 -13.948 1.00 87.19 367 SER A CA 1
ATOM 3028 C C . SER A 1 367 ? -2.316 -3.015 -14.796 1.00 87.19 367 SER A C 1
ATOM 3030 O O . SER A 1 367 ? -1.299 -2.708 -15.426 1.00 87.19 367 SER A O 1
ATOM 3032 N N . LEU A 1 368 ? -2.768 -4.272 -14.804 1.00 90.06 368 LEU A N 1
ATOM 3033 C CA . LEU A 1 368 ? -2.188 -5.302 -15.667 1.00 90.06 368 LEU A CA 1
ATOM 3034 C C . LEU A 1 368 ? -2.661 -5.108 -17.109 1.00 90.06 368 LEU A C 1
ATOM 3036 O O . LEU A 1 368 ? -3.817 -4.797 -17.379 1.00 90.06 368 LEU A O 1
ATOM 3040 N N . THR A 1 369 ? -1.758 -5.317 -18.064 1.00 89.12 369 THR A N 1
ATOM 3041 C CA . THR A 1 369 ? -2.104 -5.248 -19.485 1.00 89.12 369 THR A CA 1
ATOM 3042 C C . THR A 1 369 ? -2.729 -6.551 -19.963 1.00 89.12 369 THR A C 1
ATOM 3044 O O . THR A 1 369 ? -2.577 -7.603 -19.334 1.00 89.12 369 THR A O 1
ATOM 3047 N N . ALA A 1 370 ? -3.389 -6.508 -21.123 1.00 87.50 370 ALA A N 1
ATOM 3048 C CA . ALA A 1 370 ? -3.984 -7.691 -21.742 1.00 87.50 370 ALA A CA 1
ATOM 3049 C C . ALA A 1 370 ? -2.980 -8.849 -21.908 1.00 87.50 370 ALA A C 1
ATOM 3051 O O . ALA A 1 370 ? -3.334 -9.991 -21.631 1.00 87.50 370 ALA A O 1
ATOM 3052 N N . SER A 1 371 ? -1.721 -8.564 -22.270 1.00 87.25 371 SER A N 1
ATOM 3053 C CA . SER A 1 371 ? -0.674 -9.592 -22.390 1.00 87.25 371 SER A CA 1
ATOM 3054 C C . SER A 1 371 ? -0.308 -10.223 -21.047 1.00 87.25 371 SER A C 1
ATOM 3056 O O . SER A 1 371 ? -0.109 -11.434 -20.975 1.00 87.25 371 SER A O 1
ATOM 3058 N N . SER A 1 372 ? -0.222 -9.431 -19.974 1.00 89.75 372 SER A N 1
ATOM 3059 C CA . SER A 1 372 ? 0.044 -9.969 -18.635 1.00 89.75 372 SER A CA 1
ATOM 3060 C C . SER A 1 372 ? -1.110 -10.833 -18.145 1.00 89.75 372 SER A C 1
ATOM 3062 O O . SER A 1 372 ? -0.876 -11.924 -17.632 1.00 89.75 372 SER A O 1
ATOM 3064 N N . ARG A 1 373 ? -2.355 -10.388 -18.356 1.00 93.25 373 ARG A N 1
ATOM 3065 C CA . ARG A 1 373 ? -3.544 -11.184 -18.030 1.00 93.25 373 ARG A CA 1
ATOM 3066 C C . ARG A 1 373 ? -3.596 -12.487 -18.823 1.00 93.25 373 ARG A C 1
ATOM 3068 O O . ARG A 1 373 ? -3.882 -13.525 -18.237 1.00 93.25 373 ARG A O 1
ATOM 3075 N N . ALA A 1 374 ? -3.273 -12.444 -20.117 1.00 90.81 374 ALA A N 1
ATOM 3076 C CA . ALA A 1 374 ? -3.225 -13.627 -20.973 1.00 90.81 374 ALA A CA 1
ATOM 3077 C C . ALA A 1 374 ? -2.216 -14.664 -20.459 1.00 90.81 374 ALA A C 1
ATOM 3079 O O . ALA A 1 374 ? -2.573 -15.827 -20.336 1.00 90.81 374 ALA A O 1
ATOM 3080 N N . PHE A 1 375 ? -1.011 -14.249 -20.046 1.00 90.62 375 PHE A N 1
ATOM 3081 C CA . PHE A 1 375 ? -0.022 -15.167 -19.463 1.00 90.62 375 PHE A CA 1
ATOM 3082 C C . PHE A 1 375 ? -0.577 -15.939 -18.254 1.00 90.62 375 PHE A C 1
ATOM 3084 O O . PHE A 1 375 ? -0.477 -17.164 -18.185 1.00 90.62 375 PHE A O 1
ATOM 3091 N N . PHE A 1 376 ? -1.179 -15.229 -17.297 1.00 93.06 376 PHE A N 1
ATOM 3092 C CA . PHE A 1 376 ? -1.764 -15.857 -16.114 1.00 93.06 376 PHE A CA 1
ATOM 3093 C C . PHE A 1 376 ? -2.971 -16.738 -16.472 1.00 93.06 376 PHE A C 1
ATOM 3095 O O . PHE A 1 376 ? -3.088 -17.847 -15.954 1.00 93.06 376 PHE A O 1
ATOM 3102 N N . ALA A 1 377 ? -3.839 -16.274 -17.372 1.00 93.56 377 ALA A N 1
ATOM 3103 C CA . ALA A 1 377 ? -5.013 -17.012 -17.830 1.00 93.56 377 ALA A CA 1
ATOM 3104 C C . ALA A 1 377 ? -4.632 -18.318 -18.549 1.00 93.56 377 ALA A C 1
ATOM 3106 O O . ALA A 1 377 ? -5.159 -19.378 -18.210 1.00 93.56 377 ALA A O 1
ATOM 3107 N N . ASP A 1 378 ? -3.641 -18.275 -19.442 1.00 91.81 378 ASP A N 1
ATOM 3108 C CA . ASP A 1 378 ? -3.122 -19.437 -20.169 1.00 91.81 378 ASP A CA 1
ATOM 3109 C C . ASP A 1 378 ? -2.470 -20.457 -19.227 1.00 91.81 378 ASP A C 1
ATOM 3111 O O . ASP A 1 378 ? -2.689 -21.665 -19.360 1.00 91.81 378 ASP A O 1
ATOM 3115 N N . MET A 1 379 ? -1.710 -19.986 -18.228 1.00 91.50 379 MET A N 1
ATOM 3116 C CA . MET A 1 379 ? -1.118 -20.852 -17.202 1.00 91.50 379 MET A CA 1
ATOM 3117 C C . MET A 1 379 ? -2.174 -21.554 -16.348 1.00 91.50 379 MET A C 1
ATOM 3119 O O . MET A 1 379 ? -1.939 -22.678 -15.906 1.00 91.50 379 MET A O 1
ATOM 3123 N N . LEU A 1 380 ? -3.325 -20.921 -16.126 1.00 91.69 380 LEU A N 1
ATOM 3124 C CA . LEU A 1 380 ? -4.445 -21.502 -15.385 1.00 91.69 380 LEU A CA 1
ATOM 3125 C C . LEU A 1 380 ? -5.428 -22.272 -16.278 1.00 91.69 380 LEU A C 1
ATOM 3127 O O . LEU A 1 380 ? -6.255 -23.015 -15.752 1.00 91.69 380 LEU A O 1
ATOM 3131 N N . LYS A 1 381 ? -5.311 -22.145 -17.609 1.00 91.50 381 LYS A N 1
ATOM 3132 C CA . LYS A 1 381 ? -6.275 -22.637 -18.610 1.00 91.50 381 LYS A CA 1
ATOM 3133 C C . LYS A 1 381 ? -7.691 -22.098 -18.371 1.00 91.50 381 LYS A C 1
ATOM 3135 O O . LYS A 1 381 ? -8.667 -22.835 -18.495 1.00 91.50 381 LYS A O 1
ATOM 3140 N N . LEU A 1 382 ? -7.780 -20.822 -18.011 1.00 93.69 382 LEU A N 1
ATOM 3141 C CA . LEU A 1 382 ? -9.020 -20.118 -17.692 1.00 93.69 382 LEU A CA 1
ATOM 3142 C C . LEU A 1 382 ? -9.225 -18.933 -18.634 1.00 93.69 382 LEU A C 1
ATOM 3144 O O . LEU A 1 382 ? -8.287 -18.467 -19.280 1.00 93.69 382 LEU A O 1
ATOM 3148 N N . THR A 1 383 ? -10.442 -18.395 -18.676 1.00 94.69 383 THR A N 1
ATOM 3149 C CA . THR A 1 383 ? -10.655 -17.069 -19.271 1.00 94.69 383 THR A CA 1
ATOM 3150 C C . THR A 1 383 ? -9.986 -15.978 -18.416 1.00 94.69 383 THR A C 1
ATOM 3152 O O . THR A 1 383 ? -9.788 -16.173 -17.213 1.00 94.69 383 THR A O 1
ATOM 3155 N N . PRO A 1 384 ? -9.648 -14.798 -18.976 1.00 94.50 384 PRO A N 1
ATOM 3156 C CA . PRO A 1 384 ? -9.060 -13.707 -18.193 1.00 94.50 384 PRO A CA 1
ATOM 3157 C C . PRO A 1 384 ? -9.917 -13.252 -17.002 1.00 94.50 384 PRO A C 1
ATOM 3159 O O . PRO A 1 384 ? -9.378 -12.826 -15.985 1.00 94.50 384 PRO A O 1
ATOM 3162 N N . GLU A 1 385 ? -11.241 -13.343 -17.101 1.00 94.44 385 GLU A N 1
ATOM 3163 C CA . GLU A 1 385 ? -12.147 -12.988 -16.005 1.00 94.44 385 GLU A CA 1
ATOM 3164 C C . GLU A 1 385 ? -12.092 -14.020 -14.866 1.00 94.44 385 GLU A C 1
ATOM 3166 O O . GLU A 1 385 ? -11.911 -13.671 -13.697 1.00 94.44 385 GLU A O 1
ATOM 3171 N N . GLU A 1 386 ? -12.176 -15.309 -15.201 1.00 95.38 386 GLU A N 1
ATOM 3172 C CA . GLU A 1 386 ? -12.043 -16.407 -14.237 1.00 95.38 386 GLU A CA 1
ATOM 3173 C C . GLU A 1 386 ? -10.658 -16.430 -13.582 1.00 95.38 386 GLU A C 1
ATOM 3175 O O . GLU A 1 386 ? -10.551 -16.632 -12.370 1.00 95.38 386 GLU A O 1
ATOM 3180 N N . ALA A 1 387 ? -9.600 -16.185 -14.359 1.00 96.06 387 ALA A N 1
ATOM 3181 C CA . ALA A 1 387 ? -8.234 -16.094 -13.858 1.00 96.06 387 ALA A CA 1
ATOM 3182 C C . ALA A 1 387 ? -8.083 -14.944 -12.854 1.00 96.06 387 ALA A C 1
ATOM 3184 O O . ALA A 1 387 ? -7.514 -15.152 -11.784 1.00 96.06 387 ALA A O 1
ATOM 3185 N N . GLY A 1 388 ? -8.648 -13.767 -13.153 1.00 96.56 388 GLY A N 1
ATOM 3186 C CA . GLY A 1 388 ? -8.638 -12.616 -12.249 1.00 96.56 388 GLY A CA 1
ATOM 3187 C C . GLY A 1 388 ? -9.292 -12.919 -10.902 1.00 96.56 388 GLY A C 1
ATOM 3188 O O . GLY A 1 388 ? -8.673 -12.710 -9.859 1.00 96.56 388 GLY A O 1
ATOM 3189 N N . ARG A 1 389 ? -10.501 -13.499 -10.911 1.00 96.31 389 ARG A N 1
ATOM 3190 C CA . ARG A 1 389 ? -11.215 -13.902 -9.683 1.00 96.31 389 ARG A CA 1
ATOM 3191 C C . ARG A 1 389 ? -10.474 -14.982 -8.892 1.00 96.31 389 ARG A C 1
ATOM 3193 O O . ARG A 1 389 ? -10.377 -14.901 -7.670 1.00 96.31 389 ARG A O 1
ATOM 3200 N N . THR A 1 390 ? -9.897 -15.963 -9.585 1.00 96.62 390 THR A N 1
ATOM 3201 C CA . THR A 1 390 ? -9.144 -17.067 -8.964 1.00 96.62 390 THR A CA 1
ATOM 3202 C C . THR A 1 390 ? -7.844 -16.583 -8.319 1.00 96.62 390 THR A C 1
ATOM 3204 O O . THR A 1 390 ? -7.529 -16.962 -7.191 1.00 96.62 390 THR A O 1
ATOM 3207 N N . ILE A 1 391 ? -7.109 -15.698 -8.997 1.00 97.06 391 ILE A N 1
ATOM 3208 C CA . ILE A 1 391 ? -5.889 -15.083 -8.466 1.00 97.06 391 ILE A CA 1
ATOM 3209 C C . ILE A 1 391 ? -6.217 -14.174 -7.284 1.00 97.06 391 ILE A C 1
ATOM 3211 O O . ILE A 1 391 ? -5.542 -14.271 -6.264 1.00 97.06 391 ILE A O 1
ATOM 3215 N N . ALA A 1 392 ? -7.257 -13.341 -7.386 1.00 97.75 392 ALA A N 1
ATOM 3216 C CA . ALA A 1 392 ? -7.708 -12.492 -6.285 1.00 97.75 392 ALA A CA 1
ATOM 3217 C C . ALA A 1 392 ? -8.077 -13.316 -5.044 1.00 97.75 392 ALA A C 1
ATOM 3219 O O . ALA A 1 392 ? -7.659 -12.979 -3.938 1.00 97.75 392 ALA A O 1
ATOM 3220 N N . PHE A 1 393 ? -8.774 -14.440 -5.236 1.00 97.81 393 PHE A N 1
ATOM 3221 C CA . PHE A 1 393 ? -9.085 -15.385 -4.167 1.00 97.81 393 PHE A CA 1
ATOM 3222 C C . PHE A 1 393 ? -7.824 -15.935 -3.501 1.00 97.81 393 PHE A C 1
ATOM 3224 O O . PHE A 1 393 ? -7.702 -15.847 -2.283 1.00 97.81 393 PHE A O 1
ATOM 3231 N N . TRP A 1 394 ? -6.853 -16.446 -4.263 1.00 97.38 394 TRP A N 1
ATOM 3232 C CA . TRP A 1 394 ? -5.617 -16.948 -3.661 1.00 97.38 394 TRP A CA 1
ATOM 3233 C C . TRP A 1 394 ? -4.811 -15.845 -2.968 1.00 97.38 394 TRP A C 1
ATOM 3235 O O . TRP A 1 394 ? -4.330 -16.059 -1.860 1.00 97.38 394 TRP A O 1
ATOM 3245 N N . VAL A 1 395 ? -4.683 -14.663 -3.577 1.00 98.00 395 VAL A N 1
ATOM 3246 C CA . VAL A 1 395 ? -3.967 -13.513 -2.994 1.00 98.00 395 VAL A CA 1
ATOM 3247 C C . VAL A 1 395 ? -4.615 -13.061 -1.681 1.00 98.00 395 VAL A C 1
ATOM 3249 O O . VAL A 1 395 ? -3.904 -12.807 -0.708 1.00 98.00 395 VAL A O 1
ATOM 3252 N N . GLY A 1 396 ? -5.947 -13.052 -1.606 1.00 96.94 396 GLY A N 1
ATOM 3253 C CA . GLY A 1 396 ? -6.686 -12.764 -0.377 1.00 96.94 396 GLY A CA 1
ATOM 3254 C C . GLY A 1 396 ? -6.330 -13.690 0.787 1.00 96.94 396 GLY A C 1
ATOM 3255 O O . GLY A 1 396 ? -6.406 -13.268 1.929 1.00 96.94 396 GLY A O 1
ATOM 3256 N N . LEU A 1 397 ? -5.858 -14.915 0.528 1.00 97.06 397 LEU A N 1
ATOM 3257 C CA . LEU A 1 397 ? -5.518 -15.911 1.555 1.00 97.06 397 LEU A CA 1
ATOM 3258 C C . LEU A 1 397 ? -4.083 -15.811 2.100 1.00 97.06 397 LEU A C 1
ATOM 3260 O O . LEU A 1 397 ? -3.691 -16.646 2.919 1.00 97.06 397 LEU A O 1
ATOM 3264 N N . HIS A 1 398 ? -3.288 -14.824 1.671 1.00 95.19 398 HIS A N 1
ATOM 3265 C CA . HIS A 1 398 ? -1.884 -14.676 2.086 1.00 95.19 398 HIS A CA 1
ATOM 3266 C C . HIS A 1 398 ? -1.700 -14.645 3.618 1.00 95.19 398 HIS A C 1
ATOM 3268 O O . HIS A 1 398 ? -0.789 -15.288 4.150 1.00 95.19 398 HIS A O 1
ATOM 3274 N N . ASP A 1 399 ? -2.619 -13.976 4.317 1.00 95.19 399 ASP A N 1
ATOM 3275 C CA . ASP A 1 399 ? -2.597 -13.749 5.762 1.00 95.19 399 ASP A CA 1
ATOM 3276 C C . ASP A 1 399 ? -3.461 -14.739 6.559 1.00 95.19 399 ASP A C 1
ATOM 3278 O O . ASP A 1 399 ? -3.686 -14.545 7.753 1.00 95.19 399 ASP A O 1
ATOM 3282 N N . LEU A 1 400 ? -3.912 -15.847 5.954 1.00 95.06 400 LEU A N 1
ATOM 3283 C CA . LEU A 1 400 ? -4.729 -16.850 6.653 1.00 95.06 400 LEU A CA 1
ATOM 3284 C C . LEU A 1 400 ? -4.049 -17.382 7.930 1.00 95.06 400 LEU A C 1
ATOM 3286 O O . LEU A 1 400 ? -4.715 -17.708 8.912 1.00 95.06 400 LEU A O 1
ATOM 3290 N N . GLY A 1 401 ? -2.717 -17.426 7.955 1.00 91.94 401 GLY A N 1
ATOM 3291 C CA . GLY A 1 401 ? -1.928 -17.804 9.121 1.00 91.94 401 GLY A CA 1
ATOM 3292 C C . GLY A 1 401 ? -2.030 -16.848 10.313 1.00 91.94 401 GLY A C 1
ATOM 3293 O O . GLY A 1 401 ? -1.645 -17.247 11.410 1.00 91.94 401 GLY A O 1
ATOM 3294 N N . LYS A 1 402 ? -2.585 -15.634 10.160 1.00 93.25 402 LYS A N 1
ATOM 3295 C CA . LYS A 1 402 ? -2.934 -14.752 11.292 1.00 93.25 402 LYS A CA 1
ATOM 3296 C C . LYS A 1 402 ? -4.065 -15.351 12.144 1.00 93.25 402 LYS A C 1
ATOM 3298 O O . LYS A 1 402 ? -4.147 -15.057 13.336 1.00 93.25 402 LYS A O 1
ATOM 3303 N N . ALA A 1 403 ? -4.882 -16.256 11.588 1.00 94.12 403 ALA A N 1
ATOM 3304 C CA . ALA A 1 403 ? -5.856 -17.069 12.326 1.00 94.12 403 ALA A CA 1
ATOM 3305 C C . ALA A 1 403 ? -5.165 -18.238 13.056 1.00 94.12 403 ALA A C 1
ATOM 3307 O O . ALA A 1 403 ? -5.336 -19.419 12.727 1.00 94.12 403 ALA A O 1
ATOM 3308 N N . CYS A 1 404 ? -4.335 -17.900 14.039 1.00 91.94 404 CYS A N 1
ATOM 3309 C CA . CYS A 1 404 ? -3.632 -18.850 14.888 1.00 91.94 404 CYS A CA 1
ATOM 3310 C C . CYS A 1 404 ? -3.432 -18.276 16.301 1.00 91.94 404 CYS A C 1
ATOM 3312 O O . CYS A 1 404 ? -3.384 -17.051 16.471 1.00 91.94 404 CYS A O 1
ATOM 3314 N N . PRO A 1 405 ? -3.240 -19.131 17.321 1.00 90.56 405 PRO A N 1
ATOM 3315 C CA . PRO A 1 405 ? -2.989 -18.659 18.679 1.00 90.56 405 PRO A CA 1
ATOM 3316 C C . PRO A 1 405 ? -1.688 -17.853 18.776 1.00 90.56 405 PRO A C 1
ATOM 3318 O O . PRO A 1 405 ? -1.631 -16.888 19.534 1.00 90.56 405 PRO A O 1
ATOM 3321 N N . ALA A 1 406 ? -0.658 -18.206 17.993 1.00 88.25 406 ALA A N 1
ATOM 3322 C CA . ALA A 1 406 ? 0.645 -17.545 18.042 1.00 88.25 406 ALA A CA 1
ATOM 3323 C C . ALA A 1 406 ? 0.589 -16.059 17.654 1.00 88.25 406 ALA A C 1
ATOM 3325 O O . ALA A 1 406 ? 1.306 -15.260 18.256 1.00 88.25 406 ALA A O 1
ATOM 3326 N N . PHE A 1 407 ? -0.264 -15.706 16.688 1.00 89.62 407 PHE A N 1
ATOM 3327 C CA . PHE A 1 407 ? -0.454 -14.338 16.209 1.00 89.62 407 PHE A CA 1
ATOM 3328 C C . PHE A 1 407 ? -1.513 -13.595 17.027 1.00 89.62 407 PHE A C 1
ATOM 3330 O O . PHE A 1 407 ? -1.254 -12.496 17.507 1.00 89.62 407 PHE A O 1
ATOM 3337 N N . GLN A 1 408 ? -2.684 -14.199 17.264 1.00 89.81 408 GLN A N 1
ATOM 3338 C CA . GLN A 1 408 ? -3.787 -13.502 17.942 1.00 89.81 408 GLN A CA 1
ATOM 3339 C C . GLN A 1 408 ? -3.441 -13.089 19.382 1.00 89.81 408 GLN A C 1
ATOM 3341 O O . GLN A 1 408 ? -3.927 -12.061 19.847 1.00 89.81 408 GLN A O 1
ATOM 3346 N N . GLN A 1 409 ? -2.547 -13.822 20.061 1.00 86.88 409 GLN A N 1
ATOM 3347 C CA . GLN A 1 409 ? -2.058 -13.471 21.403 1.00 86.88 409 GLN A CA 1
ATOM 3348 C C . GLN A 1 409 ? -1.156 -12.224 21.445 1.00 86.88 409 GLN A C 1
ATOM 3350 O O . GLN A 1 409 ? -0.811 -11.773 22.537 1.00 86.88 409 GLN A O 1
ATOM 3355 N N . LEU A 1 410 ? -0.713 -11.693 20.295 1.00 83.06 410 LEU A N 1
ATOM 3356 C CA . LEU A 1 410 ? 0.099 -10.470 20.253 1.00 83.06 410 LEU A CA 1
ATOM 3357 C C . LEU A 1 410 ? -0.708 -9.241 20.703 1.00 83.06 410 LEU A C 1
ATOM 3359 O O . LEU A 1 410 ? -0.122 -8.265 21.164 1.00 83.06 410 LEU A O 1
ATOM 3363 N N . TYR A 1 411 ? -2.041 -9.317 20.639 1.00 81.62 411 TYR A N 1
ATOM 3364 C CA . TYR A 1 411 ? -2.952 -8.324 21.192 1.00 81.62 411 TYR A CA 1
ATOM 3365 C C . TYR A 1 411 ? -3.671 -8.904 22.417 1.00 81.62 411 TYR A C 1
ATOM 3367 O O . TYR A 1 411 ? -4.641 -9.649 22.293 1.00 81.62 411 TYR A O 1
ATOM 3375 N N . GLU A 1 412 ? -3.184 -8.568 23.617 1.00 78.19 412 GLU A N 1
ATOM 3376 C CA . GLU A 1 412 ? -3.683 -9.132 24.882 1.00 78.19 412 GLU A CA 1
ATOM 3377 C C . GLU A 1 412 ? -5.211 -9.037 25.072 1.00 78.19 412 GLU A C 1
ATOM 3379 O O . GLU A 1 412 ? -5.793 -10.037 25.505 1.00 78.19 412 GLU A O 1
ATOM 3384 N N . PRO A 1 413 ? -5.897 -7.924 24.717 1.00 78.81 413 PRO A N 1
ATOM 3385 C CA . PRO A 1 413 ? -7.351 -7.837 24.863 1.00 78.81 413 PRO A CA 1
ATOM 3386 C C . PRO A 1 413 ? -8.124 -8.897 24.062 1.00 78.81 413 PRO A C 1
ATOM 3388 O O . PRO A 1 413 ? -9.148 -9.380 24.541 1.00 78.81 413 PRO A O 1
ATOM 3391 N N . ALA A 1 414 ? -7.613 -9.332 22.902 1.00 78.94 414 ALA A N 1
ATOM 3392 C CA . ALA A 1 414 ? -8.279 -10.352 22.086 1.00 78.94 414 ALA A CA 1
ATOM 3393 C C . ALA A 1 414 ? -8.252 -11.751 22.722 1.00 78.94 414 ALA A C 1
ATOM 3395 O O . ALA A 1 414 ? -9.092 -12.583 22.391 1.00 78.94 414 ALA A O 1
ATOM 3396 N N . ILE A 1 415 ? -7.324 -12.042 23.643 1.00 83.50 415 ILE A N 1
ATOM 3397 C CA . ILE A 1 415 ? -7.200 -13.385 24.234 1.00 83.50 415 ILE A CA 1
ATOM 3398 C C . ILE A 1 415 ? -8.473 -13.753 25.002 1.00 83.50 415 ILE A C 1
ATOM 3400 O O . ILE A 1 415 ? -9.018 -14.836 24.796 1.00 83.50 415 ILE A O 1
ATOM 3404 N N . ALA A 1 416 ? -8.954 -12.856 25.867 1.00 81.38 416 ALA A N 1
ATOM 3405 C CA . ALA A 1 416 ? -10.137 -13.110 26.687 1.00 81.38 416 ALA A CA 1
ATOM 3406 C C . ALA A 1 416 ? -11.405 -13.258 25.830 1.00 81.38 416 ALA A C 1
ATOM 3408 O O . ALA A 1 416 ? -12.220 -14.144 26.083 1.00 81.38 416 ALA A O 1
ATOM 3409 N N . GLU A 1 417 ? -11.540 -12.429 24.793 1.00 82.19 417 GLU A N 1
ATOM 3410 C CA . GLU A 1 417 ? -12.676 -12.456 23.866 1.00 82.19 417 GLU A CA 1
ATOM 3411 C C . GLU A 1 417 ? -12.706 -13.759 23.053 1.00 82.19 417 GLU A C 1
ATOM 3413 O O . GLU A 1 417 ? -13.714 -14.465 23.039 1.00 82.19 417 GLU A O 1
ATOM 3418 N N . LEU A 1 418 ? -11.573 -14.150 22.464 1.00 87.62 418 LEU A N 1
ATOM 3419 C CA . L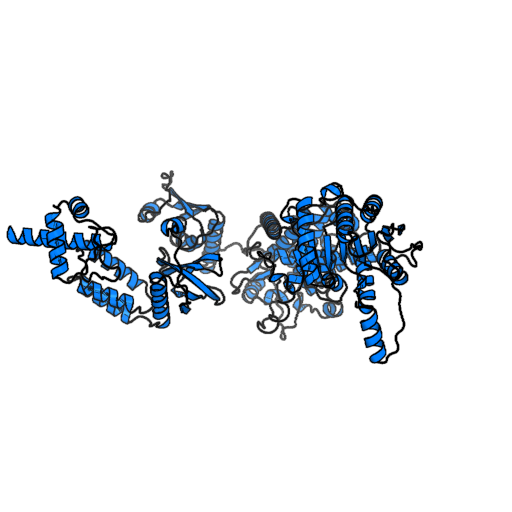EU A 1 418 ? -11.471 -15.364 21.652 1.00 87.62 418 LEU A CA 1
ATOM 3420 C C . LEU A 1 418 ? -11.586 -16.647 22.491 1.00 87.62 418 LEU A C 1
ATOM 3422 O O . LEU A 1 418 ? -12.148 -17.638 22.021 1.00 87.62 418 LEU A O 1
ATOM 3426 N N . GLN A 1 419 ? -11.109 -16.638 23.741 1.00 88.25 419 GLN A N 1
ATOM 3427 C CA . GLN A 1 419 ? -11.343 -17.737 24.685 1.00 88.25 419 GLN A CA 1
ATOM 3428 C C . GLN A 1 419 ? -12.825 -17.879 25.035 1.00 88.25 419 GLN A C 1
ATOM 3430 O O . GLN A 1 419 ? -13.340 -18.998 25.050 1.00 88.25 419 GLN A O 1
ATOM 3435 N N . ALA A 1 420 ? -13.523 -16.763 25.272 1.00 83.81 420 ALA A N 1
ATOM 3436 C CA . ALA A 1 420 ? -14.965 -16.769 25.506 1.00 83.81 420 ALA A CA 1
ATOM 3437 C C . ALA A 1 420 ? -15.746 -17.274 24.280 1.00 83.81 420 ALA A C 1
ATOM 3439 O O . ALA A 1 420 ? -16.775 -17.929 24.435 1.00 83.81 420 ALA A O 1
ATOM 3440 N N . ALA A 1 421 ? -15.225 -17.041 23.073 1.00 84.62 421 ALA A N 1
ATOM 3441 C CA . ALA A 1 421 ? -15.784 -17.550 21.824 1.00 84.62 421 ALA A CA 1
ATOM 3442 C C . ALA A 1 421 ? -15.395 -19.011 21.496 1.00 84.62 421 ALA A C 1
ATOM 3444 O O . ALA A 1 421 ? -15.783 -19.531 20.450 1.00 84.62 421 ALA A O 1
ATOM 3445 N N . GLY A 1 422 ? -14.664 -19.693 22.388 1.00 85.56 422 GLY A N 1
ATOM 3446 C CA . GLY A 1 422 ? -14.378 -21.128 22.299 1.00 85.56 422 GLY A CA 1
ATOM 3447 C C . GLY A 1 422 ? -13.019 -21.507 21.703 1.00 85.56 422 GLY A C 1
ATOM 3448 O O . GLY A 1 422 ? -12.776 -22.695 21.490 1.00 85.56 422 GLY A O 1
ATOM 3449 N N . LEU A 1 423 ? -12.117 -20.549 21.450 1.00 91.69 423 LEU A N 1
ATOM 3450 C CA . LEU A 1 423 ? -10.760 -20.842 20.976 1.00 91.69 423 LEU A CA 1
ATOM 3451 C C . LEU A 1 423 ? -9.789 -21.118 22.128 1.00 91.69 423 LEU A C 1
ATOM 3453 O O . LEU A 1 423 ? -9.721 -20.393 23.121 1.00 91.69 423 LEU A O 1
ATOM 3457 N N . VAL A 1 424 ? -8.972 -22.159 21.969 1.00 89.38 424 VAL A N 1
ATOM 3458 C CA . VAL A 1 424 ? -7.985 -22.556 22.978 1.00 89.38 424 VAL A CA 1
ATOM 3459 C C . VAL A 1 424 ? -6.644 -21.879 22.706 1.00 89.38 424 VAL A C 1
ATOM 3461 O O . VAL A 1 424 ? -6.076 -22.008 21.620 1.00 89.38 424 VAL A O 1
ATOM 3464 N N . PHE A 1 425 ? -6.101 -21.211 23.727 1.00 87.44 425 PHE A N 1
ATOM 3465 C CA . PHE A 1 425 ? -4.728 -20.702 23.735 1.00 87.44 425 PHE A CA 1
ATOM 3466 C C . PHE A 1 425 ? -3.837 -21.637 24.563 1.00 87.44 425 PHE A C 1
ATOM 3468 O O . PHE A 1 425 ? -4.027 -21.748 25.780 1.00 87.44 425 PHE A O 1
ATOM 3475 N N . PRO A 1 426 ? -2.865 -22.328 23.944 1.00 81.88 426 PRO A N 1
ATOM 3476 C CA . PRO A 1 426 ? -1.953 -23.203 24.668 1.00 81.88 426 PRO A CA 1
ATOM 3477 C C . PRO A 1 426 ? -1.091 -22.416 25.658 1.00 81.88 426 PRO A C 1
ATOM 3479 O O . PRO A 1 426 ? -0.577 -21.346 25.336 1.00 81.88 426 PRO A O 1
ATOM 3482 N N . LYS A 1 427 ? -0.859 -22.967 26.854 1.00 74.12 427 LYS A N 1
ATOM 3483 C CA . LYS A 1 427 ? 0.115 -22.393 27.793 1.00 74.12 427 LYS A CA 1
ATOM 3484 C C . LYS A 1 427 ? 1.523 -22.626 27.255 1.00 74.12 427 LYS A C 1
ATOM 3486 O O . LYS A 1 427 ? 1.981 -23.766 27.197 1.00 74.12 427 LYS A O 1
ATOM 3491 N N . VAL A 1 428 ? 2.213 -21.554 26.877 1.00 69.06 428 VAL A N 1
ATOM 3492 C CA . VAL A 1 428 ? 3.593 -21.619 26.388 1.00 69.06 428 VAL A CA 1
ATOM 3493 C C . VAL A 1 428 ? 4.529 -21.005 27.430 1.00 69.06 428 VAL A C 1
ATOM 3495 O O . VAL A 1 428 ? 4.354 -19.857 27.823 1.00 69.06 428 VAL A O 1
ATOM 3498 N N . LEU A 1 429 ? 5.517 -21.779 27.889 1.00 59.31 429 LEU A N 1
ATOM 3499 C CA . LEU A 1 429 ? 6.514 -21.335 28.878 1.00 59.31 429 LEU A CA 1
ATOM 3500 C C . LEU A 1 429 ? 7.598 -20.433 28.261 1.00 59.31 429 LEU A C 1
ATOM 3502 O O . LEU A 1 429 ? 8.179 -19.609 28.959 1.00 59.31 429 LEU A O 1
ATOM 3506 N N . VAL A 1 430 ? 7.858 -20.581 26.957 1.00 60.72 430 VAL A N 1
ATOM 3507 C CA . VAL A 1 430 ? 8.848 -19.808 26.192 1.00 60.72 430 VAL A CA 1
ATOM 3508 C C . VAL A 1 430 ? 8.203 -19.316 24.899 1.00 60.72 430 VAL A C 1
ATOM 3510 O O . VAL A 1 430 ? 7.789 -20.126 24.072 1.00 60.72 430 VAL A O 1
ATOM 3513 N N . LYS A 1 431 ? 8.116 -17.995 24.708 1.00 64.19 431 LYS A N 1
ATOM 3514 C CA . LYS A 1 431 ? 7.614 -17.408 23.456 1.00 64.19 431 LYS A CA 1
ATOM 3515 C C . LYS A 1 431 ? 8.641 -17.641 22.343 1.00 64.19 431 LYS A C 1
ATOM 3517 O O . LYS A 1 431 ? 9.652 -16.952 22.271 1.00 64.19 431 LYS A O 1
ATOM 3522 N N . GLU A 1 432 ? 8.389 -18.634 21.500 1.00 66.69 432 GLU A N 1
ATOM 3523 C CA . GLU A 1 432 ? 9.181 -18.895 20.298 1.00 66.69 432 GLU A CA 1
ATOM 3524 C C . GLU A 1 432 ? 8.646 -18.090 19.114 1.00 66.69 432 GLU A C 1
ATOM 3526 O O . GLU A 1 432 ? 7.434 -17.917 18.963 1.00 66.69 432 GLU A O 1
ATOM 3531 N N . ARG A 1 433 ? 9.559 -17.612 18.264 1.00 67.38 433 ARG A N 1
ATOM 3532 C CA . ARG A 1 433 ? 9.211 -16.823 17.081 1.00 67.38 433 ARG A CA 1
ATOM 3533 C C . ARG A 1 433 ? 8.432 -17.692 16.094 1.00 67.38 433 ARG A C 1
ATOM 3535 O O . ARG A 1 433 ? 8.886 -18.776 15.736 1.00 67.38 433 ARG A O 1
ATOM 3542 N N . CYS A 1 434 ? 7.275 -17.211 15.655 1.00 70.88 434 CYS A N 1
ATOM 3543 C CA . CYS A 1 434 ? 6.467 -17.860 14.631 1.00 70.88 434 CYS A CA 1
ATOM 3544 C C . CYS A 1 434 ? 5.966 -16.801 13.655 1.00 70.88 434 CYS A C 1
ATOM 3546 O O . CYS A 1 434 ? 5.339 -15.833 14.079 1.00 70.88 434 CYS A O 1
ATOM 3548 N N . TYR A 1 435 ? 6.252 -16.984 12.371 1.00 84.25 435 TYR A N 1
ATOM 3549 C CA . TYR A 1 435 ? 5.780 -16.087 11.324 1.00 84.25 435 TYR A CA 1
ATOM 3550 C C . TYR A 1 435 ? 4.443 -16.597 10.791 1.00 84.25 435 TYR A C 1
ATOM 3552 O O . TYR A 1 435 ? 4.309 -17.774 10.443 1.00 84.25 435 TYR A O 1
ATOM 3560 N N . HIS A 1 436 ? 3.447 -15.718 10.692 1.00 88.19 436 HIS A N 1
ATOM 3561 C CA . HIS A 1 436 ? 2.118 -16.101 10.209 1.00 88.19 436 HIS A CA 1
ATOM 3562 C C . HIS A 1 436 ? 2.157 -16.588 8.756 1.00 88.19 436 HIS A C 1
ATOM 3564 O O . HIS A 1 436 ? 1.453 -17.531 8.417 1.00 88.19 436 HIS A O 1
ATOM 3570 N N . ALA A 1 437 ? 3.052 -16.047 7.927 1.00 88.44 437 ALA A N 1
ATOM 3571 C CA . ALA A 1 437 ? 3.333 -16.540 6.574 1.00 88.44 437 ALA A CA 1
ATOM 3572 C C . ALA A 1 437 ? 3.689 -18.044 6.534 1.00 88.44 437 ALA A C 1
ATOM 3574 O O . ALA A 1 437 ? 3.268 -18.788 5.637 1.00 88.44 437 ALA A O 1
ATOM 3575 N N . THR A 1 438 ? 4.432 -18.517 7.532 1.00 89.94 438 THR A N 1
ATOM 3576 C CA . THR A 1 438 ? 4.831 -19.924 7.667 1.00 89.94 438 THR A CA 1
ATOM 3577 C C . THR A 1 438 ? 3.636 -20.778 8.087 1.00 89.94 438 THR A C 1
ATOM 3579 O O . THR A 1 438 ? 3.432 -21.862 7.542 1.00 89.94 438 THR A O 1
ATOM 3582 N N . ILE A 1 439 ? 2.762 -20.255 8.954 1.00 91.44 439 ILE A N 1
ATOM 3583 C CA . ILE A 1 439 ? 1.492 -20.908 9.308 1.00 91.44 439 ILE A CA 1
ATOM 3584 C C . ILE A 1 439 ? 0.551 -20.986 8.099 1.00 91.44 439 ILE A C 1
ATOM 3586 O O . ILE A 1 439 ? -0.037 -22.048 7.873 1.00 91.44 439 ILE A O 1
ATOM 3590 N N . THR A 1 440 ? 0.441 -19.922 7.291 1.00 93.38 440 THR A N 1
ATOM 3591 C CA . THR A 1 440 ? -0.301 -19.953 6.018 1.00 93.38 440 THR A CA 1
ATOM 3592 C C . THR A 1 440 ? 0.214 -21.108 5.159 1.00 93.38 440 THR A C 1
ATOM 3594 O O . THR A 1 440 ? -0.569 -21.947 4.723 1.00 93.38 440 THR A O 1
ATOM 3597 N N . THR A 1 441 ? 1.535 -21.222 4.991 1.00 92.81 441 THR A N 1
ATOM 3598 C CA . THR A 1 441 ? 2.150 -22.283 4.175 1.00 92.81 441 THR A CA 1
ATOM 3599 C C . THR A 1 441 ? 1.824 -23.690 4.688 1.00 92.81 441 THR A C 1
ATOM 3601 O O . THR A 1 441 ? 1.547 -24.581 3.887 1.00 92.81 441 THR A O 1
ATOM 3604 N N . CYS A 1 442 ? 1.837 -23.898 6.008 1.00 91.38 442 CYS A N 1
ATOM 3605 C CA . CYS A 1 442 ? 1.596 -25.207 6.623 1.00 91.38 442 CYS A CA 1
ATOM 3606 C C . CYS A 1 442 ? 0.125 -25.646 6.629 1.00 91.38 442 CYS A C 1
ATOM 3608 O O . CYS A 1 442 ? -0.142 -26.841 6.718 1.00 91.38 442 CYS A O 1
ATOM 3610 N N . THR A 1 443 ? -0.821 -24.704 6.624 1.00 92.25 443 THR A N 1
ATOM 3611 C CA . THR A 1 443 ? -2.244 -25.003 6.878 1.00 92.25 443 THR A CA 1
ATOM 3612 C C . THR A 1 443 ? -3.127 -24.866 5.646 1.00 92.25 443 THR A C 1
ATOM 3614 O O . THR A 1 443 ? -4.164 -25.527 5.560 1.00 92.25 443 THR A O 1
ATOM 3617 N N . LEU A 1 444 ? -2.731 -24.024 4.691 1.00 93.75 444 LEU A N 1
ATOM 3618 C CA . LEU A 1 444 ? -3.572 -23.663 3.558 1.00 93.75 444 LEU A CA 1
ATOM 3619 C C . LEU A 1 444 ? -3.706 -24.792 2.527 1.00 93.75 444 LEU A C 1
ATOM 3621 O O . LEU A 1 444 ? -4.759 -24.904 1.903 1.00 93.75 444 LEU A O 1
ATOM 3625 N N . ASP A 1 445 ? -2.689 -25.646 2.349 1.00 91.75 445 ASP A N 1
ATOM 3626 C CA . ASP A 1 445 ? -2.713 -26.681 1.306 1.00 91.75 445 ASP A CA 1
ATOM 3627 C C . ASP A 1 445 ? -3.870 -27.677 1.502 1.00 91.75 445 ASP A C 1
ATOM 3629 O O . ASP A 1 445 ? -4.609 -27.948 0.558 1.00 91.75 445 ASP A O 1
ATOM 3633 N N . ALA A 1 446 ? -4.083 -28.158 2.728 1.00 91.94 446 ALA A N 1
ATOM 3634 C CA . ALA A 1 446 ? -5.192 -29.044 3.075 1.00 91.94 446 ALA A CA 1
ATOM 3635 C C . ALA A 1 446 ? -6.559 -28.385 2.832 1.00 91.94 446 ALA A C 1
ATOM 3637 O O . ALA A 1 446 ? -7.440 -29.002 2.233 1.00 91.94 446 ALA A O 1
ATOM 3638 N N . ILE A 1 447 ? -6.716 -27.118 3.232 1.00 93.81 447 ILE A N 1
ATOM 3639 C CA . ILE A 1 447 ? -7.983 -26.388 3.083 1.00 93.81 447 ILE A CA 1
ATOM 3640 C C . ILE A 1 447 ? -8.294 -26.150 1.602 1.00 93.81 447 ILE A C 1
ATOM 3642 O O . ILE A 1 447 ? -9.422 -26.361 1.167 1.00 93.81 447 ILE A O 1
ATOM 3646 N N . LEU A 1 448 ? -7.296 -25.772 0.799 1.00 93.12 448 LEU A N 1
ATOM 3647 C CA . LEU A 1 448 ? -7.467 -25.577 -0.640 1.00 93.12 448 LEU A CA 1
ATOM 3648 C C . LEU A 1 448 ? -7.883 -26.868 -1.354 1.00 93.12 448 LEU A C 1
ATOM 3650 O O . LEU A 1 448 ? -8.748 -26.820 -2.230 1.00 93.12 448 LEU A O 1
ATOM 3654 N N . ILE A 1 449 ? -7.307 -28.015 -0.983 1.00 92.19 449 ILE A N 1
ATOM 3655 C CA . ILE A 1 449 ? -7.691 -29.316 -1.556 1.00 92.19 449 ILE A CA 1
ATOM 3656 C C . ILE A 1 449 ? -9.173 -29.600 -1.282 1.00 92.19 449 ILE A C 1
ATOM 3658 O O . ILE A 1 449 ? -9.900 -29.967 -2.203 1.00 92.19 449 ILE A O 1
ATOM 3662 N N . GLU A 1 450 ? -9.626 -29.401 -0.043 1.00 90.25 450 GLU A N 1
ATOM 3663 C CA . GLU A 1 450 ? -11.006 -29.688 0.363 1.00 90.25 450 GLU A CA 1
ATOM 3664 C C . GLU A 1 450 ? -12.024 -28.697 -0.219 1.00 90.25 450 GLU A C 1
ATOM 3666 O O . GLU A 1 450 ? -13.081 -29.114 -0.685 1.00 90.25 450 GLU A O 1
ATOM 3671 N N . GLU A 1 451 ? -11.720 -27.396 -0.217 1.00 90.12 451 GLU A N 1
ATOM 3672 C CA . GLU A 1 451 ? -12.693 -26.348 -0.559 1.00 90.12 451 GLU A CA 1
ATOM 3673 C C . GLU A 1 451 ? -12.741 -25.985 -2.047 1.00 90.12 451 GLU A C 1
ATOM 3675 O O . GLU A 1 451 ? -13.718 -25.372 -2.485 1.00 90.12 451 GLU A O 1
ATOM 3680 N N . THR A 1 452 ? -11.701 -26.320 -2.819 1.00 87.31 452 THR A N 1
ATOM 3681 C CA . THR A 1 452 ? -11.593 -25.933 -4.242 1.00 87.31 452 THR A CA 1
ATOM 3682 C C . THR A 1 452 ? -11.279 -27.093 -5.189 1.00 87.31 452 THR A C 1
ATOM 3684 O O . THR A 1 452 ? -11.326 -26.917 -6.406 1.00 87.31 452 THR A O 1
ATOM 3687 N N . GLY A 1 453 ? -10.952 -28.280 -4.661 1.00 84.62 453 GLY A N 1
ATOM 3688 C CA . GLY A 1 453 ? -10.579 -29.443 -5.472 1.00 84.62 453 GLY A CA 1
ATOM 3689 C C . GLY A 1 453 ? -9.189 -29.346 -6.115 1.00 84.62 453 GLY A C 1
ATOM 3690 O O . GLY A 1 453 ? -8.883 -30.104 -7.038 1.00 84.62 453 GLY A O 1
ATOM 3691 N N . LEU A 1 454 ? -8.338 -28.424 -5.646 1.00 89.56 454 LEU A N 1
ATOM 3692 C CA . LEU A 1 454 ? -6.956 -28.289 -6.105 1.00 89.56 454 LEU A CA 1
ATOM 3693 C C . LEU A 1 454 ? -6.170 -29.588 -5.885 1.00 89.56 454 LEU A C 1
ATOM 3695 O O . LEU A 1 454 ? -6.299 -30.269 -4.866 1.00 89.56 454 LEU A O 1
ATOM 3699 N N . THR A 1 455 ? -5.276 -29.917 -6.820 1.00 90.12 455 THR A N 1
ATOM 3700 C CA . THR A 1 455 ? -4.361 -31.045 -6.617 1.00 90.12 455 THR A CA 1
ATOM 3701 C C . THR A 1 455 ? -3.383 -30.743 -5.484 1.00 90.12 455 THR A C 1
ATOM 3703 O O . THR A 1 455 ? -2.924 -29.613 -5.313 1.00 90.12 455 THR A O 1
ATOM 3706 N N . ARG A 1 456 ? -2.980 -31.778 -4.735 1.00 90.50 456 ARG A N 1
ATOM 3707 C CA . ARG A 1 456 ? -2.063 -31.636 -3.589 1.00 90.50 456 ARG A CA 1
ATOM 3708 C C . ARG A 1 456 ? -0.764 -30.900 -3.927 1.00 90.50 456 ARG A C 1
ATOM 3710 O O . ARG A 1 456 ? -0.242 -30.157 -3.103 1.00 90.50 456 ARG A O 1
ATOM 3717 N N . ARG A 1 457 ? -0.221 -31.125 -5.127 1.00 90.50 457 ARG A N 1
ATOM 3718 C CA . ARG A 1 457 ? 0.993 -30.445 -5.599 1.00 90.50 457 ARG A CA 1
ATOM 3719 C C . ARG A 1 457 ? 0.752 -28.946 -5.763 1.00 90.50 457 ARG A C 1
ATOM 3721 O O . ARG A 1 457 ? 1.531 -28.163 -5.231 1.00 90.50 457 ARG A O 1
ATOM 3728 N N . LEU A 1 458 ? -0.315 -28.572 -6.467 1.00 90.19 458 LEU A N 1
ATOM 3729 C CA . LEU A 1 458 ? -0.617 -27.175 -6.747 1.00 90.19 458 LEU A CA 1
ATOM 3730 C C . LEU A 1 458 ? -1.003 -26.420 -5.472 1.00 90.19 458 LEU A C 1
ATOM 3732 O O . LEU A 1 458 ? -0.480 -25.338 -5.234 1.00 90.19 458 LEU A O 1
ATOM 3736 N N . ALA A 1 459 ? -1.820 -27.022 -4.604 1.00 92.81 459 ALA A N 1
ATOM 3737 C CA . ALA A 1 459 ? -2.182 -26.436 -3.315 1.00 92.81 459 ALA A CA 1
ATOM 3738 C C . ALA A 1 459 ? -0.941 -26.083 -2.472 1.00 92.81 459 ALA A C 1
ATOM 3740 O O . ALA A 1 459 ? -0.854 -24.983 -1.933 1.00 92.81 459 ALA A O 1
ATOM 3741 N N . ARG A 1 460 ? 0.071 -26.964 -2.440 1.00 92.25 460 ARG A N 1
ATOM 3742 C CA . ARG A 1 460 ? 1.359 -26.695 -1.773 1.00 92.25 460 ARG A CA 1
ATOM 3743 C C . ARG A 1 460 ? 2.163 -25.585 -2.437 1.00 92.25 460 ARG A C 1
ATOM 3745 O O . ARG A 1 460 ? 2.753 -24.770 -1.737 1.00 92.25 460 ARG A O 1
ATOM 3752 N N . GLN A 1 461 ? 2.205 -25.556 -3.769 1.00 92.31 461 GLN A N 1
ATOM 3753 C CA . GLN A 1 461 ? 2.911 -24.512 -4.516 1.00 92.31 461 GLN A CA 1
ATOM 3754 C C . GLN A 1 461 ? 2.284 -23.131 -4.272 1.00 92.31 461 GLN A C 1
ATOM 3756 O O . GLN A 1 461 ? 3.013 -22.181 -4.002 1.00 92.31 461 GLN A O 1
ATOM 3761 N N . ILE A 1 462 ? 0.951 -23.030 -4.300 1.00 94.56 462 ILE A N 1
ATOM 3762 C CA . ILE A 1 462 ? 0.224 -21.791 -3.988 1.00 94.56 462 ILE A CA 1
ATOM 3763 C C . ILE A 1 462 ? 0.437 -21.395 -2.524 1.00 94.56 462 ILE A C 1
ATOM 3765 O O . ILE A 1 462 ? 0.798 -20.251 -2.264 1.00 94.56 462 ILE A O 1
ATOM 3769 N N . ALA A 1 463 ? 0.309 -22.330 -1.576 1.00 94.69 463 ALA A N 1
ATOM 3770 C CA . ALA A 1 463 ? 0.540 -22.052 -0.158 1.00 94.69 463 ALA A CA 1
ATOM 3771 C C . ALA A 1 463 ? 1.963 -21.532 0.110 1.00 94.69 463 ALA A C 1
ATOM 3773 O O . ALA A 1 463 ? 2.132 -20.542 0.818 1.00 94.69 463 ALA A O 1
ATOM 3774 N N . GLN A 1 464 ? 2.979 -22.136 -0.515 1.00 93.56 464 GLN A N 1
ATOM 3775 C CA . GLN A 1 464 ? 4.365 -21.681 -0.406 1.00 93.56 464 GLN A CA 1
ATOM 3776 C C . GLN A 1 464 ? 4.584 -20.311 -1.062 1.00 93.56 464 GLN A C 1
ATOM 3778 O O . GLN A 1 464 ? 5.284 -19.468 -0.500 1.00 93.56 464 GLN A O 1
ATOM 3783 N N . ALA A 1 465 ? 3.988 -20.071 -2.232 1.00 94.38 465 ALA A N 1
ATOM 3784 C CA . ALA A 1 465 ? 4.096 -18.790 -2.923 1.00 94.38 465 ALA A CA 1
ATOM 3785 C C . ALA A 1 465 ? 3.436 -17.652 -2.126 1.00 94.38 465 ALA A C 1
ATOM 3787 O O . ALA A 1 465 ? 4.011 -16.565 -2.041 1.00 94.38 465 ALA A O 1
ATOM 3788 N N . LEU A 1 466 ? 2.287 -17.918 -1.494 1.00 94.75 466 LEU A N 1
ATOM 3789 C CA . LEU A 1 466 ? 1.598 -16.983 -0.604 1.00 94.75 466 LEU A CA 1
ATOM 3790 C C . LEU A 1 466 ? 2.382 -16.739 0.681 1.00 94.75 466 LEU A C 1
ATOM 3792 O O . LEU A 1 466 ? 2.565 -15.589 1.056 1.00 94.75 466 LEU A O 1
ATOM 3796 N N . GLY A 1 467 ? 2.927 -17.777 1.321 1.00 89.75 467 GLY A N 1
ATOM 3797 C CA . GLY A 1 467 ? 3.792 -17.617 2.496 1.00 89.75 467 GLY A CA 1
ATOM 3798 C C . GLY A 1 467 ? 5.067 -16.814 2.225 1.00 89.75 467 GLY A C 1
ATOM 3799 O O . GLY A 1 467 ? 5.698 -16.315 3.148 1.00 89.75 467 GLY A O 1
ATOM 3800 N N . GLY A 1 468 ? 5.441 -16.632 0.957 1.00 87.69 468 GLY A N 1
ATOM 3801 C CA . GLY A 1 468 ? 6.560 -15.785 0.564 1.00 87.69 468 GLY A CA 1
ATOM 3802 C C . GLY A 1 468 ? 6.319 -14.282 0.664 1.00 87.69 468 GLY A C 1
ATOM 3803 O O . GLY A 1 468 ? 7.279 -13.541 0.460 1.00 87.69 468 GLY A O 1
ATOM 3804 N N . HIS A 1 469 ? 5.097 -13.809 0.942 1.00 85.88 469 HIS A N 1
ATOM 3805 C CA . HIS A 1 469 ? 4.721 -12.402 0.742 1.00 85.88 469 HIS A CA 1
ATOM 3806 C C . HIS A 1 469 ? 5.551 -11.379 1.549 1.00 85.88 469 HIS A C 1
ATOM 3808 O O . HIS A 1 469 ? 5.713 -10.253 1.083 1.00 85.88 469 HIS A O 1
ATOM 3814 N N . HIS A 1 470 ? 6.190 -11.787 2.657 1.00 83.50 470 HIS A N 1
ATOM 3815 C CA . HIS A 1 470 ? 7.161 -10.986 3.441 1.00 83.50 470 HIS A CA 1
ATOM 3816 C C . HIS A 1 470 ? 8.594 -10.960 2.877 1.00 83.50 470 HIS A C 1
ATOM 3818 O O . HIS A 1 470 ? 9.553 -10.490 3.513 1.00 83.50 470 HIS A O 1
ATOM 3824 N N . GLY A 1 471 ? 8.773 -11.487 1.667 1.00 82.38 471 GLY A N 1
ATOM 3825 C CA . GLY A 1 471 ? 9.978 -11.336 0.859 1.00 82.38 471 GLY A CA 1
ATOM 3826 C C . GLY A 1 471 ? 10.852 -12.571 0.733 1.00 82.38 471 GLY A C 1
ATOM 3827 O O . GLY A 1 471 ? 11.822 -12.517 -0.025 1.00 82.38 471 GLY A O 1
ATOM 3828 N N . THR A 1 472 ? 10.528 -13.658 1.426 1.00 86.38 472 THR A N 1
ATOM 3829 C CA . THR A 1 472 ? 11.257 -14.932 1.384 1.00 86.38 472 THR A CA 1
ATOM 3830 C C . THR A 1 472 ? 10.276 -16.084 1.491 1.00 86.38 472 THR A C 1
ATOM 3832 O O . THR A 1 472 ? 9.478 -16.108 2.421 1.00 86.38 472 THR A O 1
ATOM 3835 N N . TRP A 1 473 ? 10.353 -17.053 0.578 1.00 90.44 473 TRP A N 1
ATOM 3836 C CA . TRP A 1 473 ? 9.578 -18.285 0.710 1.00 90.44 473 TRP A CA 1
ATOM 3837 C C . TRP A 1 473 ? 10.067 -19.085 1.923 1.00 90.44 473 TRP A C 1
ATOM 3839 O O . TRP A 1 473 ? 11.280 -19.308 2.019 1.00 90.44 473 TRP A O 1
ATOM 3849 N N . PRO A 1 474 ? 9.166 -19.544 2.812 1.00 87.88 474 PRO A N 1
ATOM 3850 C CA . PRO A 1 474 ? 9.554 -20.327 3.976 1.00 87.88 474 PRO A CA 1
ATOM 3851 C C . PRO A 1 474 ? 10.351 -21.575 3.560 1.00 87.88 474 PRO A C 1
ATOM 3853 O O . PRO A 1 474 ? 9.861 -22.383 2.754 1.00 87.88 474 PRO A O 1
ATOM 3856 N N . PRO A 1 475 ? 11.593 -21.746 4.049 1.00 88.44 475 PRO A N 1
ATOM 3857 C CA . PRO A 1 475 ? 12.374 -22.935 3.773 1.00 88.44 475 PRO A CA 1
ATOM 3858 C C . PRO A 1 475 ? 11.794 -24.125 4.536 1.00 88.44 475 PRO A C 1
ATOM 3860 O O . PRO A 1 475 ? 11.145 -23.991 5.572 1.00 88.44 475 PRO A O 1
ATOM 3863 N N . ARG A 1 476 ? 12.095 -25.331 4.055 1.00 86.94 476 ARG A N 1
ATOM 3864 C CA . ARG A 1 476 ? 11.592 -26.571 4.657 1.00 86.94 476 ARG A CA 1
ATOM 3865 C C . ARG A 1 476 ? 11.936 -26.709 6.147 1.00 86.94 476 ARG A C 1
ATOM 3867 O O . ARG A 1 476 ? 11.095 -27.162 6.911 1.00 86.94 476 ARG A O 1
ATOM 3874 N N . SER A 1 477 ? 13.128 -26.276 6.555 1.00 87.06 477 SER A N 1
ATOM 3875 C CA . SER A 1 477 ? 13.559 -26.289 7.958 1.00 87.06 477 SER A CA 1
ATOM 3876 C C . SER A 1 477 ? 12.683 -25.425 8.865 1.00 87.06 477 SER A C 1
ATOM 3878 O O . SER A 1 477 ? 12.517 -25.745 10.034 1.00 87.06 477 SER A O 1
ATOM 3880 N N . GLU A 1 478 ? 12.130 -24.330 8.338 1.00 86.19 478 GLU A N 1
ATOM 3881 C CA . GLU A 1 478 ? 11.231 -23.458 9.091 1.00 86.19 478 GLU A CA 1
ATOM 3882 C C . GLU A 1 478 ? 9.842 -24.087 9.223 1.00 86.19 478 GLU A C 1
ATOM 3884 O O . GLU A 1 478 ? 9.273 -24.083 10.309 1.00 86.19 478 GLU A O 1
ATOM 3889 N N . LEU A 1 479 ? 9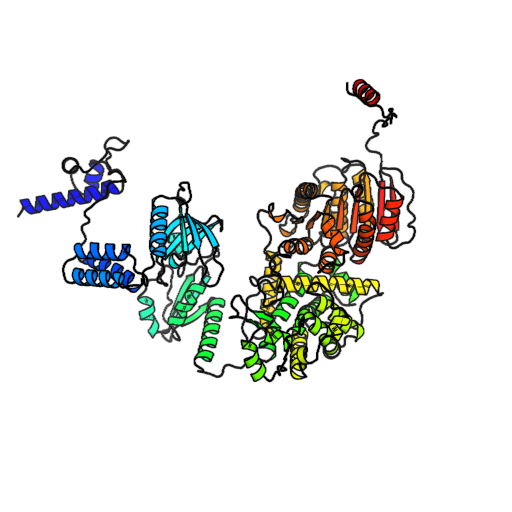.343 -24.714 8.151 1.00 86.50 479 LEU A N 1
ATOM 3890 C CA . LEU A 1 479 ? 8.075 -25.452 8.166 1.00 86.50 479 LEU A CA 1
ATOM 3891 C C . LEU A 1 479 ? 8.106 -26.624 9.159 1.00 86.50 479 LEU A C 1
ATOM 3893 O O . LEU A 1 479 ? 7.144 -26.838 9.890 1.00 86.50 479 LEU A O 1
ATOM 3897 N N . GLU A 1 480 ? 9.218 -27.362 9.216 1.00 86.06 480 GLU A N 1
ATOM 3898 C CA . GLU A 1 480 ? 9.415 -28.485 10.148 1.00 86.06 480 GLU A CA 1
ATOM 3899 C C . GLU A 1 480 ? 9.569 -28.033 11.612 1.00 86.06 480 GLU A C 1
ATOM 3901 O O . GLU A 1 480 ? 9.332 -28.823 12.525 1.00 86.06 480 GLU A O 1
ATOM 3906 N N . ALA A 1 481 ? 9.936 -26.769 11.848 1.00 86.56 481 ALA A N 1
ATOM 3907 C CA . ALA A 1 481 ? 10.066 -26.197 13.186 1.00 86.56 481 ALA A CA 1
ATOM 3908 C C . ALA A 1 481 ? 8.733 -25.694 13.769 1.00 86.56 481 ALA A C 1
ATOM 3910 O O . ALA A 1 481 ? 8.662 -25.449 14.976 1.00 86.56 481 ALA A O 1
ATOM 3911 N N . VAL A 1 482 ? 7.684 -25.538 12.947 1.00 85.75 482 VAL A N 1
ATOM 3912 C CA . VAL A 1 482 ? 6.375 -25.063 13.414 1.00 85.75 482 VAL A CA 1
ATOM 3913 C C . VAL A 1 482 ? 5.733 -26.104 14.327 1.00 85.75 482 VAL A C 1
ATOM 3915 O O . VAL A 1 482 ? 5.548 -27.266 13.963 1.00 85.75 482 VAL A O 1
ATOM 3918 N N . LYS A 1 483 ? 5.342 -25.674 15.525 1.00 87.62 483 LYS A N 1
ATOM 3919 C CA . LYS A 1 483 ? 4.743 -26.540 16.543 1.00 87.62 483 LYS A CA 1
ATOM 3920 C C . LYS A 1 483 ? 3.217 -26.472 16.515 1.00 87.62 483 LYS A C 1
ATOM 3922 O O . LYS A 1 483 ? 2.623 -25.440 16.206 1.00 87.62 483 LYS A O 1
ATOM 3927 N N . GLN A 1 484 ? 2.559 -27.552 16.942 1.00 86.00 484 GLN A N 1
ATOM 3928 C CA . GLN A 1 484 ? 1.091 -27.618 16.978 1.00 86.00 484 GLN A CA 1
ATOM 3929 C C . GLN A 1 484 ? 0.463 -26.521 17.853 1.00 86.00 484 GLN A C 1
ATOM 3931 O O . GLN A 1 484 ? -0.593 -25.988 17.523 1.00 86.00 484 GLN A O 1
ATOM 3936 N N . ASN A 1 485 ? 1.124 -26.139 18.949 1.00 84.56 485 ASN A N 1
ATOM 3937 C CA . ASN A 1 485 ? 0.662 -25.060 19.823 1.00 84.56 485 ASN A CA 1
ATOM 3938 C C . ASN A 1 485 ? 0.722 -23.667 19.165 1.00 84.56 485 ASN A C 1
ATOM 3940 O O . ASN A 1 485 ? 0.056 -22.757 19.644 1.00 84.56 485 ASN A O 1
ATOM 3944 N N . GLN A 1 486 ? 1.493 -23.498 18.088 1.00 85.19 486 GLN A N 1
ATOM 3945 C CA . GLN A 1 486 ? 1.524 -22.268 17.296 1.00 85.19 486 GLN A CA 1
ATOM 3946 C C . GLN A 1 486 ? 0.426 -22.265 16.228 1.00 85.19 486 GLN A C 1
ATOM 3948 O O . GLN A 1 486 ? -0.180 -21.228 15.985 1.00 85.19 486 GLN A O 1
ATOM 3953 N N . ILE A 1 487 ? 0.138 -23.427 15.631 1.00 87.00 487 ILE A N 1
ATOM 3954 C CA . ILE A 1 487 ? -0.898 -23.598 14.599 1.00 87.00 487 ILE A CA 1
ATOM 3955 C C . ILE A 1 487 ? -2.309 -23.530 15.200 1.00 87.00 487 ILE A C 1
ATOM 3957 O O . ILE A 1 487 ? -3.221 -22.990 14.571 1.00 87.00 487 ILE A O 1
ATOM 3961 N N . GLY A 1 488 ? -2.497 -24.065 16.407 1.00 88.88 488 GLY A N 1
ATOM 3962 C CA . GLY A 1 488 ? -3.805 -24.219 17.043 1.00 88.88 488 GLY A CA 1
ATOM 3963 C C . GLY A 1 488 ? -4.422 -25.605 16.828 1.00 88.88 488 GLY A C 1
ATOM 3964 O O . GLY A 1 488 ? -3.844 -26.477 16.181 1.00 88.88 488 GLY A O 1
ATOM 3965 N N . ASP A 1 489 ? -5.586 -25.824 17.427 1.00 90.44 489 ASP A N 1
ATOM 3966 C CA . ASP A 1 489 ? -6.338 -27.081 17.401 1.00 90.44 489 ASP A CA 1
ATOM 3967 C C . ASP A 1 489 ? -7.409 -27.114 16.286 1.00 90.44 489 ASP A C 1
ATOM 3969 O O . ASP A 1 489 ? -7.361 -26.353 15.315 1.00 90.44 489 ASP A O 1
ATOM 3973 N N . ALA A 1 490 ? -8.382 -28.023 16.415 1.00 91.31 490 ALA A N 1
ATOM 3974 C CA . ALA A 1 490 ? -9.491 -28.158 15.475 1.00 91.31 490 ALA A CA 1
ATOM 3975 C C . ALA A 1 490 ? -10.392 -26.910 15.412 1.00 91.31 490 ALA A C 1
ATOM 3977 O O . ALA A 1 490 ? -10.935 -26.630 14.345 1.00 91.31 490 ALA A O 1
ATOM 3978 N N . GLY A 1 491 ? -10.519 -26.142 16.502 1.00 92.69 491 GLY A N 1
ATOM 3979 C CA . GLY A 1 491 ? -11.290 -24.896 16.517 1.00 92.69 491 GLY A CA 1
ATOM 3980 C C . GLY A 1 491 ? -10.648 -23.841 15.620 1.00 92.69 491 GLY A C 1
ATOM 3981 O O . GLY A 1 491 ? -11.303 -23.274 14.749 1.00 92.69 491 GLY A O 1
ATOM 3982 N N . TRP A 1 492 ? -9.329 -23.665 15.736 1.00 94.44 492 TRP A N 1
ATOM 3983 C CA . TRP A 1 492 ? -8.568 -22.780 14.847 1.00 94.44 492 TRP A CA 1
ATOM 3984 C C . TRP A 1 492 ? -8.628 -23.225 13.381 1.00 94.44 492 TRP A C 1
ATOM 3986 O O . TRP A 1 492 ? -8.749 -22.393 12.481 1.00 94.44 492 TRP A O 1
ATOM 3996 N N . GLN A 1 493 ? -8.581 -24.536 13.124 1.00 93.62 493 GLN A N 1
ATOM 3997 C CA . GLN A 1 493 ? -8.723 -25.074 11.770 1.00 93.62 493 GLN A CA 1
ATOM 3998 C C . GLN A 1 493 ? -10.119 -24.822 11.185 1.00 93.62 493 GLN A C 1
ATOM 4000 O O . GLN A 1 493 ? -10.224 -24.491 10.004 1.00 93.62 493 GLN A O 1
ATOM 4005 N N . ALA A 1 494 ? -11.174 -24.949 11.996 1.00 94.00 494 ALA A N 1
ATOM 4006 C CA . ALA A 1 494 ? -12.545 -24.679 11.577 1.00 94.00 494 ALA A CA 1
ATOM 4007 C C . ALA A 1 494 ? -12.729 -23.211 11.171 1.00 94.00 494 ALA A C 1
ATOM 4009 O O . ALA A 1 494 ? -13.253 -22.948 10.092 1.00 94.00 494 ALA A O 1
ATOM 4010 N N . VAL A 1 495 ? -12.207 -22.264 11.959 1.00 95.25 495 VAL A N 1
ATOM 4011 C CA . VAL A 1 495 ? -12.295 -20.831 11.625 1.00 95.25 495 VAL A CA 1
ATOM 4012 C C . VAL A 1 495 ? -11.480 -20.487 10.376 1.00 95.25 495 VAL A C 1
ATOM 4014 O O . VAL A 1 495 ? -11.943 -19.727 9.530 1.00 95.25 495 VAL A O 1
ATOM 4017 N N . ARG A 1 496 ? -10.289 -21.080 10.191 1.00 96.44 496 ARG A N 1
ATOM 4018 C CA . ARG A 1 496 ? -9.526 -20.925 8.936 1.00 96.44 496 ARG A CA 1
ATOM 4019 C C . ARG A 1 496 ? -10.315 -21.416 7.722 1.00 96.44 496 ARG A C 1
ATOM 4021 O O . ARG A 1 496 ? -10.319 -20.754 6.689 1.00 96.44 496 ARG A O 1
ATOM 4028 N N . ARG A 1 497 ? -10.979 -22.568 7.843 1.00 96.12 497 ARG A N 1
ATOM 4029 C CA . ARG A 1 497 ? -11.830 -23.124 6.785 1.00 96.12 497 ARG A CA 1
ATOM 4030 C C . ARG A 1 497 ? -13.017 -22.206 6.486 1.00 96.12 497 ARG A C 1
ATOM 4032 O O . ARG A 1 497 ? -13.280 -21.949 5.318 1.00 96.12 497 ARG A O 1
ATOM 4039 N N . GLU A 1 498 ? -13.665 -21.670 7.517 1.00 95.88 498 GLU A N 1
ATOM 4040 C CA . GLU A 1 498 ? -14.772 -20.715 7.385 1.00 95.88 498 GLU A CA 1
ATOM 4041 C C . GLU A 1 498 ? -14.337 -19.429 6.659 1.00 95.88 498 GLU A C 1
ATOM 4043 O O . GLU A 1 498 ? -14.994 -19.012 5.709 1.00 95.88 498 GLU A O 1
ATOM 4048 N N . LEU A 1 499 ? -13.181 -18.848 7.012 1.00 96.62 499 LEU A N 1
ATOM 4049 C CA . LEU A 1 499 ? -12.612 -17.690 6.304 1.00 96.62 499 LEU A CA 1
ATOM 4050 C C . LEU A 1 499 ? -12.401 -17.977 4.807 1.00 96.62 499 LEU A C 1
ATOM 4052 O O . LEU A 1 499 ? -12.760 -17.159 3.960 1.00 96.62 499 LEU A O 1
ATOM 4056 N N . VAL A 1 500 ? -11.847 -19.150 4.473 1.00 97.00 500 VAL A N 1
ATOM 4057 C CA . VAL A 1 500 ? -11.643 -19.571 3.076 1.00 97.00 500 VAL A CA 1
ATOM 4058 C C . VAL A 1 500 ? -12.976 -19.751 2.347 1.00 97.00 500 VAL A C 1
ATOM 4060 O O . VAL A 1 500 ? -13.088 -19.337 1.194 1.00 97.00 500 VAL A O 1
ATOM 4063 N N . GLN A 1 501 ? -13.985 -20.330 3.001 1.00 96.25 501 GLN A N 1
ATOM 4064 C CA . GLN A 1 501 ? -15.327 -20.503 2.438 1.00 96.25 501 GLN A CA 1
ATOM 4065 C C . GLN A 1 501 ? -15.983 -19.159 2.129 1.00 96.25 501 GLN A C 1
ATOM 4067 O O . GLN A 1 501 ? -16.451 -18.965 1.013 1.00 96.25 501 GLN A O 1
ATOM 4072 N N . ILE A 1 502 ? -15.922 -18.204 3.061 1.00 95.88 502 ILE A N 1
ATOM 4073 C CA . ILE A 1 502 ? -16.452 -16.853 2.853 1.00 95.88 502 ILE A CA 1
ATOM 4074 C C . ILE A 1 502 ? -15.770 -16.194 1.648 1.00 95.88 502 ILE A C 1
ATOM 4076 O O . ILE A 1 502 ? -16.453 -15.717 0.745 1.00 95.88 502 ILE A O 1
ATOM 4080 N N . LEU A 1 503 ? -14.432 -16.207 1.574 1.00 96.50 503 LEU A N 1
ATOM 4081 C CA . LEU A 1 503 ? -13.721 -15.633 0.424 1.00 96.50 503 LEU A CA 1
ATOM 4082 C C . LEU A 1 503 ? -14.063 -16.345 -0.892 1.00 96.50 503 LEU A C 1
ATOM 4084 O O . LEU A 1 503 ? -14.199 -15.686 -1.924 1.00 96.50 503 LEU A O 1
ATOM 4088 N N . ARG A 1 504 ? -14.207 -17.676 -0.874 1.00 96.00 504 ARG A N 1
ATOM 4089 C CA . ARG A 1 504 ? -14.588 -18.464 -2.053 1.00 96.00 504 ARG A CA 1
ATOM 4090 C C . ARG A 1 504 ? -15.979 -18.075 -2.534 1.00 96.00 504 ARG A C 1
ATOM 4092 O O . ARG A 1 504 ? -16.164 -17.891 -3.731 1.00 96.00 504 ARG A O 1
ATOM 4099 N N . ASP A 1 505 ? -16.936 -17.942 -1.626 1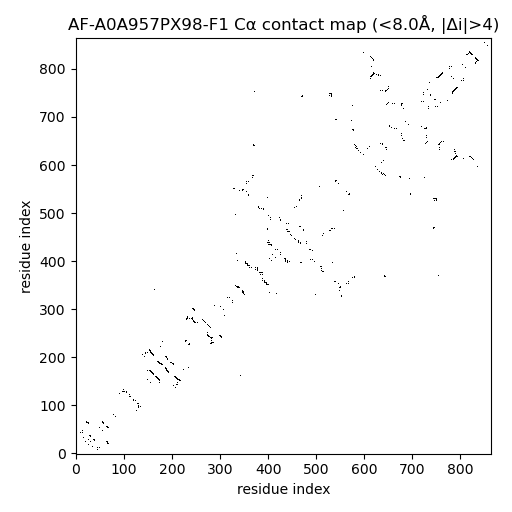.00 95.56 505 ASP A N 1
ATOM 4100 C CA . ASP A 1 505 ? -18.325 -17.649 -1.971 1.00 95.56 505 ASP A CA 1
ATOM 4101 C C . ASP A 1 505 ? -18.475 -16.205 -2.493 1.00 95.56 505 ASP A C 1
ATOM 4103 O O . ASP A 1 505 ? -19.260 -15.959 -3.410 1.00 95.56 505 ASP A O 1
ATOM 4107 N N . LEU A 1 506 ? -17.662 -15.270 -1.981 1.00 94.88 506 LEU A N 1
ATOM 4108 C CA . LEU A 1 506 ? -17.604 -13.878 -2.443 1.00 94.88 506 LEU A CA 1
ATOM 4109 C C . LEU A 1 506 ? -16.939 -13.726 -3.821 1.00 94.88 506 LEU A C 1
ATOM 4111 O O . LEU A 1 506 ? -17.417 -12.952 -4.649 1.00 94.88 506 LEU A O 1
ATOM 4115 N N . LEU A 1 507 ? -15.826 -14.427 -4.068 1.00 94.50 507 LEU A N 1
ATOM 4116 C CA . LEU A 1 507 ? -15.012 -14.251 -5.281 1.00 94.50 507 LEU A CA 1
ATOM 4117 C C . LEU A 1 507 ? -15.312 -15.271 -6.381 1.00 94.50 507 LEU A C 1
ATOM 4119 O O . LEU A 1 507 ? -14.953 -15.030 -7.530 1.00 94.50 507 LEU A O 1
ATOM 4123 N N . GLN A 1 508 ? -15.969 -16.384 -6.052 1.00 94.62 508 GLN A N 1
ATOM 4124 C CA . GLN A 1 508 ? -16.348 -17.462 -6.971 1.00 94.62 508 GLN A CA 1
ATOM 4125 C C . GLN A 1 508 ? -15.181 -17.909 -7.879 1.00 94.62 508 GLN A C 1
ATOM 4127 O O . GLN A 1 508 ? -15.265 -17.776 -9.105 1.00 94.62 508 GLN A O 1
ATOM 4132 N N . PRO A 1 509 ? -14.062 -18.399 -7.303 1.00 94.31 509 PRO A N 1
ATOM 4133 C CA . PRO A 1 509 ? -12.902 -18.825 -8.079 1.00 94.31 509 PRO A CA 1
ATOM 4134 C C . PRO A 1 509 ? -13.251 -20.023 -8.971 1.00 94.31 509 PRO A C 1
ATOM 4136 O O . PRO A 1 509 ? -14.033 -20.897 -8.589 1.00 94.31 509 PRO A O 1
ATOM 4139 N N . ALA A 1 510 ? -12.637 -20.092 -10.151 1.00 92.19 510 ALA A N 1
ATOM 4140 C CA . ALA A 1 510 ? -12.809 -21.223 -11.052 1.00 92.19 510 ALA A CA 1
ATOM 4141 C C . ALA A 1 510 ? -11.972 -22.426 -10.593 1.00 92.19 510 ALA A C 1
ATOM 4143 O O . ALA A 1 510 ? -10.944 -22.291 -9.922 1.00 92.19 510 ALA A O 1
ATOM 4144 N N . THR A 1 511 ? -12.394 -23.630 -10.977 1.00 87.19 511 THR A N 1
ATOM 4145 C CA . THR A 1 511 ? -11.656 -24.853 -10.647 1.00 87.19 511 THR A CA 1
ATOM 4146 C C . THR A 1 511 ? -10.392 -24.964 -11.495 1.00 87.19 511 THR A C 1
ATOM 4148 O O . THR A 1 511 ? -10.455 -25.090 -12.716 1.00 87.19 511 THR A O 1
ATOM 4151 N N . VAL A 1 512 ? -9.235 -25.003 -10.834 1.00 86.25 512 VAL A N 1
ATOM 4152 C CA . VAL A 1 512 ? -7.932 -25.226 -11.471 1.00 86.25 512 VAL A CA 1
ATOM 4153 C C . VAL A 1 512 ? -7.390 -26.578 -11.025 1.00 86.25 512 VAL A C 1
ATOM 4155 O O . VAL A 1 512 ? -7.210 -26.829 -9.838 1.00 86.25 512 VAL A O 1
ATOM 4158 N N . THR A 1 513 ? -7.105 -27.467 -11.972 1.00 77.25 513 THR A N 1
ATOM 4159 C CA . THR A 1 513 ? -6.580 -28.811 -11.661 1.00 77.25 513 THR A CA 1
ATOM 4160 C C . THR A 1 513 ? -5.059 -28.880 -11.770 1.00 77.25 513 THR A C 1
ATOM 4162 O O . THR A 1 513 ? -4.397 -29.566 -10.987 1.00 77.25 513 THR A O 1
ATOM 4165 N N . GLN A 1 514 ? -4.486 -28.145 -12.717 1.00 75.12 514 GLN A N 1
ATOM 4166 C CA . GLN A 1 514 ? -3.058 -28.133 -13.011 1.00 75.12 514 GLN A CA 1
ATOM 4167 C C . GLN A 1 514 ? -2.656 -26.776 -13.585 1.00 75.12 514 GLN A C 1
ATOM 4169 O O . GLN A 1 514 ? -3.434 -26.163 -14.315 1.00 75.12 514 GLN A O 1
ATOM 4174 N N . LEU A 1 515 ? -1.426 -26.353 -13.296 1.00 79.81 515 LEU A N 1
ATOM 4175 C CA . LEU A 1 515 ? -0.794 -25.272 -14.043 1.00 79.81 515 LEU A CA 1
ATOM 4176 C C . LEU A 1 515 ? -0.394 -25.774 -15.440 1.00 79.81 515 LEU A C 1
ATOM 4178 O O . LEU A 1 515 ? -0.287 -26.980 -15.683 1.00 79.81 515 LEU A O 1
ATOM 4182 N N . GLY A 1 516 ? -0.233 -24.836 -16.369 1.00 65.25 516 GLY A N 1
ATOM 4183 C CA . GLY A 1 516 ? 0.274 -25.055 -17.719 1.00 65.25 516 GLY A CA 1
ATOM 4184 C C . GLY A 1 516 ? 1.669 -25.697 -17.775 1.00 65.25 516 GLY A C 1
ATOM 4185 O O . GLY A 1 516 ? 2.231 -26.119 -16.773 1.00 65.25 516 GLY A O 1
ATOM 4186 N N . ARG A 1 517 ? 2.183 -25.815 -19.004 1.00 68.75 517 ARG A N 1
ATOM 4187 C CA . ARG A 1 517 ? 3.363 -26.593 -19.437 1.00 68.75 517 ARG A CA 1
ATOM 4188 C C . ARG A 1 517 ? 4.607 -26.396 -18.559 1.00 68.75 517 ARG A C 1
ATOM 4190 O O . ARG A 1 517 ? 4.784 -25.336 -18.000 1.00 68.75 517 ARG A O 1
ATOM 4197 N N . ASP A 1 518 ? 5.476 -27.410 -18.577 1.00 78.50 518 ASP A N 1
ATOM 4198 C CA . ASP A 1 518 ? 6.864 -27.474 -18.083 1.00 78.50 518 ASP A CA 1
ATOM 4199 C C . ASP A 1 518 ? 7.231 -26.812 -16.727 1.00 78.50 518 ASP A C 1
ATOM 4201 O O . ASP A 1 518 ? 6.628 -25.884 -16.199 1.00 78.50 518 ASP A O 1
ATOM 4205 N N . ARG A 1 519 ? 8.298 -27.316 -16.101 1.00 84.81 519 ARG A N 1
ATOM 4206 C CA . ARG A 1 519 ? 8.707 -26.864 -14.760 1.00 84.81 519 ARG A CA 1
ATOM 4207 C C . ARG A 1 519 ? 9.174 -25.400 -14.725 1.00 84.81 519 ARG A C 1
ATOM 4209 O O . ARG A 1 519 ? 9.179 -24.786 -13.659 1.00 84.81 519 ARG A O 1
ATOM 4216 N N . LEU A 1 520 ? 9.625 -24.851 -15.849 1.00 84.62 520 LEU A N 1
ATOM 4217 C CA . LEU A 1 520 ? 10.205 -23.514 -15.916 1.00 84.62 520 LEU A CA 1
ATOM 4218 C C . LEU A 1 520 ? 9.106 -22.441 -15.938 1.00 84.62 520 LEU A C 1
ATOM 4220 O O . LEU A 1 520 ? 9.208 -21.445 -15.213 1.00 84.62 520 LEU A O 1
ATOM 4224 N N . GLN A 1 521 ? 8.037 -22.666 -16.706 1.00 86.50 521 GLN A N 1
ATOM 4225 C CA . GLN A 1 521 ? 6.873 -21.776 -16.715 1.00 86.50 521 GLN A CA 1
ATOM 4226 C C . GLN A 1 521 ? 6.117 -21.825 -15.383 1.00 86.50 521 GLN A C 1
ATOM 4228 O O . GLN A 1 521 ? 5.739 -20.769 -14.877 1.00 86.50 521 GLN A O 1
ATOM 4233 N N . GLU A 1 522 ? 5.990 -23.002 -14.751 1.00 89.81 522 GLU A N 1
ATOM 4234 C CA . GLU A 1 522 ? 5.449 -23.122 -13.385 1.00 89.81 522 GLU A CA 1
ATOM 4235 C C . GLU A 1 522 ? 6.201 -22.213 -12.396 1.00 89.81 522 GLU A C 1
ATOM 4237 O O . GLU A 1 522 ? 5.592 -21.429 -11.668 1.00 89.81 522 GLU A O 1
ATOM 4242 N N . ASN A 1 523 ? 7.537 -22.271 -12.389 1.00 90.56 523 ASN A N 1
ATOM 4243 C CA . ASN A 1 523 ? 8.349 -21.444 -11.492 1.00 90.56 523 ASN A CA 1
ATOM 4244 C C . ASN A 1 523 ? 8.209 -19.948 -11.795 1.00 90.56 523 ASN A C 1
ATOM 4246 O O . ASN A 1 523 ? 8.221 -19.125 -10.878 1.00 90.56 523 ASN A O 1
ATOM 4250 N N . THR A 1 524 ? 8.065 -19.591 -13.071 1.00 92.19 524 THR A N 1
ATOM 4251 C CA . THR A 1 524 ? 7.850 -18.202 -13.490 1.00 92.19 524 THR A CA 1
ATOM 4252 C C . THR A 1 524 ? 6.503 -17.700 -12.987 1.00 92.19 524 THR A C 1
ATOM 4254 O O . THR A 1 524 ? 6.451 -16.646 -12.357 1.00 92.19 524 THR A O 1
ATOM 4257 N N . PHE A 1 525 ? 5.440 -18.486 -13.170 1.00 93.94 525 PHE A N 1
ATOM 4258 C CA . PHE A 1 525 ? 4.116 -18.179 -12.638 1.00 93.94 525 PHE A CA 1
ATOM 4259 C C . PHE A 1 525 ? 4.164 -17.952 -11.125 1.00 93.94 525 PHE A C 1
ATOM 4261 O O . PHE A 1 525 ? 3.737 -16.899 -10.667 1.00 93.94 525 PHE A O 1
ATOM 4268 N N . LEU A 1 526 ? 4.739 -18.883 -10.354 1.00 93.81 526 LEU A N 1
ATOM 4269 C CA . LEU A 1 526 ? 4.795 -18.776 -8.889 1.00 93.81 526 LEU A CA 1
ATOM 4270 C C . LEU A 1 526 ? 5.604 -17.556 -8.427 1.00 93.81 526 LEU A C 1
ATOM 4272 O O . LEU A 1 526 ? 5.221 -16.885 -7.472 1.00 93.81 526 LEU A O 1
ATOM 4276 N N . THR A 1 527 ? 6.688 -17.230 -9.135 1.00 94.00 527 THR A N 1
ATOM 4277 C CA . THR A 1 527 ? 7.512 -16.046 -8.849 1.00 94.00 527 THR A CA 1
ATOM 4278 C C . THR A 1 527 ? 6.724 -14.757 -9.081 1.00 94.00 527 THR A C 1
ATOM 4280 O O . THR A 1 527 ? 6.690 -13.883 -8.214 1.00 94.00 527 THR A O 1
ATOM 4283 N N . LEU A 1 528 ? 6.057 -14.637 -10.231 1.00 94.56 528 LEU A N 1
ATOM 4284 C CA . LEU A 1 528 ? 5.238 -13.467 -10.554 1.00 94.56 528 LEU A CA 1
ATOM 4285 C C . LEU A 1 528 ? 4.021 -13.357 -9.631 1.00 94.56 528 LEU A C 1
ATOM 4287 O O . LEU A 1 528 ? 3.682 -12.257 -9.202 1.00 94.56 528 LEU A O 1
ATOM 4291 N N . PHE A 1 529 ? 3.417 -14.492 -9.284 1.00 95.94 529 PHE A N 1
ATOM 4292 C CA . PHE A 1 529 ? 2.300 -14.582 -8.356 1.00 95.94 529 PHE A CA 1
ATOM 4293 C C . PHE A 1 529 ? 2.689 -14.085 -6.958 1.00 95.94 529 PHE A C 1
ATOM 4295 O O . PHE A 1 529 ? 2.019 -13.197 -6.447 1.00 95.94 529 PHE A O 1
ATOM 4302 N N . SER A 1 530 ? 3.820 -14.524 -6.388 1.00 95.38 530 SER A N 1
ATOM 4303 C CA . SER A 1 530 ? 4.323 -13.965 -5.119 1.00 95.38 530 SER A CA 1
ATOM 4304 C C . SER A 1 530 ? 4.572 -12.453 -5.200 1.00 95.38 530 SER A C 1
ATOM 4306 O O . SER A 1 530 ? 4.293 -11.729 -4.247 1.00 95.38 530 SER A O 1
ATOM 4308 N N . GLY A 1 531 ? 5.072 -11.951 -6.337 1.00 93.44 531 GLY A N 1
ATOM 4309 C CA . GLY A 1 531 ? 5.266 -10.513 -6.551 1.00 93.44 531 GLY A CA 1
ATOM 4310 C C . GLY A 1 531 ? 3.959 -9.724 -6.576 1.00 93.44 531 GLY A C 1
ATOM 4311 O O . GLY A 1 531 ? 3.887 -8.642 -5.987 1.00 93.44 531 GLY A O 1
ATOM 4312 N N . LEU A 1 532 ? 2.924 -10.284 -7.203 1.00 94.69 532 LEU A N 1
ATOM 4313 C CA . LEU A 1 532 ? 1.573 -9.734 -7.200 1.00 94.69 532 LEU A CA 1
ATOM 4314 C C . LEU A 1 532 ? 0.968 -9.749 -5.790 1.00 94.69 532 LEU A C 1
ATOM 4316 O O . LEU A 1 532 ? 0.478 -8.712 -5.355 1.00 94.69 532 LEU A O 1
ATOM 4320 N N . THR A 1 533 ? 1.060 -10.868 -5.062 1.00 95.44 533 THR A N 1
ATOM 4321 C CA . THR A 1 533 ? 0.553 -10.999 -3.685 1.00 95.44 533 THR A CA 1
ATOM 4322 C C . THR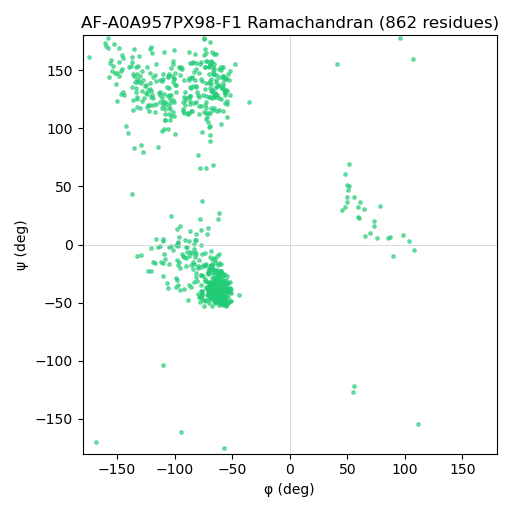 A 1 533 ? 1.141 -9.932 -2.770 1.00 95.44 533 THR A C 1
ATOM 4324 O O . THR A 1 533 ? 0.394 -9.197 -2.137 1.00 95.44 533 THR A O 1
ATOM 4327 N N . THR A 1 534 ? 2.470 -9.791 -2.744 1.00 92.50 534 THR A N 1
ATOM 4328 C CA . THR A 1 534 ? 3.132 -8.765 -1.926 1.00 92.50 534 THR A CA 1
ATOM 4329 C C . THR A 1 534 ? 2.712 -7.353 -2.330 1.00 92.50 534 THR A C 1
ATOM 4331 O O . THR A 1 534 ? 2.520 -6.496 -1.476 1.00 92.50 534 THR A O 1
ATOM 4334 N N . THR A 1 535 ? 2.574 -7.090 -3.634 1.00 91.00 535 THR A N 1
ATOM 4335 C CA . THR A 1 535 ? 2.148 -5.766 -4.111 1.00 91.00 535 THR A CA 1
ATOM 4336 C C . THR A 1 535 ? 0.722 -5.451 -3.655 1.00 91.00 535 THR A C 1
ATOM 4338 O O . THR A 1 535 ? 0.459 -4.329 -3.230 1.00 91.00 535 THR A O 1
ATOM 4341 N N . ALA A 1 536 ? -0.178 -6.436 -3.713 1.00 93.56 536 ALA A N 1
ATOM 4342 C CA . ALA A 1 536 ? -1.555 -6.279 -3.269 1.00 93.56 536 ALA A CA 1
ATOM 4343 C C . ALA A 1 536 ? -1.650 -6.065 -1.750 1.00 93.56 536 ALA A C 1
ATOM 4345 O O . ALA A 1 536 ? -2.358 -5.165 -1.310 1.00 93.56 536 ALA A O 1
ATOM 4346 N N . ASP A 1 537 ? -0.885 -6.820 -0.960 1.00 92.56 537 ASP A N 1
ATOM 4347 C CA . ASP A 1 537 ? -0.827 -6.658 0.497 1.00 92.56 537 ASP A CA 1
ATOM 4348 C C . ASP A 1 537 ? -0.298 -5.273 0.916 1.00 92.56 537 ASP A C 1
ATOM 4350 O O . ASP A 1 537 ? -0.869 -4.613 1.785 1.00 92.56 537 ASP A O 1
ATOM 4354 N N . TRP A 1 538 ? 0.734 -4.756 0.238 1.00 88.44 538 TRP A N 1
ATOM 4355 C CA . TRP A 1 538 ? 1.246 -3.406 0.510 1.00 88.44 538 TRP A CA 1
ATOM 4356 C C . TRP A 1 538 ? 0.209 -2.309 0.256 1.00 88.44 538 TRP A C 1
ATOM 4358 O O . TRP A 1 538 ? 0.163 -1.335 1.004 1.00 88.44 538 TRP A O 1
ATOM 4368 N N . ILE A 1 539 ? -0.615 -2.451 -0.785 1.00 85.44 539 ILE A N 1
ATOM 4369 C CA . ILE A 1 539 ? -1.671 -1.479 -1.103 1.00 85.44 539 ILE A CA 1
ATOM 4370 C C . ILE A 1 539 ? -2.854 -1.641 -0.137 1.00 85.44 539 ILE A C 1
ATOM 4372 O O . ILE A 1 539 ? -3.311 -0.649 0.422 1.00 85.44 539 ILE A O 1
ATOM 4376 N N . GLY A 1 540 ? -3.282 -2.877 0.152 1.00 86.19 540 GLY A N 1
ATOM 4377 C CA . GLY A 1 540 ? -4.303 -3.176 1.171 1.00 86.19 540 GLY A CA 1
ATOM 4378 C C . GLY A 1 540 ? -3.883 -2.794 2.597 1.00 86.19 540 GLY A C 1
ATOM 4379 O O . GLY A 1 540 ? -4.685 -2.801 3.527 1.00 86.19 540 GLY A O 1
ATOM 4380 N N . SER A 1 541 ? -2.613 -2.434 2.791 1.00 82.62 541 SER A N 1
ATOM 4381 C CA . SER A 1 541 ? -2.062 -1.954 4.058 1.00 82.62 541 SER A CA 1
ATOM 4382 C C . SER A 1 541 ? -1.968 -0.445 4.197 1.00 82.62 541 SER A C 1
ATOM 4384 O O . SER A 1 541 ? -1.526 0.038 5.241 1.00 82.62 541 SER A O 1
ATOM 4386 N N . MET A 1 542 ? -2.431 0.310 3.202 1.00 78.50 542 MET A N 1
ATOM 4387 C CA . MET A 1 542 ? -2.517 1.764 3.276 1.00 78.50 542 MET A CA 1
ATOM 4388 C C . MET A 1 542 ? -3.710 2.190 4.142 1.00 78.50 542 MET A C 1
ATOM 4390 O O . MET A 1 542 ? -4.827 2.298 3.645 1.00 78.50 542 MET A O 1
ATOM 4394 N N . GLU A 1 543 ? -3.461 2.479 5.424 1.00 77.62 543 GLU A N 1
ATOM 4395 C CA . GLU A 1 543 ? -4.491 2.905 6.397 1.00 77.62 543 GLU A CA 1
ATOM 4396 C C . GLU A 1 543 ? -5.312 4.123 5.935 1.00 77.62 543 GLU A C 1
ATOM 4398 O O . GLU A 1 543 ? -6.459 4.291 6.338 1.00 77.62 543 GLU A O 1
ATOM 4403 N N . GLU A 1 544 ? -4.730 4.979 5.089 1.00 75.50 544 GLU A N 1
ATOM 4404 C CA . GLU A 1 544 ? -5.405 6.141 4.500 1.00 75.50 544 GLU A CA 1
ATOM 4405 C C . GLU A 1 544 ? -6.571 5.742 3.582 1.00 75.50 544 GLU A C 1
ATOM 4407 O O . GLU A 1 544 ? -7.601 6.413 3.577 1.00 75.50 544 GLU A O 1
ATOM 4412 N N . TYR A 1 545 ? -6.428 4.636 2.844 1.00 79.69 545 TYR A N 1
ATOM 4413 C CA . TYR A 1 545 ? -7.447 4.143 1.913 1.00 79.69 545 TYR A CA 1
ATOM 4414 C C . TYR A 1 545 ? -8.293 3.015 2.503 1.00 79.69 545 TYR A C 1
ATOM 4416 O O . TYR A 1 545 ? -9.455 2.890 2.129 1.00 79.69 545 TYR A O 1
ATOM 4424 N N . PHE A 1 546 ? -7.734 2.230 3.428 1.00 84.00 546 PHE A N 1
ATOM 4425 C CA . PHE A 1 546 ? -8.389 1.103 4.094 1.00 84.00 546 PHE A CA 1
ATOM 4426 C C . PHE A 1 546 ? -8.560 1.399 5.593 1.00 84.00 546 PHE A C 1
ATOM 4428 O O . PHE A 1 546 ? -7.709 1.019 6.406 1.00 84.00 546 PHE A O 1
ATOM 4435 N N . PRO A 1 547 ? -9.631 2.115 5.984 1.00 82.25 547 PRO A N 1
ATOM 4436 C CA . PRO A 1 547 ? -9.862 2.473 7.375 1.00 82.25 547 PRO A CA 1
ATOM 4437 C C . PRO A 1 547 ? -10.215 1.252 8.235 1.00 82.25 547 PRO A C 1
ATOM 4439 O O . PRO A 1 547 ? -10.774 0.255 7.779 1.00 82.25 547 PRO A O 1
ATOM 4442 N N . TYR A 1 548 ? -9.931 1.342 9.533 1.00 83.44 548 TYR A N 1
ATOM 4443 C CA . TYR A 1 548 ? -10.288 0.293 10.486 1.00 83.44 548 TYR A CA 1
ATOM 4444 C C . TYR A 1 548 ? -11.791 0.256 10.762 1.00 83.44 548 TYR A C 1
ATOM 4446 O O . TYR A 1 548 ? -12.397 1.267 11.127 1.00 83.44 548 TYR A O 1
ATOM 4454 N N . ILE A 1 549 ? -12.380 -0.929 10.610 1.00 80.06 549 ILE A N 1
ATOM 4455 C CA . ILE A 1 549 ? -13.820 -1.174 10.724 1.00 80.06 549 ILE A CA 1
ATOM 4456 C C . ILE A 1 549 ? -14.049 -2.197 11.826 1.00 80.06 549 ILE A C 1
ATOM 4458 O O . ILE A 1 549 ? -13.304 -3.161 11.929 1.00 80.06 549 ILE A O 1
ATOM 4462 N N . ASP A 1 550 ? -15.078 -1.997 12.646 1.00 73.00 550 ASP A N 1
ATOM 4463 C CA . ASP A 1 550 ? -15.421 -2.937 13.713 1.00 73.00 550 ASP A CA 1
ATOM 4464 C C . ASP A 1 550 ? -16.472 -3.954 13.251 1.00 73.00 550 ASP A C 1
ATOM 4466 O O . ASP A 1 550 ? -17.348 -3.652 12.441 1.00 73.00 550 ASP A O 1
ATOM 4470 N N . ALA A 1 551 ? -16.431 -5.148 13.839 1.00 75.75 551 ALA A N 1
ATOM 4471 C CA . ALA A 1 551 ? -17.465 -6.169 13.708 1.00 75.75 551 ALA A CA 1
ATOM 4472 C C . ALA A 1 551 ? -18.664 -5.919 14.668 1.00 75.75 551 ALA A C 1
ATOM 4474 O O . ALA A 1 551 ? -18.486 -5.315 15.737 1.00 75.75 551 ALA A O 1
ATOM 4475 N N . PRO A 1 552 ? -19.880 -6.430 14.370 1.00 79.62 552 PRO A N 1
ATOM 4476 C CA . PRO A 1 552 ? -20.226 -7.269 13.223 1.00 79.62 552 PRO A CA 1
ATOM 4477 C C . PRO A 1 552 ? -20.488 -6.473 11.938 1.00 79.62 552 PRO A C 1
ATOM 4479 O O . PRO A 1 552 ? -21.142 -5.433 11.975 1.00 79.62 552 PRO A O 1
ATOM 4482 N N . LEU A 1 553 ? -20.050 -7.014 10.802 1.00 85.31 553 LEU A N 1
ATOM 4483 C CA . LEU A 1 553 ? -20.342 -6.509 9.457 1.00 85.31 553 LEU A CA 1
ATOM 4484 C C . LEU A 1 553 ? -20.831 -7.632 8.534 1.00 85.31 553 LEU A C 1
ATOM 4486 O O . LEU A 1 553 ? -20.630 -8.812 8.814 1.00 85.31 553 LEU A O 1
ATOM 4490 N N . ASP A 1 554 ? -21.470 -7.266 7.427 1.00 87.62 554 ASP A N 1
ATOM 4491 C CA . ASP A 1 554 ? -21.822 -8.202 6.356 1.00 87.62 554 ASP A CA 1
ATOM 4492 C C . ASP A 1 554 ? -20.692 -8.231 5.309 1.00 87.62 554 ASP A C 1
ATOM 4494 O O . ASP A 1 554 ? -20.492 -7.222 4.617 1.00 87.62 554 ASP A O 1
ATOM 4498 N N . PRO A 1 555 ? -19.962 -9.356 5.152 1.00 89.62 555 PRO A N 1
ATOM 4499 C CA . PRO A 1 555 ? -18.885 -9.470 4.171 1.00 89.62 555 PRO A CA 1
ATOM 4500 C C . PRO A 1 555 ? -19.321 -9.142 2.736 1.00 89.62 555 PRO A C 1
ATOM 4502 O O . PRO A 1 555 ? -18.536 -8.573 1.978 1.00 89.62 555 PRO A O 1
ATOM 4505 N N . ALA A 1 556 ? -20.571 -9.436 2.358 1.00 88.81 556 ALA A N 1
ATOM 4506 C CA . ALA A 1 556 ? -21.074 -9.162 1.011 1.00 88.81 556 ALA A CA 1
ATOM 4507 C C . ALA A 1 556 ? -21.232 -7.658 0.732 1.00 88.81 556 ALA A C 1
ATOM 4509 O O . ALA A 1 556 ? -21.030 -7.203 -0.399 1.00 88.81 556 ALA A O 1
ATOM 4510 N N . ASN A 1 557 ? -21.567 -6.870 1.757 1.00 88.62 557 ASN A N 1
ATOM 4511 C CA . ASN A 1 557 ? -21.608 -5.413 1.649 1.00 88.62 557 ASN A CA 1
ATOM 4512 C C . ASN A 1 557 ? -20.192 -4.833 1.666 1.00 88.62 557 ASN A C 1
ATOM 4514 O O . ASN A 1 557 ? -19.877 -3.990 0.825 1.00 88.62 557 ASN A O 1
ATOM 4518 N N . TYR A 1 558 ? -19.337 -5.347 2.552 1.00 91.44 558 TYR A N 1
ATOM 4519 C CA . TYR A 1 558 ? -17.970 -4.863 2.714 1.00 91.44 558 TYR A CA 1
ATOM 4520 C C . TYR A 1 558 ? -17.108 -5.051 1.462 1.00 91.44 558 TYR A C 1
ATOM 4522 O O . TYR A 1 558 ? -16.376 -4.144 1.084 1.00 91.44 558 TYR A O 1
ATOM 4530 N N . VAL A 1 559 ? -17.261 -6.167 0.738 1.00 93.12 559 VAL A N 1
ATOM 4531 C CA . VAL A 1 559 ? -16.570 -6.392 -0.548 1.00 93.12 559 VAL A CA 1
ATOM 4532 C C . VAL A 1 559 ? -16.753 -5.228 -1.526 1.00 93.12 559 VAL A C 1
ATOM 4534 O O . VAL A 1 559 ? -15.810 -4.863 -2.228 1.00 93.12 559 VAL A O 1
ATOM 4537 N N . ARG A 1 560 ? -17.943 -4.612 -1.572 1.00 90.56 560 ARG A N 1
ATOM 4538 C CA . ARG A 1 560 ? -18.211 -3.474 -2.466 1.00 90.56 560 ARG A CA 1
ATOM 4539 C C . ARG A 1 560 ? -17.519 -2.192 -2.009 1.00 90.56 560 ARG A C 1
ATOM 4541 O O . ARG A 1 560 ? -17.172 -1.369 -2.851 1.00 90.56 560 ARG A O 1
ATOM 4548 N N . GLU A 1 561 ? -17.345 -2.009 -0.706 1.00 90.06 561 GLU A N 1
ATOM 4549 C CA . GLU A 1 561 ? -16.601 -0.880 -0.139 1.00 90.06 561 GLU A CA 1
ATOM 4550 C C . GLU A 1 561 ? -15.100 -1.069 -0.369 1.00 90.06 561 GLU A C 1
ATOM 4552 O O . GLU A 1 561 ? -14.459 -0.199 -0.955 1.00 90.06 561 GLU A O 1
ATOM 4557 N N . ALA A 1 562 ? -14.571 -2.252 -0.049 1.00 92.69 562 ALA A N 1
ATOM 4558 C CA . ALA A 1 562 ? -13.184 -2.635 -0.295 1.00 92.69 562 ALA A CA 1
ATOM 4559 C C . ALA A 1 562 ? -12.780 -2.486 -1.775 1.00 92.69 562 ALA A C 1
ATOM 4561 O O . ALA A 1 562 ? -11.687 -2.007 -2.071 1.00 92.69 562 ALA A O 1
ATOM 4562 N N . ALA A 1 563 ? -13.673 -2.811 -2.719 1.00 93.88 563 ALA A N 1
ATOM 4563 C CA . ALA A 1 563 ? -13.441 -2.593 -4.149 1.00 93.88 563 ALA A CA 1
ATOM 4564 C C . ALA A 1 563 ? -13.258 -1.105 -4.507 1.00 93.88 563 ALA A C 1
ATOM 4566 O O . ALA A 1 563 ? -12.384 -0.762 -5.304 1.00 93.88 563 ALA A O 1
ATOM 4567 N N . LYS A 1 564 ? -14.047 -0.210 -3.896 1.00 92.06 564 LYS A N 1
ATOM 4568 C CA . LYS A 1 564 ? -13.902 1.244 -4.080 1.00 92.06 564 LYS A CA 1
ATOM 4569 C C . LYS A 1 564 ? -12.605 1.749 -3.453 1.00 92.06 564 LYS A C 1
ATOM 4571 O O . LYS A 1 564 ? -11.885 2.509 -4.091 1.00 92.06 564 LYS A O 1
ATOM 4576 N N . HIS A 1 565 ? -12.282 1.294 -2.243 1.00 91.31 565 HIS A N 1
ATOM 4577 C CA . HIS A 1 565 ? -11.028 1.633 -1.568 1.00 91.31 565 HIS A CA 1
ATOM 4578 C C . HIS A 1 565 ? -9.807 1.213 -2.394 1.00 91.31 565 HIS A C 1
ATOM 4580 O O . HIS A 1 565 ? -8.893 2.013 -2.592 1.00 91.31 565 HIS A O 1
ATOM 4586 N N . ALA A 1 566 ? -9.831 0.004 -2.960 1.00 93.00 566 ALA A N 1
ATOM 4587 C CA . ALA A 1 566 ? -8.791 -0.492 -3.853 1.00 93.00 566 ALA A CA 1
ATOM 4588 C C . ALA A 1 566 ? -8.624 0.376 -5.108 1.00 93.00 566 ALA A C 1
ATOM 4590 O O . ALA A 1 566 ? -7.496 0.724 -5.458 1.00 93.00 566 ALA A O 1
ATOM 4591 N N . TYR A 1 567 ? -9.725 0.759 -5.764 1.00 91.50 567 TYR A N 1
ATOM 4592 C CA . TYR A 1 567 ? -9.672 1.649 -6.926 1.00 91.50 567 TYR A CA 1
ATOM 4593 C C . TYR A 1 567 ? -9.075 3.017 -6.563 1.00 91.50 567 TYR A C 1
ATOM 4595 O O . TYR A 1 567 ? -8.131 3.461 -7.215 1.00 91.50 567 TYR A O 1
ATOM 4603 N N . ASN A 1 568 ? -9.550 3.638 -5.479 1.00 86.62 568 ASN A N 1
ATOM 4604 C CA . ASN A 1 568 ? -9.067 4.944 -5.021 1.00 86.62 568 ASN A CA 1
ATOM 4605 C C . ASN A 1 568 ? -7.570 4.911 -4.660 1.00 86.62 568 ASN A C 1
ATOM 4607 O O . ASN A 1 568 ? -6.829 5.838 -4.987 1.00 86.62 568 ASN A O 1
ATOM 4611 N N . ALA A 1 569 ? -7.100 3.827 -4.031 1.00 82.69 569 ALA A N 1
ATOM 4612 C CA . ALA A 1 569 ? -5.684 3.644 -3.720 1.00 82.69 569 ALA A CA 1
ATOM 4613 C C . ALA A 1 569 ? -4.824 3.549 -4.994 1.00 82.69 569 ALA A C 1
ATOM 4615 O O . ALA A 1 569 ? -3.756 4.158 -5.078 1.00 82.69 569 ALA A O 1
ATOM 4616 N N . LEU A 1 570 ? -5.287 2.813 -6.013 1.00 83.75 570 LEU A N 1
ATOM 4617 C CA . LEU A 1 570 ? -4.589 2.717 -7.300 1.00 83.75 570 LEU A CA 1
ATOM 4618 C C . LEU A 1 570 ? -4.610 4.035 -8.079 1.00 83.75 570 LEU A C 1
ATOM 4620 O O . LEU A 1 570 ? -3.622 4.365 -8.739 1.00 83.75 570 LEU A O 1
ATOM 4624 N N . GLU A 1 571 ? -5.704 4.788 -7.998 1.00 82.94 571 GLU A N 1
ATOM 4625 C CA . GLU A 1 571 ? -5.833 6.105 -8.620 1.00 82.94 571 GLU A CA 1
ATOM 4626 C C . GLU A 1 571 ? -4.854 7.108 -8.007 1.00 82.94 571 GLU A C 1
ATOM 4628 O O . GLU A 1 571 ? -4.113 7.771 -8.736 1.00 82.94 571 GLU A O 1
ATOM 4633 N N . ALA A 1 572 ? -4.742 7.141 -6.678 1.00 76.31 572 ALA A N 1
ATOM 4634 C CA . ALA A 1 572 ? -3.763 7.978 -5.993 1.00 76.31 572 ALA A CA 1
ATOM 4635 C C . ALA A 1 572 ? -2.307 7.591 -6.310 1.00 76.31 572 ALA A C 1
ATOM 4637 O O . ALA A 1 572 ? -1.420 8.447 -6.356 1.00 76.31 572 ALA A O 1
ATOM 4638 N N . LEU A 1 573 ? -2.052 6.306 -6.578 1.00 74.75 573 LEU A N 1
ATOM 4639 C CA . LEU A 1 573 ? -0.761 5.820 -7.072 1.00 74.75 573 LEU A CA 1
ATOM 4640 C C . LEU A 1 573 ? -0.524 6.112 -8.564 1.00 74.75 573 LEU A C 1
ATOM 4642 O O . LEU A 1 573 ? 0.590 5.890 -9.040 1.00 74.75 573 LEU A O 1
ATOM 4646 N N . GLN A 1 574 ? -1.531 6.612 -9.291 1.00 75.31 574 GLN A N 1
ATOM 4647 C CA . GLN A 1 574 ? -1.530 6.813 -10.748 1.00 75.31 574 GLN A CA 1
ATOM 4648 C C . GLN A 1 574 ? -1.302 5.514 -11.532 1.00 75.31 574 GLN A C 1
ATOM 4650 O O . GLN A 1 574 ? -0.659 5.495 -12.582 1.00 75.31 574 GLN A O 1
ATOM 4655 N N . TRP A 1 575 ? -1.779 4.393 -10.989 1.00 78.12 575 TRP A N 1
ATOM 4656 C CA . TRP A 1 575 ? -1.700 3.076 -11.630 1.00 78.12 575 TRP A CA 1
ATOM 4657 C C . TRP A 1 575 ? -2.994 2.706 -12.359 1.00 78.12 575 TRP A C 1
ATOM 4659 O O . TRP A 1 575 ? -3.065 1.639 -12.975 1.00 78.12 575 TRP A O 1
ATOM 4669 N N . THR A 1 576 ? -3.991 3.589 -12.301 1.00 75.06 576 THR A N 1
ATOM 4670 C CA . THR A 1 576 ? -5.184 3.589 -13.147 1.00 75.06 576 THR A CA 1
ATOM 4671 C C . THR A 1 576 ? -4.965 4.530 -14.341 1.00 75.06 576 THR A C 1
ATOM 4673 O O . THR A 1 576 ? -4.188 5.483 -14.280 1.00 75.06 576 THR A O 1
ATOM 4676 N N . GLY A 1 577 ? -5.618 4.254 -15.472 1.00 69.94 577 GLY A N 1
ATOM 4677 C CA . GLY A 1 577 ? -5.693 5.214 -16.584 1.00 69.94 577 GLY A CA 1
ATOM 4678 C C . GLY A 1 577 ? -4.557 5.193 -17.616 1.00 69.94 577 GLY A C 1
ATOM 4679 O O . GLY A 1 577 ? -4.562 6.027 -18.523 1.00 69.94 577 GLY A O 1
ATOM 4680 N N . TRP A 1 578 ? -3.619 4.241 -17.552 1.00 81.94 578 TRP A N 1
ATOM 4681 C CA . TRP A 1 578 ? -2.695 3.972 -18.661 1.00 81.94 578 TRP A CA 1
ATOM 4682 C C . TRP A 1 578 ? -2.821 2.533 -19.165 1.00 81.94 578 TRP A C 1
ATOM 4684 O O . TRP A 1 578 ? -2.689 1.575 -18.408 1.00 81.94 578 TRP A O 1
ATOM 4694 N N . GLN A 1 579 ? -3.030 2.389 -20.473 1.00 81.50 579 GLN A N 1
ATOM 4695 C CA . GLN A 1 579 ? -2.967 1.120 -21.191 1.00 81.50 579 GLN A CA 1
ATOM 4696 C C . GLN A 1 579 ? -2.111 1.292 -22.456 1.00 81.50 579 GLN A C 1
ATOM 4698 O O . GLN A 1 579 ? -2.026 2.401 -22.998 1.00 81.50 579 GLN A O 1
ATOM 4703 N N . PRO A 1 580 ? -1.483 0.216 -22.960 1.00 82.38 580 PRO A N 1
ATOM 4704 C CA . PRO A 1 580 ? -0.636 0.290 -24.143 1.00 82.38 580 PRO A CA 1
ATOM 4705 C C . PRO A 1 580 ? -1.454 0.685 -25.367 1.00 82.38 580 PRO A C 1
ATOM 4707 O O . PRO A 1 580 ? -2.584 0.218 -25.554 1.00 82.38 580 PRO A O 1
ATOM 4710 N N . ALA A 1 581 ? -0.862 1.505 -26.230 1.00 82.06 581 ALA A N 1
ATOM 4711 C CA . ALA A 1 581 ? -1.533 1.982 -27.428 1.00 82.06 581 ALA A CA 1
ATOM 4712 C C . ALA A 1 581 ? -2.001 0.839 -28.345 1.00 82.06 581 ALA A C 1
ATOM 4714 O O . ALA A 1 581 ? -1.431 -0.252 -28.367 1.00 82.06 581 ALA A O 1
ATOM 4715 N N . VAL A 1 582 ? -3.062 1.106 -29.115 1.00 79.94 582 VAL A N 1
ATOM 4716 C CA . VAL A 1 582 ? -3.689 0.109 -29.999 1.00 79.94 582 VAL A CA 1
ATOM 4717 C C . VAL A 1 582 ? -2.836 -0.242 -31.208 1.00 79.94 582 VAL A C 1
ATOM 4719 O O . VAL A 1 582 ? -2.852 -1.392 -31.643 1.00 79.94 582 VAL A O 1
ATOM 4722 N N . ALA A 1 583 ? -2.073 0.726 -31.702 1.00 84.75 583 ALA A N 1
ATOM 4723 C CA . ALA A 1 583 ? -1.172 0.566 -32.826 1.00 84.75 583 ALA A CA 1
ATOM 4724 C C . ALA A 1 583 ? 0.144 1.321 -32.567 1.00 84.75 583 ALA A C 1
ATOM 4726 O O . ALA A 1 583 ? 0.131 2.319 -31.827 1.00 84.75 583 ALA A O 1
ATOM 4727 N N . PRO A 1 584 ? 1.258 0.869 -33.171 1.00 86.56 584 PRO A N 1
ATOM 4728 C CA . PRO A 1 584 ? 2.515 1.613 -33.188 1.00 86.56 584 PRO A CA 1
ATOM 4729 C C . PRO A 1 584 ? 2.342 3.002 -33.814 1.00 86.56 584 PRO A C 1
ATOM 4731 O O . PRO A 1 584 ? 1.566 3.162 -34.757 1.00 86.56 584 PRO A O 1
ATOM 4734 N N . ALA A 1 585 ? 3.066 4.000 -33.307 1.00 90.00 585 ALA A N 1
ATOM 4735 C CA . ALA A 1 585 ? 3.109 5.330 -33.915 1.00 90.00 585 ALA A CA 1
ATOM 4736 C C . ALA A 1 585 ? 4.183 5.413 -35.016 1.00 90.00 585 ALA A C 1
ATOM 4738 O O . ALA A 1 585 ? 5.167 4.663 -35.002 1.00 90.00 585 ALA A O 1
ATOM 4739 N N . ALA A 1 586 ? 4.028 6.342 -35.968 1.00 91.00 586 ALA A N 1
ATOM 4740 C CA . ALA A 1 586 ? 5.109 6.631 -36.902 1.00 91.00 586 ALA A CA 1
ATOM 4741 C C . ALA A 1 586 ? 6.253 7.348 -36.168 1.00 91.00 586 ALA A C 1
ATOM 4743 O O . ALA A 1 586 ? 6.044 8.055 -35.183 1.00 91.00 586 ALA A O 1
ATOM 4744 N N . PHE A 1 587 ? 7.485 7.204 -36.662 1.00 91.44 587 PHE A N 1
ATOM 4745 C CA . PHE A 1 587 ? 8.653 7.829 -36.029 1.00 91.44 587 PHE A CA 1
ATOM 4746 C C . PHE A 1 587 ? 8.500 9.355 -35.888 1.00 91.44 587 PHE A C 1
ATOM 4748 O O . PHE A 1 587 ? 8.842 9.921 -34.854 1.00 91.44 587 PHE A O 1
ATOM 4755 N N . THR A 1 588 ? 7.936 10.006 -36.907 1.00 90.19 588 THR A N 1
ATOM 4756 C CA . THR A 1 588 ? 7.699 11.458 -36.951 1.00 90.19 588 THR A CA 1
ATOM 4757 C C . THR A 1 588 ? 6.617 11.940 -35.987 1.00 90.19 588 THR A C 1
ATOM 4759 O O . THR A 1 588 ? 6.580 13.126 -35.677 1.00 90.19 588 THR A O 1
ATOM 4762 N N . ASP A 1 589 ? 5.753 11.045 -35.504 1.00 88.38 589 ASP A N 1
ATOM 4763 C CA . ASP A 1 589 ? 4.736 11.384 -34.500 1.00 88.38 589 ASP A CA 1
ATOM 4764 C C . ASP A 1 589 ? 5.342 11.386 -33.089 1.00 88.38 589 ASP A C 1
ATOM 4766 O O . ASP A 1 589 ? 4.879 12.089 -32.193 1.00 88.38 589 ASP A O 1
ATOM 4770 N N . LEU A 1 590 ? 6.396 10.590 -32.888 1.00 88.44 590 LEU A N 1
ATOM 4771 C CA . LEU A 1 590 ? 7.102 10.453 -31.615 1.00 88.44 590 LEU A CA 1
ATOM 4772 C C . LEU A 1 590 ? 8.206 11.504 -31.454 1.00 88.44 590 LEU A C 1
ATOM 4774 O O . LEU A 1 590 ? 8.454 11.980 -30.341 1.00 88.44 590 LEU A O 1
ATOM 4778 N N . PHE A 1 591 ? 8.871 11.863 -32.556 1.00 91.12 591 PHE A N 1
ATOM 4779 C CA . PHE A 1 591 ? 10.035 12.745 -32.565 1.00 91.12 591 PHE A CA 1
ATOM 4780 C C . PHE A 1 591 ? 9.895 13.861 -33.610 1.00 91.12 591 PHE A C 1
ATOM 4782 O O . PHE A 1 591 ? 9.484 13.597 -34.738 1.00 91.12 591 PHE A O 1
ATOM 4789 N N . PRO A 1 592 ? 10.320 15.102 -33.301 1.00 88.88 592 PRO A N 1
ATOM 4790 C CA . PRO A 1 592 ? 10.134 16.265 -34.174 1.00 88.88 592 PRO A CA 1
ATOM 4791 C C . PRO A 1 592 ? 11.123 16.327 -35.359 1.00 88.88 592 PRO A C 1
ATOM 4793 O O . PRO A 1 592 ? 11.390 17.406 -35.886 1.00 88.88 592 PRO A O 1
ATOM 4796 N N . PHE A 1 593 ? 11.723 15.203 -35.763 1.00 90.50 593 PHE A N 1
ATOM 4797 C CA . PHE A 1 593 ? 12.745 15.143 -36.811 1.00 90.50 593 PHE A CA 1
ATOM 4798 C C . PHE A 1 593 ? 12.643 13.859 -37.651 1.00 90.50 593 PHE A C 1
ATOM 4800 O O . PHE A 1 593 ? 12.044 12.868 -37.238 1.00 90.50 593 PHE A O 1
ATOM 4807 N N . ALA A 1 594 ? 13.241 13.874 -38.847 1.00 90.38 594 ALA A N 1
ATOM 4808 C CA . ALA A 1 594 ? 13.215 12.740 -39.772 1.00 90.38 594 ALA A CA 1
ATOM 4809 C C . ALA A 1 594 ? 14.201 11.623 -39.362 1.00 90.38 594 ALA A C 1
ATOM 4811 O O . ALA A 1 594 ? 15.313 11.931 -38.924 1.00 90.38 594 ALA A O 1
ATOM 4812 N N . PRO A 1 595 ? 13.843 10.335 -39.540 1.00 92.19 595 PRO A N 1
ATOM 4813 C CA . PRO A 1 595 ? 14.691 9.222 -39.129 1.00 92.19 595 PRO A CA 1
ATOM 4814 C C . PRO A 1 595 ? 15.967 9.129 -39.975 1.00 92.19 595 PRO A C 1
ATOM 4816 O O . PRO A 1 595 ? 15.919 9.129 -41.210 1.00 92.19 595 PRO A O 1
ATOM 4819 N N . ASN A 1 596 ? 17.112 8.993 -39.305 1.00 90.00 596 ASN A N 1
ATOM 4820 C CA . ASN A 1 596 ? 18.406 8.742 -39.941 1.00 90.00 596 ASN A CA 1
ATOM 4821 C C . ASN A 1 596 ? 18.532 7.287 -40.448 1.00 90.00 596 ASN A C 1
ATOM 4823 O O . ASN A 1 596 ? 17.649 6.461 -40.224 1.00 90.00 596 ASN A O 1
ATOM 4827 N N . ALA A 1 597 ? 19.645 6.944 -41.107 1.00 87.25 597 ALA A N 1
ATOM 4828 C CA . ALA A 1 597 ? 19.852 5.605 -41.676 1.00 87.25 597 ALA A CA 1
ATOM 4829 C C . ALA A 1 597 ? 19.736 4.465 -40.639 1.00 87.25 597 ALA A C 1
ATOM 4831 O O . ALA A 1 597 ? 19.167 3.419 -40.936 1.00 87.25 597 ALA A O 1
ATOM 4832 N N . VAL A 1 598 ? 20.222 4.675 -39.410 1.00 88.56 598 VAL A N 1
ATOM 4833 C CA . VAL A 1 598 ? 20.125 3.689 -38.317 1.00 88.56 598 VAL A CA 1
ATOM 4834 C C . VAL A 1 598 ? 18.673 3.506 -37.877 1.00 88.56 598 VAL A C 1
ATOM 4836 O O . VAL A 1 598 ? 18.195 2.382 -37.738 1.00 88.56 598 VAL A O 1
ATOM 4839 N N . GLN A 1 599 ? 17.959 4.615 -37.694 1.00 92.94 599 GLN A N 1
ATOM 4840 C CA . GLN A 1 599 ? 16.559 4.633 -37.279 1.00 92.94 599 GLN A CA 1
ATOM 4841 C C . GLN A 1 599 ? 15.651 4.024 -38.357 1.00 92.94 599 GLN A C 1
ATOM 4843 O O . GLN A 1 599 ? 14.708 3.320 -38.020 1.00 92.94 599 GLN A O 1
ATOM 4848 N N . GLN A 1 600 ? 15.959 4.210 -39.645 1.00 92.94 600 GLN A N 1
ATOM 4849 C CA . GLN A 1 600 ? 15.231 3.575 -40.751 1.00 92.94 600 GLN A CA 1
ATOM 4850 C C . GLN A 1 600 ? 15.349 2.048 -40.735 1.00 92.94 600 GLN A C 1
ATOM 4852 O O . GLN A 1 600 ? 14.343 1.360 -40.912 1.00 92.94 600 GLN A O 1
ATOM 4857 N N . GLU A 1 601 ? 16.541 1.502 -40.487 1.00 92.94 601 GLU A N 1
ATOM 4858 C CA . GLU A 1 601 ? 16.709 0.050 -40.340 1.00 92.94 601 GLU A CA 1
ATOM 4859 C C . GLU A 1 601 ? 16.013 -0.481 -39.081 1.00 92.94 601 GLU A C 1
ATOM 4861 O O . GLU A 1 601 ? 15.395 -1.543 -39.119 1.00 92.94 601 GLU A O 1
ATOM 4866 N N . ALA A 1 602 ? 16.015 0.283 -37.985 1.00 93.50 602 ALA A N 1
ATOM 4867 C CA . ALA A 1 602 ? 15.253 -0.072 -36.791 1.00 93.50 602 ALA A CA 1
ATOM 4868 C C . ALA A 1 602 ? 13.733 -0.061 -37.028 1.00 93.50 602 ALA A C 1
ATOM 4870 O O . ALA A 1 602 ? 13.046 -0.942 -36.518 1.00 93.50 602 ALA A O 1
ATOM 4871 N N . ILE A 1 603 ? 13.208 0.872 -37.832 1.00 94.62 603 ILE A N 1
ATOM 4872 C CA . ILE A 1 603 ? 11.794 0.903 -38.244 1.00 94.62 603 ILE A CA 1
ATOM 4873 C C . ILE A 1 603 ? 11.430 -0.360 -39.035 1.00 94.62 603 ILE A C 1
ATOM 4875 O O . ILE A 1 603 ? 10.417 -0.995 -38.750 1.00 94.62 603 ILE A O 1
ATOM 4879 N N . LYS A 1 604 ? 12.277 -0.767 -39.990 1.00 94.12 604 LYS A N 1
ATOM 4880 C CA . LYS A 1 604 ? 12.071 -2.006 -40.760 1.00 94.12 604 LYS A CA 1
ATOM 4881 C C . LYS A 1 604 ? 12.125 -3.248 -39.873 1.00 94.12 604 LYS A C 1
ATOM 4883 O O . LYS A 1 604 ? 11.311 -4.150 -40.053 1.00 94.12 604 LYS A O 1
ATOM 4888 N N . LEU A 1 605 ? 13.071 -3.292 -38.932 1.00 93.69 605 LEU A N 1
ATOM 4889 C CA . LEU A 1 605 ? 13.197 -4.388 -37.975 1.00 93.69 605 LEU A CA 1
ATOM 4890 C C . LEU A 1 605 ? 11.974 -4.465 -37.059 1.00 93.69 605 LEU A C 1
ATOM 4892 O O . LEU A 1 605 ? 11.472 -5.556 -36.833 1.00 93.69 605 LEU A O 1
ATOM 4896 N N . ALA A 1 606 ? 11.482 -3.331 -36.553 1.00 92.50 606 ALA A N 1
ATOM 4897 C CA . ALA A 1 606 ? 10.354 -3.290 -35.625 1.00 92.50 606 ALA A CA 1
ATOM 4898 C C . ALA A 1 606 ? 9.128 -4.036 -36.173 1.00 92.50 606 ALA A C 1
ATOM 4900 O O . ALA A 1 606 ? 8.519 -4.821 -35.452 1.00 92.50 606 ALA A O 1
ATOM 4901 N N . ALA A 1 607 ? 8.843 -3.869 -37.468 1.00 89.31 607 ALA A N 1
ATOM 4902 C CA . ALA A 1 607 ? 7.743 -4.534 -38.164 1.00 89.31 607 ALA A CA 1
ATOM 4903 C C . ALA A 1 607 ? 7.886 -6.067 -38.284 1.00 89.31 607 ALA A C 1
ATOM 4905 O O . ALA A 1 607 ? 6.933 -6.725 -38.685 1.00 89.31 607 ALA A O 1
ATOM 4906 N N . GLN A 1 608 ? 9.058 -6.633 -37.979 1.00 89.56 608 GLN A N 1
ATOM 4907 C CA . GLN A 1 608 ? 9.335 -8.076 -38.019 1.00 89.56 608 GLN A CA 1
ATOM 4908 C C . GLN A 1 608 ? 9.302 -8.727 -36.625 1.00 89.56 608 GLN A C 1
ATOM 4910 O O . GLN A 1 608 ? 9.498 -9.935 -36.507 1.00 89.56 608 GLN A O 1
ATOM 4915 N N . LEU A 1 609 ? 9.130 -7.941 -35.557 1.00 89.00 609 LEU A N 1
ATOM 4916 C CA . LEU A 1 609 ? 9.217 -8.422 -34.181 1.00 89.00 609 LEU A CA 1
ATOM 4917 C C . LEU A 1 609 ? 7.822 -8.664 -33.588 1.00 89.00 609 LEU A C 1
ATOM 4919 O O . LEU A 1 609 ? 7.222 -7.754 -33.018 1.00 89.00 609 LEU A O 1
ATOM 4923 N N . ASP A 1 610 ? 7.351 -9.909 -33.665 1.00 83.44 610 ASP A N 1
ATOM 4924 C CA . ASP A 1 610 ? 6.027 -10.315 -33.156 1.00 83.44 610 ASP A CA 1
ATOM 4925 C C . ASP A 1 610 ? 6.069 -10.927 -31.739 1.00 83.44 610 ASP A C 1
ATOM 4927 O O . ASP A 1 610 ? 5.045 -11.057 -31.060 1.00 83.44 610 ASP A O 1
ATOM 4931 N N . ASP A 1 611 ? 7.260 -11.303 -31.260 1.00 87.88 611 ASP A N 1
ATOM 4932 C CA . ASP A 1 611 ? 7.480 -11.884 -29.931 1.00 87.88 611 ASP A CA 1
ATOM 4933 C C . ASP A 1 611 ? 8.442 -11.031 -29.086 1.00 87.88 611 ASP A C 1
ATOM 4935 O O . ASP A 1 611 ? 9.096 -10.104 -29.583 1.00 87.88 611 ASP A O 1
ATOM 4939 N N . ALA A 1 612 ? 8.544 -11.353 -27.793 1.00 88.69 612 ALA A N 1
ATOM 4940 C CA . ALA A 1 612 ? 9.553 -10.790 -26.908 1.00 88.69 612 ALA A CA 1
ATOM 4941 C C . ALA A 1 612 ? 10.941 -10.957 -27.546 1.00 88.69 612 ALA A C 1
ATOM 4943 O O . ALA A 1 612 ? 11.310 -12.038 -28.017 1.00 88.69 612 ALA A O 1
ATOM 4944 N N . ALA A 1 613 ? 11.680 -9.852 -27.617 1.00 93.31 613 ALA A N 1
ATOM 4945 C CA . ALA A 1 613 ? 12.902 -9.779 -28.400 1.00 93.31 613 ALA A CA 1
ATOM 4946 C C . ALA A 1 613 ? 14.080 -9.255 -27.584 1.00 93.31 613 ALA A C 1
ATOM 4948 O O . ALA A 1 613 ? 13.920 -8.409 -26.705 1.00 93.31 613 ALA A O 1
ATOM 4949 N N . LEU A 1 614 ? 15.276 -9.711 -27.940 1.00 94.56 614 LEU A N 1
ATOM 4950 C CA . LEU A 1 614 ? 16.531 -9.066 -27.592 1.00 94.56 614 LEU A CA 1
ATOM 4951 C C . LEU A 1 614 ? 17.026 -8.293 -28.811 1.00 94.56 614 LEU A C 1
ATOM 4953 O O . LEU A 1 614 ? 17.222 -8.881 -29.871 1.00 94.56 614 LEU A O 1
ATOM 4957 N N . ILE A 1 615 ? 17.275 -6.999 -28.653 1.00 95.38 615 ILE A N 1
ATOM 4958 C CA . ILE A 1 615 ? 17.803 -6.127 -29.704 1.00 95.38 615 ILE A CA 1
ATOM 4959 C C . ILE A 1 615 ? 19.078 -5.478 -29.182 1.00 95.38 615 ILE A C 1
ATOM 4961 O O . ILE A 1 615 ? 19.088 -4.924 -28.092 1.00 95.38 615 ILE A O 1
ATOM 4965 N N . ILE A 1 616 ? 20.162 -5.536 -29.944 1.00 93.38 616 ILE A N 1
ATOM 4966 C CA . ILE A 1 616 ? 21.463 -4.969 -29.595 1.00 93.38 616 ILE A CA 1
ATOM 4967 C C . ILE A 1 616 ? 21.839 -3.979 -30.689 1.00 93.38 616 ILE A C 1
ATOM 4969 O O . ILE A 1 616 ? 22.053 -4.372 -31.835 1.00 93.38 616 ILE A O 1
ATOM 4973 N N . VAL A 1 617 ? 21.917 -2.700 -30.335 1.00 92.56 617 VAL A N 1
ATOM 4974 C CA . VAL A 1 617 ? 22.241 -1.606 -31.256 1.00 92.56 617 VAL A CA 1
ATOM 4975 C C . VAL A 1 617 ? 23.677 -1.154 -30.998 1.00 92.56 617 VAL A C 1
ATOM 4977 O O . VAL A 1 617 ? 23.979 -0.585 -29.945 1.00 92.56 617 VAL A O 1
ATOM 4980 N N . GLU A 1 618 ? 24.561 -1.407 -31.966 1.00 89.50 618 GLU A N 1
ATOM 4981 C CA . GLU A 1 618 ? 25.983 -1.054 -31.917 1.00 89.50 618 GLU A CA 1
ATOM 4982 C C . GLU A 1 618 ? 26.293 0.054 -32.926 1.00 89.50 618 GLU A C 1
ATOM 4984 O O . GLU A 1 618 ? 26.495 -0.207 -34.115 1.00 89.50 618 GLU A O 1
ATOM 4989 N N . VAL A 1 619 ? 26.338 1.300 -32.450 1.00 88.31 619 VAL A N 1
ATOM 4990 C CA . VAL A 1 619 ? 26.592 2.494 -33.278 1.00 88.31 619 VAL A CA 1
ATOM 4991 C C . VAL A 1 619 ? 27.387 3.547 -32.507 1.00 88.31 619 VAL A C 1
ATOM 4993 O O . VAL A 1 619 ? 27.474 3.509 -31.277 1.00 88.31 619 VAL A O 1
ATOM 4996 N N . THR A 1 620 ? 27.972 4.511 -33.221 1.00 83.19 620 THR A N 1
ATOM 4997 C CA . THR A 1 620 ? 28.750 5.593 -32.606 1.00 83.19 620 THR A CA 1
ATOM 4998 C C . THR A 1 620 ? 27.863 6.499 -31.746 1.00 83.19 620 THR A C 1
ATOM 5000 O O . THR A 1 620 ? 26.648 6.616 -31.929 1.00 83.19 620 THR A O 1
ATOM 5003 N N . THR A 1 621 ? 28.475 7.170 -30.772 1.00 79.69 621 THR A N 1
ATOM 5004 C CA . THR A 1 621 ? 27.814 8.230 -29.999 1.00 79.69 621 THR A CA 1
ATOM 5005 C C . THR A 1 621 ? 27.320 9.332 -30.935 1.00 79.69 621 THR A C 1
ATOM 5007 O O . THR A 1 621 ? 28.053 9.743 -31.830 1.00 79.69 621 THR A O 1
ATOM 5010 N N . GLY A 1 622 ? 26.097 9.819 -30.723 1.00 76.81 622 GLY A N 1
ATOM 5011 C CA . GLY A 1 622 ? 25.481 10.841 -31.578 1.00 76.81 622 GLY A CA 1
ATOM 5012 C C . GLY A 1 622 ? 24.673 10.296 -32.763 1.00 76.81 622 GLY A C 1
ATOM 5013 O O . GLY A 1 622 ? 23.895 11.042 -33.340 1.00 76.81 622 GLY A O 1
ATOM 5014 N N . ALA A 1 623 ? 24.735 8.994 -33.070 1.00 80.94 623 ALA A N 1
ATOM 5015 C CA . ALA A 1 623 ? 23.975 8.386 -34.172 1.00 80.94 623 ALA A CA 1
ATOM 5016 C C . ALA A 1 623 ? 22.470 8.150 -33.877 1.00 80.94 623 ALA A C 1
ATOM 5018 O O . ALA A 1 623 ? 21.802 7.425 -34.611 1.00 80.94 623 ALA A O 1
ATOM 5019 N N . GLY A 1 624 ? 21.917 8.728 -32.801 1.00 84.31 624 GLY A N 1
ATOM 5020 C CA . GLY A 1 624 ? 20.498 8.573 -32.438 1.00 84.31 624 GLY A CA 1
ATOM 5021 C C . GLY A 1 624 ? 20.135 7.241 -31.759 1.00 84.31 624 GLY A C 1
ATOM 5022 O O . GLY A 1 624 ? 19.030 6.732 -31.963 1.00 84.31 624 GLY A O 1
ATOM 5023 N N . LYS A 1 625 ? 21.050 6.662 -30.955 1.00 89.06 625 LYS A N 1
ATOM 5024 C CA . LYS A 1 625 ? 20.841 5.410 -30.184 1.00 89.06 625 LYS A CA 1
ATOM 5025 C C . LYS A 1 625 ? 19.571 5.443 -29.337 1.00 89.06 625 LYS A C 1
ATOM 5027 O O . LYS A 1 625 ? 18.788 4.499 -29.354 1.00 89.06 625 LYS A O 1
ATOM 5032 N N . THR A 1 626 ? 19.382 6.529 -28.592 1.00 89.94 626 THR A N 1
ATOM 5033 C CA . THR A 1 626 ? 18.280 6.647 -27.636 1.00 89.94 626 THR A CA 1
ATOM 5034 C C . THR A 1 626 ? 16.928 6.646 -28.342 1.00 89.94 626 THR A C 1
ATOM 5036 O O . THR A 1 626 ? 16.054 5.878 -27.964 1.00 89.94 626 THR A O 1
ATOM 5039 N N . GLU A 1 627 ? 16.751 7.449 -29.392 1.00 92.62 627 GLU A N 1
ATOM 5040 C CA . GLU A 1 627 ? 15.491 7.509 -30.142 1.00 92.62 627 GLU A CA 1
ATOM 5041 C C . GLU A 1 627 ? 15.213 6.215 -30.900 1.00 92.62 627 GLU A C 1
ATOM 5043 O O . GLU A 1 627 ? 14.066 5.784 -30.968 1.00 92.62 627 GLU A O 1
ATOM 5048 N N . THR A 1 628 ? 16.262 5.537 -31.375 1.00 93.50 628 THR A N 1
ATOM 5049 C CA . THR A 1 628 ? 16.147 4.177 -31.920 1.00 93.50 628 THR A CA 1
ATOM 5050 C C . THR A 1 628 ? 15.559 3.219 -30.878 1.00 93.50 628 THR A C 1
ATOM 5052 O O . THR A 1 628 ? 14.621 2.480 -31.168 1.00 93.50 628 THR A O 1
ATOM 5055 N N . ALA A 1 629 ? 16.068 3.259 -29.644 1.00 94.81 629 ALA A N 1
ATOM 5056 C CA . ALA A 1 629 ? 15.601 2.410 -28.551 1.00 94.81 629 ALA A CA 1
ATOM 5057 C C . ALA A 1 629 ? 14.165 2.730 -28.120 1.00 94.81 629 ALA A C 1
ATOM 5059 O O . ALA A 1 629 ? 13.365 1.820 -27.925 1.00 94.81 629 ALA A O 1
ATOM 5060 N N . LEU A 1 630 ? 13.836 4.018 -27.984 1.00 94.12 630 LEU A N 1
ATOM 5061 C CA . LEU A 1 630 ? 12.501 4.479 -27.600 1.00 94.12 630 LEU A CA 1
ATOM 5062 C C . LEU A 1 630 ? 11.456 4.141 -28.668 1.00 94.12 630 LEU A C 1
ATOM 5064 O O . LEU A 1 630 ? 10.363 3.706 -28.319 1.00 94.12 630 LEU A O 1
ATOM 5068 N N . TYR A 1 631 ? 11.801 4.269 -29.954 1.00 94.88 631 TYR A N 1
ATOM 5069 C CA . TYR A 1 631 ? 10.935 3.843 -31.054 1.00 94.88 631 TYR A CA 1
ATOM 5070 C C . TYR A 1 631 ? 10.652 2.336 -30.999 1.00 94.88 631 TYR A C 1
ATOM 5072 O O . TYR A 1 631 ? 9.498 1.914 -31.020 1.00 94.88 631 TYR A O 1
ATOM 5080 N N . LEU A 1 632 ? 11.706 1.520 -30.878 1.00 94.38 632 LEU A N 1
ATOM 5081 C CA . LEU A 1 632 ? 11.574 0.066 -30.763 1.00 94.38 632 LEU A CA 1
ATOM 5082 C C . LEU A 1 632 ? 10.744 -0.331 -29.533 1.00 94.38 632 LEU A C 1
ATOM 5084 O O . LEU A 1 632 ? 9.948 -1.265 -29.611 1.00 94.38 632 LEU A O 1
ATOM 5088 N N . ALA A 1 633 ? 10.895 0.397 -28.422 1.00 93.75 633 ALA A N 1
ATOM 5089 C CA . ALA A 1 633 ? 10.112 0.197 -27.210 1.00 93.75 633 ALA A CA 1
ATOM 5090 C C . ALA A 1 633 ? 8.635 0.589 -27.365 1.00 93.75 633 ALA A C 1
ATOM 5092 O O . ALA A 1 633 ? 7.785 -0.145 -26.870 1.00 93.75 633 ALA A O 1
ATOM 5093 N N . ASP A 1 634 ? 8.303 1.695 -28.048 1.00 92.56 634 ASP A N 1
ATOM 5094 C CA . ASP A 1 634 ? 6.903 2.045 -28.362 1.00 92.56 634 ASP A CA 1
ATOM 5095 C C . ASP A 1 634 ? 6.260 0.977 -29.239 1.00 92.56 634 ASP A C 1
ATOM 5097 O O . ASP A 1 634 ? 5.172 0.489 -28.934 1.00 92.56 634 ASP A O 1
ATOM 5101 N N . HIS A 1 635 ? 6.964 0.583 -30.304 1.00 92.88 635 HIS A N 1
ATOM 5102 C CA . HIS A 1 635 ? 6.462 -0.385 -31.265 1.00 92.88 635 HIS A CA 1
ATOM 5103 C C . HIS A 1 635 ? 6.188 -1.731 -30.594 1.00 92.88 635 HIS A C 1
ATOM 5105 O O . HIS A 1 635 ? 5.078 -2.254 -30.684 1.00 92.88 635 HIS A O 1
ATOM 5111 N N . GLN A 1 636 ? 7.171 -2.265 -29.863 1.00 90.44 636 GLN A N 1
ATOM 5112 C CA . GLN A 1 636 ? 6.988 -3.492 -29.091 1.00 90.44 636 GLN A CA 1
ATOM 5113 C C . GLN A 1 636 ? 5.917 -3.319 -28.013 1.00 90.44 636 GLN A C 1
ATOM 5115 O O . GLN A 1 636 ? 5.067 -4.189 -27.845 1.00 90.44 636 GLN A O 1
ATOM 5120 N N . GLY A 1 637 ? 5.882 -2.163 -27.349 1.00 89.62 637 GLY A N 1
ATOM 5121 C CA . GLY A 1 637 ? 4.842 -1.786 -26.400 1.00 89.62 637 GLY A CA 1
ATOM 5122 C C . GLY A 1 637 ? 3.428 -1.956 -26.952 1.00 89.62 637 GLY A C 1
ATOM 5123 O O . GLY A 1 637 ? 2.583 -2.586 -26.309 1.00 89.62 637 GLY A O 1
ATOM 5124 N N . ALA A 1 638 ? 3.193 -1.438 -28.157 1.00 89.38 638 ALA A N 1
ATOM 5125 C CA . ALA A 1 638 ? 1.907 -1.480 -28.839 1.00 89.38 638 ALA A CA 1
ATOM 5126 C C . ALA A 1 638 ? 1.571 -2.874 -29.395 1.00 89.38 638 ALA A C 1
ATOM 5128 O O . ALA A 1 638 ? 0.479 -3.381 -29.137 1.00 89.38 638 ALA A O 1
ATOM 5129 N N . VAL A 1 639 ? 2.503 -3.527 -30.102 1.00 89.44 639 VAL A N 1
ATOM 5130 C CA . VAL A 1 639 ? 2.279 -4.855 -30.712 1.00 89.44 639 VAL A CA 1
ATOM 5131 C C . VAL A 1 639 ? 2.031 -5.916 -29.642 1.00 89.44 639 VAL A C 1
ATOM 5133 O O . VAL A 1 639 ? 1.056 -6.663 -29.706 1.00 89.44 639 VAL A O 1
ATOM 5136 N N . ARG A 1 640 ? 2.875 -5.946 -28.608 1.00 88.31 640 ARG A N 1
ATOM 5137 C CA . ARG A 1 640 ? 2.831 -6.951 -27.539 1.00 88.31 640 ARG A CA 1
ATOM 5138 C C . ARG A 1 640 ? 1.937 -6.569 -26.368 1.00 88.31 640 ARG A C 1
ATOM 5140 O O . ARG A 1 640 ? 1.831 -7.348 -25.426 1.00 88.31 640 ARG A O 1
ATOM 5147 N N . ARG A 1 641 ? 1.328 -5.379 -26.375 1.00 87.94 641 ARG A N 1
ATOM 5148 C CA . ARG A 1 641 ? 0.533 -4.856 -25.247 1.00 87.94 641 ARG A CA 1
ATOM 5149 C C . ARG A 1 641 ? 1.298 -4.934 -23.922 1.00 87.94 641 ARG A C 1
ATOM 5151 O O . ARG A 1 641 ? 0.778 -5.415 -22.911 1.00 87.94 641 ARG A O 1
ATOM 5158 N N . GLN A 1 642 ? 2.552 -4.494 -23.939 1.00 86.00 642 GLN A N 1
ATOM 5159 C CA . GLN A 1 642 ? 3.449 -4.577 -22.786 1.00 86.00 642 GLN A CA 1
ATOM 5160 C C . GLN A 1 642 ? 3.103 -3.567 -21.697 1.00 86.00 642 GLN A C 1
ATOM 5162 O O . GLN A 1 642 ? 2.611 -2.482 -21.965 1.00 86.00 642 GLN A O 1
ATOM 5167 N N . ARG A 1 643 ? 3.448 -3.898 -20.454 1.00 85.44 643 ARG A N 1
ATOM 5168 C CA . ARG A 1 643 ? 3.189 -3.145 -19.218 1.00 85.44 643 ARG A CA 1
ATOM 5169 C C . ARG A 1 643 ? 4.014 -1.854 -19.070 1.00 85.44 643 ARG A C 1
ATOM 5171 O O . ARG A 1 643 ? 4.111 -1.308 -17.973 1.00 85.44 643 ARG A O 1
ATOM 5178 N N . GLY A 1 644 ? 4.649 -1.382 -20.137 1.00 89.81 644 GLY A N 1
ATOM 5179 C CA . GLY A 1 644 ? 5.427 -0.143 -20.168 1.00 89.81 644 GLY A CA 1
ATOM 5180 C C . GLY A 1 644 ? 6.928 -0.370 -20.339 1.00 89.81 644 GLY A C 1
ATOM 5181 O O . GLY A 1 644 ? 7.352 -1.373 -20.917 1.00 89.81 644 GLY A O 1
ATOM 5182 N N . LEU A 1 645 ? 7.730 0.585 -19.866 1.00 91.94 645 LEU A N 1
ATOM 5183 C CA . LEU A 1 645 ? 9.153 0.703 -20.195 1.00 91.94 645 LEU A CA 1
ATOM 5184 C C . LEU A 1 645 ? 10.000 1.024 -18.955 1.00 91.94 645 LEU A C 1
ATOM 5186 O O . LEU A 1 645 ? 9.666 1.920 -18.180 1.00 91.94 645 LEU A O 1
ATOM 5190 N N . TYR A 1 646 ? 11.137 0.340 -18.813 1.00 93.69 646 TYR A N 1
ATOM 5191 C CA . TYR A 1 646 ? 12.188 0.708 -17.864 1.00 93.69 646 TYR A CA 1
ATOM 5192 C C . TYR A 1 646 ? 13.498 1.031 -18.589 1.00 93.69 646 TYR A C 1
ATOM 5194 O O . TYR A 1 646 ? 13.995 0.211 -19.359 1.00 93.69 646 TYR A O 1
ATOM 5202 N N . ILE A 1 647 ? 14.073 2.208 -18.333 1.00 94.25 647 ILE A N 1
ATOM 5203 C CA . ILE A 1 647 ? 15.373 2.611 -18.885 1.00 94.25 647 ILE A CA 1
ATOM 5204 C C . ILE A 1 647 ? 16.438 2.499 -17.793 1.00 94.25 647 ILE A C 1
ATOM 5206 O O . ILE A 1 647 ? 16.475 3.295 -16.852 1.00 94.25 647 ILE A O 1
ATOM 5210 N N . ALA A 1 648 ? 17.288 1.489 -17.933 1.00 91.50 648 ALA A N 1
ATOM 5211 C CA . ALA A 1 648 ? 18.414 1.172 -17.077 1.00 91.50 648 ALA A CA 1
ATOM 5212 C C . ALA A 1 648 ? 19.672 1.915 -17.548 1.00 91.50 648 ALA A C 1
ATOM 5214 O O . ALA A 1 648 ? 20.245 1.625 -18.599 1.00 91.50 648 ALA A O 1
ATOM 5215 N N . MET A 1 649 ? 20.116 2.861 -16.731 1.00 89.25 649 MET A N 1
ATOM 5216 C CA . MET A 1 649 ? 21.279 3.705 -16.969 1.00 89.25 649 MET A CA 1
ATOM 5217 C C . MET A 1 649 ? 22.476 3.242 -16.122 1.00 89.25 649 MET A C 1
ATOM 5219 O O . MET A 1 649 ? 22.287 2.717 -15.019 1.00 89.25 649 MET A O 1
ATOM 5223 N N . PRO A 1 650 ? 23.720 3.468 -16.579 1.00 85.19 650 PRO A N 1
ATOM 5224 C CA . PRO A 1 650 ? 24.920 3.070 -15.841 1.00 85.19 650 PRO A CA 1
ATOM 5225 C C . PRO A 1 650 ? 25.126 3.887 -14.558 1.00 85.19 650 PRO A C 1
ATOM 5227 O O . PRO A 1 650 ? 25.642 3.369 -13.573 1.00 85.19 650 PRO A O 1
ATOM 5230 N N . THR A 1 651 ? 24.728 5.166 -14.541 1.00 80.69 651 THR A N 1
ATOM 5231 C CA . THR A 1 651 ? 24.932 6.055 -13.386 1.00 80.69 651 THR A CA 1
ATOM 5232 C C . THR A 1 651 ? 23.703 6.912 -13.077 1.00 80.69 651 THR A C 1
ATOM 5234 O O . THR A 1 651 ? 22.834 7.146 -13.926 1.00 80.69 651 THR A O 1
ATOM 5237 N N . MET A 1 652 ? 23.648 7.445 -11.853 1.00 80.75 652 MET A N 1
ATOM 5238 C CA . MET A 1 652 ? 22.578 8.351 -11.410 1.00 80.75 652 MET A CA 1
ATOM 5239 C C . MET A 1 652 ? 22.530 9.642 -12.234 1.00 80.75 652 MET A C 1
ATOM 5241 O O . MET A 1 652 ? 21.451 10.078 -12.619 1.00 80.75 652 MET A O 1
ATOM 5245 N N . ALA A 1 653 ? 23.690 10.215 -12.573 1.00 77.94 653 ALA A N 1
ATOM 5246 C CA . ALA A 1 653 ? 23.763 11.434 -13.380 1.00 77.94 653 ALA A CA 1
ATOM 5247 C C . ALA A 1 653 ? 23.136 11.227 -14.768 1.00 77.94 653 ALA A C 1
ATOM 5249 O O . ALA A 1 653 ? 22.311 12.025 -15.210 1.00 77.94 653 ALA A O 1
ATOM 5250 N N . THR A 1 654 ? 23.451 10.100 -15.415 1.00 82.25 654 THR A N 1
ATOM 5251 C CA . THR A 1 654 ? 22.848 9.743 -16.708 1.00 82.25 654 THR A CA 1
ATOM 5252 C C . THR A 1 654 ? 21.351 9.423 -16.595 1.00 82.25 654 THR A C 1
ATOM 5254 O O . THR A 1 654 ? 20.597 9.711 -17.521 1.00 82.25 654 THR A O 1
ATOM 5257 N N . SER A 1 655 ? 20.893 8.919 -15.439 1.00 84.62 655 SER A N 1
ATOM 5258 C CA . SER A 1 655 ? 19.463 8.701 -15.157 1.00 84.62 655 SER A CA 1
ATOM 5259 C C . SER A 1 655 ? 18.672 10.009 -15.156 1.00 84.62 655 SER A C 1
ATOM 5261 O O . SER A 1 655 ? 17.612 10.068 -15.773 1.00 84.62 655 SER A O 1
ATOM 5263 N N . ASN A 1 656 ? 19.206 11.071 -14.546 1.00 80.38 656 ASN A N 1
ATOM 5264 C CA . ASN A 1 656 ? 18.554 12.386 -14.511 1.00 80.38 656 ASN A CA 1
ATOM 5265 C C . ASN A 1 656 ? 18.374 12.977 -15.914 1.00 80.38 656 ASN A C 1
ATOM 5267 O O . ASN A 1 656 ? 17.300 13.463 -16.256 1.00 80.38 656 ASN A O 1
ATOM 5271 N N . GLN A 1 657 ? 19.412 12.905 -16.751 1.00 84.50 657 GLN A N 1
ATOM 5272 C CA . GLN A 1 657 ? 19.337 13.413 -18.122 1.00 84.50 657 GLN A CA 1
ATOM 5273 C C . GLN A 1 657 ? 18.346 12.604 -18.973 1.00 84.50 657 GLN A C 1
ATOM 5275 O O . GLN A 1 657 ? 17.568 13.170 -19.745 1.00 84.50 657 GLN A O 1
ATOM 5280 N N . MET A 1 658 ? 18.360 11.277 -18.825 1.00 88.69 658 MET A N 1
ATOM 5281 C CA . MET A 1 658 ? 17.457 10.389 -19.554 1.00 88.69 658 MET A CA 1
ATOM 5282 C C . MET A 1 658 ? 16.001 10.550 -19.106 1.00 88.69 658 MET A C 1
ATOM 5284 O O . MET A 1 658 ? 15.093 10.447 -19.927 1.00 88.69 658 MET A O 1
ATOM 5288 N N . PHE A 1 659 ? 15.766 10.865 -17.832 1.00 87.56 659 PHE A N 1
ATOM 5289 C CA . PHE A 1 659 ? 14.434 11.103 -17.286 1.00 87.56 659 PHE A CA 1
ATOM 5290 C C . PHE A 1 659 ? 13.706 12.248 -17.991 1.00 87.56 659 PHE A C 1
ATOM 5292 O O . PHE A 1 659 ? 12.546 12.085 -18.374 1.00 87.56 659 PHE A O 1
ATOM 5299 N N . SER A 1 660 ? 14.388 13.371 -18.232 1.00 85.94 660 SER A N 1
ATOM 5300 C CA . SER A 1 660 ? 13.801 14.494 -18.970 1.00 85.94 660 SER A CA 1
ATOM 5301 C C . SER A 1 660 ? 13.409 14.086 -20.392 1.00 85.94 660 SER A C 1
ATOM 5303 O O . SER A 1 660 ? 12.294 14.361 -20.826 1.00 85.94 660 SER A O 1
ATOM 5305 N N . ARG A 1 661 ? 14.279 13.348 -21.095 1.00 88.50 661 ARG A N 1
ATOM 5306 C CA . ARG A 1 661 ? 14.015 12.880 -22.469 1.00 88.50 661 ARG A CA 1
ATOM 5307 C C . ARG A 1 661 ? 12.861 11.879 -22.531 1.00 88.50 661 ARG A C 1
ATOM 5309 O O . ARG A 1 661 ? 11.981 12.015 -23.377 1.00 88.50 661 ARG A O 1
ATOM 5316 N N . ALA A 1 662 ? 12.840 10.906 -21.622 1.00 89.75 662 ALA A N 1
ATOM 5317 C CA . ALA A 1 662 ? 11.760 9.929 -21.518 1.00 89.75 662 ALA A CA 1
ATOM 5318 C C . ALA A 1 662 ? 10.421 10.600 -21.178 1.00 89.75 662 ALA A C 1
ATOM 5320 O O . ALA A 1 662 ? 9.392 10.215 -21.723 1.00 89.75 662 ALA A O 1
ATOM 5321 N N . SER A 1 663 ? 10.439 11.632 -20.326 1.00 88.44 663 SER A N 1
ATOM 5322 C CA . SER A 1 663 ? 9.240 12.402 -19.978 1.00 88.44 663 SER A CA 1
ATOM 5323 C C . SER A 1 663 ? 8.648 13.098 -21.199 1.00 88.44 663 SER A C 1
ATOM 5325 O O . SER A 1 663 ? 7.457 12.951 -21.450 1.00 88.44 663 SER A O 1
ATOM 5327 N N . THR A 1 664 ? 9.471 13.788 -21.996 1.00 88.00 664 THR A N 1
ATOM 5328 C CA . THR A 1 664 ? 9.019 14.440 -23.237 1.00 88.00 664 THR A CA 1
ATOM 5329 C C . THR A 1 664 ? 8.450 13.431 -24.232 1.00 88.00 664 THR A C 1
ATOM 5331 O O . THR A 1 664 ? 7.370 13.638 -24.778 1.00 88.00 664 THR A O 1
ATOM 5334 N N . PHE A 1 665 ? 9.138 12.305 -24.430 1.00 90.69 665 PHE A N 1
ATOM 5335 C CA . PHE A 1 665 ? 8.674 11.233 -25.310 1.00 90.69 665 PHE A CA 1
ATOM 5336 C C . PHE A 1 665 ? 7.305 10.670 -24.878 1.00 90.69 665 PHE A C 1
ATOM 5338 O O . PHE A 1 665 ? 6.393 10.557 -25.697 1.00 90.69 665 PHE A O 1
ATOM 5345 N N . LEU A 1 666 ? 7.125 10.370 -23.587 1.00 89.12 666 LEU A N 1
ATOM 5346 C CA . LEU A 1 666 ? 5.872 9.813 -23.064 1.00 89.12 666 LEU A CA 1
ATOM 5347 C C . LEU A 1 666 ? 4.724 10.829 -23.070 1.00 89.12 666 LEU A C 1
ATOM 5349 O O . LEU A 1 666 ? 3.584 10.455 -23.351 1.00 89.12 666 LEU A O 1
ATOM 5353 N N . GLN A 1 667 ? 5.020 12.108 -22.819 1.00 86.56 667 GLN A N 1
ATOM 5354 C CA . GLN A 1 667 ? 4.048 13.199 -22.930 1.00 86.56 667 GLN A CA 1
ATOM 5355 C C . GLN A 1 667 ? 3.521 13.335 -24.360 1.00 86.56 667 GLN A C 1
ATOM 5357 O O . GLN A 1 667 ? 2.305 13.380 -24.546 1.00 86.56 667 GLN A O 1
ATOM 5362 N N . ASN A 1 668 ? 4.411 13.315 -25.359 1.00 85.69 668 ASN A N 1
ATOM 5363 C CA . ASN A 1 668 ? 4.019 13.350 -26.770 1.00 85.69 668 ASN A CA 1
ATOM 5364 C C . ASN A 1 668 ? 3.145 12.144 -27.143 1.00 85.69 668 ASN A C 1
ATOM 5366 O O . ASN A 1 668 ? 2.197 12.281 -27.912 1.00 85.69 668 ASN A O 1
ATOM 5370 N N . ARG A 1 669 ? 3.445 10.967 -26.576 1.00 87.12 669 ARG A N 1
ATOM 5371 C CA . ARG A 1 669 ? 2.780 9.713 -26.937 1.00 87.12 669 ARG A CA 1
ATOM 5372 C C . ARG A 1 669 ? 1.397 9.509 -26.315 1.00 87.12 669 ARG A C 1
ATOM 5374 O O . ARG A 1 669 ? 0.499 9.030 -27.009 1.00 87.12 669 ARG A O 1
ATOM 5381 N N . TYR A 1 670 ? 1.243 9.775 -25.018 1.00 82.56 670 TYR A N 1
ATOM 5382 C CA . TYR A 1 670 ? 0.057 9.354 -24.257 1.00 82.56 670 TYR A CA 1
ATOM 5383 C C . TYR A 1 670 ? -0.780 10.508 -23.693 1.00 82.56 670 TYR A C 1
ATOM 5385 O O . TYR A 1 670 ? -1.914 10.257 -23.300 1.00 82.56 670 TYR A O 1
ATOM 5393 N N . GLN A 1 671 ? -0.254 11.741 -23.636 1.00 75.50 671 GLN A N 1
ATOM 5394 C CA . GLN A 1 671 ? -0.961 12.942 -23.145 1.00 75.50 671 GLN A CA 1
ATOM 5395 C C . GLN A 1 671 ? -1.746 12.744 -21.822 1.00 75.50 671 GLN A C 1
ATOM 5397 O O . GLN A 1 671 ? -2.748 13.407 -21.577 1.00 75.50 671 GLN A O 1
ATOM 5402 N N . THR A 1 672 ? -1.291 11.837 -20.950 1.00 73.81 672 THR A N 1
ATOM 5403 C CA . THR A 1 672 ? -1.929 11.496 -19.666 1.00 73.81 672 THR A CA 1
ATOM 5404 C C . THR A 1 672 ? -0.908 11.536 -18.537 1.00 73.81 672 THR A C 1
ATOM 5406 O O . THR A 1 672 ? 0.255 11.164 -18.722 1.00 73.81 672 THR A O 1
ATOM 5409 N N . ALA A 1 673 ? -1.341 11.956 -17.347 1.00 67.62 673 ALA A N 1
ATOM 5410 C CA . ALA A 1 673 ? -0.492 12.002 -16.158 1.00 67.62 673 ALA A CA 1
ATOM 5411 C C . ALA A 1 673 ? 0.029 10.608 -15.757 1.00 67.62 673 ALA A C 1
ATOM 5413 O O . ALA A 1 673 ? 1.181 10.490 -15.345 1.00 67.62 673 ALA A O 1
ATOM 5414 N N . ALA A 1 674 ? -0.762 9.550 -15.979 1.00 67.00 674 ALA A N 1
ATOM 5415 C CA . ALA A 1 674 ? -0.393 8.159 -15.683 1.00 67.00 674 ALA A CA 1
ATOM 5416 C C . ALA A 1 674 ? 0.786 7.632 -16.532 1.00 67.00 674 ALA A C 1
ATOM 5418 O O . ALA A 1 674 ? 1.410 6.627 -16.193 1.00 67.00 674 ALA A O 1
ATOM 5419 N N . ALA A 1 675 ? 1.126 8.315 -17.632 1.00 76.00 675 ALA A N 1
ATOM 5420 C CA . ALA A 1 675 ? 2.272 7.980 -18.474 1.00 76.00 675 ALA A CA 1
ATOM 5421 C C . ALA A 1 675 ? 3.563 8.708 -18.058 1.00 76.00 675 ALA A C 1
ATOM 5423 O O . ALA A 1 675 ? 4.584 8.576 -18.733 1.00 76.00 675 ALA A O 1
ATOM 5424 N N . ARG A 1 676 ? 3.556 9.488 -16.969 1.00 77.75 676 ARG A N 1
ATOM 5425 C CA . ARG A 1 676 ? 4.762 10.170 -16.492 1.00 77.75 676 ARG A CA 1
ATOM 5426 C C . ARG A 1 676 ? 5.755 9.137 -15.935 1.00 77.75 676 ARG A C 1
ATOM 5428 O O . ARG A 1 676 ? 5.385 8.341 -15.072 1.00 77.75 676 ARG A O 1
ATOM 5435 N N . PRO A 1 677 ? 7.021 9.126 -16.390 1.00 79.50 677 PRO A N 1
ATOM 5436 C CA . PRO A 1 677 ? 8.005 8.199 -15.853 1.00 79.50 677 PRO A CA 1
ATOM 5437 C C . PRO A 1 677 ? 8.370 8.573 -14.416 1.00 79.50 677 PRO A C 1
ATOM 5439 O O . PRO A 1 677 ? 8.316 9.742 -14.032 1.00 79.50 677 PRO A O 1
ATOM 5442 N N . LEU A 1 678 ? 8.803 7.580 -13.639 1.00 80.25 678 LEU A N 1
ATOM 5443 C CA . LEU A 1 678 ? 9.382 7.779 -12.312 1.00 80.25 678 LEU A CA 1
ATOM 5444 C C . LEU A 1 678 ? 10.916 7.688 -12.371 1.00 80.25 678 LEU A C 1
ATOM 5446 O O . LEU A 1 678 ? 11.469 6.828 -13.056 1.00 80.25 678 LEU A O 1
ATOM 5450 N N . LEU A 1 679 ? 11.611 8.558 -11.635 1.00 76.38 679 LEU A N 1
ATOM 5451 C CA . LEU A 1 679 ? 13.070 8.513 -11.486 1.00 76.38 679 LEU A CA 1
ATOM 5452 C C . LEU A 1 679 ? 13.464 7.569 -1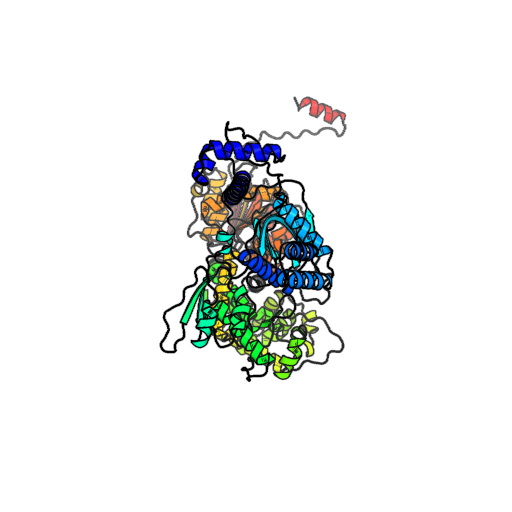0.337 1.00 76.38 679 LEU A C 1
ATOM 5454 O O . LEU A 1 679 ? 12.962 7.705 -9.222 1.00 76.38 679 LEU A O 1
ATOM 5458 N N . ILE A 1 680 ? 14.364 6.616 -10.596 1.00 71.81 680 ILE A N 1
ATOM 5459 C CA . ILE A 1 680 ? 14.630 5.471 -9.711 1.00 71.81 680 ILE A CA 1
ATOM 5460 C C . ILE A 1 680 ? 16.132 5.315 -9.433 1.00 71.81 680 ILE A C 1
ATOM 5462 O O . ILE A 1 680 ? 16.833 4.529 -10.070 1.00 71.81 680 ILE A O 1
ATOM 5466 N N . HIS A 1 681 ? 16.638 6.038 -8.433 1.00 64.69 681 HIS A N 1
ATOM 5467 C CA . HIS A 1 681 ? 17.977 5.833 -7.860 1.00 64.69 681 HIS A CA 1
ATOM 5468 C C . HIS A 1 681 ? 18.069 6.397 -6.431 1.00 64.69 681 HIS A C 1
ATOM 5470 O O . HIS A 1 681 ? 17.110 6.963 -5.907 1.00 64.69 681 HIS A O 1
ATOM 5476 N N . SER A 1 682 ? 19.220 6.235 -5.767 1.00 55.75 682 SER A N 1
ATOM 5477 C CA . SER A 1 682 ? 19.370 6.520 -4.330 1.00 55.75 682 SER A CA 1
ATOM 5478 C C . SER A 1 682 ? 19.097 7.963 -3.900 1.00 55.75 682 SER A C 1
ATOM 5480 O O . SER A 1 682 ? 18.766 8.171 -2.735 1.00 55.75 682 SER A O 1
ATOM 5482 N N . GLN A 1 683 ? 19.202 8.925 -4.819 1.00 57.38 683 GLN A N 1
ATOM 5483 C CA . GLN A 1 683 ? 18.996 10.354 -4.569 1.00 57.38 683 GLN A CA 1
ATOM 5484 C C . GLN A 1 683 ? 17.721 10.919 -5.220 1.00 57.38 683 GLN A C 1
ATOM 5486 O O . GLN A 1 683 ? 17.453 12.107 -5.084 1.00 57.38 683 GLN A O 1
ATOM 5491 N N . ALA A 1 684 ? 16.903 10.088 -5.879 1.00 55.81 684 ALA A N 1
ATOM 5492 C CA . ALA A 1 684 ? 15.731 10.546 -6.635 1.00 55.81 684 ALA A CA 1
ATOM 5493 C C . ALA A 1 684 ? 14.671 11.261 -5.771 1.00 55.81 684 ALA A C 1
ATOM 5495 O O . ALA A 1 684 ? 13.958 12.129 -6.264 1.00 55.81 684 ALA A O 1
ATOM 5496 N N . ARG A 1 685 ? 14.603 10.945 -4.467 1.00 52.97 685 ARG A N 1
ATOM 5497 C CA . ARG A 1 685 ? 13.647 11.542 -3.515 1.00 52.97 685 ARG A CA 1
ATOM 5498 C C . ARG A 1 685 ? 13.831 13.054 -3.322 1.00 52.97 685 ARG A C 1
ATOM 5500 O O . ARG A 1 685 ? 12.874 13.721 -2.966 1.00 52.97 685 ARG A O 1
ATOM 5507 N N . TRP A 1 686 ? 15.033 13.583 -3.545 1.00 45.09 686 TRP A N 1
ATOM 5508 C CA . TRP A 1 686 ? 15.337 15.011 -3.370 1.00 45.09 686 TRP A CA 1
ATOM 5509 C C . TRP A 1 686 ? 15.035 15.856 -4.615 1.00 45.09 686 TRP A C 1
ATOM 5511 O O . TRP A 1 686 ? 15.177 17.070 -4.569 1.00 45.09 686 TRP A O 1
ATOM 5521 N N . LEU A 1 687 ? 14.665 15.210 -5.726 1.00 47.97 687 LEU A N 1
ATOM 5522 C CA . LEU A 1 687 ? 14.489 15.831 -7.044 1.00 47.97 687 LEU A CA 1
ATOM 5523 C C . LEU A 1 687 ? 13.032 15.798 -7.536 1.00 47.97 687 LEU A C 1
ATOM 5525 O O . LEU A 1 687 ? 12.761 16.263 -8.638 1.00 47.97 687 LEU A O 1
ATOM 5529 N N . GLN A 1 688 ? 12.109 15.204 -6.774 1.00 51.69 688 GLN A N 1
ATOM 5530 C CA . GLN A 1 688 ? 10.694 15.118 -7.142 1.00 51.69 688 GLN A CA 1
ATOM 5531 C C . GLN A 1 688 ? 9.878 16.114 -6.320 1.00 51.69 688 GLN A C 1
ATOM 5533 O O . GLN A 1 688 ? 9.804 15.975 -5.102 1.00 51.69 688 GLN A O 1
ATOM 5538 N N . ASP A 1 689 ? 9.233 17.065 -7.003 1.00 39.56 689 ASP A N 1
ATOM 5539 C CA . ASP A 1 689 ? 8.386 18.099 -6.385 1.00 39.56 689 ASP A CA 1
ATOM 5540 C C . ASP A 1 689 ? 7.167 17.510 -5.647 1.00 39.56 689 ASP A C 1
ATOM 5542 O O . ASP A 1 689 ? 6.676 18.106 -4.698 1.00 39.56 689 ASP A O 1
ATOM 5546 N N . ASN A 1 690 ? 6.710 16.314 -6.046 1.00 48.00 690 ASN A N 1
ATOM 5547 C CA . ASN A 1 690 ? 5.647 15.548 -5.388 1.00 48.00 690 ASN A CA 1
ATOM 5548 C C . ASN A 1 690 ? 6.002 14.049 -5.382 1.00 48.00 690 ASN A C 1
ATOM 5550 O O . ASN A 1 690 ? 5.785 13.369 -6.390 1.00 48.00 690 ASN A O 1
ATOM 5554 N N . PRO A 1 691 ? 6.582 13.503 -4.297 1.00 48.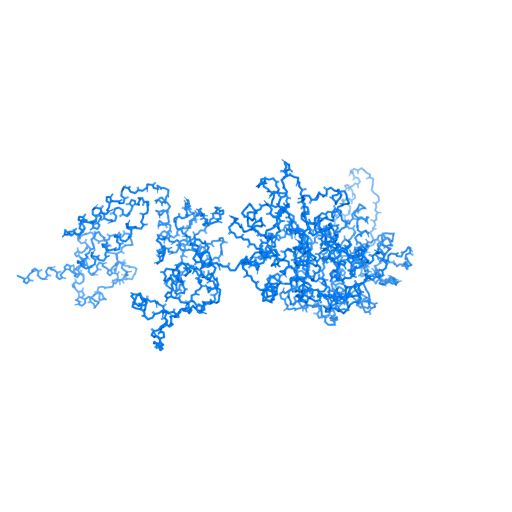50 691 PRO A N 1
ATOM 5555 C CA . PRO A 1 691 ? 6.803 12.066 -4.188 1.00 48.50 691 PRO A CA 1
ATOM 5556 C C . PRO A 1 691 ? 5.456 11.330 -4.031 1.00 48.50 691 PRO A C 1
ATOM 5558 O O . PRO A 1 691 ? 4.589 11.817 -3.306 1.00 48.50 691 PRO A O 1
ATOM 5561 N N . PRO A 1 692 ? 5.265 10.154 -4.661 1.00 45.72 692 PRO A N 1
ATOM 5562 C CA . PRO A 1 692 ? 4.044 9.366 -4.486 1.00 45.72 692 PRO A CA 1
ATOM 5563 C C . PRO A 1 692 ? 3.828 8.972 -3.012 1.00 45.72 692 PRO A C 1
ATOM 5565 O O . PRO A 1 692 ? 4.814 8.838 -2.269 1.00 45.72 692 PRO A O 1
ATOM 5568 N N . PRO A 1 693 ? 2.564 8.765 -2.583 1.00 42.56 693 PRO A N 1
ATOM 5569 C CA . PRO A 1 693 ? 2.234 8.432 -1.202 1.00 42.56 693 PRO A CA 1
ATOM 5570 C C . PRO A 1 693 ? 2.997 7.191 -0.727 1.00 42.56 693 PRO A C 1
ATOM 5572 O O . PRO A 1 693 ? 3.251 6.236 -1.471 1.00 42.56 693 PRO A O 1
ATOM 5575 N N . ALA A 1 694 ? 3.422 7.217 0.535 1.00 44.62 694 ALA A N 1
ATOM 5576 C CA . ALA A 1 694 ? 4.209 6.139 1.105 1.00 44.62 694 ALA A CA 1
ATOM 5577 C C . ALA A 1 694 ? 3.324 4.903 1.330 1.00 44.62 694 ALA A C 1
ATOM 5579 O O . ALA A 1 694 ? 2.512 4.884 2.243 1.00 44.62 694 ALA A O 1
ATOM 5580 N N . LEU A 1 695 ? 3.531 3.842 0.543 1.00 42.50 695 LEU A N 1
ATOM 5581 C CA . LEU A 1 695 ? 3.013 2.505 0.861 1.00 42.50 695 LEU A CA 1
ATOM 5582 C C . LEU A 1 695 ? 3.559 2.068 2.236 1.00 42.50 695 LEU A C 1
ATOM 5584 O O . LEU A 1 695 ? 4.779 1.921 2.407 1.00 42.50 695 LEU A O 1
ATOM 5588 N N . SER A 1 696 ? 2.691 1.897 3.228 1.00 36.72 696 SER A N 1
ATOM 5589 C CA . SER A 1 696 ? 3.033 1.308 4.525 1.00 36.72 696 SER A CA 1
ATOM 5590 C C . SER A 1 696 ? 3.426 -0.155 4.321 1.00 36.72 696 SER A C 1
ATOM 5592 O O . SER A 1 696 ? 2.798 -0.892 3.570 1.00 36.72 696 SER A O 1
ATOM 5594 N N . VAL A 1 697 ? 4.519 -0.574 4.954 1.00 37.03 697 VAL A N 1
ATOM 5595 C CA . VAL A 1 697 ? 4.843 -1.994 5.121 1.00 37.03 697 VAL A CA 1
ATOM 5596 C C . VAL A 1 697 ? 4.724 -2.259 6.604 1.00 37.03 697 VAL A C 1
ATOM 5598 O O . VAL A 1 697 ? 5.313 -1.515 7.389 1.00 37.03 697 VAL A O 1
ATOM 5601 N N . GLU A 1 698 ? 3.963 -3.287 6.966 1.00 39.12 698 GLU A N 1
ATOM 5602 C CA . GLU A 1 698 ? 4.064 -3.886 8.290 1.00 39.12 698 GLU A CA 1
ATOM 5603 C C . GLU A 1 698 ? 5.503 -4.392 8.437 1.00 39.12 698 GLU A C 1
ATOM 5605 O O . GLU A 1 698 ? 5.917 -5.373 7.819 1.00 39.12 698 GLU A O 1
ATOM 5610 N N . GLU A 1 699 ? 6.311 -3.654 9.194 1.00 35.47 699 GLU A N 1
ATOM 5611 C CA . GLU A 1 699 ? 7.416 -4.286 9.896 1.00 35.47 699 GLU A CA 1
ATOM 5612 C C . GLU A 1 699 ? 6.769 -5.172 10.957 1.00 35.47 699 GLU A C 1
ATOM 5614 O O . GLU A 1 699 ? 5.838 -4.724 11.634 1.00 35.47 699 GLU A O 1
ATOM 5619 N N . ASP A 1 700 ? 7.229 -6.425 11.051 1.00 37.62 700 ASP A N 1
ATOM 5620 C CA . ASP A 1 700 ? 6.899 -7.329 12.151 1.00 37.62 700 ASP A CA 1
ATOM 5621 C C . ASP A 1 700 ? 6.784 -6.496 13.435 1.00 37.62 700 ASP A C 1
ATOM 5623 O O . ASP A 1 700 ? 7.722 -5.764 13.772 1.00 37.62 700 ASP A O 1
ATOM 5627 N N . LEU A 1 701 ? 5.629 -6.553 14.114 1.00 33.47 701 LEU A N 1
ATOM 5628 C CA . LEU A 1 701 ? 5.427 -5.966 15.441 1.00 33.47 701 LEU A CA 1
ATOM 5629 C C . LEU A 1 701 ? 6.307 -6.731 16.443 1.00 33.47 701 LEU A C 1
ATOM 5631 O O . LEU A 1 701 ? 5.843 -7.480 17.300 1.00 33.47 701 LEU A O 1
ATOM 5635 N N . ASP A 1 702 ? 7.614 -6.553 16.303 1.00 35.84 702 ASP A N 1
ATOM 5636 C CA . ASP A 1 702 ? 8.633 -6.947 17.243 1.00 35.84 702 ASP A CA 1
ATOM 5637 C C . ASP A 1 702 ? 8.502 -5.966 18.414 1.00 35.84 702 ASP A C 1
ATOM 5639 O O . ASP A 1 702 ? 8.716 -4.759 18.279 1.00 35.84 702 ASP A O 1
ATOM 5643 N N . GLY A 1 703 ? 8.177 -6.489 19.598 1.00 31.97 703 GLY A N 1
ATOM 5644 C CA . GLY A 1 703 ? 8.149 -5.769 20.879 1.00 31.97 703 GLY A CA 1
ATOM 5645 C C . GLY A 1 703 ? 9.503 -5.191 21.328 1.00 31.97 703 GLY A C 1
ATOM 5646 O O . GLY A 1 703 ? 9.741 -5.017 22.519 1.00 31.97 703 GLY A O 1
ATOM 5647 N N . THR A 1 704 ? 10.402 -4.880 20.396 1.00 26.27 704 THR A N 1
ATOM 5648 C CA . THR A 1 704 ? 11.644 -4.140 20.601 1.00 26.27 704 THR A CA 1
ATOM 5649 C C . THR A 1 704 ? 11.697 -2.988 19.602 1.00 26.27 704 THR A C 1
ATOM 5651 O O . THR A 1 704 ? 12.387 -3.048 18.584 1.00 26.27 704 THR A O 1
ATOM 5654 N N . ALA A 1 705 ? 10.984 -1.910 19.926 1.00 29.28 705 ALA A N 1
ATOM 5655 C CA . ALA A 1 705 ? 10.861 -0.671 19.154 1.00 29.28 705 ALA A CA 1
ATOM 5656 C C . ALA A 1 705 ? 12.179 0.123 18.943 1.00 29.28 705 ALA A C 1
ATOM 5658 O O . ALA A 1 705 ? 12.138 1.328 18.707 1.00 29.28 705 ALA A O 1
ATOM 5659 N N . ALA A 1 706 ? 13.359 -0.499 19.036 1.00 27.17 706 ALA A N 1
ATOM 5660 C CA . ALA A 1 706 ? 14.634 0.220 19.081 1.00 27.17 706 ALA A CA 1
ATOM 5661 C C . ALA A 1 706 ? 15.751 -0.293 18.152 1.00 27.17 706 ALA A C 1
ATOM 5663 O O . ALA A 1 706 ? 16.748 0.413 18.015 1.00 27.17 706 ALA A O 1
ATOM 5664 N N . ALA A 1 707 ? 15.628 -1.457 17.497 1.00 25.39 707 ALA A N 1
ATOM 5665 C CA . ALA A 1 707 ? 16.763 -2.034 16.750 1.00 25.39 707 ALA A CA 1
ATOM 5666 C C . ALA A 1 707 ? 16.520 -2.328 15.256 1.00 25.39 707 ALA A C 1
ATOM 5668 O O . ALA A 1 707 ? 17.486 -2.336 14.499 1.00 25.39 707 ALA A O 1
ATOM 5669 N N . ALA A 1 708 ? 15.276 -2.501 14.795 1.00 26.27 708 ALA A N 1
ATOM 5670 C CA . ALA A 1 708 ? 14.980 -2.752 13.374 1.00 26.27 708 ALA A CA 1
ATOM 5671 C C . ALA A 1 708 ? 14.615 -1.478 12.580 1.00 26.27 708 ALA A C 1
ATOM 5673 O O . ALA A 1 708 ? 14.815 -1.417 11.369 1.00 26.27 708 ALA A O 1
ATOM 5674 N N . THR A 1 709 ? 14.195 -0.414 13.271 1.00 29.03 709 THR A N 1
ATOM 5675 C CA . THR A 1 709 ? 13.683 0.843 12.694 1.00 29.03 709 THR A CA 1
ATOM 5676 C C . THR A 1 709 ? 14.726 1.688 11.947 1.00 29.03 709 THR A C 1
ATOM 5678 O O . THR A 1 709 ? 14.381 2.715 11.357 1.00 29.03 709 THR A O 1
ATOM 5681 N N . ARG A 1 710 ? 16.012 1.308 11.962 1.00 27.97 710 ARG A N 1
ATOM 5682 C CA . ARG A 1 710 ? 17.102 2.128 11.401 1.00 27.97 710 ARG A CA 1
ATOM 5683 C C . ARG A 1 710 ? 17.765 1.605 10.129 1.00 27.97 710 ARG A C 1
ATOM 5685 O O . ARG A 1 710 ? 18.381 2.425 9.457 1.00 27.97 710 ARG A O 1
ATOM 5692 N N . ASP A 1 711 ? 17.595 0.341 9.736 1.00 31.31 711 ASP A N 1
ATOM 5693 C CA . ASP A 1 711 ? 18.417 -0.223 8.643 1.00 31.31 711 ASP A CA 1
ATOM 5694 C C . ASP A 1 711 ? 17.691 -0.463 7.304 1.00 31.31 711 ASP A C 1
ATOM 5696 O O . ASP A 1 711 ? 18.339 -0.647 6.273 1.00 31.31 711 ASP A O 1
ATOM 5700 N N . MET A 1 712 ? 16.351 -0.406 7.249 1.00 29.75 712 MET A N 1
ATOM 5701 C CA . MET A 1 712 ? 15.599 -0.685 6.004 1.00 29.75 712 MET A CA 1
ATOM 5702 C C . MET A 1 712 ? 14.760 0.481 5.464 1.00 29.75 712 MET A C 1
ATOM 5704 O O . MET A 1 712 ? 14.433 0.485 4.271 1.00 29.75 712 MET A O 1
ATOM 5708 N N . SER A 1 713 ? 14.503 1.527 6.257 1.00 30.84 713 SER A N 1
ATOM 5709 C CA . SER A 1 713 ? 13.813 2.751 5.799 1.00 30.84 713 SER A CA 1
ATOM 5710 C C . SER A 1 713 ? 14.549 3.459 4.648 1.00 30.84 713 SER A C 1
ATOM 5712 O O . SER A 1 713 ? 13.922 4.101 3.803 1.00 30.84 713 SER A O 1
ATOM 5714 N N . TRP A 1 714 ? 15.865 3.243 4.530 1.00 33.69 714 TRP A N 1
ATOM 5715 C CA . TRP A 1 714 ? 16.709 3.751 3.442 1.00 33.69 714 TRP A CA 1
ATOM 5716 C C . TRP A 1 714 ? 16.539 3.002 2.099 1.00 33.69 714 TRP A C 1
ATOM 5718 O O . TRP A 1 714 ? 16.901 3.524 1.039 1.00 33.69 714 TRP A O 1
ATOM 5728 N N . PHE A 1 715 ? 15.968 1.788 2.108 1.00 31.41 715 PHE A N 1
ATOM 5729 C CA . PHE A 1 715 ? 15.824 0.911 0.932 1.00 31.41 715 PHE A CA 1
ATOM 5730 C C . PHE A 1 715 ? 14.374 0.710 0.457 1.00 31.41 715 PHE A C 1
ATOM 5732 O O . PHE A 1 715 ? 14.163 0.234 -0.662 1.00 31.41 715 PHE A O 1
ATOM 5739 N N . LEU A 1 716 ? 13.377 1.065 1.272 1.00 36.88 716 LEU A N 1
ATOM 5740 C CA . LEU A 1 716 ? 11.960 0.766 1.025 1.00 36.88 716 LEU A CA 1
ATOM 5741 C C . LEU A 1 716 ? 11.308 1.535 -0.145 1.00 36.88 716 LEU A C 1
ATOM 5743 O O . LEU A 1 716 ? 10.571 0.894 -0.897 1.00 36.88 716 LEU A O 1
ATOM 5747 N N . PRO A 1 717 ? 11.614 2.823 -0.419 1.00 49.06 717 PRO A N 1
ATOM 5748 C CA . PRO A 1 717 ? 11.064 3.500 -1.599 1.00 49.06 717 PRO A CA 1
ATOM 5749 C C . PRO A 1 717 ? 11.509 2.847 -2.922 1.00 49.06 717 PRO A C 1
ATOM 5751 O O . PRO A 1 717 ? 10.741 2.782 -3.875 1.00 49.06 717 PRO A O 1
ATOM 5754 N N . ARG A 1 718 ? 12.729 2.284 -2.969 1.00 51.78 718 ARG A N 1
ATOM 5755 C CA . ARG A 1 718 ? 13.384 1.812 -4.207 1.00 51.78 718 ARG A CA 1
ATOM 5756 C C . ARG A 1 718 ? 12.806 0.513 -4.775 1.00 51.78 718 ARG A C 1
ATOM 5758 O O . ARG A 1 718 ? 12.843 0.314 -5.982 1.00 51.78 718 ARG A O 1
ATOM 5765 N N . LYS A 1 719 ? 12.276 -0.381 -3.927 1.00 51.78 719 LYS A N 1
ATOM 5766 C CA . LYS A 1 719 ? 11.718 -1.682 -4.368 1.00 51.78 719 LYS A CA 1
ATOM 5767 C C . LYS A 1 719 ? 10.400 -1.531 -5.134 1.00 51.78 719 LYS A C 1
ATOM 5769 O O . LYS A 1 719 ? 10.037 -2.414 -5.900 1.00 51.78 719 LYS A O 1
ATOM 5774 N N . ARG A 1 720 ? 9.704 -0.417 -4.898 1.00 61.75 720 ARG A N 1
ATOM 5775 C CA . ARG A 1 720 ? 8.324 -0.151 -5.324 1.00 61.75 720 ARG A CA 1
ATOM 5776 C C . ARG A 1 720 ? 8.270 0.682 -6.594 1.00 61.75 720 ARG A C 1
ATOM 5778 O O . ARG A 1 720 ? 7.385 0.492 -7.413 1.00 61.75 720 ARG A O 1
ATOM 5785 N N . SER A 1 721 ? 9.265 1.545 -6.788 1.00 67.44 721 SER A N 1
ATOM 5786 C CA . SER A 1 721 ? 9.378 2.405 -7.963 1.00 67.44 721 SER A CA 1
ATOM 5787 C C . SER A 1 721 ? 9.395 1.632 -9.284 1.00 67.44 721 SER A C 1
ATOM 5789 O O . SER A 1 721 ? 8.892 2.140 -10.270 1.00 67.44 721 SER A O 1
ATOM 5791 N N . LEU A 1 722 ? 9.931 0.403 -9.320 1.00 80.56 722 LEU A N 1
ATOM 5792 C CA . LEU A 1 722 ? 9.927 -0.418 -10.540 1.00 80.56 722 LEU A CA 1
ATOM 5793 C C . LEU A 1 722 ? 8.517 -0.861 -10.969 1.00 80.56 722 LEU A C 1
ATOM 5795 O O . LEU A 1 722 ? 8.337 -1.244 -12.124 1.00 80.56 722 LEU A O 1
ATOM 5799 N N . LEU A 1 723 ? 7.536 -0.861 -10.055 1.00 81.19 723 LEU A N 1
ATOM 5800 C CA . LEU A 1 723 ? 6.169 -1.315 -10.333 1.00 81.19 723 LEU A CA 1
ATOM 5801 C C . LEU A 1 723 ? 5.391 -0.326 -11.211 1.00 81.19 723 LEU A C 1
ATOM 5803 O O . LEU A 1 723 ? 4.389 -0.727 -11.807 1.00 81.19 723 LEU A O 1
ATOM 5807 N N . THR A 1 724 ? 5.855 0.925 -11.326 1.00 81.50 724 THR A N 1
ATOM 5808 C CA . THR A 1 724 ? 5.231 1.920 -12.203 1.00 81.50 724 THR A CA 1
ATOM 5809 C C . THR A 1 724 ? 5.291 1.465 -13.664 1.00 81.50 724 THR A C 1
ATOM 5811 O O . THR A 1 724 ? 6.214 0.743 -14.058 1.00 81.50 724 THR A O 1
ATOM 5814 N N . PRO A 1 725 ? 4.329 1.863 -14.516 1.00 84.25 725 PRO A N 1
ATOM 5815 C CA . PRO A 1 725 ? 4.379 1.566 -15.946 1.00 84.25 725 PRO A CA 1
ATOM 5816 C C . PRO A 1 725 ? 5.691 2.029 -16.594 1.00 84.25 725 PRO A C 1
ATOM 5818 O O . PRO A 1 725 ? 6.344 1.248 -17.291 1.00 84.25 725 PRO A O 1
ATOM 5821 N N . PHE A 1 726 ? 6.123 3.248 -16.265 1.00 88.19 726 PHE A N 1
ATOM 5822 C CA . PHE A 1 726 ? 7.318 3.878 -16.815 1.00 88.19 726 PHE A CA 1
ATOM 5823 C C . PHE A 1 726 ? 8.324 4.254 -15.729 1.00 88.19 726 PHE A C 1
ATOM 5825 O O . PHE A 1 726 ? 7.969 4.873 -14.722 1.00 88.19 726 PHE A O 1
ATOM 5832 N N . GLY A 1 727 ? 9.596 3.926 -15.951 1.00 88.81 727 GLY A N 1
ATOM 5833 C CA . GLY A 1 727 ? 10.670 4.263 -15.021 1.00 88.81 727 GLY A CA 1
ATOM 5834 C C . GLY A 1 727 ? 12.018 4.479 -15.701 1.00 88.81 727 GLY A C 1
ATOM 5835 O O . GLY A 1 727 ? 12.343 3.829 -16.691 1.00 88.81 727 GLY A O 1
ATOM 5836 N N . VAL A 1 728 ? 12.822 5.377 -15.140 1.00 89.88 728 VAL A N 1
ATOM 5837 C CA . VAL A 1 728 ? 14.217 5.614 -15.533 1.00 89.88 728 VAL A CA 1
ATOM 5838 C C . VAL A 1 728 ? 15.077 5.510 -14.285 1.00 89.88 728 VAL A C 1
ATOM 5840 O O . VAL A 1 728 ? 14.801 6.174 -13.290 1.00 89.88 728 VAL A O 1
ATOM 5843 N N . GLY A 1 729 ? 16.115 4.681 -14.295 1.00 88.88 729 GLY A N 1
ATOM 5844 C CA . GLY A 1 729 ? 16.934 4.476 -13.106 1.00 88.88 729 GLY A CA 1
ATOM 5845 C C . GLY A 1 729 ? 18.227 3.730 -13.369 1.00 88.88 729 GLY A C 1
ATOM 5846 O O . GLY A 1 729 ? 18.600 3.522 -14.518 1.00 88.88 729 GLY A O 1
ATOM 5847 N N . THR A 1 730 ? 18.922 3.327 -12.305 1.00 86.88 730 THR A N 1
ATOM 5848 C CA . THR A 1 730 ? 20.192 2.605 -12.463 1.00 86.88 730 THR A CA 1
ATOM 5849 C C . THR A 1 730 ? 19.994 1.130 -12.795 1.00 86.88 730 THR A C 1
ATOM 5851 O O . THR A 1 730 ? 19.073 0.478 -12.297 1.00 86.88 730 THR A O 1
ATOM 5854 N N . VAL A 1 731 ? 20.921 0.574 -13.577 1.00 87.25 731 VAL A N 1
ATOM 5855 C CA . VAL A 1 731 ? 20.972 -0.858 -13.913 1.00 87.25 731 VAL A CA 1
ATOM 5856 C C . VAL A 1 731 ? 20.922 -1.766 -12.677 1.00 87.25 731 VAL A C 1
ATOM 5858 O O . VAL A 1 731 ? 20.289 -2.823 -12.717 1.00 87.25 731 VAL A O 1
ATOM 5861 N N . ASP A 1 732 ? 21.469 -1.323 -11.542 1.00 85.00 732 ASP A N 1
ATOM 5862 C CA . ASP A 1 732 ? 21.457 -2.068 -10.277 1.00 85.00 732 ASP A CA 1
ATOM 5863 C C . ASP A 1 732 ? 20.047 -2.479 -9.839 1.00 85.00 732 ASP A C 1
ATOM 5865 O O . ASP A 1 732 ? 19.862 -3.551 -9.264 1.00 85.00 732 ASP A O 1
ATOM 5869 N N . GLN A 1 733 ? 19.026 -1.661 -10.130 1.00 83.75 733 GLN A N 1
ATOM 5870 C CA . GLN A 1 733 ? 17.643 -1.977 -9.760 1.00 83.75 733 GLN A CA 1
ATOM 5871 C C . GLN A 1 733 ? 17.134 -3.232 -10.470 1.00 83.75 733 GLN A C 1
ATOM 5873 O O . GLN A 1 733 ? 16.404 -4.024 -9.869 1.00 83.75 733 GLN A O 1
ATOM 5878 N N . THR A 1 734 ? 17.560 -3.447 -11.716 1.00 88.75 734 THR A N 1
ATOM 5879 C CA . THR A 1 734 ? 17.231 -4.661 -12.472 1.00 88.75 734 THR A CA 1
ATOM 5880 C C . THR A 1 734 ? 18.068 -5.847 -12.017 1.00 88.75 734 THR A C 1
ATOM 5882 O O . THR A 1 734 ? 17.526 -6.932 -11.837 1.00 88.75 734 THR A O 1
ATOM 5885 N N . LEU A 1 735 ? 19.356 -5.656 -11.726 1.00 88.12 735 LEU A N 1
ATOM 5886 C CA . LEU A 1 735 ? 20.234 -6.738 -11.272 1.00 88.12 735 LEU A CA 1
ATOM 5887 C C . LEU A 1 735 ? 19.826 -7.284 -9.899 1.00 88.12 735 LEU A C 1
ATOM 5889 O O . LEU A 1 735 ? 19.880 -8.490 -9.669 1.00 88.12 735 LEU A O 1
ATOM 5893 N N . LEU A 1 736 ? 19.301 -6.432 -9.015 1.00 86.06 736 LEU A N 1
ATOM 5894 C CA . LEU A 1 736 ? 18.724 -6.854 -7.734 1.00 86.06 736 LEU A CA 1
ATOM 5895 C C . LEU A 1 736 ? 17.541 -7.829 -7.878 1.00 86.06 736 LEU A C 1
ATOM 5897 O O . LEU A 1 736 ? 17.183 -8.474 -6.894 1.00 86.06 736 LEU A O 1
ATOM 5901 N N . SER A 1 737 ? 16.932 -7.949 -9.064 1.00 88.25 737 SER A N 1
ATOM 5902 C CA . SER A 1 737 ? 15.853 -8.913 -9.325 1.00 88.25 737 SER A CA 1
ATOM 5903 C C . SER A 1 737 ? 16.336 -10.363 -9.441 1.00 88.25 737 SER A C 1
ATOM 5905 O O . SER A 1 737 ? 15.536 -11.274 -9.264 1.00 88.25 737 SER A O 1
ATOM 5907 N N . VAL A 1 738 ? 17.633 -10.589 -9.680 1.00 90.06 738 VAL A N 1
ATOM 5908 C CA . VAL A 1 738 ? 18.227 -11.935 -9.793 1.00 90.06 738 VAL A CA 1
ATOM 5909 C C . VAL A 1 738 ? 19.195 -12.278 -8.663 1.00 90.06 738 VAL A C 1
ATOM 5911 O O . VAL A 1 738 ? 19.715 -13.391 -8.605 1.00 90.06 738 VAL A O 1
ATOM 5914 N N . LEU A 1 739 ? 19.419 -11.341 -7.742 1.00 88.00 739 LEU A N 1
ATOM 5915 C CA . LEU A 1 739 ? 20.174 -11.578 -6.517 1.00 88.00 739 LEU A CA 1
ATOM 5916 C C . LEU A 1 739 ? 19.273 -12.195 -5.441 1.00 88.00 739 LEU A C 1
ATOM 5918 O O . LEU A 1 739 ? 18.087 -11.877 -5.351 1.00 88.00 739 LEU A O 1
ATOM 5922 N N . GLN A 1 740 ? 19.857 -13.027 -4.574 1.00 84.31 740 GLN A N 1
ATOM 5923 C CA . GLN A 1 740 ? 19.176 -13.663 -3.438 1.00 84.31 740 GLN A CA 1
ATOM 5924 C C . GLN A 1 740 ? 18.886 -12.648 -2.317 1.00 84.31 740 GLN A C 1
ATOM 5926 O O . GLN A 1 740 ? 19.455 -12.693 -1.230 1.00 84.31 740 GLN A O 1
ATOM 5931 N N . THR A 1 741 ? 18.012 -11.685 -2.602 1.00 85.19 741 THR A N 1
ATOM 5932 C CA . THR A 1 741 ? 17.607 -10.617 -1.683 1.00 85.19 741 THR A CA 1
ATOM 5933 C C . THR A 1 741 ? 16.120 -10.724 -1.354 1.00 85.19 741 THR A C 1
ATOM 5935 O O . THR A 1 741 ? 15.328 -11.241 -2.145 1.00 85.19 741 THR A O 1
ATOM 5938 N N . ARG A 1 742 ? 15.707 -10.195 -0.192 1.00 83.88 742 ARG A N 1
ATOM 5939 C CA . ARG A 1 742 ? 14.281 -10.141 0.176 1.00 83.88 742 ARG A CA 1
ATOM 5940 C C . ARG A 1 742 ? 13.482 -9.383 -0.890 1.00 83.88 742 ARG A C 1
ATOM 5942 O O . ARG A 1 742 ? 13.845 -8.251 -1.242 1.00 83.88 742 ARG A O 1
ATOM 5949 N N . HIS A 1 743 ? 12.360 -9.964 -1.311 1.00 87.12 743 HIS A N 1
ATOM 5950 C CA . HIS A 1 743 ? 11.446 -9.435 -2.331 1.00 87.12 743 HIS A CA 1
ATOM 5951 C C . HIS A 1 743 ? 12.053 -9.337 -3.746 1.00 87.12 743 HIS A C 1
ATOM 5953 O O . HIS A 1 743 ? 11.693 -8.443 -4.515 1.00 87.12 743 HIS A O 1
ATOM 5959 N N . PHE A 1 744 ? 12.990 -10.215 -4.124 1.00 88.88 744 PHE A N 1
ATOM 5960 C CA . PHE A 1 744 ? 13.506 -10.242 -5.504 1.00 88.88 744 PHE A CA 1
ATOM 5961 C C . PHE A 1 744 ? 12.380 -10.479 -6.533 1.00 88.88 744 PHE A C 1
ATOM 5963 O O . PHE A 1 744 ? 12.335 -9.820 -7.571 1.00 88.88 744 PHE A O 1
ATOM 5970 N N . PHE A 1 745 ? 11.408 -11.331 -6.194 1.00 91.25 745 PHE A N 1
ATOM 5971 C CA . PHE A 1 745 ? 10.263 -11.667 -7.040 1.00 91.25 745 PHE A CA 1
ATOM 5972 C C . PHE A 1 745 ? 9.310 -10.482 -7.284 1.00 91.25 745 PHE A C 1
ATOM 5974 O O . PHE A 1 745 ? 8.704 -10.406 -8.347 1.00 91.25 745 PHE A O 1
ATOM 5981 N N . VAL A 1 746 ? 9.242 -9.495 -6.376 1.00 91.31 746 VAL A N 1
ATOM 5982 C CA . VAL A 1 746 ? 8.496 -8.240 -6.607 1.00 91.31 746 VAL A CA 1
ATOM 5983 C C . VAL A 1 746 ? 9.134 -7.445 -7.743 1.00 91.31 746 VAL A C 1
ATOM 5985 O O . VAL A 1 746 ? 8.431 -6.883 -8.575 1.00 91.31 746 VAL A O 1
ATOM 5988 N N . ARG A 1 747 ? 10.471 -7.435 -7.830 1.00 90.31 747 ARG A N 1
ATOM 5989 C CA . ARG A 1 747 ? 11.185 -6.765 -8.927 1.00 90.31 747 ARG A CA 1
ATOM 5990 C C . ARG A 1 747 ? 11.022 -7.511 -10.244 1.00 90.31 747 ARG A C 1
ATOM 5992 O O . ARG A 1 747 ? 10.846 -6.869 -11.269 1.00 90.31 747 ARG A O 1
ATOM 5999 N N . LEU A 1 748 ? 11.037 -8.844 -10.229 1.00 92.75 748 LEU A N 1
ATOM 6000 C CA . LEU A 1 748 ? 10.737 -9.633 -11.429 1.00 92.75 748 LEU A CA 1
ATOM 6001 C C . LEU A 1 748 ? 9.296 -9.411 -11.902 1.00 92.75 748 LEU A C 1
ATOM 6003 O O . LEU A 1 748 ? 9.075 -9.208 -13.091 1.00 92.75 748 LEU A O 1
ATOM 6007 N N . PHE A 1 749 ? 8.331 -9.353 -10.980 1.00 93.31 749 PHE A N 1
ATOM 6008 C CA . PHE A 1 749 ? 6.954 -8.968 -11.292 1.00 93.31 749 PHE A CA 1
ATOM 6009 C C . PHE A 1 749 ? 6.868 -7.551 -11.860 1.00 93.31 749 PHE A C 1
ATOM 6011 O O . PHE A 1 749 ? 6.182 -7.318 -12.856 1.00 93.31 749 PHE A O 1
ATOM 6018 N N . ALA A 1 750 ? 7.611 -6.611 -11.284 1.00 90.00 750 ALA A N 1
ATOM 6019 C CA . ALA A 1 750 ? 7.711 -5.255 -11.792 1.00 90.00 750 ALA A CA 1
ATOM 6020 C C . ALA A 1 750 ? 8.260 -5.213 -13.226 1.00 90.00 750 ALA A C 1
ATOM 6022 O O . ALA A 1 750 ? 7.696 -4.524 -14.060 1.00 90.00 750 ALA A O 1
ATOM 6023 N N . LEU A 1 751 ? 9.298 -5.989 -13.539 1.00 92.19 751 LEU A N 1
ATOM 6024 C CA . LEU A 1 751 ? 9.917 -6.050 -14.869 1.00 92.19 751 LEU A CA 1
ATOM 6025 C C . LEU A 1 751 ? 9.141 -6.912 -15.882 1.00 92.19 751 LEU A C 1
ATOM 6027 O O . LEU A 1 751 ? 9.421 -6.843 -17.079 1.00 92.19 751 LEU A O 1
ATOM 6031 N N . SER A 1 752 ? 8.176 -7.712 -15.423 1.00 92.69 752 SER A N 1
ATOM 6032 C CA . SER A 1 752 ? 7.411 -8.624 -16.277 1.00 92.69 752 SER A CA 1
ATOM 6033 C C . SER A 1 752 ? 6.623 -7.895 -17.361 1.00 92.69 752 SER A C 1
ATOM 6035 O O . SER A 1 752 ? 6.011 -6.849 -17.118 1.00 92.69 752 SER A O 1
ATOM 6037 N N . ASN A 1 753 ? 6.659 -8.458 -18.573 1.00 90.44 753 ASN A N 1
ATOM 6038 C CA . ASN A 1 753 ? 6.045 -7.905 -19.778 1.00 90.44 753 ASN A CA 1
ATOM 6039 C C . ASN A 1 753 ? 6.349 -6.414 -20.009 1.00 90.44 753 ASN A C 1
ATOM 6041 O O . ASN A 1 753 ? 5.496 -5.709 -20.537 1.00 90.44 753 ASN A O 1
ATOM 6045 N N . LYS A 1 754 ? 7.523 -5.904 -19.616 1.00 92.50 754 LYS A N 1
ATOM 6046 C CA . LYS A 1 754 ? 7.990 -4.553 -19.973 1.00 92.50 754 LYS A CA 1
ATOM 6047 C C . LYS A 1 754 ? 9.010 -4.609 -21.106 1.00 92.50 754 LYS A C 1
ATOM 6049 O O . LYS A 1 754 ? 9.689 -5.619 -21.285 1.00 92.50 754 LYS A O 1
ATOM 6054 N N . THR A 1 755 ? 9.178 -3.500 -21.820 1.00 94.88 755 THR A N 1
ATOM 6055 C CA . THR A 1 755 ? 10.432 -3.269 -22.543 1.00 94.88 755 THR A CA 1
ATOM 6056 C C . THR A 1 755 ? 11.472 -2.729 -21.564 1.00 94.88 755 THR A C 1
ATOM 6058 O O . THR A 1 755 ? 11.173 -1.871 -20.733 1.00 94.88 755 THR A O 1
ATOM 6061 N N . ILE A 1 756 ? 12.700 -3.230 -21.636 1.00 95.56 756 ILE A N 1
ATOM 6062 C CA . ILE A 1 756 ? 13.807 -2.799 -20.789 1.00 95.56 756 ILE A CA 1
ATOM 6063 C C . ILE A 1 756 ? 14.949 -2.349 -21.686 1.00 95.56 756 ILE A C 1
ATOM 6065 O O . ILE A 1 756 ? 15.483 -3.137 -22.464 1.00 95.56 756 ILE A O 1
ATOM 6069 N N . ILE A 1 757 ? 15.321 -1.078 -21.574 1.00 95.62 757 ILE A N 1
ATOM 6070 C CA . ILE A 1 757 ? 16.433 -0.488 -22.319 1.00 95.62 757 ILE A CA 1
ATOM 6071 C C . ILE A 1 757 ? 17.637 -0.416 -21.387 1.00 95.62 757 ILE A C 1
ATOM 6073 O O . ILE A 1 757 ? 17.556 0.228 -20.349 1.00 95.62 757 ILE A O 1
ATOM 6077 N N . PHE A 1 758 ? 18.751 -1.032 -21.763 1.00 93.31 758 PHE A N 1
ATOM 6078 C CA . PHE A 1 758 ? 20.035 -0.869 -21.088 1.00 93.31 758 PHE A CA 1
ATOM 6079 C C . PHE A 1 758 ? 20.925 0.038 -21.924 1.00 93.31 758 PHE A C 1
ATOM 6081 O O . PHE A 1 758 ? 21.272 -0.310 -23.055 1.00 93.31 758 PHE A O 1
ATOM 6088 N N . ASP A 1 759 ? 21.289 1.192 -21.369 1.00 89.50 759 ASP A N 1
ATOM 6089 C CA . ASP A 1 759 ? 22.165 2.145 -22.042 1.00 89.50 759 ASP A CA 1
ATOM 6090 C C . ASP A 1 759 ? 23.632 1.970 -21.630 1.00 89.50 759 ASP A C 1
ATOM 6092 O O . ASP A 1 759 ? 23.952 1.627 -20.488 1.00 89.50 759 ASP A O 1
ATOM 6096 N N . GLU A 1 760 ? 24.522 2.213 -22.588 1.00 85.38 760 GLU A N 1
ATOM 6097 C CA . GLU A 1 760 ? 25.977 2.100 -22.472 1.00 85.38 760 GLU A CA 1
ATOM 6098 C C . GLU A 1 760 ? 26.491 0.781 -21.866 1.00 85.38 760 GLU A C 1
ATOM 6100 O O . GLU A 1 760 ? 27.361 0.756 -20.997 1.00 85.38 760 GLU A O 1
ATOM 6105 N N . VAL A 1 761 ? 26.015 -0.344 -22.408 1.00 81.88 761 VAL A N 1
ATOM 6106 C CA . VAL A 1 761 ? 26.352 -1.707 -21.944 1.00 81.88 761 VAL A CA 1
ATOM 6107 C C . VAL A 1 761 ? 27.858 -2.014 -21.963 1.00 81.88 761 VAL A C 1
ATOM 6109 O O . VAL A 1 761 ? 28.337 -2.836 -21.186 1.00 81.88 761 VAL A O 1
ATOM 6112 N N . HIS A 1 762 ? 28.634 -1.334 -22.812 1.00 72.31 762 HIS A N 1
ATOM 6113 C CA . HIS A 1 762 ? 30.096 -1.460 -22.854 1.00 72.31 762 HIS A CA 1
ATOM 6114 C C . HIS A 1 762 ? 30.807 -1.029 -21.559 1.00 72.31 762 HIS A C 1
ATOM 6116 O O . HIS A 1 762 ? 31.964 -1.392 -21.367 1.00 72.31 762 HIS A O 1
ATOM 6122 N N . ALA A 1 763 ? 30.138 -0.270 -20.685 1.00 60.59 763 ALA A N 1
ATOM 6123 C CA . ALA A 1 763 ? 30.676 0.162 -19.399 1.00 60.59 763 ALA A CA 1
ATOM 6124 C C . ALA A 1 763 ? 30.519 -0.889 -18.280 1.00 60.59 763 ALA A C 1
ATOM 6126 O O . ALA A 1 763 ? 30.963 -0.649 -17.159 1.00 60.59 763 ALA A O 1
ATOM 6127 N N . TYR A 1 764 ? 29.868 -2.030 -18.536 1.00 67.00 764 TYR A N 1
ATOM 6128 C CA . TYR A 1 764 ? 29.629 -3.051 -17.513 1.00 67.00 764 TYR A CA 1
ATOM 6129 C C . TYR A 1 764 ? 30.813 -4.032 -17.412 1.00 67.00 764 TYR A C 1
ATOM 6131 O O . TYR A 1 764 ? 31.164 -4.703 -18.383 1.00 67.00 764 TYR A O 1
ATOM 6139 N N . ASP A 1 765 ? 31.418 -4.125 -16.224 1.00 57.28 765 ASP A N 1
ATOM 6140 C CA . ASP A 1 765 ? 32.596 -4.959 -15.941 1.00 57.28 765 ASP A CA 1
ATOM 6141 C C . ASP A 1 765 ? 32.357 -6.475 -16.092 1.00 57.28 765 ASP A C 1
ATOM 6143 O O . ASP A 1 765 ? 31.234 -6.979 -16.046 1.00 57.28 765 ASP A O 1
ATOM 6147 N N . VAL A 1 766 ? 33.452 -7.241 -16.179 1.00 45.59 766 VAL A N 1
ATOM 6148 C CA . VAL A 1 766 ? 33.466 -8.715 -16.311 1.00 45.59 766 VAL A CA 1
ATOM 6149 C C . VAL A 1 766 ? 32.614 -9.426 -15.241 1.00 45.59 766 VAL A C 1
ATOM 6151 O O . VAL A 1 766 ? 31.919 -10.387 -15.571 1.00 45.59 766 VAL A O 1
ATOM 6154 N N . TYR A 1 767 ? 32.590 -8.936 -13.994 1.00 47.88 767 TYR A N 1
ATOM 6155 C CA . TYR A 1 767 ? 31.760 -9.481 -12.903 1.00 47.88 767 TYR A CA 1
ATOM 6156 C C . TYR A 1 767 ? 30.251 -9.305 -13.149 1.00 47.88 767 TYR A C 1
ATOM 6158 O O . TYR A 1 767 ? 29.450 -10.190 -12.854 1.00 47.88 767 TYR A O 1
ATOM 6166 N N . MET A 1 768 ? 29.855 -8.190 -13.766 1.00 60.91 768 MET A N 1
ATOM 6167 C CA . MET A 1 768 ? 28.460 -7.923 -14.119 1.00 60.91 768 MET A CA 1
ATOM 6168 C C . MET A 1 768 ? 27.976 -8.849 -15.237 1.00 60.91 768 MET A C 1
ATOM 6170 O O . MET A 1 768 ? 26.775 -9.061 -15.367 1.00 60.91 768 MET A O 1
ATOM 6174 N N . SER A 1 769 ? 28.879 -9.444 -16.023 1.00 71.81 769 SER A N 1
ATOM 6175 C CA . SER A 1 769 ? 28.497 -10.232 -17.198 1.00 71.81 769 SER A CA 1
ATOM 6176 C C . SER A 1 769 ? 27.714 -11.511 -16.869 1.00 71.81 769 SER A C 1
ATOM 6178 O O . SER A 1 769 ? 26.816 -11.869 -17.631 1.00 71.81 769 SER A O 1
ATOM 6180 N N . GLU A 1 770 ? 27.988 -12.195 -15.752 1.00 82.12 770 GLU A N 1
ATOM 6181 C CA . GLU A 1 770 ? 27.238 -13.400 -15.352 1.00 82.12 770 GLU A CA 1
ATOM 6182 C C . GLU A 1 770 ? 25.876 -13.049 -14.748 1.00 82.12 770 GLU A C 1
ATOM 6184 O O . GLU A 1 770 ? 24.857 -13.625 -15.134 1.00 82.12 770 GLU A O 1
ATOM 6189 N N . LEU A 1 771 ? 25.839 -12.050 -13.859 1.00 87.25 771 LEU A N 1
ATOM 6190 C CA . LEU A 1 771 ? 24.590 -11.533 -13.293 1.00 87.25 771 LEU A CA 1
ATOM 6191 C C . LEU A 1 771 ? 23.666 -10.999 -14.390 1.00 87.25 771 LEU A C 1
ATOM 6193 O O . LEU A 1 771 ? 22.465 -11.261 -14.369 1.00 87.25 771 LEU A O 1
ATOM 6197 N N . PHE A 1 772 ? 24.226 -10.309 -15.382 1.00 88.62 772 PHE A N 1
ATOM 6198 C CA . PHE A 1 772 ? 23.480 -9.790 -16.519 1.00 88.62 772 PHE A CA 1
ATOM 6199 C C . PHE A 1 772 ? 22.938 -10.911 -17.413 1.00 88.62 772 PHE A C 1
ATOM 6201 O O . PHE A 1 772 ? 21.785 -10.856 -17.827 1.00 88.62 772 PHE A O 1
ATOM 6208 N N . GLN A 1 773 ? 23.707 -11.976 -17.660 1.00 89.94 773 GLN A N 1
ATOM 6209 C CA . GLN A 1 773 ? 23.195 -13.161 -18.362 1.00 89.94 773 GLN A CA 1
ATOM 6210 C C . GLN A 1 773 ? 22.053 -13.833 -17.587 1.00 89.94 773 GLN A C 1
ATOM 6212 O O . GLN A 1 773 ? 21.045 -14.213 -18.183 1.00 89.94 773 GLN A O 1
ATOM 6217 N N . GLN A 1 774 ? 22.171 -13.949 -16.261 1.00 91.88 774 GLN A N 1
ATOM 6218 C CA . GLN A 1 774 ? 21.097 -14.495 -15.433 1.00 91.88 774 GLN A CA 1
ATOM 6219 C C . GLN A 1 774 ? 19.851 -13.600 -15.446 1.00 91.88 774 GLN A C 1
ATOM 6221 O O . GLN A 1 774 ? 18.731 -14.114 -15.486 1.00 91.88 774 GLN A O 1
ATOM 6226 N N . LEU A 1 775 ? 20.039 -12.278 -15.467 1.00 92.94 775 LEU A N 1
ATOM 6227 C CA . LEU A 1 775 ? 18.971 -11.306 -15.671 1.00 92.94 775 LEU A CA 1
ATOM 6228 C C . LEU A 1 775 ? 18.285 -11.524 -17.020 1.00 92.94 775 LEU A C 1
ATOM 6230 O O . LEU A 1 775 ? 17.074 -11.702 -17.036 1.00 92.94 775 LEU A O 1
ATOM 6234 N N . LEU A 1 776 ? 19.026 -11.608 -18.129 1.00 92.62 776 LEU A N 1
ATOM 6235 C CA . LEU A 1 776 ? 18.449 -11.843 -19.460 1.00 92.62 776 LEU A CA 1
ATOM 6236 C C . LEU A 1 776 ? 17.620 -13.132 -19.532 1.00 92.62 776 LEU A C 1
ATOM 6238 O O . LEU A 1 776 ? 16.534 -13.114 -20.111 1.00 92.62 776 LEU A O 1
ATOM 6242 N N . ARG A 1 777 ? 18.081 -14.218 -18.896 1.00 92.50 777 ARG A N 1
ATOM 6243 C CA . ARG A 1 777 ? 17.312 -15.472 -18.793 1.00 92.50 777 ARG A CA 1
ATOM 6244 C C . ARG A 1 777 ? 15.968 -15.244 -18.107 1.00 92.50 777 ARG A C 1
ATOM 6246 O O . ARG A 1 777 ? 14.939 -15.661 -18.628 1.00 92.50 777 ARG A O 1
ATOM 6253 N N . TRP A 1 778 ? 15.966 -14.567 -16.958 1.00 93.50 778 TRP A N 1
ATOM 6254 C CA . TRP A 1 778 ? 14.732 -14.252 -16.236 1.00 93.50 778 TRP A CA 1
ATOM 6255 C C . TRP A 1 778 ? 13.831 -13.290 -17.011 1.00 93.50 778 TRP A C 1
ATOM 6257 O O . TRP A 1 778 ? 12.628 -13.521 -17.064 1.00 93.50 778 TRP A O 1
ATOM 6267 N N . LEU A 1 779 ? 14.396 -12.264 -17.653 1.00 93.44 779 LEU A N 1
ATOM 6268 C CA . LEU A 1 779 ? 13.656 -11.293 -18.462 1.00 93.44 779 LEU A CA 1
ATOM 6269 C C . LEU A 1 779 ? 12.918 -11.961 -19.623 1.00 93.44 779 LEU A C 1
ATOM 6271 O O . LEU A 1 779 ? 11.739 -11.681 -19.829 1.00 93.44 779 LEU A O 1
ATOM 6275 N N . ARG A 1 780 ? 13.563 -12.911 -20.309 1.00 90.56 780 ARG A N 1
ATOM 6276 C CA . ARG A 1 780 ? 12.903 -13.750 -21.315 1.00 90.56 780 ARG A CA 1
ATOM 6277 C C . ARG A 1 780 ? 11.730 -14.526 -20.714 1.00 90.56 780 ARG A C 1
ATOM 6279 O O . ARG A 1 780 ? 10.639 -14.515 -21.275 1.00 90.56 780 ARG A O 1
ATOM 6286 N N . MET A 1 781 ? 11.937 -15.174 -19.565 1.00 89.31 781 MET A N 1
ATOM 6287 C CA . MET A 1 781 ? 10.892 -15.976 -18.920 1.00 89.31 781 MET A CA 1
ATOM 6288 C C . MET A 1 781 ? 9.670 -15.153 -18.510 1.00 89.31 781 MET A C 1
ATOM 6290 O O . MET A 1 781 ? 8.549 -15.628 -18.650 1.00 89.31 781 MET A O 1
ATOM 6294 N N . VAL A 1 782 ? 9.870 -13.916 -18.052 1.00 91.19 782 VAL A N 1
ATOM 6295 C CA . VAL A 1 782 ? 8.776 -13.010 -17.664 1.00 91.19 782 VAL A CA 1
ATOM 6296 C C . VAL A 1 782 ? 8.208 -12.198 -18.840 1.00 91.19 782 VAL A C 1
ATOM 6298 O O . VAL A 1 782 ? 7.470 -11.238 -18.614 1.00 91.19 782 VAL A O 1
ATOM 6301 N N . GLY A 1 783 ? 8.558 -12.549 -20.084 1.00 90.38 783 GLY A N 1
ATOM 6302 C CA . GLY A 1 783 ? 8.015 -11.936 -21.301 1.00 90.38 783 GLY A CA 1
ATOM 6303 C C . GLY A 1 783 ? 8.514 -10.516 -21.593 1.00 90.38 783 GLY A C 1
ATOM 6304 O O . GLY A 1 783 ? 7.857 -9.775 -22.326 1.00 90.38 783 GLY A O 1
ATOM 6305 N N . ALA A 1 784 ? 9.645 -10.104 -21.014 1.00 93.62 784 ALA A N 1
ATOM 6306 C CA . ALA A 1 784 ? 10.211 -8.777 -21.225 1.00 93.62 784 ALA A CA 1
ATOM 6307 C C . ALA A 1 784 ? 11.013 -8.697 -22.535 1.00 93.62 784 ALA A C 1
ATOM 6309 O O . ALA A 1 784 ? 11.842 -9.563 -22.832 1.00 93.62 784 ALA A O 1
ATOM 6310 N N . THR A 1 785 ? 10.813 -7.615 -23.288 1.00 95.12 785 THR A N 1
ATOM 6311 C CA . THR A 1 785 ? 11.665 -7.253 -24.433 1.00 95.12 785 THR A CA 1
ATOM 6312 C C . THR A 1 785 ? 12.881 -6.498 -23.915 1.00 95.12 785 THR A C 1
ATOM 6314 O O . THR A 1 785 ? 12.748 -5.618 -23.069 1.00 95.12 785 THR A O 1
ATOM 6317 N N . VAL A 1 786 ? 14.069 -6.812 -24.418 1.00 95.94 786 VAL A N 1
ATOM 6318 C CA . VAL A 1 786 ? 15.322 -6.197 -23.978 1.00 95.94 786 VAL A CA 1
ATOM 6319 C C . VAL A 1 786 ? 16.002 -5.484 -25.137 1.00 95.94 786 VAL A C 1
ATOM 6321 O O . VAL A 1 786 ? 16.241 -6.073 -26.186 1.00 95.94 786 VAL A O 1
ATOM 6324 N N . ILE A 1 787 ? 16.362 -4.220 -24.934 1.00 95.94 787 ILE A N 1
ATOM 6325 C CA . ILE A 1 787 ? 17.100 -3.406 -25.899 1.00 95.94 787 ILE A CA 1
ATOM 6326 C C . ILE A 1 787 ? 18.426 -2.997 -25.260 1.00 95.94 787 ILE A C 1
ATOM 6328 O O . ILE A 1 787 ? 18.448 -2.346 -24.221 1.00 95.94 787 ILE A O 1
ATOM 6332 N N . LEU A 1 788 ? 19.540 -3.381 -25.871 1.00 94.25 788 LEU A N 1
ATOM 6333 C CA . LEU A 1 788 ? 20.895 -3.095 -25.417 1.00 94.25 788 LEU A CA 1
ATOM 6334 C C . LEU A 1 788 ? 21.523 -2.046 -26.329 1.00 94.25 788 LEU A C 1
ATOM 6336 O O . LEU A 1 788 ? 21.667 -2.272 -27.530 1.00 94.25 788 LEU A O 1
ATOM 6340 N N . LEU A 1 789 ? 21.931 -0.916 -25.761 1.00 92.38 789 LEU A N 1
ATOM 6341 C CA . LEU A 1 789 ? 22.633 0.140 -26.482 1.00 92.38 789 LEU A CA 1
ATOM 6342 C C . LEU A 1 789 ? 24.109 0.108 -26.114 1.00 92.38 789 LEU A C 1
ATOM 6344 O O . LEU A 1 789 ? 24.484 0.104 -24.940 1.00 92.38 789 LEU A O 1
ATOM 6348 N N . SER A 1 790 ? 24.968 0.086 -27.127 1.00 89.12 790 SER A N 1
ATOM 6349 C CA . SER A 1 790 ? 26.407 0.093 -26.910 1.00 89.12 790 SER A CA 1
ATOM 6350 C C . SER A 1 790 ? 27.142 0.846 -28.009 1.00 89.12 790 SER A C 1
ATOM 6352 O O . SER A 1 790 ? 26.715 0.869 -29.161 1.00 89.12 790 SER A O 1
ATOM 6354 N N . ALA A 1 791 ? 28.274 1.458 -27.654 1.00 84.94 791 ALA A N 1
ATOM 6355 C CA . ALA A 1 791 ? 29.190 2.018 -28.638 1.00 84.94 791 ALA A CA 1
ATOM 6356 C C . ALA A 1 791 ? 29.847 0.912 -29.476 1.00 84.94 791 ALA A C 1
ATOM 6358 O O . ALA A 1 791 ? 29.919 1.042 -30.692 1.00 84.94 791 ALA A O 1
ATOM 6359 N N . THR A 1 792 ? 30.305 -0.168 -28.828 1.00 81.69 792 THR A N 1
ATOM 6360 C CA . THR A 1 792 ? 30.882 -1.372 -29.454 1.00 81.69 792 THR A CA 1
ATOM 6361 C C . THR A 1 792 ? 30.747 -2.557 -28.492 1.00 81.69 792 THR A C 1
ATOM 6363 O O . THR A 1 792 ? 30.939 -2.364 -27.289 1.00 81.69 792 THR A O 1
ATOM 6366 N N . LEU A 1 793 ? 30.497 -3.778 -28.970 1.00 83.12 793 LEU A N 1
ATOM 6367 C CA . LEU A 1 793 ? 30.602 -5.001 -28.166 1.00 83.12 793 LEU A CA 1
ATOM 6368 C C . LEU A 1 793 ? 31.467 -6.062 -28.866 1.00 83.12 793 LEU A C 1
ATOM 6370 O O . LEU A 1 793 ? 31.332 -6.294 -30.070 1.00 83.12 793 LEU A O 1
ATOM 6374 N N . PRO A 1 794 ? 32.329 -6.786 -28.126 1.00 84.38 794 PRO A N 1
ATOM 6375 C CA . PRO A 1 794 ? 33.015 -7.946 -28.678 1.00 84.38 794 PRO A CA 1
ATOM 6376 C C . PRO A 1 794 ? 32.017 -8.997 -29.181 1.00 84.38 794 PRO A C 1
ATOM 6378 O O . PRO A 1 794 ? 31.044 -9.324 -28.497 1.00 84.38 794 PRO A O 1
ATOM 6381 N N . ALA A 1 795 ? 32.297 -9.607 -30.337 1.00 82.50 795 ALA A N 1
ATOM 6382 C CA . ALA A 1 795 ? 31.423 -10.622 -30.933 1.00 82.50 795 ALA A CA 1
ATOM 6383 C C . ALA A 1 795 ? 31.149 -11.814 -29.992 1.00 82.50 795 ALA A C 1
ATOM 6385 O O . ALA A 1 795 ? 30.049 -12.365 -29.989 1.00 82.50 795 ALA A O 1
ATOM 6386 N N . ALA A 1 796 ? 32.128 -12.195 -29.161 1.00 82.94 796 ALA A N 1
ATOM 6387 C CA . ALA A 1 796 ? 31.956 -13.235 -28.148 1.00 82.94 796 ALA A CA 1
ATOM 6388 C C . ALA A 1 796 ? 30.938 -12.836 -27.064 1.00 82.94 796 ALA A C 1
ATOM 6390 O O . ALA A 1 796 ? 30.079 -13.642 -26.713 1.00 82.94 796 ALA A O 1
ATOM 6391 N N . THR A 1 797 ? 30.993 -11.594 -26.573 1.00 84.81 797 THR A N 1
ATOM 6392 C CA . THR A 1 797 ? 30.028 -11.064 -25.597 1.00 84.81 797 THR A CA 1
ATOM 6393 C C . THR A 1 797 ? 28.631 -11.032 -26.198 1.00 84.81 797 THR A C 1
ATOM 6395 O O . THR A 1 797 ? 27.695 -11.541 -25.592 1.00 84.81 797 THR A O 1
ATOM 6398 N N . ARG A 1 798 ? 28.495 -10.530 -27.430 1.00 85.31 798 ARG A N 1
ATOM 6399 C CA . ARG A 1 798 ? 27.213 -10.486 -28.142 1.00 85.31 798 ARG A CA 1
ATOM 6400 C C . ARG A 1 798 ? 26.562 -11.864 -28.273 1.00 85.31 798 ARG A C 1
ATOM 6402 O O . ARG A 1 798 ? 25.390 -12.009 -27.940 1.00 85.31 798 ARG A O 1
ATOM 6409 N N . ARG A 1 799 ? 27.330 -12.884 -28.679 1.00 86.31 799 ARG A N 1
ATOM 6410 C CA . ARG A 1 799 ? 26.847 -14.277 -28.749 1.00 86.31 799 ARG A CA 1
ATOM 6411 C C . ARG A 1 799 ? 26.339 -14.777 -27.399 1.00 86.31 799 ARG A C 1
ATOM 6413 O O . ARG A 1 799 ? 25.242 -15.314 -27.353 1.00 86.31 799 ARG A O 1
ATOM 6420 N N . ARG A 1 800 ? 27.089 -14.548 -26.312 1.00 87.44 800 ARG A N 1
ATOM 6421 C CA . ARG A 1 800 ? 26.688 -14.963 -24.953 1.00 87.44 800 ARG A CA 1
ATOM 6422 C C . ARG A 1 800 ? 25.396 -14.290 -24.488 1.00 87.44 800 ARG A C 1
ATOM 6424 O O . ARG A 1 800 ? 24.582 -14.930 -23.837 1.00 87.44 800 ARG A O 1
ATOM 6431 N N . LEU A 1 801 ? 25.193 -13.013 -24.819 1.00 88.94 801 LEU A N 1
ATOM 6432 C CA . LEU A 1 801 ? 23.964 -12.291 -24.468 1.00 88.94 801 LEU A CA 1
ATOM 6433 C C . LEU A 1 801 ? 22.751 -12.837 -25.233 1.00 88.94 801 LEU A C 1
ATOM 6435 O O . LEU A 1 801 ? 21.700 -13.058 -24.633 1.00 88.94 801 LEU A O 1
ATOM 6439 N N . VAL A 1 802 ? 22.910 -13.110 -26.533 1.00 89.38 802 VAL A N 1
ATOM 6440 C CA . VAL A 1 802 ? 21.857 -13.730 -27.354 1.00 89.38 802 VAL A CA 1
ATOM 6441 C C . VAL A 1 802 ? 21.547 -15.145 -26.877 1.00 89.38 802 VAL A C 1
ATOM 6443 O O . VAL A 1 802 ? 20.380 -15.488 -26.723 1.00 89.38 802 VAL A O 1
ATOM 6446 N N . GLU A 1 803 ? 22.564 -15.946 -26.575 1.00 89.56 803 GLU A N 1
ATOM 6447 C CA . GLU A 1 803 ? 22.416 -17.289 -26.003 1.00 89.56 803 GLU A CA 1
ATOM 6448 C C . GLU A 1 803 ? 21.693 -17.253 -24.648 1.00 89.56 803 GLU A C 1
ATOM 6450 O O . GLU A 1 803 ? 20.754 -18.015 -24.427 1.00 89.56 803 GLU A O 1
ATOM 6455 N N . ALA A 1 804 ? 22.051 -16.320 -23.760 1.00 89.69 804 ALA A N 1
ATOM 6456 C CA . ALA A 1 804 ? 21.398 -16.176 -22.462 1.00 89.69 804 ALA A CA 1
ATOM 6457 C C . ALA A 1 804 ? 19.912 -15.800 -22.579 1.00 89.69 804 ALA A C 1
ATOM 6459 O O . ALA A 1 804 ? 19.098 -16.317 -21.814 1.00 89.69 804 ALA A O 1
ATOM 6460 N N . TYR A 1 805 ? 19.548 -14.929 -23.523 1.00 90.38 805 TYR A N 1
ATOM 6461 C CA . TYR A 1 805 ? 18.154 -14.534 -23.723 1.00 90.38 805 TYR A CA 1
ATOM 6462 C C . TYR A 1 805 ? 17.342 -15.592 -24.483 1.00 90.38 805 TYR A C 1
ATOM 6464 O O . TYR A 1 805 ? 16.240 -15.923 -24.071 1.00 90.38 805 TYR A O 1
ATOM 6472 N N . THR A 1 806 ? 17.867 -16.158 -25.572 1.00 86.62 806 THR A N 1
ATOM 6473 C CA . THR A 1 806 ? 17.137 -17.144 -26.398 1.00 86.62 806 THR A CA 1
ATOM 6474 C C . THR A 1 806 ? 17.095 -18.536 -25.768 1.00 86.62 806 THR A C 1
ATOM 6476 O O . THR A 1 806 ? 16.169 -19.305 -26.020 1.00 86.62 806 THR A O 1
ATOM 6479 N N . GLY A 1 807 ? 18.078 -18.871 -24.929 1.00 84.00 807 GLY A N 1
ATOM 6480 C CA . GLY A 1 807 ? 18.285 -20.224 -24.417 1.00 84.00 807 GLY A CA 1
ATOM 6481 C C . GLY A 1 807 ? 18.770 -21.220 -25.477 1.00 84.00 807 GLY A C 1
ATOM 6482 O O . GLY A 1 807 ? 18.782 -22.416 -25.199 1.00 84.00 807 GLY A O 1
ATOM 6483 N N . THR A 1 808 ? 19.141 -20.753 -26.673 1.00 81.12 808 THR A N 1
ATOM 6484 C CA . THR A 1 808 ? 19.662 -21.586 -27.762 1.00 81.12 808 THR A CA 1
ATOM 6485 C C . THR A 1 808 ? 21.181 -21.655 -27.665 1.00 81.12 808 THR A C 1
ATOM 6487 O O . THR A 1 808 ? 21.849 -20.623 -27.756 1.00 81.12 808 THR A O 1
ATOM 6490 N N . GLU A 1 809 ? 21.737 -22.858 -27.508 1.00 72.75 809 GLU A N 1
ATOM 6491 C CA . GLU A 1 809 ? 23.190 -23.057 -27.517 1.00 72.75 809 GLU A CA 1
ATOM 6492 C C . GLU A 1 809 ? 23.770 -22.695 -28.892 1.00 72.75 809 GLU A C 1
ATOM 6494 O O . GLU A 1 809 ? 23.321 -23.209 -29.915 1.00 72.75 809 GLU A O 1
ATOM 6499 N N . LYS A 1 810 ? 24.789 -21.823 -28.914 1.00 68.94 810 LYS A N 1
ATOM 6500 C CA . LYS A 1 810 ? 25.465 -21.335 -30.139 1.00 68.94 810 LYS A CA 1
ATOM 6501 C C . LYS A 1 810 ? 24.498 -20.790 -31.214 1.00 68.94 810 LYS A C 1
ATOM 6503 O O . LYS A 1 810 ? 24.401 -21.372 -32.295 1.00 68.94 810 LYS A O 1
ATOM 6508 N N . PRO A 1 811 ? 23.840 -19.642 -30.979 1.00 75.31 811 PRO A N 1
ATOM 6509 C CA . PRO A 1 811 ? 22.967 -19.036 -31.982 1.00 75.31 811 PRO A CA 1
ATOM 6510 C C . PRO A 1 811 ? 23.745 -18.728 -33.273 1.00 75.31 811 PRO A C 1
ATOM 6512 O O . PRO A 1 811 ? 24.852 -18.174 -33.223 1.00 75.31 811 PRO A O 1
ATOM 6515 N N . GLU A 1 812 ? 23.170 -19.072 -34.429 1.00 71.19 812 GLU A N 1
ATOM 6516 C CA . GLU A 1 812 ? 23.731 -18.736 -35.742 1.00 71.19 812 GLU A CA 1
ATOM 6517 C C . GLU A 1 812 ? 23.620 -17.226 -35.983 1.00 71.19 812 GLU A C 1
ATOM 6519 O O . GLU A 1 812 ? 22.640 -16.709 -36.511 1.00 71.19 812 GLU A O 1
ATOM 6524 N N . LEU A 1 813 ? 24.650 -16.495 -35.559 1.00 76.75 813 LEU A N 1
ATOM 6525 C CA . LEU A 1 813 ? 24.784 -15.067 -35.818 1.00 76.75 813 LEU A CA 1
ATOM 6526 C C . LEU A 1 813 ? 25.751 -14.855 -36.981 1.00 76.75 813 LEU A C 1
ATOM 6528 O O . LEU A 1 813 ? 26.963 -15.060 -36.842 1.00 76.75 813 LEU A O 1
ATOM 6532 N N . THR A 1 814 ? 25.221 -14.402 -38.117 1.00 72.62 814 THR A N 1
ATOM 6533 C CA . THR A 1 814 ? 26.018 -13.945 -39.260 1.00 72.62 814 THR A CA 1
ATOM 6534 C C . THR A 1 814 ? 26.993 -12.850 -38.825 1.00 72.62 814 THR A C 1
ATOM 6536 O O . THR A 1 814 ? 26.629 -11.911 -38.116 1.00 72.62 814 THR A O 1
ATOM 6539 N N . HIS A 1 815 ? 28.260 -12.962 -39.229 1.00 71.50 815 HIS A N 1
ATOM 6540 C CA . HIS A 1 815 ? 29.266 -11.954 -38.905 1.00 71.50 815 HIS A CA 1
ATOM 6541 C C . HIS A 1 815 ? 28.981 -10.657 -39.677 1.00 71.50 815 HIS A C 1
ATOM 6543 O O . HIS A 1 815 ? 29.142 -10.627 -40.894 1.00 71.50 815 HIS A O 1
ATOM 6549 N N . ALA A 1 816 ? 28.615 -9.581 -38.978 1.00 67.19 816 ALA A N 1
ATOM 6550 C CA . ALA A 1 816 ? 28.454 -8.254 -39.570 1.00 67.19 816 ALA A CA 1
ATOM 6551 C C . ALA A 1 816 ? 29.555 -7.289 -39.092 1.00 67.19 816 ALA A C 1
ATOM 6553 O O . ALA A 1 816 ? 29.957 -7.357 -37.924 1.00 67.19 816 ALA A O 1
ATOM 6554 N N . PRO A 1 817 ? 30.055 -6.402 -39.972 1.00 76.12 817 PRO A N 1
ATOM 6555 C CA . PRO A 1 817 ? 30.950 -5.320 -39.583 1.00 76.12 817 PRO A CA 1
ATOM 6556 C C . PRO A 1 817 ? 30.211 -4.269 -38.742 1.00 76.12 817 PRO A C 1
ATOM 6558 O O . PRO A 1 817 ? 28.995 -4.128 -38.823 1.00 76.12 817 PRO A O 1
ATOM 6561 N N . TYR A 1 818 ? 30.966 -3.520 -37.942 1.00 80.94 818 TYR A N 1
ATOM 6562 C CA . TYR A 1 818 ? 30.469 -2.327 -37.260 1.00 80.94 818 TYR A CA 1
ATOM 6563 C C . TYR A 1 818 ? 30.177 -1.201 -38.270 1.00 80.94 818 TYR A C 1
ATOM 6565 O O . TYR A 1 818 ? 31.005 -1.009 -39.167 1.00 80.94 818 TYR A O 1
ATOM 6573 N N . PRO A 1 819 ? 29.111 -0.392 -38.101 1.00 87.69 819 PRO A N 1
ATOM 6574 C CA . PRO A 1 819 ? 28.018 -0.502 -37.121 1.00 87.69 819 PRO A CA 1
ATOM 6575 C C . PRO A 1 819 ? 26.965 -1.571 -37.478 1.00 87.69 819 PRO A C 1
ATOM 6577 O O . PRO A 1 819 ? 26.813 -1.924 -38.644 1.00 87.69 819 PRO A O 1
ATOM 6580 N N . SER A 1 820 ? 26.211 -2.087 -36.495 1.00 91.06 820 SER A N 1
ATOM 6581 C CA . SER A 1 820 ? 25.181 -3.120 -36.749 1.00 91.06 820 SER A CA 1
ATOM 6582 C C . SER A 1 820 ? 24.050 -3.166 -35.709 1.00 91.06 820 SER A C 1
ATOM 6584 O O . SER A 1 820 ? 24.231 -2.732 -34.570 1.00 91.06 820 SER A O 1
ATOM 6586 N N . ILE A 1 821 ? 22.899 -3.735 -36.089 1.00 92.75 821 ILE A N 1
ATOM 6587 C CA . ILE A 1 821 ? 21.807 -4.126 -35.180 1.00 92.75 821 ILE A CA 1
ATOM 6588 C C . ILE A 1 821 ? 21.726 -5.650 -35.148 1.00 92.75 821 ILE A C 1
ATOM 6590 O O . ILE A 1 821 ? 21.449 -6.284 -36.161 1.00 92.75 821 ILE A O 1
ATOM 6594 N N . THR A 1 822 ? 21.948 -6.255 -33.987 1.00 92.38 822 THR A N 1
ATOM 6595 C CA . THR A 1 822 ? 21.719 -7.693 -33.773 1.00 92.38 822 THR A CA 1
ATOM 6596 C C . THR A 1 822 ? 20.374 -7.875 -33.095 1.00 92.38 822 THR A C 1
ATOM 6598 O O . THR A 1 822 ? 20.053 -7.135 -32.171 1.00 92.38 822 THR A O 1
ATOM 6601 N N . TRP A 1 823 ? 19.587 -8.852 -33.522 1.00 93.06 823 TRP A N 1
ATOM 6602 C CA . TRP A 1 823 ? 18.275 -9.113 -32.945 1.00 93.06 823 TRP A CA 1
ATOM 6603 C C . TRP A 1 823 ? 18.033 -10.609 -32.764 1.00 93.06 823 TRP A C 1
ATOM 6605 O O . TRP A 1 823 ? 18.602 -11.439 -33.474 1.00 93.06 823 TRP A O 1
ATOM 6615 N N . ALA A 1 824 ? 17.187 -10.946 -31.798 1.00 90.88 824 ALA A N 1
ATOM 6616 C CA . ALA A 1 824 ? 16.649 -12.279 -31.601 1.00 90.88 824 ALA A CA 1
ATOM 6617 C C . ALA A 1 824 ? 15.209 -12.180 -31.094 1.00 90.88 824 ALA A C 1
ATOM 6619 O O . ALA A 1 824 ? 14.945 -11.435 -30.154 1.00 90.88 824 ALA A O 1
ATOM 6620 N N . SER A 1 825 ? 14.290 -12.918 -31.708 1.00 88.81 825 SER A N 1
ATOM 6621 C CA . SER A 1 825 ? 12.874 -12.971 -31.335 1.00 88.81 825 SER A CA 1
ATOM 6622 C C . SER A 1 825 ? 12.345 -14.378 -31.601 1.00 88.81 825 SER A C 1
ATOM 6624 O O . SER A 1 825 ? 12.583 -14.952 -32.667 1.00 88.81 825 SER A O 1
ATOM 6626 N N . GLY A 1 826 ? 11.689 -14.978 -30.606 1.00 79.12 826 GLY A N 1
ATOM 6627 C CA . GLY A 1 826 ? 11.291 -16.384 -30.666 1.00 79.12 826 GLY A CA 1
ATOM 6628 C C . GLY A 1 826 ? 12.486 -17.312 -30.935 1.00 79.12 826 GLY A C 1
ATOM 6629 O O . GLY A 1 826 ? 13.457 -17.326 -30.179 1.00 79.12 826 GLY A O 1
ATOM 6630 N N . ALA A 1 827 ? 12.414 -18.090 -32.020 1.00 75.00 827 ALA A N 1
ATOM 6631 C CA . ALA A 1 827 ? 13.488 -18.982 -32.473 1.00 75.00 827 ALA A CA 1
ATOM 6632 C C . ALA A 1 827 ? 14.382 -18.372 -33.574 1.00 75.00 827 ALA A C 1
ATOM 6634 O O . ALA A 1 827 ? 15.279 -19.047 -34.075 1.00 75.00 827 ALA A O 1
ATOM 6635 N N . GLN A 1 828 ? 14.129 -17.123 -33.976 1.00 84.31 828 GLN A N 1
ATOM 6636 C CA . GLN A 1 828 ? 14.863 -16.442 -35.038 1.00 84.31 828 GLN A CA 1
ATOM 6637 C C . GLN A 1 828 ? 15.879 -15.462 -34.452 1.00 84.31 828 GLN A C 1
ATOM 6639 O O . GLN A 1 828 ? 15.636 -14.808 -33.436 1.00 84.31 828 GLN A O 1
ATOM 6644 N N . SER A 1 829 ? 17.023 -15.336 -35.117 1.00 88.44 829 SER A N 1
ATOM 6645 C CA . SER A 1 829 ? 18.035 -14.332 -34.802 1.00 88.44 829 SER A CA 1
ATOM 6646 C C . SER A 1 829 ? 18.727 -13.861 -36.069 1.00 88.44 829 SER A C 1
ATOM 6648 O O . SER A 1 829 ? 18.869 -14.629 -37.018 1.00 88.44 829 SER A O 1
ATOM 6650 N N . GLY A 1 830 ? 19.202 -12.621 -36.073 1.00 88.94 830 GLY A N 1
ATOM 6651 C CA . GLY A 1 830 ? 19.873 -12.048 -37.230 1.00 88.94 830 GLY A CA 1
ATOM 6652 C C . GLY A 1 830 ? 20.743 -10.851 -36.882 1.00 88.94 830 GLY A C 1
ATOM 6653 O O . GLY A 1 830 ? 20.724 -10.332 -35.762 1.00 88.94 830 GLY A O 1
ATOM 6654 N N . VAL A 1 831 ? 21.527 -10.413 -37.867 1.00 90.81 831 VAL A N 1
ATOM 6655 C CA . VAL A 1 831 ? 22.354 -9.209 -37.764 1.00 90.81 831 VAL A CA 1
ATOM 6656 C C . VAL A 1 831 ? 22.160 -8.351 -39.006 1.00 90.81 831 VAL A C 1
ATOM 6658 O O . VAL A 1 831 ? 22.349 -8.822 -40.124 1.00 90.81 831 VAL A O 1
ATOM 6661 N N . ILE A 1 832 ? 21.802 -7.088 -38.797 1.00 90.75 832 ILE A N 1
ATOM 6662 C CA . ILE A 1 832 ? 21.596 -6.080 -39.833 1.00 90.75 832 ILE A CA 1
ATOM 6663 C C . ILE A 1 832 ? 22.824 -5.158 -39.834 1.00 90.75 832 ILE A C 1
ATOM 6665 O O . ILE A 1 832 ? 23.029 -4.428 -38.859 1.00 90.75 832 ILE A O 1
ATOM 6669 N N . PRO A 1 833 ? 23.677 -5.191 -40.873 1.00 88.25 833 PRO A N 1
ATOM 6670 C CA . PRO A 1 833 ? 24.772 -4.238 -41.004 1.00 88.25 833 PRO A CA 1
ATOM 6671 C C . PRO A 1 833 ? 24.213 -2.838 -41.280 1.00 88.25 833 PRO A C 1
ATOM 6673 O O . PRO A 1 833 ? 23.287 -2.674 -42.072 1.00 88.25 833 PRO A O 1
ATOM 6676 N N . LEU A 1 834 ? 24.790 -1.826 -40.640 1.00 85.50 834 LEU A N 1
ATOM 6677 C CA . LEU A 1 834 ? 24.403 -0.430 -40.809 1.00 85.50 834 LEU A CA 1
ATOM 6678 C C . LEU A 1 834 ? 25.447 0.307 -41.654 1.00 85.50 834 LEU A C 1
ATOM 6680 O O . LEU A 1 834 ? 26.645 0.030 -41.576 1.00 85.50 834 LEU A O 1
ATOM 6684 N N . ALA A 1 835 ? 25.000 1.282 -42.445 1.00 74.81 835 ALA A N 1
ATOM 6685 C CA . ALA A 1 835 ? 25.914 2.168 -43.157 1.00 74.81 835 ALA A CA 1
ATOM 6686 C C . ALA A 1 835 ? 26.727 2.996 -42.145 1.00 74.81 835 ALA A C 1
ATOM 6688 O O . ALA A 1 835 ? 26.160 3.600 -41.233 1.00 74.81 835 ALA A O 1
ATOM 6689 N N . ALA A 1 836 ? 28.054 3.020 -42.294 1.00 64.38 836 ALA A N 1
ATOM 6690 C CA . ALA A 1 836 ? 28.924 3.821 -41.439 1.00 64.38 836 ALA A CA 1
ATOM 6691 C C . ALA A 1 836 ? 28.576 5.309 -41.598 1.00 64.38 836 ALA A C 1
ATOM 6693 O O . ALA A 1 836 ? 28.724 5.870 -42.681 1.00 64.38 836 ALA A O 1
ATOM 6694 N N . THR A 1 837 ? 28.100 5.943 -40.526 1.00 58.16 837 THR A N 1
ATOM 6695 C CA . THR A 1 837 ? 27.653 7.342 -40.567 1.00 58.16 837 THR A CA 1
ATOM 6696 C C . THR A 1 837 ? 28.803 8.345 -40.565 1.00 58.16 837 THR A C 1
ATOM 6698 O O . THR A 1 837 ? 28.601 9.463 -41.017 1.00 58.16 837 THR A O 1
ATOM 6701 N N . GLU A 1 838 ? 30.014 7.956 -40.153 1.00 54.50 838 GLU A N 1
ATOM 6702 C CA . GLU A 1 838 ? 31.223 8.777 -40.287 1.00 54.50 838 GLU A CA 1
ATOM 6703 C C . GLU A 1 838 ? 32.462 7.886 -40.434 1.00 54.50 838 GLU A C 1
ATOM 6705 O O . GLU A 1 838 ? 32.767 7.065 -39.564 1.00 54.50 838 GLU A O 1
ATOM 6710 N N . ALA A 1 839 ? 33.223 8.068 -41.515 1.00 47.88 839 ALA A N 1
ATOM 6711 C CA . ALA A 1 839 ? 34.607 7.622 -41.552 1.00 47.88 839 ALA A CA 1
ATOM 6712 C C . ALA A 1 839 ? 35.398 8.525 -40.597 1.00 47.88 839 ALA A C 1
ATOM 6714 O O . ALA A 1 839 ? 35.813 9.620 -40.977 1.00 47.88 839 ALA A O 1
ATOM 6715 N N . ARG A 1 840 ? 35.590 8.107 -39.339 1.00 51.66 840 ARG A N 1
ATOM 6716 C CA . ARG A 1 840 ? 36.601 8.764 -38.501 1.00 51.66 840 ARG A CA 1
ATOM 6717 C C . ARG A 1 840 ? 37.938 8.673 -39.249 1.00 51.66 840 ARG A C 1
ATOM 6719 O O . ARG A 1 840 ? 38.258 7.583 -39.734 1.00 51.66 840 ARG A O 1
ATOM 6726 N N . PRO A 1 841 ? 38.713 9.766 -39.364 1.00 53.88 841 PRO A N 1
ATOM 6727 C CA . PRO A 1 841 ? 40.060 9.674 -39.907 1.00 53.88 841 PRO A CA 1
ATOM 6728 C C . PRO A 1 841 ? 40.829 8.592 -39.128 1.00 53.88 841 PRO A C 1
ATOM 6730 O O . PRO A 1 841 ? 40.608 8.445 -37.920 1.00 53.88 841 PRO A O 1
ATOM 6733 N N . PRO A 1 842 ? 41.666 7.783 -39.799 1.00 57.62 842 PRO A N 1
ATOM 6734 C CA . PRO A 1 842 ? 42.350 6.668 -39.159 1.00 57.62 842 PRO A CA 1
ATOM 6735 C C . PRO A 1 842 ? 43.117 7.160 -37.928 1.00 57.62 842 PRO A C 1
ATOM 6737 O O . PRO A 1 842 ? 43.945 8.064 -38.021 1.00 57.62 842 PRO A O 1
ATOM 6740 N N . ILE A 1 843 ? 42.830 6.568 -36.766 1.00 61.38 843 ILE A N 1
ATOM 6741 C CA . ILE A 1 843 ? 43.590 6.831 -35.544 1.00 61.38 843 ILE A CA 1
ATOM 6742 C C . ILE A 1 843 ? 44.962 6.178 -35.730 1.00 61.38 843 ILE A C 1
ATOM 6744 O O . ILE A 1 843 ? 45.085 4.953 -35.681 1.00 61.38 843 ILE A O 1
ATOM 6748 N N . ALA A 1 844 ? 45.991 6.988 -35.969 1.00 67.88 844 ALA A N 1
ATOM 6749 C CA . ALA A 1 844 ? 47.367 6.519 -36.032 1.00 67.88 844 ALA A CA 1
ATOM 6750 C C . ALA A 1 844 ? 47.900 6.317 -34.606 1.00 67.88 844 ALA A C 1
ATOM 6752 O O . ALA A 1 844 ? 48.069 7.266 -33.841 1.00 67.88 844 ALA A O 1
ATOM 6753 N N . LEU A 1 845 ? 48.143 5.061 -34.229 1.00 75.06 845 LEU A N 1
ATOM 6754 C CA . LEU A 1 845 ? 48.811 4.733 -32.973 1.00 75.06 845 LEU A CA 1
ATOM 6755 C C . LEU A 1 845 ? 50.325 4.787 -33.183 1.00 75.06 845 LEU A C 1
ATOM 6757 O O . LEU A 1 845 ? 50.887 3.965 -33.905 1.00 75.06 845 LEU A O 1
ATOM 6761 N N . HIS A 1 846 ? 50.989 5.721 -32.509 1.00 78.50 846 HIS A N 1
ATOM 6762 C CA . HIS A 1 846 ? 52.446 5.808 -32.483 1.00 78.50 846 HIS A CA 1
ATOM 6763 C C . HIS A 1 846 ? 52.967 5.271 -31.149 1.00 78.50 846 HIS A C 1
ATOM 6765 O O . HIS A 1 846 ? 52.504 5.671 -30.081 1.00 78.50 846 HIS A O 1
ATOM 6771 N N . ARG A 1 847 ? 53.933 4.346 -31.196 1.00 79.44 847 ARG A N 1
ATOM 6772 C CA . ARG A 1 847 ? 54.664 3.943 -29.991 1.00 79.44 847 ARG A CA 1
ATOM 6773 C C . ARG A 1 847 ? 55.648 5.046 -29.626 1.00 79.44 847 ARG A C 1
ATOM 6775 O O . ARG A 1 847 ? 56.446 5.450 -30.463 1.00 79.44 847 ARG A O 1
ATOM 6782 N N . ILE A 1 848 ? 55.597 5.472 -28.373 1.00 87.56 848 ILE A N 1
ATOM 6783 C CA . ILE A 1 848 ? 56.597 6.343 -27.760 1.00 87.56 848 ILE A CA 1
ATOM 6784 C C . ILE A 1 848 ? 57.379 5.544 -26.721 1.00 87.56 848 ILE A C 1
ATOM 6786 O O . ILE A 1 848 ? 56.832 4.642 -26.076 1.00 87.56 848 ILE A O 1
ATOM 6790 N N . ASP A 1 849 ? 58.658 5.866 -26.564 1.00 83.25 849 ASP A N 1
ATOM 6791 C CA . ASP A 1 849 ? 59.479 5.281 -25.511 1.00 83.25 849 ASP A CA 1
ATOM 6792 C C . ASP A 1 849 ? 58.996 5.738 -24.129 1.00 83.25 849 ASP A C 1
ATOM 6794 O O . ASP A 1 849 ? 58.485 6.843 -23.955 1.00 83.25 849 ASP A O 1
ATOM 6798 N N . ARG A 1 850 ? 59.166 4.884 -23.111 1.00 80.31 850 ARG A N 1
ATOM 6799 C CA . ARG A 1 850 ? 58.672 5.121 -21.736 1.00 80.31 850 ARG A CA 1
ATOM 6800 C C . ARG A 1 850 ? 59.435 6.206 -20.964 1.00 80.31 850 ARG A C 1
ATOM 6802 O O . ARG A 1 850 ? 59.244 6.332 -19.755 1.00 80.31 850 ARG A O 1
ATOM 6809 N N . ASN A 1 851 ? 60.322 6.952 -21.615 1.00 88.31 851 ASN A N 1
ATOM 6810 C CA . ASN A 1 851 ? 61.051 8.026 -20.958 1.00 88.31 851 ASN A CA 1
ATOM 6811 C C . ASN A 1 851 ? 60.206 9.327 -20.979 1.00 88.31 851 ASN A C 1
ATOM 6813 O O . ASN A 1 851 ? 59.487 9.577 -21.950 1.00 88.31 851 ASN A O 1
ATOM 6817 N N . PRO A 1 852 ? 60.264 10.167 -19.928 1.00 83.69 852 PRO A N 1
ATOM 6818 C CA . PRO A 1 852 ? 59.479 11.404 -19.862 1.00 83.69 852 PRO A CA 1
ATOM 6819 C C . PRO A 1 852 ? 59.762 12.387 -21.007 1.00 83.69 852 PRO A C 1
ATOM 6821 O O . PRO A 1 852 ? 58.869 13.127 -21.410 1.00 83.69 852 PRO A O 1
ATOM 6824 N N . GLN A 1 853 ? 60.980 12.376 -21.557 1.00 84.44 853 GLN A N 1
ATOM 6825 C CA . GLN A 1 853 ? 61.407 13.272 -22.634 1.00 84.44 853 GLN A CA 1
ATOM 6826 C C . GLN A 1 853 ? 60.634 13.002 -23.935 1.00 84.44 853 GLN A C 1
ATOM 6828 O O . GLN A 1 853 ? 60.114 13.929 -24.547 1.00 84.44 853 GLN A O 1
ATOM 6833 N N . SER A 1 854 ? 60.466 11.729 -24.303 1.00 83.19 854 SER A N 1
ATOM 6834 C CA . SER A 1 854 ? 59.725 11.290 -25.489 1.00 83.19 854 SER A CA 1
ATOM 6835 C C . SER A 1 854 ? 58.233 11.608 -25.400 1.00 83.19 854 SER A C 1
ATOM 6837 O O . SER A 1 854 ? 57.603 11.866 -26.423 1.00 83.19 854 SER A O 1
ATOM 6839 N N . LEU A 1 855 ? 57.664 11.642 -24.188 1.00 81.00 855 LEU A N 1
ATOM 6840 C CA . LEU A 1 855 ? 56.294 12.113 -23.971 1.00 81.00 855 LEU A CA 1
ATOM 6841 C C . LEU A 1 855 ? 56.194 13.627 -24.213 1.00 81.00 855 LEU A C 1
ATOM 6843 O O . LEU A 1 855 ? 55.284 14.074 -24.906 1.00 81.00 855 LEU A O 1
ATOM 6847 N N . VAL A 1 856 ? 57.139 14.410 -23.680 1.00 83.25 856 VAL A N 1
ATOM 6848 C CA . VAL A 1 856 ? 57.181 15.873 -23.852 1.00 83.25 856 VAL A CA 1
ATOM 6849 C C . VAL A 1 856 ? 57.381 16.254 -25.321 1.00 83.25 856 VAL A C 1
ATOM 6851 O O . VAL A 1 856 ? 56.666 17.119 -25.820 1.00 83.25 856 VAL A O 1
ATOM 6854 N N . GLU A 1 857 ? 58.283 15.584 -26.037 1.00 82.06 857 GLU A N 1
ATOM 6855 C CA . GLU A 1 857 ? 58.521 15.805 -27.470 1.00 82.06 857 GLU A CA 1
ATOM 6856 C C . GLU A 1 857 ? 57.303 15.424 -28.322 1.00 82.06 857 GLU A C 1
ATOM 6858 O O . GLU A 1 857 ? 56.896 16.187 -29.203 1.00 82.06 857 GLU A O 1
ATOM 6863 N N . ALA A 1 858 ? 56.663 14.284 -28.034 1.00 81.06 858 ALA A N 1
ATOM 6864 C CA . ALA A 1 858 ? 55.454 13.862 -28.737 1.00 81.06 858 ALA A CA 1
ATOM 6865 C C . ALA A 1 858 ? 54.280 14.825 -28.499 1.00 81.06 858 ALA A C 1
ATOM 6867 O O . ALA A 1 858 ? 53.551 15.141 -29.440 1.00 81.06 858 ALA A O 1
ATOM 6868 N N . LEU A 1 859 ? 54.111 15.328 -27.271 1.00 80.81 859 LEU A N 1
ATOM 6869 C CA . LEU A 1 859 ? 53.092 16.327 -26.946 1.00 80.81 859 LEU A CA 1
ATOM 6870 C C . LEU A 1 859 ? 53.397 17.673 -27.618 1.00 80.81 859 LEU A C 1
ATOM 6872 O O . LEU A 1 859 ? 52.511 18.240 -28.249 1.00 80.81 859 LEU A O 1
ATOM 6876 N N . ALA A 1 860 ? 54.646 18.148 -27.576 1.00 78.88 860 ALA A N 1
ATOM 6877 C CA . ALA A 1 860 ? 55.053 19.408 -28.205 1.00 78.88 860 ALA A CA 1
ATOM 6878 C C . ALA A 1 860 ? 54.886 19.405 -29.736 1.00 78.88 860 ALA A C 1
ATOM 6880 O O . ALA A 1 860 ? 54.622 20.450 -30.330 1.00 78.88 860 ALA A O 1
ATOM 6881 N N . THR A 1 861 ? 55.025 18.237 -30.370 1.00 76.75 861 THR A N 1
ATOM 6882 C CA . THR A 1 861 ? 54.896 18.082 -31.826 1.00 76.75 861 THR A CA 1
ATOM 6883 C C . THR A 1 861 ? 53.434 18.001 -32.282 1.00 76.75 861 THR A C 1
ATOM 6885 O O . THR A 1 861 ? 53.122 18.455 -33.378 1.00 76.75 861 THR A O 1
ATOM 6888 N N . ASN A 1 862 ? 52.533 17.456 -31.452 1.00 70.69 862 ASN A N 1
ATOM 6889 C CA . ASN A 1 862 ? 51.148 17.148 -31.844 1.00 70.69 862 ASN A CA 1
ATOM 6890 C C . ASN A 1 862 ? 50.068 18.061 -31.222 1.00 70.69 862 ASN A C 1
ATOM 6892 O O . ASN A 1 862 ? 48.911 17.951 -31.612 1.00 70.69 862 ASN A O 1
ATOM 6896 N N . LEU A 1 863 ? 50.409 18.944 -30.271 1.00 66.12 863 LEU A N 1
ATOM 6897 C CA . LEU A 1 863 ? 49.477 19.896 -29.628 1.00 66.12 863 LEU A CA 1
ATOM 6898 C C . LEU A 1 863 ? 49.598 21.347 -30.146 1.00 66.12 863 LEU A C 1
ATOM 6900 O O . LEU A 1 863 ? 49.268 22.279 -29.415 1.00 66.12 863 LEU A O 1
ATOM 6904 N N . LYS A 1 864 ? 50.085 21.560 -31.376 1.00 47.19 864 LYS A N 1
ATOM 6905 C CA . LYS A 1 864 ? 50.045 22.888 -32.015 1.00 47.19 864 LYS A CA 1
ATOM 6906 C C . LYS A 1 864 ? 48.682 23.210 -32.605 1.00 47.19 864 LYS A C 1
ATOM 6908 O O . LYS A 1 864 ? 48.142 22.333 -33.314 1.00 47.19 864 LYS A O 1
#